Protein AF-0000000066670096 (afdb_homodimer)

Foldseek 3Di:
DDPDDDDDPDDVVCVVVVQVVLLVVVCVVVVHDSVPADPRNQQVVWDAFLLRDTFGPDFDCVLFDDFDDAACDPLRLLANDRPPDLLLQAAAEAEQFAADLQVLLVVVVVCVVVRHFEYEYEEDVRHYDLVSVCSNCPPPDQLRYEYEYDYAACLLSSVVSVVVVLVPDDDPQQQSRHYESAAEVLLCVLLVHHHHDLVVLLVVLVVCLPDSYQYASHELELLSLVLLQAGLLLSLLLSLLSLVVSQVSNVVPDPNLSSLSNYAYEDEFWLPLLLLLLSLSLSSSLQLVVCVVSPHNSSSNHAYEYEYHPQLQDQFPLVCLLVTQLSRLLSNSLSHHNYYFYQFSNNLFPACQQVDHPVVSSVSRSVSNVCVCPVVSSSNDRNPCGRPSSSVSSSVVSSVSSNVSNVVQVVCVTSVSCSVVCVSVVVSVVSLVVLQLCVLLVVDDSPCAQFPPDLVDDQTDPRSLDDDSGNHSRNLLVNLLNLQSVVCVVPVDGAEEEEAEEDDCVFFVVLVVVVCSLLSSRNYHYDYPDYDDLVCLLVSLLVRVHLHYEYTGHLVRCCPRQQSNLVSNVVSPRNFYEYAADQVSCVPPDPSRGGPYYNYRSPSSSVVSVVVSVVVPD/DDPDDDDDPDDVVCVVVVQVVLLVVVCVVVVHDSVPADPRNQQVVWDAFLLRDTFGPDFDCVLFDDFDDAACDPLRLLHNDRPPDLLLQAAAEAEQFAADLQVLLVVVVVCVVVRHFEYEYEEDVRHYDLVSVCSNCPPPDQLRYEYEYDYAACLLSSVVSVVVVLVPDDDPQQQSREYESAAEVLLCVLLVHHHHDLVVLLVVLVVCLPDSYQYASHELELLSLVLLQAGLLLSLLLSLLSLVVSQVSNVVPDPNLSSLSNYAYEDEFWLPLLLLLLSLSLSSSLQLVVCVVSPHNSSSNHAYEYEYHPQLQDQFPLVCLLVTQLSRLLSNSLSHHNYYFYQFSNNLFPACQQVDHPVVSSVSRSVSNVCVCPVVVSSNDRNPCGRPSSSVSSSVVSSVSSNVSNVVQVVCVTSVSCSVVCVSVVVSVVSLVVLQLCVLLVVDDSPCAQFPPDLVDDQTDPRSLDDDSGNHSRNLLVNLLNLQSVVCVVPVDGAEEEEAEEDDCVFFVVLVVVVCSLLSSRNYHYDYPDYDDLVCLLVSLLVRVHLHYEYTGHLVRCCPRQQSNLVSNVVSPRNFYEYAADQVSCVPPDPSRGGPYYNYRSPSSSVVSVVVSVVVPD

InterPro domains:
  IPR006099 Methylmalonyl-CoA mutase, alpha/beta chain, catalytic [PF01642] (49-119)
  IPR006099 Methylmalonyl-CoA mutase, alpha/beta chain, catalytic [PF01642] (123-467)
  IPR016176 Cobalamin (vitamin B12)-dependent enzyme, catalytic [SSF51703] (30-520)
  IPR036724 Cobalamin-binding domain superfamily [SSF52242] (467-617)

Secondary structure (DSSP, 8-state):
--S------SS-TTHHHHHHHHHHHHHHHHT--GGGS-SSGGGGG-EE-TTSPEEPSB--GGG--PPPPPTTSTT-TT-S-TT--TTT-SEEEEEE--S-HHHHHHHHHHHHHTT--EEEEEBGGGSB-GGGHHHHTTT--TTTS-EEEE-GGGHHHHHHHHHHHHHT---S-GGG-EEEEEE-HHHHHHTT-----HHHHHHHHHHHHTSSSEEEEEEEETHHHHHTT--HHHHHHHHHHHHHHHHHHHTTTS-HHHHHTTEEEEEEE-S-HHHHHHHHHHHHHHHHHHHHHTT-GGG----EEEEE-STT--SSSGGGHHHHHHHHHHHHHHTT-SEEEPPPTTTTS-TTTTS--HHHHHHHHHHHHHIIIIIS-TTSSBSTTTT-HHHHHHHHHHHHHHHHHHHHHHHTTSHHHHHHHTHHHHHHHHHHHHHHHHHHTTSS--BTTTBS--TTSPPPPTGGGS--SS--TTHHHHHHHHHHHHHHHHHSS--EEEEEE-S-HHHHHHHHHHHHHHHHHTT-EEE---S--GGGHHHHHHHH--SEEEEE--HHHHHHHHHHHHHHHHHTT-SEEEESS-GGGGTTS-GGGS-SEE--TT--HHHHHHHHHHHTT-/--SPPP---SS-TTHHHHHHHHHHHHHHHHT--GGGS-SSGGGGG-EE-TTSPEEPSB--GGG--PPPPPTTSTT-TT-S-TT--TTT-SEEEEEE--S-HHHHHHHHHHHHHTT--EEEEEBGGGSB-GGGHHHHTTT--TTTS-EEEE-GGGHHHHHHHHHHHHHT---S-GGG-EEEEEE-HHHHHHTT-----HHHHHHHHHHHHTSSSEEEEEEEETHHHHHTT--HHHHHHHHHHHHHHHHHHHTTTS-HHHHHTTEEEEEEE-S-HHHHHHHHHHHHHHHHHHHHHTT-GGG----EEEEE-STT--SSSGGGHHHHHHHHHHHHHHTT-SEEEPPPTTTTS-TTTTS--HHHHHHHHHHHHHIIIIIS-TTSSBSTTTT-HHHHHHHHHHHHHHHHHHHHHHHTTSHHHHHHHTHHHHHHHHHHHHHHHHHHTTSS--BTTTBS--TTSPPPPTGGGS--SS--TTHHHHHHHHHHHHHHHHHSS--EEEEEE-S-HHHHHHHHHHHHHHHHHTT-EEE---S--GGGHHHHHHHH--SEEEEE--HHHHHHHHHHHHHHHHHTT-SEEEESS-GGGGTTS-GGGS-SEE--TT--HHHHHHHHHHHTT-

pLDDT: mean 94.8, std 7.81, range [34.16, 98.94]

Sequence (1236 aa):
MPIASEPGTEPVPEYAAWRKGVAGVLAKIRRVEIADLPEEPEQLLDETTYDGLTIAPLYTRRNERPEQPLPGTYPFVRGGDATRDVHRGWHVSAYFGGSDATAVNREIMAGLESGISALWLGVGERGVAVADLPAALSGVLFDLAPLALDAGEVTAEAAAQVFAALDGYDATDRADIRVSLGAAPLTSRFAERGDLGLTETVTLAETAAGRTETVRAITVDGTAFHDAGASDAQELGAAVAAGLAYLRALTERLDIADALEQLAFRFAATDDQFATIVKFRAARQLWARVAHVCGAPDFGGAPQHAVTSAAMMTQRDPWVNLLRTTLAAFGAGVGGADSVTVLPFDSALPTGELGVSKSFADRMARNTQLLLLEESRLGFVQDPAAGSWYVEDYTSELAAKAWEFMQEIEAAGGYLAALDSGLLAERIAATKAARDADVAHRKTAVTGVNEFPNLAEQPLSEAARQPGRVARYGAAFEELRNRSDAYLAAHGARPKALLVPLGSVAEHNVRVTFIANLLASGGIESINPGPLAIDGIAAAATEAGAPIAVLCGADKRYGTEAGAAVEQLRAAGVETVLLAGAAKAVADLSDAQRPDGFLAAKIDAVAALSGLLEKVGAMPIASEPGTEPVPEYAAWRKGVAGVLAKIRRVEIADLPEEPEQLLDETTYDGLTIAPLYTRRNERPEQPLPGTYPFVRGGDATRDVHRGWHVSAYFGGSDATAVNREIMAGLESGISALWLGVGERGVAVADLPAALSGVLFDLAPLALDAGEVTAEAAAQVFAALDGYDATDRADIRVSLGAAPLTSRFAERGDLGLTETVTLAETAAGRTETVRAITVDGTAFHDAGASDAQELGAAVAAGLAYLRALTERLDIADALEQLAFRFAATDDQFATIVKFRAARQLWARVAHVCGAPDFGGAPQHAVTSAAMMTQRDPWVNLLRTTLAAFGAGVGGADSVTVLPFDSALPTGELGVSKSFADRMARNTQLLLLEESRLGFVQDPAAGSWYVEDYTSELAAKAWEFMQEIEAAGGYLAALDSGLLAERIAATKAARDADVAHRKTAVTGVNEFPNLAEQPLSEAARQPGRVARYGAAFEELRNRSDAYLAAHGARPKALLVPLGSVAEHNVRVTFIANLLASGGIESINPGPLAIDGIAAAATEAGAPIAVLCGADKRYGTEAGAAVEQLRAAGVETVLLAGAAKAVADLSDAQRPDGFLAAKIDAVAALSGLLEKVGA

Structure (mmCIF, N/CA/C/O backbone):
data_AF-0000000066670096-model_v1
#
loop_
_entity.id
_entity.type
_entity.pdbx_description
1 polymer 'methylmalonyl-CoA mutase'
#
loop_
_atom_site.group_PDB
_atom_site.id
_atom_site.type_symbol
_atom_site.label_atom_id
_atom_site.label_alt_id
_atom_site.label_comp_id
_atom_site.label_asym_id
_atom_site.label_entity_id
_atom_site.label_seq_id
_atom_site.pdbx_PDB_ins_code
_atom_site.Cartn_x
_atom_site.Cartn_y
_atom_site.Cartn_z
_atom_site.occupancy
_atom_site.B_iso_or_equiv
_atom_site.auth_seq_id
_atom_site.auth_comp_id
_atom_site.auth_asym_id
_atom_site.auth_atom_id
_atom_site.pdbx_PDB_model_num
ATOM 1 N N . MET A 1 1 ? -21.875 -24.078 18.75 1 43.94 1 MET A N 1
ATOM 2 C CA . MET A 1 1 ? -20.531 -24.578 19.031 1 43.94 1 MET A CA 1
ATOM 3 C C . MET A 1 1 ? -19.531 -23.438 19.078 1 43.94 1 MET A C 1
ATOM 5 O O . MET A 1 1 ? -19.484 -22.594 18.172 1 43.94 1 MET A O 1
ATOM 9 N N . PRO A 1 2 ? -18.781 -23.344 20.219 1 48.38 2 PRO A N 1
ATOM 10 C CA . PRO A 1 2 ? -17.828 -22.25 20.297 1 48.38 2 PRO A CA 1
ATOM 11 C C . PRO A 1 2 ? -16.625 -22.422 19.375 1 48.38 2 PRO A C 1
ATOM 13 O O . PRO A 1 2 ? -16.25 -23.562 19.062 1 48.38 2 PRO A O 1
ATOM 16 N N . ILE A 1 3 ? -16.172 -21.297 18.828 1 56.75 3 ILE A N 1
ATOM 17 C CA . ILE A 1 3 ? -15.039 -21.297 17.906 1 56.75 3 ILE A CA 1
ATOM 18 C C . ILE A 1 3 ? -13.75 -21.594 18.656 1 56.75 3 ILE A C 1
ATOM 20 O O . ILE A 1 3 ? -12.773 -22.078 18.078 1 56.75 3 ILE A O 1
ATOM 24 N N . ALA A 1 4 ? -13.68 -21.125 20 1 50 4 ALA A N 1
ATOM 25 C CA . ALA A 1 4 ? -12.406 -21.203 20.719 1 50 4 ALA A CA 1
ATOM 26 C C . ALA A 1 4 ? -12.016 -22.656 20.984 1 50 4 ALA A C 1
ATOM 28 O O . ALA A 1 4 ? -12.812 -23.422 21.531 1 50 4 ALA A O 1
ATOM 29 N N . SER A 1 5 ? -10.898 -23.141 20.406 1 44.91 5 SER A N 1
ATOM 30 C CA . SER A 1 5 ? -10.234 -24.344 20.875 1 44.91 5 SER A CA 1
ATOM 31 C C . SER A 1 5 ? -9.414 -24.062 22.141 1 44.91 5 SER A C 1
ATOM 33 O O . SER A 1 5 ? -8.977 -22.938 22.359 1 44.91 5 SER A O 1
ATOM 35 N N . GLU A 1 6 ? -9.398 -24.859 23.25 1 34.5 6 GLU A N 1
ATOM 36 C CA . GLU A 1 6 ? -8.672 -24.703 24.5 1 34.5 6 GLU A CA 1
ATOM 37 C C . GLU A 1 6 ? -7.172 -24.609 24.266 1 34.5 6 GLU A C 1
ATOM 39 O O . GLU A 1 6 ? -6.578 -25.484 23.641 1 34.5 6 GLU A O 1
ATOM 44 N N . PRO A 1 7 ? -6.535 -23.406 24.641 1 38.84 7 PRO A N 1
ATOM 45 C CA . PRO A 1 7 ? -5.098 -23.188 24.453 1 38.84 7 PRO A CA 1
ATOM 46 C C . PRO A 1 7 ? -4.25 -23.938 25.469 1 38.84 7 PRO A C 1
ATOM 48 O O . PRO A 1 7 ? -4.484 -23.828 26.672 1 38.84 7 PRO A O 1
ATOM 51 N N . GLY A 1 8 ? -3.779 -25.141 25.344 1 35.34 8 GLY A N 1
ATOM 52 C CA . GLY A 1 8 ? -2.842 -25.672 26.328 1 35.34 8 GLY A CA 1
ATOM 53 C C . GLY A 1 8 ? -1.542 -24.891 26.391 1 35.34 8 GLY A C 1
ATOM 54 O O . GLY A 1 8 ? -1.168 -24.219 25.422 1 35.34 8 GLY A O 1
ATOM 55 N N . THR A 1 9 ? -1.057 -24.266 27.438 1 40.09 9 THR A N 1
ATOM 56 C CA . THR A 1 9 ? 0.112 -23.516 27.875 1 40.09 9 THR A CA 1
ATOM 57 C C . THR A 1 9 ? 1.398 -24.203 27.438 1 40.09 9 THR A C 1
ATOM 59 O O . THR A 1 9 ? 2.482 -23.875 27.938 1 40.09 9 THR A O 1
ATOM 62 N N . GLU A 1 10 ? 1.553 -25.328 26.766 1 44.81 10 GLU A N 1
ATOM 63 C CA . GLU A 1 10 ? 2.797 -26.062 26.594 1 44.81 10 GLU A CA 1
ATOM 64 C C . GLU A 1 10 ? 3.74 -25.344 25.641 1 44.81 10 GLU A C 1
ATOM 66 O O . GLU A 1 10 ? 3.303 -24.531 24.812 1 44.81 10 GLU A O 1
ATOM 71 N N . PRO A 1 11 ? 5.109 -25.609 25.594 1 56.75 11 PRO A N 1
ATOM 72 C CA . PRO A 1 11 ? 6.074 -25.328 24.531 1 56.75 11 PRO A CA 1
ATOM 73 C C . PRO A 1 11 ? 5.445 -25.359 23.141 1 56.75 11 PRO A C 1
ATOM 75 O O . PRO A 1 11 ? 4.438 -26.031 22.922 1 56.75 11 PRO A O 1
ATOM 78 N N . VAL A 1 12 ? 5.934 -24.406 22.281 1 67.06 12 VAL A N 1
ATOM 79 C CA . VAL A 1 12 ? 5.238 -24.453 21 1 67.06 12 VAL A CA 1
ATOM 80 C C . VAL A 1 12 ? 5.277 -25.875 20.438 1 67.06 12 VAL A C 1
ATOM 82 O O . VAL A 1 12 ? 6.25 -26.266 19.797 1 67.06 12 VAL A O 1
ATOM 85 N N . PRO A 1 13 ? 4.645 -26.734 20.953 1 67.38 13 PRO A N 1
ATOM 86 C CA . PRO A 1 13 ? 4.715 -28.172 20.688 1 67.38 13 PRO A CA 1
ATOM 87 C C . PRO A 1 13 ? 4.84 -28.484 19.188 1 67.38 13 PRO A C 1
ATOM 89 O O . PRO A 1 13 ? 5.48 -29.469 18.812 1 67.38 13 PRO A O 1
ATOM 92 N N . GLU A 1 14 ? 4.504 -27.531 18.438 1 82.06 14 GLU A N 1
ATOM 93 C CA . GLU A 1 14 ? 4.414 -27.859 17.016 1 82.06 14 GLU A CA 1
ATOM 94 C C . GLU A 1 14 ? 5.684 -27.453 16.281 1 82.06 14 GLU A C 1
ATOM 96 O O . GLU A 1 14 ? 5.844 -27.766 15.094 1 82.06 14 GLU A O 1
ATOM 101 N N . TYR A 1 15 ? 6.656 -26.922 17 1 87.38 15 TYR A N 1
ATOM 102 C CA . TYR A 1 15 ? 7.797 -26.359 16.281 1 87.38 15 TYR A CA 1
ATOM 103 C C . TYR A 1 15 ? 8.672 -27.453 15.688 1 87.38 15 TYR A C 1
ATOM 105 O O . TYR A 1 15 ? 9.133 -27.344 14.547 1 87.38 15 TYR A O 1
ATOM 113 N N . ALA A 1 16 ? 8.867 -28.469 16.453 1 87.19 16 ALA A N 1
ATOM 114 C CA . ALA A 1 16 ? 9.68 -29.594 15.977 1 87.19 16 ALA A CA 1
ATOM 115 C C . ALA A 1 16 ? 9.062 -30.219 14.734 1 87.19 16 ALA A C 1
ATOM 117 O O . ALA A 1 16 ? 9.766 -30.594 13.789 1 87.19 16 ALA A O 1
ATOM 118 N N . ALA A 1 17 ? 7.82 -30.359 14.82 1 87.88 17 ALA A N 1
ATOM 119 C CA . ALA A 1 17 ? 7.109 -30.938 13.68 1 87.88 17 ALA A CA 1
ATOM 120 C C . ALA A 1 17 ? 7.203 -30.016 12.461 1 87.88 17 ALA A C 1
ATOM 122 O O . ALA A 1 17 ? 7.367 -30.484 11.336 1 87.88 17 ALA A O 1
ATOM 123 N N . TRP A 1 18 ? 7.051 -28.797 12.727 1 90.12 18 TRP A N 1
ATOM 124 C CA . TRP A 1 18 ? 7.18 -27.812 11.656 1 90.12 18 TRP A CA 1
ATOM 125 C C . TRP A 1 18 ? 8.578 -27.859 11.047 1 90.12 18 TRP A C 1
ATOM 127 O O . TRP A 1 18 ? 8.727 -27.891 9.82 1 90.12 18 TRP A O 1
ATOM 137 N N . ARG A 1 19 ? 9.57 -27.906 11.82 1 90.62 19 ARG A N 1
ATOM 138 C CA . ARG A 1 19 ? 10.961 -27.984 11.375 1 90.62 19 ARG A CA 1
ATOM 139 C C . ARG A 1 19 ? 11.188 -29.219 10.508 1 90.62 19 ARG A C 1
ATOM 141 O O . ARG A 1 19 ? 11.875 -29.156 9.492 1 90.62 19 ARG A O 1
ATOM 148 N N . LYS A 1 20 ? 10.664 -30.281 10.938 1 90.06 20 LYS A N 1
ATOM 149 C CA . LYS A 1 20 ? 10.773 -31.516 10.164 1 90.06 20 LYS A CA 1
ATOM 150 C C . LYS A 1 20 ? 10.141 -31.359 8.789 1 90.06 20 LYS A C 1
ATOM 152 O O . LYS A 1 20 ? 10.672 -31.859 7.797 1 90.06 20 LYS A O 1
ATOM 157 N N . GLY A 1 21 ? 9.023 -30.719 8.828 1 90.25 21 GLY A N 1
ATOM 158 C CA . GLY A 1 21 ? 8.383 -30.438 7.559 1 90.25 21 GLY A CA 1
ATOM 159 C C . GLY A 1 21 ? 9.242 -29.578 6.637 1 90.25 21 GLY A C 1
ATOM 160 O O . GLY A 1 21 ? 9.359 -29.875 5.445 1 90.25 21 GLY A O 1
ATOM 161 N N . VAL A 1 22 ? 9.82 -28.594 7.18 1 91.19 22 VAL A N 1
ATOM 162 C CA . VAL A 1 22 ? 10.695 -27.703 6.422 1 91.19 22 VAL A CA 1
ATOM 163 C C . VAL A 1 22 ? 11.875 -28.484 5.867 1 91.19 22 VAL A C 1
ATOM 165 O O . VAL A 1 22 ? 12.25 -28.312 4.703 1 91.19 22 VAL A O 1
ATOM 168 N N . ALA A 1 23 ? 12.445 -29.359 6.652 1 92.62 23 ALA A N 1
ATOM 169 C CA . ALA A 1 23 ? 13.555 -30.203 6.23 1 92.62 23 ALA A CA 1
ATOM 170 C C . ALA A 1 23 ? 13.164 -31.078 5.039 1 92.62 23 ALA A C 1
ATOM 172 O O . ALA A 1 23 ? 13.945 -31.234 4.094 1 92.62 23 ALA A O 1
ATOM 173 N N . GLY A 1 24 ? 12.039 -31.594 5.137 1 90.69 24 GLY A N 1
ATOM 174 C CA . GLY A 1 24 ? 11.539 -32.406 4.051 1 90.69 24 GLY A CA 1
ATOM 175 C C . GLY A 1 24 ? 11.414 -31.672 2.736 1 90.69 24 GLY A C 1
ATOM 176 O O . GLY A 1 24 ? 11.836 -32.156 1.69 1 90.69 24 GLY A O 1
ATOM 177 N N . VAL A 1 25 ? 10.875 -30.531 2.84 1 88.56 25 VAL A N 1
ATOM 178 C CA . VAL A 1 25 ? 10.656 -29.719 1.646 1 88.56 25 VAL A CA 1
ATOM 179 C C . VAL A 1 25 ? 12 -29.281 1.063 1 88.56 25 VAL A C 1
ATOM 181 O O . VAL A 1 25 ? 12.211 -29.359 -0.149 1 88.56 25 VAL A O 1
ATOM 184 N N . LEU A 1 26 ? 12.883 -28.812 1.919 1 91.31 26 LEU A N 1
ATOM 185 C CA . LEU A 1 26 ? 14.195 -28.359 1.476 1 91.31 26 LEU A CA 1
ATOM 186 C C . LEU A 1 26 ? 14.992 -29.5 0.854 1 91.31 26 LEU A C 1
ATOM 188 O O . LEU A 1 26 ? 15.695 -29.312 -0.136 1 91.31 26 LEU A O 1
ATOM 192 N N . ALA A 1 27 ? 14.906 -30.656 1.433 1 91.44 27 ALA A N 1
ATOM 193 C CA . ALA A 1 27 ? 15.586 -31.844 0.894 1 91.44 27 ALA A CA 1
ATOM 194 C C . ALA A 1 27 ? 15.086 -32.156 -0.512 1 91.44 27 ALA A C 1
ATOM 196 O O . ALA A 1 27 ? 15.883 -32.5 -1.396 1 91.44 27 ALA A O 1
ATOM 197 N N . LYS A 1 28 ? 13.852 -32.094 -0.652 1 85.19 28 LYS A N 1
ATOM 198 C CA . LYS A 1 28 ? 13.25 -32.344 -1.954 1 85.19 28 LYS A CA 1
ATOM 199 C C . LYS A 1 28 ? 13.695 -31.328 -2.99 1 85.19 28 LYS A C 1
ATOM 201 O O . LYS A 1 28 ? 14.086 -31.688 -4.102 1 85.19 28 LYS A O 1
ATOM 206 N N . ILE A 1 29 ? 13.664 -30.062 -2.611 1 83.12 29 ILE A N 1
ATOM 207 C CA . ILE A 1 29 ? 14.008 -28.984 -3.529 1 83.12 29 ILE A CA 1
ATOM 208 C C . ILE A 1 29 ? 15.484 -29.078 -3.904 1 83.12 29 ILE A C 1
ATOM 210 O O . ILE A 1 29 ? 15.852 -28.875 -5.062 1 83.12 29 ILE A O 1
ATOM 214 N N . ARG A 1 30 ? 16.25 -29.359 -2.939 1 86.25 30 ARG A N 1
ATOM 215 C CA . ARG A 1 30 ? 17.688 -29.375 -3.158 1 86.25 30 ARG A CA 1
ATOM 216 C C . ARG A 1 30 ? 18.141 -30.75 -3.646 1 86.25 30 ARG A C 1
ATOM 218 O O . ARG A 1 30 ? 19.328 -30.953 -3.963 1 86.25 30 ARG A O 1
ATOM 225 N N . ARG A 1 31 ? 17.344 -31.734 -3.643 1 86.81 31 ARG A N 1
ATOM 226 C CA . ARG A 1 31 ? 17.625 -33.094 -4.082 1 86.81 31 ARG A CA 1
ATOM 227 C C . ARG A 1 31 ? 18.766 -33.719 -3.27 1 86.81 31 ARG A C 1
ATOM 229 O O . ARG A 1 31 ? 19.719 -34.219 -3.836 1 86.81 31 ARG A O 1
ATOM 236 N N . VAL A 1 32 ? 18.547 -33.5 -1.922 1 92.56 32 VAL A N 1
ATOM 237 C CA . VAL A 1 32 ? 19.469 -34.094 -0.962 1 92.56 32 VAL A CA 1
ATOM 238 C C . VAL A 1 32 ? 18.688 -34.875 0.096 1 92.56 32 VAL A C 1
ATOM 240 O O . VAL A 1 32 ? 17.453 -34.875 0.096 1 92.56 32 VAL A O 1
ATOM 243 N N . GLU A 1 33 ? 19.453 -35.625 0.888 1 93 33 GLU A N 1
ATOM 244 C CA . GLU A 1 33 ? 18.812 -36.281 2.016 1 93 33 GLU A CA 1
ATOM 245 C C . GLU A 1 33 ? 18.656 -35.344 3.205 1 93 33 GLU A C 1
ATOM 247 O O . GLU A 1 33 ? 19.469 -34.438 3.398 1 93 33 GLU A O 1
ATOM 252 N N . ILE A 1 34 ? 17.703 -35.594 3.957 1 92.56 34 ILE A N 1
ATOM 253 C CA . ILE A 1 34 ? 17.422 -34.781 5.137 1 92.56 34 ILE A CA 1
ATOM 254 C C . ILE A 1 34 ? 18.656 -34.75 6.043 1 92.56 34 ILE A C 1
ATOM 256 O O . ILE A 1 34 ? 18.969 -33.719 6.645 1 92.56 34 ILE A O 1
ATOM 260 N N . ALA A 1 35 ? 19.359 -35.875 6.082 1 91.38 35 ALA A N 1
ATOM 261 C CA . ALA A 1 35 ? 20.531 -36.031 6.934 1 91.38 35 ALA A CA 1
ATOM 262 C C . ALA A 1 35 ? 21.656 -35.094 6.477 1 91.38 35 ALA A C 1
ATOM 264 O O . ALA A 1 35 ? 22.562 -34.781 7.254 1 91.38 35 ALA A O 1
ATOM 265 N N . ASP A 1 36 ? 21.516 -34.625 5.281 1 93.06 36 ASP A N 1
ATOM 266 C CA . ASP A 1 36 ? 22.547 -33.75 4.727 1 93.06 36 ASP A CA 1
ATOM 267 C C . ASP A 1 36 ? 22.281 -32.281 5.066 1 93.06 36 ASP A C 1
ATOM 269 O O . ASP A 1 36 ? 23.109 -31.406 4.828 1 93.06 36 ASP A O 1
ATOM 273 N N . LEU A 1 37 ? 21.125 -32.062 5.535 1 93.81 37 LEU A N 1
ATOM 274 C CA . LEU A 1 37 ? 20.766 -30.703 5.906 1 93.81 37 LEU A CA 1
ATOM 275 C C . LEU A 1 37 ? 21.312 -30.359 7.289 1 93.81 37 LEU A C 1
ATOM 277 O O . LEU A 1 37 ? 21.562 -31.25 8.102 1 93.81 37 LEU A O 1
ATOM 281 N N . PRO A 1 38 ? 21.516 -29.094 7.531 1 92.5 38 PRO A N 1
ATOM 282 C CA . PRO A 1 38 ? 21.938 -28.703 8.875 1 92.5 38 PRO A CA 1
ATOM 283 C C . PRO A 1 38 ? 20.906 -29.062 9.945 1 92.5 38 PRO A C 1
ATOM 285 O O . PRO A 1 38 ? 19.75 -29.359 9.617 1 92.5 38 PRO A O 1
ATOM 288 N N . GLU A 1 39 ? 21.312 -29 11.172 1 91.19 39 GLU A N 1
ATOM 289 C CA . GLU A 1 39 ? 20.453 -29.312 12.305 1 91.19 39 GLU A CA 1
ATOM 290 C C . GLU A 1 39 ? 19.219 -28.438 12.328 1 91.19 39 GLU A C 1
ATOM 292 O O . GLU A 1 39 ? 18.141 -28.875 12.719 1 91.19 39 GLU A O 1
ATOM 297 N N . GLU A 1 40 ? 19.438 -27.203 12.008 1 93.19 40 GLU A N 1
ATOM 298 C CA . GLU A 1 40 ? 18.344 -26.25 11.875 1 93.19 40 GLU A CA 1
ATOM 299 C C . GLU A 1 40 ? 18.141 -25.844 10.414 1 93.19 40 GLU A C 1
ATOM 301 O O . GLU A 1 40 ? 18.516 -24.75 10.008 1 93.19 40 GLU A O 1
ATOM 306 N N . PRO A 1 41 ? 17.406 -26.734 9.758 1 92.81 41 PRO A N 1
ATOM 307 C CA . PRO A 1 41 ? 17.297 -26.531 8.312 1 92.81 41 PRO A CA 1
ATOM 308 C C . PRO A 1 41 ? 16.562 -25.25 7.941 1 92.81 41 PRO A C 1
ATOM 310 O O . PRO A 1 41 ? 16.797 -24.688 6.863 1 92.81 41 PRO A O 1
ATOM 313 N N . GLU A 1 42 ? 15.633 -24.734 8.852 1 90.5 42 GLU A N 1
ATOM 314 C CA . GLU A 1 42 ? 14.875 -23.531 8.57 1 90.5 42 GLU A CA 1
ATOM 315 C C . GLU A 1 42 ? 15.797 -22.312 8.422 1 90.5 42 GLU A C 1
ATOM 317 O O . GLU A 1 42 ? 15.43 -21.328 7.793 1 90.5 42 GLU A O 1
ATOM 322 N N . GLN A 1 43 ? 16.984 -22.406 8.883 1 92.5 43 GLN A N 1
ATOM 323 C CA . GLN A 1 43 ? 17.938 -21.312 8.789 1 92.5 43 GLN A CA 1
ATOM 324 C C . GLN A 1 43 ? 18.359 -21.078 7.34 1 92.5 43 GLN A C 1
ATOM 326 O O . GLN A 1 43 ? 18.844 -19.984 6.996 1 92.5 43 GLN A O 1
ATOM 331 N N . LEU A 1 44 ? 18.188 -22.109 6.52 1 91.69 44 LEU A N 1
ATOM 332 C CA . LEU A 1 44 ? 18.484 -21.969 5.098 1 91.69 44 LEU A CA 1
ATOM 333 C C . LEU A 1 44 ? 17.5 -21.031 4.422 1 91.69 44 LEU A C 1
ATOM 335 O O . LEU A 1 44 ? 17.734 -20.562 3.309 1 91.69 44 LEU A O 1
ATOM 339 N N . LEU A 1 45 ? 16.391 -20.75 5.117 1 91.19 45 LEU A N 1
ATOM 340 C CA . LEU A 1 45 ? 15.367 -19.859 4.586 1 91.19 45 LEU A CA 1
ATOM 341 C C . LEU A 1 45 ? 15.539 -18.453 5.129 1 91.19 45 LEU A C 1
ATOM 343 O O . LEU A 1 45 ? 14.82 -17.531 4.727 1 91.19 45 LEU A O 1
ATOM 347 N N . ASP A 1 46 ? 16.531 -18.266 5.953 1 92.56 46 ASP A N 1
ATOM 348 C CA . ASP A 1 46 ? 16.781 -16.953 6.555 1 92.56 46 ASP A CA 1
ATOM 349 C C . ASP A 1 46 ? 17.141 -15.922 5.488 1 92.56 46 ASP A C 1
ATOM 351 O O . ASP A 1 46 ? 17.781 -16.25 4.492 1 92.56 46 ASP A O 1
ATOM 355 N N . GLU A 1 47 ? 16.688 -14.734 5.75 1 91.69 47 GLU A N 1
ATOM 356 C CA . GLU A 1 47 ? 17.141 -13.594 4.965 1 91.69 47 GLU A CA 1
ATOM 357 C C . GLU A 1 47 ? 18.062 -12.688 5.789 1 91.69 47 GLU A C 1
ATOM 359 O O . GLU A 1 47 ? 17.828 -12.5 6.984 1 91.69 47 GLU A O 1
ATOM 364 N N . THR A 1 48 ? 19.062 -12.211 5.133 1 94 48 THR A N 1
ATOM 365 C CA . THR A 1 48 ? 19.984 -11.305 5.801 1 94 48 THR A CA 1
ATOM 366 C C . THR A 1 48 ? 19.875 -9.891 5.23 1 94 48 THR A C 1
ATOM 368 O O . THR A 1 48 ? 19.875 -9.711 4.012 1 94 48 THR A O 1
ATOM 371 N N . THR A 1 49 ? 19.641 -8.914 6.09 1 95.12 49 THR A N 1
ATOM 372 C CA . THR A 1 49 ? 19.578 -7.523 5.652 1 95.12 49 THR A CA 1
ATOM 373 C C . THR A 1 49 ? 20.969 -6.969 5.379 1 95.12 49 THR A C 1
ATOM 375 O O . THR A 1 49 ? 21.969 -7.621 5.68 1 95.12 49 THR A O 1
ATOM 378 N N . TYR A 1 50 ? 21.062 -5.777 4.855 1 96.31 50 TYR A N 1
ATOM 379 C CA . TYR A 1 50 ? 22.344 -5.148 4.57 1 96.31 50 TYR A CA 1
ATOM 380 C C . TYR A 1 50 ? 23.031 -4.711 5.859 1 96.31 50 TYR A C 1
ATOM 382 O O . TYR A 1 50 ? 24.219 -4.359 5.848 1 96.31 50 TYR A O 1
ATOM 390 N N . ASP A 1 51 ? 22.359 -4.781 7 1 96.62 51 ASP A N 1
ATOM 391 C CA . ASP A 1 51 ? 22.938 -4.488 8.305 1 96.62 51 ASP A CA 1
ATOM 392 C C . ASP A 1 51 ? 23.469 -5.758 8.969 1 96.62 51 ASP A C 1
ATOM 394 O O . ASP A 1 51 ? 23.984 -5.715 10.094 1 96.62 51 ASP A O 1
ATOM 398 N N . GLY A 1 52 ? 23.266 -6.859 8.32 1 96 52 GLY A N 1
ATOM 399 C CA . GLY A 1 52 ? 23.719 -8.125 8.867 1 96 52 GLY A CA 1
ATOM 400 C C . GLY A 1 52 ? 22.703 -8.75 9.82 1 96 52 GLY A C 1
ATOM 401 O O . GLY A 1 52 ? 23.047 -9.656 10.586 1 96 52 GLY A O 1
ATOM 402 N N . LEU A 1 53 ? 21.531 -8.281 9.797 1 96.75 53 LEU A N 1
ATOM 403 C CA . LEU A 1 53 ? 20.484 -8.852 10.641 1 96.75 53 LEU A CA 1
ATOM 404 C C . LEU A 1 53 ? 19.844 -10.062 9.977 1 96.75 53 LEU A C 1
ATOM 406 O O . LEU A 1 53 ? 19.641 -10.07 8.758 1 96.75 53 LEU A O 1
ATOM 410 N N . THR A 1 54 ? 19.531 -11.016 10.734 1 95.31 54 THR A N 1
ATOM 411 C CA . THR A 1 54 ? 18.875 -12.227 10.242 1 95.31 54 THR A CA 1
ATOM 412 C C . THR A 1 54 ? 17.375 -12.148 10.461 1 95.31 54 THR A C 1
ATOM 414 O O . THR A 1 54 ? 16.906 -11.914 11.578 1 95.31 54 THR A O 1
ATOM 417 N N . ILE A 1 55 ? 16.609 -12.305 9.398 1 94.62 55 ILE A N 1
ATOM 418 C CA . ILE A 1 55 ? 15.148 -12.406 9.453 1 94.62 55 ILE A CA 1
ATOM 419 C C . ILE A 1 55 ? 14.727 -13.859 9.273 1 94.62 55 ILE A C 1
ATOM 421 O O . ILE A 1 55 ? 14.961 -14.453 8.219 1 94.62 55 ILE A O 1
ATOM 425 N N . ALA A 1 56 ? 14.117 -14.43 10.289 1 94.62 56 ALA A N 1
ATOM 426 C CA . ALA A 1 56 ? 13.664 -15.82 10.258 1 94.62 56 ALA A CA 1
ATOM 427 C C . ALA A 1 56 ? 12.359 -15.953 9.477 1 94.62 56 ALA A C 1
ATOM 429 O O . ALA A 1 56 ? 11.602 -14.992 9.359 1 94.62 56 ALA A O 1
ATOM 430 N N . PRO A 1 57 ? 12.117 -17.125 8.914 1 93.38 57 PRO A N 1
ATOM 431 C CA . PRO A 1 57 ? 10.883 -17.328 8.156 1 93.38 57 PRO A CA 1
ATOM 432 C C . PRO A 1 57 ? 9.648 -17.469 9.047 1 93.38 57 PRO A C 1
ATOM 434 O O . PRO A 1 57 ? 8.516 -17.375 8.57 1 93.38 57 PRO A O 1
ATOM 437 N N . LEU A 1 58 ? 9.875 -17.688 10.336 1 94.06 58 LEU A N 1
ATOM 438 C CA . LEU A 1 58 ? 8.781 -17.906 11.273 1 94.06 58 LEU A CA 1
ATOM 439 C C . LEU A 1 58 ? 9.148 -17.406 12.664 1 94.06 58 LEU A C 1
ATOM 441 O O . LEU A 1 58 ? 10.25 -17.672 13.156 1 94.06 58 LEU A O 1
ATOM 445 N N . TYR A 1 59 ? 8.234 -16.609 13.211 1 94.62 59 TYR A N 1
ATOM 446 C CA . TYR A 1 59 ? 8.383 -16.125 14.578 1 94.62 59 TYR A CA 1
ATOM 447 C C . TYR A 1 59 ? 7.285 -16.672 15.477 1 94.62 59 TYR A C 1
ATOM 449 O O . TYR A 1 59 ? 6.145 -16.844 15.039 1 94.62 59 TYR A O 1
ATOM 457 N N . THR A 1 60 ? 7.656 -17 16.734 1 94.5 60 THR A N 1
ATOM 458 C CA . THR A 1 60 ? 6.754 -17.562 17.734 1 94.5 60 THR A CA 1
ATOM 459 C C . THR A 1 60 ? 6.945 -16.859 19.078 1 94.5 60 THR A C 1
ATOM 461 O O . THR A 1 60 ? 7.715 -15.914 19.188 1 94.5 60 THR A O 1
ATOM 464 N N . ARG A 1 61 ? 6.258 -17.328 20.016 1 92.44 61 ARG A N 1
ATOM 465 C CA . ARG A 1 61 ? 6.367 -16.781 21.359 1 92.44 61 ARG A CA 1
ATOM 466 C C . ARG A 1 61 ? 7.793 -16.922 21.891 1 92.44 61 ARG A C 1
ATOM 468 O O . ARG A 1 61 ? 8.211 -16.156 22.766 1 92.44 61 ARG A O 1
ATOM 475 N N . ARG A 1 62 ? 8.539 -17.812 21.312 1 90.69 62 ARG A N 1
ATOM 476 C CA . ARG A 1 62 ? 9.938 -17.984 21.688 1 90.69 62 ARG A CA 1
ATOM 477 C C . ARG A 1 62 ? 10.734 -16.703 21.422 1 90.69 62 ARG A C 1
ATOM 479 O O . ARG A 1 62 ? 11.766 -16.469 22.062 1 90.69 62 ARG A O 1
ATOM 486 N N . ASN A 1 63 ? 10.195 -15.883 20.516 1 92.56 63 ASN A N 1
ATOM 487 C CA . ASN A 1 63 ? 10.867 -14.648 20.141 1 92.56 63 ASN A CA 1
ATOM 488 C C . ASN A 1 63 ? 10.289 -13.445 20.875 1 92.56 63 ASN A C 1
ATOM 490 O O . ASN A 1 63 ? 10.594 -12.297 20.547 1 92.56 63 ASN A O 1
ATOM 494 N N . GLU A 1 64 ? 9.492 -13.688 21.844 1 92.38 64 GLU A N 1
ATOM 495 C CA . GLU A 1 64 ? 8.773 -12.617 22.531 1 92.38 64 GLU A CA 1
ATOM 496 C C . GLU A 1 64 ? 9.742 -11.695 23.266 1 92.38 64 GLU A C 1
ATOM 498 O O . GLU A 1 64 ? 10.695 -12.156 23.891 1 92.38 64 GLU A O 1
ATOM 503 N N . ARG A 1 65 ? 9.516 -10.406 23.172 1 92.31 65 ARG A N 1
ATOM 504 C CA . ARG A 1 65 ? 10.234 -9.359 23.891 1 92.31 65 ARG A CA 1
ATOM 505 C C . ARG A 1 65 ? 9.359 -8.734 24.969 1 92.31 65 ARG A C 1
ATOM 507 O O . ARG A 1 65 ? 8.133 -8.844 24.922 1 92.31 65 ARG A O 1
ATOM 514 N N . PRO A 1 66 ? 10.008 -8.117 25.984 1 91.19 66 PRO A N 1
ATOM 515 C CA . PRO A 1 66 ? 9.211 -7.398 26.969 1 91.19 66 PRO A CA 1
ATOM 516 C C . PRO A 1 66 ? 8.375 -6.273 26.359 1 91.19 66 PRO A C 1
ATOM 518 O O . PRO A 1 66 ? 8.805 -5.645 25.391 1 91.19 66 PRO A O 1
ATOM 521 N N . GLU A 1 67 ? 7.219 -6.078 26.922 1 91.81 67 GLU A N 1
ATOM 522 C CA . GLU A 1 67 ? 6.395 -4.969 26.453 1 91.81 67 GLU A CA 1
ATOM 523 C C . GLU A 1 67 ? 7.117 -3.637 26.625 1 91.81 67 GLU A C 1
ATOM 525 O O . GLU A 1 67 ? 7.691 -3.367 27.672 1 91.81 67 GLU A O 1
ATOM 530 N N . GLN A 1 68 ? 7.082 -2.844 25.625 1 92.5 68 GLN A N 1
ATOM 531 C CA . GLN A 1 68 ? 7.645 -1.499 25.672 1 92.5 68 GLN A CA 1
ATOM 532 C C . GLN A 1 68 ? 6.715 -0.536 26.391 1 92.5 68 GLN A C 1
ATOM 534 O O . GLN A 1 68 ? 5.496 -0.735 26.406 1 92.5 68 GLN A O 1
ATOM 539 N N . PRO A 1 69 ? 7.281 0.511 27.062 1 92.69 69 PRO A N 1
ATOM 540 C CA . PRO A 1 69 ? 6.43 1.547 27.641 1 92.69 69 PRO A CA 1
ATOM 541 C C . PRO A 1 69 ? 5.465 2.166 26.641 1 92.69 69 PRO A C 1
ATOM 543 O O . PRO A 1 69 ? 5.719 2.117 25.438 1 92.69 69 PRO A O 1
ATOM 546 N N . LEU A 1 70 ? 4.355 2.75 27.172 1 94 70 LEU A N 1
ATOM 547 C CA . LEU A 1 70 ? 3.303 3.299 26.328 1 94 70 LEU A CA 1
ATOM 548 C C . LEU A 1 70 ? 3.797 4.531 25.578 1 94 70 LEU A C 1
ATOM 550 O O . LEU A 1 70 ? 4.832 5.102 25.922 1 94 70 LEU A O 1
ATOM 554 N N . PRO A 1 71 ? 3.104 4.918 24.5 1 92.5 71 PRO A N 1
ATOM 555 C CA . PRO A 1 71 ? 3.516 6.105 23.75 1 92.5 71 PRO A CA 1
ATOM 556 C C . PRO A 1 71 ? 3.678 7.34 24.625 1 92.5 71 PRO A C 1
ATOM 558 O O . PRO A 1 71 ? 2.867 7.566 25.531 1 92.5 71 PRO A O 1
ATOM 561 N N . GLY A 1 72 ? 4.734 8.102 24.375 1 93.38 72 GLY A N 1
ATOM 562 C CA . GLY A 1 72 ? 5.004 9.312 25.125 1 93.38 72 GLY A CA 1
ATOM 563 C C . GLY A 1 72 ? 5.883 9.086 26.328 1 93.38 72 GLY A C 1
ATOM 564 O O . GLY A 1 72 ? 6.238 10.031 27.047 1 93.38 72 GLY A O 1
ATOM 565 N N . THR A 1 73 ? 6.27 7.848 26.5 1 93.5 73 THR A N 1
ATOM 566 C CA . THR A 1 73 ? 7.098 7.492 27.656 1 93.5 73 THR A CA 1
ATOM 567 C C . THR A 1 73 ? 8.438 6.926 27.203 1 93.5 73 THR A C 1
ATOM 569 O O . THR A 1 73 ? 8.5 6.148 26.25 1 93.5 73 THR A O 1
ATOM 572 N N . TYR A 1 74 ? 9.508 7.375 27.844 1 94 74 TYR A N 1
ATOM 573 C CA . TYR A 1 74 ? 10.82 6.801 27.578 1 94 74 TYR A CA 1
ATOM 574 C C . TYR A 1 74 ? 10.75 5.277 27.531 1 94 74 TYR A C 1
ATOM 576 O O . TYR A 1 74 ? 10.133 4.648 28.391 1 94 74 TYR A O 1
ATOM 584 N N . PRO A 1 75 ? 11.281 4.582 26.469 1 96.25 75 PRO A N 1
ATOM 585 C CA . PRO A 1 75 ? 12.203 5.086 25.453 1 96.25 75 PRO A CA 1
ATOM 586 C C . PRO A 1 75 ? 11.5 5.418 24.141 1 96.25 75 PRO A C 1
ATOM 588 O O . PRO A 1 75 ? 12.133 5.395 23.078 1 96.25 75 PRO A O 1
ATOM 591 N N . PHE A 1 76 ? 10.219 5.621 24.141 1 96.75 76 PHE A N 1
ATOM 592 C CA . PHE A 1 76 ? 9.398 6.211 23.094 1 96.75 76 PHE A CA 1
ATOM 593 C C . PHE A 1 76 ? 9.297 5.281 21.891 1 96.75 76 PHE A C 1
ATOM 595 O O . PHE A 1 76 ? 9.016 5.723 20.781 1 96.75 76 PHE A O 1
ATOM 602 N N . VAL A 1 77 ? 9.562 3.975 22.141 1 96.94 77 VAL A N 1
ATOM 603 C CA . VAL A 1 77 ? 9.539 3.004 21.047 1 96.94 77 VAL A CA 1
ATOM 604 C C . VAL A 1 77 ? 8.172 3 20.375 1 96.94 77 VAL A C 1
ATOM 606 O O . VAL A 1 77 ? 8.062 2.93 19.156 1 96.94 77 VAL A O 1
ATOM 609 N N . ARG A 1 78 ? 7.125 3.154 21.172 1 95.69 78 ARG A N 1
ATOM 610 C CA . ARG A 1 78 ? 5.758 3.018 20.672 1 95.69 78 ARG A CA 1
ATOM 611 C C . ARG A 1 78 ? 5.207 4.359 20.203 1 95.69 78 ARG A C 1
ATOM 613 O O . ARG A 1 78 ? 4.051 4.453 19.781 1 95.69 78 ARG A O 1
ATOM 620 N N . GLY A 1 79 ? 5.996 5.438 20.328 1 94.88 79 GLY A N 1
ATOM 621 C CA . GLY A 1 79 ? 5.586 6.758 19.875 1 94.88 79 GLY A CA 1
ATOM 622 C C . GLY A 1 79 ? 6.051 7.871 20.797 1 94.88 79 GLY A C 1
ATOM 623 O O . GLY A 1 79 ? 6.113 7.695 22.016 1 94.88 79 GLY A O 1
ATOM 624 N N . GLY A 1 80 ? 6.262 9 20.25 1 93.31 80 GLY A N 1
ATOM 625 C CA . GLY A 1 80 ? 6.816 10.117 20.984 1 93.31 80 GLY A CA 1
ATOM 626 C C . GLY A 1 80 ? 5.766 10.922 21.734 1 93.31 80 GLY A C 1
ATOM 627 O O . GLY A 1 80 ? 6.09 11.688 22.641 1 93.31 80 GLY A O 1
ATOM 628 N N . ASP A 1 81 ? 4.508 10.734 21.375 1 91.12 81 ASP A N 1
ATOM 629 C CA . ASP A 1 81 ? 3.406 11.531 21.906 1 91.12 81 ASP A CA 1
ATOM 630 C C . ASP A 1 81 ? 2.338 10.633 22.531 1 91.12 81 ASP A C 1
ATOM 632 O O . ASP A 1 81 ? 1.752 9.789 21.844 1 91.12 81 ASP A O 1
ATOM 636 N N . ALA A 1 82 ? 2.066 10.852 23.797 1 87.12 82 ALA A N 1
ATOM 637 C CA . ALA A 1 82 ? 1.111 10.023 24.516 1 87.12 82 ALA A CA 1
ATOM 638 C C . ALA A 1 82 ? -0.313 10.266 24.031 1 87.12 82 ALA A C 1
ATOM 640 O O . ALA A 1 82 ? -1.156 9.367 24.078 1 87.12 82 ALA A O 1
ATOM 641 N N . THR A 1 83 ? -0.574 11.461 23.578 1 85.06 83 THR A N 1
ATOM 642 C CA . THR A 1 83 ? -1.961 11.828 23.297 1 85.06 83 THR A CA 1
ATOM 643 C C . THR A 1 83 ? -2.139 12.219 21.844 1 85.06 83 THR A C 1
ATOM 645 O O . THR A 1 83 ? -2.943 13.102 21.516 1 85.06 83 THR A O 1
ATOM 648 N N . ARG A 1 84 ? -1.319 11.664 21.047 1 85.56 84 ARG A N 1
ATOM 649 C CA . ARG A 1 84 ? -1.512 11.914 19.609 1 85.56 84 ARG A CA 1
ATOM 650 C C . ARG A 1 84 ? -2.963 11.68 19.203 1 85.56 84 ARG A C 1
ATOM 652 O O . ARG A 1 84 ? -3.578 10.695 19.625 1 85.56 84 ARG A O 1
ATOM 659 N N . ASP A 1 85 ? -3.529 12.672 18.5 1 80.38 85 ASP A N 1
ATOM 660 C CA . ASP A 1 85 ? -4.895 12.523 18 1 80.38 85 ASP A CA 1
ATOM 661 C C . ASP A 1 85 ? -4.996 11.352 17.031 1 80.38 85 ASP A C 1
ATOM 663 O O . ASP A 1 85 ? -4.562 11.445 15.883 1 80.38 85 ASP A O 1
ATOM 667 N N . VAL A 1 86 ? -5.668 10.336 17.438 1 78.12 86 VAL A N 1
ATOM 668 C CA . VAL A 1 86 ? -5.738 9.109 16.656 1 78.12 86 VAL A CA 1
ATOM 669 C C . VAL A 1 86 ? -6.664 9.305 15.461 1 78.12 86 VAL A C 1
ATOM 671 O O . VAL A 1 86 ? -6.621 8.531 14.5 1 78.12 86 VAL A O 1
ATOM 674 N N . HIS A 1 87 ? -7.445 10.328 15.43 1 78.38 87 HIS A N 1
ATOM 675 C CA . HIS A 1 87 ? -8.328 10.578 14.289 1 78.38 87 HIS A CA 1
ATOM 676 C C . HIS A 1 87 ? -7.609 11.375 13.203 1 78.38 87 HIS A C 1
ATOM 678 O O . HIS A 1 87 ? -8.031 11.367 12.047 1 78.38 87 HIS A O 1
ATOM 684 N N . ARG A 1 88 ? -6.527 11.945 13.625 1 83.94 88 ARG A N 1
ATOM 685 C CA . ARG A 1 88 ? -5.746 12.711 12.656 1 83.94 88 ARG A CA 1
ATOM 686 C C . ARG A 1 88 ? -4.605 11.867 12.086 1 83.94 88 ARG A C 1
ATOM 688 O O . ARG A 1 88 ? -4.305 11.945 10.898 1 83.94 88 ARG A O 1
ATOM 695 N N . GLY A 1 89 ? -3.965 11.125 12.969 1 92.19 89 GLY A N 1
ATOM 696 C CA . GLY A 1 89 ? -2.793 10.359 12.578 1 92.19 89 GLY A CA 1
ATOM 697 C C . GLY A 1 89 ? -1.533 11.203 12.492 1 92.19 89 GLY A C 1
ATOM 698 O O . GLY A 1 89 ? -1.087 11.758 13.5 1 92.19 89 GLY A O 1
ATOM 699 N N . TRP A 1 90 ? -0.907 11.305 11.289 1 96.44 90 TRP A N 1
ATOM 700 C CA . TRP A 1 90 ? 0.283 12.125 11.078 1 96.44 90 TRP A CA 1
ATOM 701 C C . TRP A 1 90 ? -0.054 13.391 10.289 1 96.44 90 TRP A C 1
ATOM 703 O O . TRP A 1 90 ? -1.172 13.539 9.789 1 96.44 90 TRP A O 1
ATOM 713 N N . HIS A 1 91 ? 0.851 14.352 10.336 1 97.19 91 HIS A N 1
ATOM 714 C CA . HIS A 1 91 ? 0.692 15.516 9.469 1 97.19 91 HIS A CA 1
ATOM 715 C C . HIS A 1 91 ? 0.992 15.172 8.016 1 97.19 91 HIS A C 1
ATOM 717 O O . HIS A 1 91 ? 2.074 14.672 7.703 1 97.19 91 HIS A O 1
ATOM 723 N N . VAL A 1 92 ? 0.014 15.406 7.164 1 98 92 VAL A N 1
ATOM 724 C CA . VAL A 1 92 ? 0.192 15.203 5.727 1 98 92 VAL A CA 1
ATOM 725 C C . VAL A 1 92 ? 1.049 16.328 5.148 1 98 92 VAL A C 1
ATOM 727 O O . VAL A 1 92 ? 0.553 17.422 4.898 1 98 92 VAL A O 1
ATOM 730 N N . SER A 1 93 ? 2.27 15.992 4.895 1 98.62 93 SER A N 1
ATOM 731 C CA . SER A 1 93 ? 3.23 17 4.445 1 98.62 93 SER A CA 1
ATOM 732 C C . SER A 1 93 ? 3.438 16.922 2.934 1 98.62 93 SER A C 1
ATOM 734 O O . SER A 1 93 ? 3.312 15.852 2.336 1 98.62 93 SER A O 1
ATOM 736 N N . ALA A 1 94 ? 3.711 18.062 2.322 1 98.5 94 ALA A N 1
ATOM 737 C CA . ALA A 1 94 ? 4.109 18.172 0.922 1 98.5 94 ALA A CA 1
ATOM 738 C C . ALA A 1 94 ? 5.254 19.156 0.752 1 98.5 94 ALA A C 1
ATOM 740 O O . ALA A 1 94 ? 5.359 20.141 1.505 1 98.5 94 ALA A O 1
ATOM 741 N N . TYR A 1 95 ? 6.051 18.875 -0.207 1 98.5 95 TYR A N 1
ATOM 742 C CA . TYR A 1 95 ? 7.172 19.766 -0.509 1 98.5 95 TYR A CA 1
ATOM 743 C C . TYR A 1 95 ? 6.785 20.781 -1.57 1 98.5 95 TYR A C 1
ATOM 745 O O . TYR A 1 95 ? 6.215 20.438 -2.604 1 98.5 95 TYR A O 1
ATOM 753 N N . PHE A 1 96 ? 7.105 22.062 -1.319 1 98.38 96 PHE A N 1
ATOM 754 C CA . PHE A 1 96 ? 6.879 23.172 -2.244 1 98.38 96 PHE A CA 1
ATOM 755 C C . PHE A 1 96 ? 8.195 23.828 -2.631 1 98.38 96 PHE A C 1
ATOM 757 O O . PHE A 1 96 ? 8.758 24.609 -1.855 1 98.38 96 PHE A O 1
ATOM 764 N N . GLY A 1 97 ? 8.695 23.562 -3.867 1 96.56 97 GLY A N 1
ATOM 765 C CA . GLY A 1 97 ? 10.031 24 -4.234 1 96.56 97 GLY A CA 1
ATOM 766 C C . GLY A 1 97 ? 10.039 24.953 -5.418 1 96.56 97 GLY A C 1
ATOM 767 O O . GLY A 1 97 ? 11.086 25.156 -6.043 1 96.56 97 GLY A O 1
ATOM 768 N N . GLY A 1 98 ? 8.977 25.562 -5.805 1 95.38 98 GLY A N 1
ATOM 769 C CA . GLY A 1 98 ? 8.945 26.516 -6.902 1 95.38 98 GLY A CA 1
ATOM 770 C C . GLY A 1 98 ? 9.586 27.844 -6.559 1 95.38 98 GLY A C 1
ATOM 771 O O . GLY A 1 98 ? 9.734 28.188 -5.383 1 95.38 98 GLY A O 1
ATOM 772 N N . SER A 1 99 ? 9.93 28.609 -7.59 1 96.75 99 SER A N 1
ATOM 773 C CA . SER A 1 99 ? 10.633 29.859 -7.359 1 96.75 99 SER A CA 1
ATOM 774 C C . SER A 1 99 ? 9.664 31.047 -7.41 1 96.75 99 SER A C 1
ATOM 776 O O . SER A 1 99 ? 9.969 32.125 -6.895 1 96.75 99 SER A O 1
ATOM 778 N N . ASP A 1 100 ? 8.555 30.875 -8.062 1 97.75 100 ASP A N 1
ATOM 779 C CA . ASP A 1 100 ? 7.555 31.938 -8.141 1 97.75 100 ASP A CA 1
ATOM 780 C C . ASP A 1 100 ? 6.668 31.953 -6.902 1 97.75 100 ASP A C 1
ATOM 782 O O . ASP A 1 100 ? 5.777 31.109 -6.754 1 97.75 100 ASP A O 1
ATOM 786 N N . ALA A 1 101 ? 6.879 32.969 -6.062 1 98.19 101 ALA A N 1
ATOM 787 C CA . ALA A 1 101 ? 6.234 33.031 -4.754 1 98.19 101 ALA A CA 1
ATOM 788 C C . ALA A 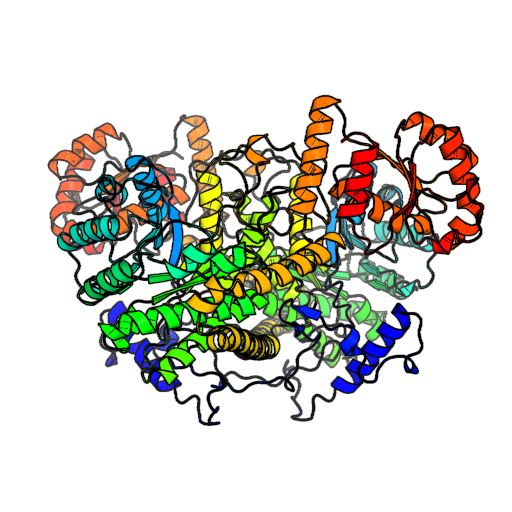1 101 ? 4.715 33.031 -4.891 1 98.19 101 ALA A C 1
ATOM 790 O O . ALA A 1 101 ? 4.02 32.406 -4.078 1 98.19 101 ALA A O 1
ATOM 791 N N . THR A 1 102 ? 4.191 33.688 -5.895 1 97.56 102 THR A N 1
ATOM 792 C CA . THR A 1 102 ? 2.748 33.75 -6.105 1 97.56 102 THR A CA 1
ATOM 793 C C . THR A 1 102 ? 2.211 32.375 -6.488 1 97.56 102 THR A C 1
ATOM 795 O O . THR A 1 102 ? 1.182 31.938 -5.969 1 97.56 102 THR A O 1
ATOM 798 N N . ALA A 1 103 ? 2.916 31.703 -7.387 1 97.19 103 ALA A N 1
ATOM 799 C CA . ALA A 1 103 ? 2.523 30.359 -7.801 1 97.19 103 ALA A CA 1
ATOM 800 C C . ALA A 1 103 ? 2.623 29.375 -6.637 1 97.19 103 ALA A C 1
ATOM 802 O O . ALA A 1 103 ? 1.74 28.531 -6.445 1 97.19 103 ALA A O 1
ATOM 803 N N . VAL A 1 104 ? 3.674 29.516 -5.871 1 98.19 104 VAL A N 1
ATOM 804 C CA . VAL A 1 104 ? 3.885 28.641 -4.723 1 98.19 104 VAL A CA 1
ATOM 805 C C . VAL A 1 104 ? 2.775 28.859 -3.695 1 98.19 104 VAL A C 1
ATOM 807 O O . VAL A 1 104 ? 2.264 27.906 -3.111 1 98.19 104 VAL A O 1
ATOM 810 N N . ASN A 1 105 ? 2.457 30.125 -3.475 1 98 105 ASN A N 1
ATOM 811 C CA . ASN A 1 105 ? 1.368 30.422 -2.549 1 98 105 ASN A CA 1
ATOM 812 C C . ASN A 1 105 ? 0.066 29.766 -2.988 1 98 105 ASN A C 1
ATOM 814 O O . ASN A 1 105 ? -0.651 29.188 -2.168 1 98 105 ASN A O 1
ATOM 818 N N . ARG A 1 106 ? -0.209 29.828 -4.285 1 95.56 106 ARG A N 1
ATOM 819 C CA . ARG A 1 106 ? -1.41 29.188 -4.809 1 95.56 106 ARG A CA 1
ATOM 820 C C . ARG A 1 106 ? -1.382 27.688 -4.562 1 95.56 106 ARG A C 1
ATOM 822 O O . ARG A 1 106 ? -2.398 27.094 -4.199 1 95.56 106 ARG A O 1
ATOM 829 N N . GLU A 1 107 ? -0.267 27.094 -4.738 1 96.75 107 GLU A N 1
ATOM 830 C CA . GLU A 1 107 ? -0.105 25.656 -4.504 1 96.75 107 GLU A CA 1
ATOM 831 C C . GLU A 1 107 ? -0.296 25.312 -3.031 1 96.75 107 GLU A C 1
ATOM 833 O O . GLU A 1 107 ? -0.95 24.328 -2.699 1 96.75 107 GLU A O 1
ATOM 838 N N . ILE A 1 108 ? 0.279 26.125 -2.18 1 97.75 108 ILE A N 1
ATOM 839 C CA . ILE A 1 108 ? 0.187 25.922 -0.74 1 97.75 108 ILE A CA 1
ATOM 840 C C . ILE A 1 108 ? -1.272 25.984 -0.299 1 97.75 108 ILE A C 1
ATOM 842 O O . ILE A 1 108 ? -1.773 25.078 0.372 1 97.75 108 ILE A O 1
ATOM 846 N N . MET A 1 109 ? -1.956 27.062 -0.737 1 93.12 109 MET A N 1
ATOM 847 C CA . MET A 1 109 ? -3.344 27.25 -0.324 1 93.12 109 MET A CA 1
ATOM 848 C C . MET A 1 109 ? -4.23 26.141 -0.852 1 93.12 109 MET A C 1
ATOM 850 O O . MET A 1 109 ? -5.07 25.609 -0.121 1 93.12 109 MET A O 1
ATOM 854 N N . ALA A 1 110 ? -3.982 25.734 -2.092 1 92.56 110 ALA A N 1
ATOM 855 C CA . ALA A 1 110 ? -4.746 24.641 -2.678 1 92.56 110 ALA A CA 1
ATOM 856 C C . ALA A 1 110 ? -4.504 23.344 -1.92 1 92.56 110 ALA A C 1
ATOM 858 O O . ALA A 1 110 ? -5.438 22.562 -1.692 1 92.56 110 ALA A O 1
ATOM 859 N N . GLY A 1 111 ? -3.234 23.125 -1.571 1 94.69 111 GLY A N 1
ATOM 860 C CA . GLY A 1 111 ? -2.891 21.938 -0.802 1 94.69 111 GLY A CA 1
ATOM 861 C C . GLY A 1 111 ? -3.555 21.906 0.561 1 94.69 111 GLY A C 1
ATOM 862 O O . GLY A 1 111 ? -4.102 20.875 0.96 1 94.69 111 GLY A O 1
ATOM 863 N N . LEU A 1 112 ? -3.529 23 1.236 1 94.38 112 LEU A N 1
ATOM 864 C CA . LEU A 1 112 ? -4.113 23.094 2.57 1 94.38 112 LEU A CA 1
ATOM 865 C C . LEU A 1 112 ? -5.621 22.891 2.52 1 94.38 112 LEU A C 1
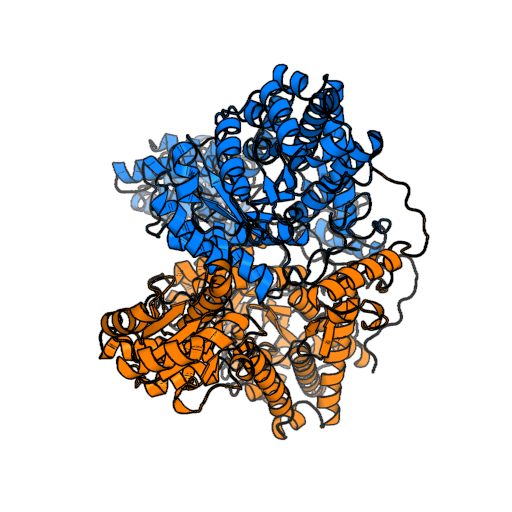ATOM 867 O O . LEU A 1 112 ? -6.211 22.344 3.451 1 94.38 112 LEU A O 1
ATOM 871 N N . GLU A 1 113 ? -6.211 23.25 1.414 1 90.75 113 GLU A N 1
ATOM 872 C CA . GLU A 1 113 ? -7.648 23.094 1.229 1 90.75 113 GLU A CA 1
ATOM 873 C C . GLU A 1 113 ? -7.996 21.656 0.806 1 90.75 113 GLU A C 1
ATOM 875 O O . GLU A 1 113 ? -9.156 21.266 0.855 1 90.75 113 GLU A O 1
ATOM 880 N N . SER A 1 114 ? -6.922 20.938 0.455 1 93.06 114 SER A N 1
ATOM 881 C CA . SER A 1 114 ? -7.164 19.609 -0.103 1 93.06 114 SER A CA 1
ATOM 882 C C . SER A 1 114 ? -6.527 18.531 0.759 1 93.06 114 SER A C 1
ATOM 884 O O . SER A 1 114 ? -6.219 17.438 0.269 1 93.06 114 SER A O 1
ATOM 886 N N . GLY A 1 115 ? -6.262 18.797 1.972 1 93.75 115 GLY A N 1
ATOM 887 C CA . GLY A 1 115 ? -5.914 17.719 2.889 1 93.75 115 GLY A CA 1
ATOM 888 C C . GLY A 1 115 ? -4.484 17.812 3.395 1 93.75 115 GLY A C 1
ATOM 889 O O . GLY A 1 115 ? -4.121 17.125 4.355 1 93.75 115 GLY A O 1
ATOM 890 N N . ILE A 1 116 ? -3.652 18.641 2.758 1 97.06 116 ILE A N 1
ATOM 891 C CA . ILE A 1 116 ? -2.322 18.891 3.307 1 97.06 116 ILE A CA 1
ATOM 892 C C . ILE A 1 116 ? -2.443 19.562 4.672 1 97.06 116 ILE A C 1
ATOM 894 O O . ILE A 1 116 ? -3.27 20.453 4.859 1 97.06 116 ILE A O 1
ATOM 898 N N . SER A 1 117 ? -1.596 19.062 5.641 1 96.75 117 SER A N 1
ATOM 899 C CA . SER A 1 117 ? -1.702 19.625 6.984 1 96.75 117 SER A CA 1
ATOM 900 C C . SER A 1 117 ? -0.335 20.031 7.523 1 96.75 117 SER A C 1
ATOM 902 O O . SER A 1 117 ? -0.198 20.344 8.711 1 96.75 117 SER A O 1
ATOM 904 N N . ALA A 1 118 ? 0.69 19.938 6.715 1 98.38 118 ALA A N 1
ATOM 905 C CA . ALA A 1 118 ? 2.025 20.438 7.02 1 98.38 118 ALA A CA 1
ATOM 906 C C . ALA A 1 118 ? 2.748 20.875 5.75 1 98.38 118 ALA A C 1
ATOM 908 O O . ALA A 1 118 ? 2.504 20.328 4.668 1 98.38 118 ALA A O 1
ATOM 909 N N . LEU A 1 119 ? 3.623 21.844 5.91 1 98.75 119 LEU A N 1
ATOM 910 C CA . LEU A 1 119 ? 4.297 22.438 4.762 1 98.75 119 LEU A CA 1
ATOM 911 C C . LEU A 1 119 ? 5.805 22.219 4.848 1 98.75 119 LEU A C 1
ATOM 913 O O . LEU A 1 119 ? 6.402 22.422 5.91 1 98.75 119 LEU A O 1
ATOM 917 N N . TRP A 1 120 ? 6.402 21.75 3.836 1 98.81 120 TRP A N 1
ATOM 918 C CA . TRP A 1 120 ? 7.844 21.734 3.627 1 98.81 120 TRP A CA 1
ATOM 919 C C . TRP A 1 120 ? 8.234 22.656 2.471 1 98.81 120 TRP A C 1
ATOM 921 O O . TRP A 1 120 ? 7.984 22.328 1.307 1 98.81 120 TRP A O 1
ATOM 931 N N . LEU A 1 121 ? 8.875 23.828 2.781 1 98.81 121 LEU A N 1
ATOM 932 C CA . LEU A 1 121 ? 8.992 24.906 1.816 1 98.81 121 LEU A CA 1
ATOM 933 C C . LEU A 1 121 ? 10.453 25.172 1.46 1 98.81 121 LEU A C 1
ATOM 935 O O . LEU A 1 121 ? 11.281 25.406 2.342 1 98.81 121 LEU A O 1
ATOM 939 N N . GLY A 1 122 ? 10.75 25.078 0.167 1 98.56 122 GLY A N 1
ATOM 940 C CA . GLY A 1 122 ? 12.062 25.453 -0.327 1 98.56 122 GLY A CA 1
ATOM 941 C C . GLY A 1 122 ? 12.266 26.953 -0.417 1 98.56 122 GLY A C 1
ATOM 942 O O . GLY A 1 122 ? 11.352 27.688 -0.797 1 98.56 122 GLY A O 1
ATOM 943 N N . VAL A 1 123 ? 13.438 27.422 -0.051 1 98.56 123 VAL A N 1
ATOM 944 C CA . VAL A 1 123 ? 13.758 28.844 -0.05 1 98.56 123 VAL A CA 1
ATOM 945 C C . VAL A 1 123 ? 15.125 29.062 -0.696 1 98.56 123 VAL A C 1
ATOM 947 O O . VAL A 1 123 ? 15.977 28.172 -0.682 1 98.56 123 VAL A O 1
ATOM 950 N N . GLY A 1 124 ? 15.336 30.266 -1.214 1 97.5 124 GLY A N 1
ATOM 951 C CA . GLY A 1 124 ? 16.594 30.562 -1.878 1 97.5 124 GLY A CA 1
ATOM 952 C C . GLY A 1 124 ? 16.828 29.703 -3.111 1 97.5 124 GLY A C 1
ATOM 953 O O . GLY A 1 124 ? 15.961 29.594 -3.975 1 97.5 124 GLY A O 1
ATOM 954 N N . GLU A 1 125 ? 17.984 29.031 -3.182 1 95.62 125 GLU A N 1
ATOM 955 C CA . GLU A 1 125 ? 18.312 28.188 -4.316 1 95.62 125 GLU A CA 1
ATOM 956 C C . GLU A 1 125 ? 17.391 26.969 -4.395 1 95.62 125 GLU A C 1
ATOM 958 O O . GLU A 1 125 ? 17.312 26.312 -5.434 1 95.62 125 GLU A O 1
ATOM 963 N N . ARG A 1 126 ? 16.641 26.781 -3.359 1 96.38 126 ARG A N 1
ATOM 964 C CA . ARG A 1 126 ? 15.805 25.578 -3.277 1 96.38 126 ARG A CA 1
ATOM 965 C C . ARG A 1 126 ? 14.328 25.922 -3.479 1 96.38 126 ARG A C 1
ATOM 967 O O . ARG A 1 126 ? 13.469 25.047 -3.393 1 96.38 126 ARG A O 1
ATOM 974 N N . GLY A 1 127 ? 14.055 27.219 -3.736 1 97.69 127 GLY A N 1
ATOM 975 C CA . GLY A 1 127 ? 12.656 27.594 -3.945 1 97.69 127 GLY A CA 1
ATOM 976 C C . GLY A 1 127 ? 12.445 29.094 -4.023 1 97.69 127 GLY A C 1
ATOM 977 O O . GLY A 1 127 ? 13.102 29.781 -4.812 1 97.69 127 GLY A O 1
ATOM 978 N N . VAL A 1 128 ? 11.594 29.625 -3.188 1 98.44 128 VAL A N 1
ATOM 979 C CA . VAL A 1 128 ? 11.219 31.031 -3.223 1 98.44 128 VAL A CA 1
ATOM 980 C C . VAL A 1 128 ? 12.336 31.891 -2.627 1 98.44 128 VAL A C 1
ATOM 982 O O . VAL A 1 128 ? 12.984 31.484 -1.655 1 98.44 128 VAL A O 1
ATOM 985 N N . ALA A 1 129 ? 12.516 33.062 -3.203 1 98.38 129 ALA A N 1
ATOM 986 C CA . ALA A 1 129 ? 13.5 33.969 -2.65 1 98.38 129 ALA A CA 1
ATOM 987 C C . ALA A 1 129 ? 13.141 34.375 -1.22 1 98.38 129 ALA A C 1
ATOM 989 O O . ALA A 1 129 ? 11.961 34.5 -0.884 1 98.38 129 ALA A O 1
ATOM 990 N N . VAL A 1 130 ? 14.203 34.594 -0.365 1 98.62 130 VAL A N 1
ATOM 991 C CA . VAL A 1 130 ? 14 34.969 1.035 1 98.62 130 VAL A CA 1
ATOM 992 C C . VAL A 1 130 ? 13.062 36.156 1.134 1 98.62 130 VAL A C 1
ATOM 994 O O . VAL A 1 130 ? 12.141 36.156 1.958 1 98.62 130 VAL A O 1
ATOM 997 N N . ALA A 1 131 ? 13.25 37.094 0.287 1 97.94 131 ALA A N 1
ATOM 998 C CA . ALA A 1 131 ? 12.477 38.344 0.306 1 97.94 131 ALA A CA 1
ATOM 999 C C . ALA A 1 131 ? 11.008 38.094 -0.026 1 97.94 131 ALA A C 1
ATOM 1001 O O . ALA A 1 131 ? 10.141 38.875 0.33 1 97.94 131 ALA A O 1
ATOM 1002 N N . ASP A 1 132 ? 10.75 36.969 -0.7 1 98.19 132 ASP A N 1
ATOM 1003 C CA . ASP A 1 132 ? 9.406 36.688 -1.185 1 98.19 132 ASP A CA 1
ATOM 1004 C C . ASP A 1 132 ? 8.688 35.719 -0.263 1 98.19 132 ASP A C 1
ATOM 1006 O O . ASP A 1 132 ? 7.555 35.312 -0.544 1 98.19 132 ASP A O 1
ATOM 1010 N N . LEU A 1 133 ? 9.266 35.344 0.837 1 98.19 133 LEU A N 1
ATOM 1011 C CA . LEU A 1 133 ? 8.695 34.375 1.772 1 98.19 133 LEU A CA 1
ATOM 1012 C C . LEU A 1 133 ? 7.344 34.875 2.291 1 98.19 133 LEU A C 1
ATOM 1014 O O . LEU A 1 133 ? 6.395 34.094 2.402 1 98.19 133 LEU A O 1
ATOM 1018 N N . PRO A 1 134 ? 7.223 36.188 2.645 1 97 134 PRO A N 1
ATOM 1019 C CA . PRO A 1 134 ? 5.914 36.656 3.105 1 97 134 PRO A CA 1
ATOM 1020 C C . PRO A 1 134 ? 4.812 36.438 2.072 1 97 134 PRO A C 1
ATOM 1022 O O . PRO A 1 134 ? 3.699 36.031 2.426 1 97 134 PRO A O 1
ATOM 1025 N N . ALA A 1 135 ? 5.168 36.625 0.802 1 97.31 135 ALA A N 1
ATOM 1026 C CA . ALA A 1 135 ? 4.195 36.406 -0.268 1 97.31 135 ALA A CA 1
ATOM 1027 C C . ALA A 1 135 ? 3.844 34.906 -0.398 1 97.31 135 ALA A C 1
ATOM 1029 O O . ALA A 1 135 ? 2.676 34.562 -0.584 1 97.31 135 ALA A O 1
ATOM 1030 N N . ALA A 1 136 ? 4.809 34.062 -0.294 1 98.31 136 ALA A N 1
ATOM 1031 C CA . ALA A 1 136 ? 4.609 32.594 -0.43 1 98.31 136 ALA A CA 1
ATOM 1032 C C . ALA A 1 136 ? 3.754 32.062 0.708 1 98.31 136 ALA A C 1
ATOM 1034 O O . ALA A 1 136 ? 3.02 31.078 0.528 1 98.31 136 ALA A O 1
ATOM 1035 N N . LEU A 1 137 ? 3.809 32.719 1.873 1 97.69 137 LEU A N 1
ATOM 1036 C CA . LEU A 1 137 ? 3.143 32.188 3.062 1 97.69 137 LEU A CA 1
ATOM 1037 C C . LEU A 1 137 ? 1.886 33 3.377 1 97.69 137 LEU A C 1
ATOM 1039 O O . LEU A 1 137 ? 1.283 32.844 4.441 1 97.69 137 LEU A O 1
ATOM 1043 N N . SER A 1 138 ? 1.554 33.906 2.422 1 94.69 138 SER A N 1
ATOM 1044 C CA . SER A 1 138 ? 0.366 34.75 2.635 1 94.69 138 SER A CA 1
ATOM 1045 C C . SER A 1 138 ? -0.873 33.875 2.846 1 94.69 138 SER A C 1
ATOM 1047 O O . SER A 1 138 ? -1.149 32.969 2.051 1 94.69 138 SER A O 1
ATOM 1049 N N . GLY A 1 139 ? -1.564 34.094 3.982 1 90.19 139 GLY A N 1
ATOM 1050 C CA . GLY A 1 139 ? -2.818 33.406 4.246 1 90.19 139 GLY A CA 1
ATOM 1051 C C . GLY A 1 139 ? -2.639 32.094 5.027 1 90.19 139 GLY A C 1
ATOM 1052 O O . GLY A 1 139 ? -3.617 31.484 5.453 1 90.19 139 GLY A O 1
ATOM 1053 N N . VAL A 1 140 ? -1.435 31.625 5.254 1 94.69 140 VAL A N 1
ATOM 1054 C CA . VAL A 1 140 ? -1.171 30.391 5.996 1 94.69 140 VAL A CA 1
ATOM 1055 C C . VAL A 1 140 ? -1.512 30.594 7.469 1 94.69 140 VAL A C 1
ATOM 1057 O O . VAL A 1 140 ? -1.108 31.594 8.078 1 94.69 140 VAL A O 1
ATOM 1060 N N . LEU A 1 141 ? -2.334 29.766 8.023 1 93 141 LEU A N 1
ATOM 1061 C CA . LEU A 1 141 ? -2.592 29.734 9.453 1 93 141 LEU A CA 1
ATOM 1062 C C . LEU A 1 141 ? -1.564 28.875 10.18 1 93 141 LEU A C 1
ATOM 1064 O O . LEU A 1 141 ? -1.692 27.656 10.219 1 93 141 LEU A O 1
ATOM 1068 N N . PHE A 1 142 ? -0.661 29.5 10.844 1 95.5 142 PHE A N 1
ATOM 1069 C CA . PHE A 1 142 ? 0.535 28.844 11.359 1 95.5 142 PHE A CA 1
ATOM 1070 C C . PHE A 1 142 ? 0.187 27.922 12.523 1 95.5 142 PHE A C 1
ATOM 1072 O O . PHE A 1 142 ? 0.937 26.984 12.836 1 95.5 142 PHE A O 1
ATOM 1079 N N . ASP A 1 143 ? -0.897 28.188 13.219 1 92.31 143 ASP A N 1
ATOM 1080 C CA . ASP A 1 143 ? -1.284 27.344 14.344 1 92.31 143 ASP A CA 1
ATOM 1081 C C . ASP A 1 143 ? -1.975 26.078 13.867 1 92.31 143 ASP A C 1
ATOM 1083 O O . ASP A 1 143 ? -2.146 25.125 14.641 1 92.31 143 ASP A O 1
ATOM 1087 N N . LEU A 1 144 ? -2.262 25.984 12.539 1 89.5 144 LEU A N 1
ATOM 1088 C CA . LEU A 1 144 ? -2.984 24.828 12.008 1 89.5 144 LEU A CA 1
ATOM 1089 C C . LEU A 1 144 ? -2.068 23.953 11.164 1 89.5 144 LEU A C 1
ATOM 1091 O O . LEU A 1 144 ? -2.324 22.766 10.992 1 89.5 144 LEU A O 1
ATOM 1095 N N . ALA A 1 145 ? -1.053 24.484 10.625 1 94.62 145 ALA A N 1
ATOM 1096 C CA . ALA A 1 145 ? -0.151 23.734 9.758 1 94.62 145 ALA A CA 1
ATOM 1097 C C . ALA A 1 145 ? 1.308 24.016 10.109 1 94.62 145 ALA A C 1
ATOM 1099 O O . ALA A 1 145 ? 1.825 25.094 9.844 1 94.62 145 ALA A O 1
ATOM 1100 N N . PRO A 1 146 ? 1.935 22.938 10.648 1 97.75 146 PRO A N 1
ATOM 1101 C CA . PRO A 1 146 ? 3.371 23.109 10.883 1 97.75 146 PRO A CA 1
ATOM 1102 C C . PRO A 1 146 ? 4.141 23.453 9.609 1 97.75 146 PRO A C 1
ATOM 1104 O O . PRO A 1 146 ? 3.787 22.984 8.523 1 97.75 146 PRO A O 1
ATOM 1107 N N . LEU A 1 147 ? 5.176 24.297 9.781 1 98.62 147 LEU A N 1
ATOM 1108 C CA . LEU A 1 147 ? 6.004 24.75 8.672 1 98.62 147 LEU A CA 1
ATOM 1109 C C . LEU A 1 147 ? 7.445 24.281 8.836 1 98.62 147 LEU A C 1
ATOM 1111 O O . LEU A 1 147 ? 8.055 24.484 9.891 1 98.62 147 LEU A O 1
ATOM 1115 N N . ALA A 1 148 ? 7.953 23.609 7.895 1 98.81 148 ALA A N 1
ATOM 1116 C CA . ALA A 1 148 ? 9.375 23.281 7.809 1 98.81 148 ALA A CA 1
ATOM 1117 C C . ALA A 1 148 ? 10.031 23.984 6.625 1 98.81 148 ALA A C 1
ATOM 1119 O O . ALA A 1 148 ? 9.445 24.062 5.543 1 98.81 148 ALA A O 1
ATOM 1120 N N . LEU A 1 149 ? 11.234 24.5 6.828 1 98.75 149 LEU A N 1
ATOM 1121 C CA . LEU A 1 149 ? 11.969 25.172 5.762 1 98.75 149 LEU A CA 1
ATOM 1122 C C . LEU A 1 149 ? 13.07 24.281 5.207 1 98.75 149 LEU A C 1
ATOM 1124 O O . LEU A 1 149 ? 13.617 23.438 5.93 1 98.75 149 LEU A O 1
ATOM 1128 N N . ASP A 1 150 ? 13.289 24.328 4 1 98.56 150 ASP A N 1
ATOM 1129 C CA . ASP A 1 150 ? 14.461 23.844 3.285 1 98.56 150 ASP A CA 1
ATOM 1130 C C . ASP A 1 150 ? 15.219 24.984 2.615 1 98.56 150 ASP A C 1
ATOM 1132 O O . ASP A 1 150 ? 15.031 25.25 1.424 1 98.56 150 ASP A O 1
ATOM 1136 N N . ALA A 1 151 ? 16.188 25.641 3.402 1 98.31 151 ALA A N 1
ATOM 1137 C CA . ALA A 1 151 ? 16.688 26.938 2.971 1 98.31 151 ALA A CA 1
ATOM 1138 C C . ALA A 1 151 ? 18.203 26.922 2.814 1 98.31 151 ALA A C 1
ATOM 1140 O O . ALA A 1 151 ? 18.797 27.859 2.279 1 98.31 151 ALA A O 1
ATOM 1141 N N . GLY A 1 152 ? 18.875 25.875 3.242 1 97.38 152 GLY A N 1
ATOM 1142 C CA . GLY A 1 152 ? 20.312 25.766 3.061 1 97.38 152 GLY A CA 1
ATOM 1143 C C . GLY A 1 152 ? 21.094 26.938 3.615 1 97.38 152 GLY A C 1
ATOM 1144 O O . GLY A 1 152 ? 20.906 27.312 4.777 1 97.38 152 GLY A O 1
ATOM 1145 N N . GLU A 1 153 ? 21.812 27.641 2.811 1 97.81 153 GLU A N 1
ATOM 1146 C CA . GLU A 1 153 ? 22.75 28.688 3.207 1 97.81 153 GLU A CA 1
ATOM 1147 C C . GLU A 1 153 ? 22 29.938 3.672 1 97.81 153 GLU A C 1
ATOM 1149 O O . GLU A 1 153 ? 22.562 30.781 4.387 1 97.81 153 GLU A O 1
ATOM 1154 N N . VAL A 1 154 ? 20.75 30.062 3.322 1 98.31 154 VAL A N 1
ATOM 1155 C CA . VAL A 1 154 ? 20.031 31.297 3.633 1 98.31 154 VAL A CA 1
ATOM 1156 C C . VAL A 1 154 ? 19.047 31.047 4.773 1 98.31 154 VAL A C 1
ATOM 1158 O O . VAL A 1 154 ? 18.094 31.797 4.957 1 98.31 154 VAL A O 1
ATOM 1161 N N . THR A 1 155 ? 19.25 30 5.559 1 98.62 155 THR A N 1
ATOM 1162 C CA . THR A 1 155 ? 18.328 29.562 6.598 1 98.62 155 THR A CA 1
ATOM 1163 C C . THR A 1 155 ? 18.125 30.672 7.637 1 98.62 155 THR A C 1
ATOM 1165 O O . THR A 1 155 ? 17 30.906 8.086 1 98.62 155 THR A O 1
ATOM 1168 N N . ALA A 1 156 ? 19.234 31.328 8.055 1 98.44 156 ALA A N 1
ATOM 1169 C CA . ALA A 1 156 ? 19.125 32.375 9.07 1 98.44 156 ALA A CA 1
ATOM 1170 C C . ALA A 1 156 ? 18.266 33.531 8.578 1 98.44 156 ALA A C 1
ATOM 1172 O O . ALA A 1 156 ? 17.422 34.062 9.32 1 98.44 156 ALA A O 1
ATOM 1173 N N . GLU A 1 157 ? 18.5 33.938 7.316 1 98.44 157 GLU A N 1
ATOM 1174 C CA . GLU A 1 157 ? 17.703 35.031 6.73 1 98.44 157 GLU A CA 1
ATOM 1175 C C . GLU A 1 157 ? 16.25 34.594 6.574 1 98.44 157 GLU A C 1
ATOM 1177 O O . GLU A 1 157 ? 15.336 35.406 6.824 1 98.44 157 GLU A O 1
ATOM 1182 N N . ALA A 1 158 ? 16.047 33.375 6.105 1 98.69 158 ALA A N 1
ATOM 1183 C CA . ALA A 1 158 ? 14.688 32.875 5.973 1 98.69 158 ALA A CA 1
ATOM 1184 C C . ALA A 1 158 ? 13.977 32.844 7.324 1 98.69 158 ALA A C 1
ATOM 1186 O O . ALA A 1 158 ? 12.797 33.188 7.418 1 98.69 158 ALA A O 1
ATOM 1187 N N . ALA A 1 159 ? 14.703 32.406 8.352 1 98.69 159 ALA A N 1
ATOM 1188 C CA . ALA A 1 159 ? 14.148 32.344 9.703 1 98.69 159 ALA A CA 1
ATOM 1189 C C . ALA A 1 159 ? 13.703 33.75 10.156 1 98.69 159 ALA A C 1
ATOM 1191 O O . ALA A 1 159 ? 12.641 33.906 10.758 1 98.69 159 ALA A O 1
ATOM 1192 N N . ALA A 1 160 ? 14.547 34.75 9.883 1 98.31 160 ALA A N 1
ATOM 1193 C CA . ALA A 1 160 ? 14.219 36.125 10.273 1 98.31 160 ALA A CA 1
ATOM 1194 C C . ALA A 1 160 ? 12.898 36.562 9.641 1 98.31 160 ALA A C 1
ATOM 1196 O O . ALA A 1 160 ? 12.094 37.219 10.289 1 98.31 160 ALA A O 1
ATOM 1197 N N . GLN A 1 161 ? 12.711 36.188 8.383 1 98.12 161 GLN A N 1
ATOM 1198 C CA . GLN A 1 161 ? 11.469 36.531 7.699 1 98.12 161 GLN A CA 1
ATOM 1199 C C . GLN A 1 161 ? 10.273 35.812 8.328 1 98.12 161 GLN A C 1
ATOM 1201 O O . GLN A 1 161 ? 9.211 36.406 8.492 1 98.12 161 GLN A O 1
ATOM 1206 N N . VAL A 1 162 ? 10.422 34.531 8.633 1 98.38 162 VAL A N 1
ATOM 1207 C CA . VAL A 1 162 ? 9.344 33.75 9.25 1 98.38 162 VAL A CA 1
ATOM 1208 C C . VAL A 1 162 ? 9.016 34.344 10.625 1 98.38 162 VAL A C 1
ATOM 1210 O O . VAL A 1 162 ? 7.84 34.469 10.977 1 98.38 162 VAL A O 1
ATOM 1213 N N . PHE A 1 163 ? 10.062 34.719 11.43 1 98.12 163 PHE A N 1
ATOM 1214 C CA . PHE A 1 163 ? 9.852 35.312 12.75 1 98.12 163 PHE A CA 1
ATOM 1215 C C . PHE A 1 163 ? 9.109 36.625 12.648 1 98.12 163 PHE A C 1
ATOM 1217 O O . PHE A 1 163 ? 8.211 36.906 13.445 1 98.12 163 PHE A O 1
ATOM 1224 N N . ALA A 1 164 ? 9.516 37.406 11.656 1 97.38 164 ALA A N 1
ATOM 1225 C CA . ALA A 1 164 ? 8.805 38.656 11.445 1 97.38 164 ALA A CA 1
ATOM 1226 C C . ALA A 1 164 ? 7.332 38.438 11.148 1 97.38 164 ALA A C 1
ATOM 1228 O O . ALA A 1 164 ? 6.465 39.156 11.656 1 97.38 164 ALA A O 1
ATOM 1229 N N . ALA A 1 165 ? 7.07 37.469 10.297 1 96.19 165 ALA A N 1
ATOM 1230 C CA . ALA A 1 165 ? 5.688 37.094 9.992 1 96.19 165 ALA A CA 1
ATOM 1231 C C . ALA A 1 165 ? 4.945 36.656 11.242 1 96.19 165 ALA A C 1
ATOM 1233 O O . ALA A 1 165 ? 3.789 37 11.453 1 96.19 165 ALA A O 1
ATOM 1234 N N . LEU A 1 166 ? 5.594 35.875 12.102 1 96.56 166 LEU A N 1
ATOM 1235 C CA . LEU A 1 166 ? 4.988 35.344 13.312 1 96.56 166 LEU A CA 1
ATOM 1236 C C . LEU A 1 166 ? 4.746 36.438 14.336 1 96.56 166 LEU A C 1
ATOM 1238 O O . LEU A 1 166 ? 3.766 36.375 15.086 1 96.56 166 LEU A O 1
ATOM 1242 N N . ASP A 1 167 ? 5.695 37.375 14.375 1 95.88 167 ASP A N 1
ATOM 1243 C CA . ASP A 1 167 ? 5.543 38.5 15.32 1 95.88 167 ASP A CA 1
ATOM 1244 C C . ASP A 1 167 ? 4.262 39.281 15.047 1 95.88 167 ASP A C 1
ATOM 1246 O O . ASP A 1 167 ? 3.66 39.812 15.969 1 95.88 167 ASP A O 1
ATOM 1250 N N . GLY A 1 168 ? 3.857 39.281 13.812 1 92.88 168 GLY A N 1
ATOM 1251 C CA . GLY A 1 168 ? 2.641 40 13.445 1 92.88 168 GLY A CA 1
ATOM 1252 C C . GLY A 1 168 ? 1.424 39.094 13.383 1 92.88 168 GLY A C 1
ATOM 1253 O O . GLY A 1 168 ? 0.333 39.531 13.016 1 92.88 168 GLY A O 1
ATOM 1254 N N . TYR A 1 169 ? 1.625 37.844 13.742 1 92.44 169 TYR A N 1
ATOM 1255 C CA . TYR A 1 169 ? 0.577 36.844 13.633 1 92.44 169 TYR A CA 1
ATOM 1256 C C . TYR A 1 169 ? -0.167 36.688 14.953 1 92.44 169 TYR A C 1
ATOM 1258 O O . TYR A 1 169 ? 0.453 36.562 16.016 1 92.44 169 TYR A O 1
ATOM 1266 N N . ASP A 1 170 ? -1.496 36.781 15 1 87.81 170 ASP A N 1
ATOM 1267 C CA . ASP A 1 170 ? -2.312 36.625 16.203 1 87.81 170 ASP A CA 1
ATOM 1268 C C . ASP A 1 170 ? -2.75 35.188 16.391 1 87.81 170 ASP A C 1
ATOM 1270 O O . ASP A 1 170 ? -3.357 34.594 15.492 1 87.81 170 ASP A O 1
ATOM 1274 N N . ALA A 1 171 ? -2.367 34.562 17.469 1 87.44 171 ALA A N 1
ATOM 1275 C CA . ALA A 1 171 ? -2.771 33.219 17.828 1 87.44 171 ALA A CA 1
ATOM 1276 C C . ALA A 1 171 ? -3.104 33.125 19.312 1 87.44 171 ALA A C 1
ATOM 1278 O O . ALA A 1 171 ? -2.475 33.781 20.141 1 87.44 171 ALA A O 1
ATOM 1279 N N . THR A 1 172 ? -4.176 32.375 19.656 1 83.19 172 THR A N 1
ATOM 1280 C CA . THR A 1 172 ? -4.594 32.188 21.031 1 83.19 172 THR A CA 1
ATOM 1281 C C . THR A 1 172 ? -3.492 31.5 21.844 1 83.19 172 THR A C 1
ATOM 1283 O O . THR A 1 172 ? -3.127 31.969 22.922 1 83.19 172 THR A O 1
ATOM 1286 N N . ASP A 1 173 ? -3.014 30.422 21.391 1 89.06 173 ASP A N 1
ATOM 1287 C CA . ASP A 1 173 ? -1.905 29.703 22 1 89.06 173 ASP A CA 1
ATOM 1288 C C . ASP A 1 173 ? -0.722 29.594 21.047 1 89.06 173 ASP A C 1
ATOM 1290 O O . ASP A 1 173 ? -0.704 28.719 20.172 1 89.06 173 ASP A O 1
ATOM 1294 N N . ARG A 1 174 ? 0.282 30.344 21.266 1 94 174 ARG A N 1
ATOM 1295 C CA . ARG A 1 174 ? 1.421 30.453 20.359 1 94 174 ARG A CA 1
ATOM 1296 C C . ARG A 1 174 ? 2.242 29.172 20.359 1 94 174 ARG A C 1
ATOM 1298 O O . ARG A 1 174 ? 2.969 28.906 19.391 1 94 174 ARG A O 1
ATOM 1305 N N . ALA A 1 175 ? 2.1 28.359 21.422 1 91.56 175 ALA A N 1
ATOM 1306 C CA . ALA A 1 175 ? 2.85 27.109 21.5 1 91.56 175 ALA A CA 1
ATOM 1307 C C . ALA A 1 175 ? 2.361 26.125 20.453 1 91.56 175 ALA A C 1
ATOM 1309 O O . ALA A 1 175 ? 3.072 25.172 20.109 1 91.56 175 ALA A O 1
ATOM 1310 N N . ASP A 1 176 ? 1.182 26.359 19.906 1 91.31 176 ASP A N 1
ATOM 1311 C CA . ASP A 1 176 ? 0.606 25.484 18.891 1 91.31 176 ASP A CA 1
ATOM 1312 C C . ASP A 1 176 ? 1.266 25.719 17.531 1 91.31 176 ASP A C 1
ATOM 1314 O O . ASP A 1 176 ? 1.126 24.891 16.625 1 91.31 176 ASP A O 1
ATOM 1318 N N . ILE A 1 177 ? 1.907 26.844 17.438 1 97.12 177 ILE A N 1
ATOM 1319 C CA . ILE A 1 177 ? 2.646 27.125 16.219 1 97.12 177 ILE A CA 1
ATOM 1320 C C . ILE A 1 177 ? 3.957 26.344 16.203 1 97.12 177 ILE A C 1
ATOM 1322 O O . ILE A 1 177 ? 4.777 26.484 17.109 1 97.12 177 ILE A O 1
ATOM 1326 N N . ARG A 1 178 ? 4.098 25.469 15.242 1 97.88 178 ARG A N 1
ATOM 1327 C CA . ARG A 1 178 ? 5.289 24.641 15.125 1 97.88 178 ARG A CA 1
ATOM 1328 C C . ARG A 1 178 ? 6.074 24.984 13.867 1 97.88 178 ARG A C 1
ATOM 1330 O O . ARG A 1 178 ? 5.539 24.922 12.758 1 97.88 178 ARG A O 1
ATOM 1337 N N . VAL A 1 179 ? 7.328 25.312 14.039 1 98.62 179 VAL A N 1
ATOM 1338 C CA . VAL A 1 179 ? 8.18 25.688 12.914 1 98.62 179 VAL A CA 1
ATOM 1339 C C . VAL A 1 179 ? 9.516 24.969 13.016 1 98.62 179 VAL A C 1
ATOM 1341 O O . VAL A 1 179 ? 10.156 24.953 14.07 1 98.62 179 VAL A O 1
ATOM 1344 N N . SER A 1 180 ? 9.906 24.266 11.992 1 98.75 180 SER A N 1
ATOM 1345 C CA . SER A 1 180 ? 11.25 23.719 11.828 1 98.75 180 SER A CA 1
ATOM 1346 C C . SER A 1 180 ? 12.062 24.531 10.836 1 98.75 180 SER A C 1
ATOM 1348 O O . SER A 1 180 ? 11.703 24.641 9.656 1 98.75 180 SER A O 1
ATOM 1350 N N . LEU A 1 181 ? 13.18 25.078 11.266 1 98.81 181 LEU A N 1
ATOM 1351 C CA . LEU A 1 181 ? 13.938 26 10.422 1 98.81 181 LEU A CA 1
ATOM 1352 C C . LEU A 1 181 ? 14.828 25.234 9.453 1 98.81 181 LEU A C 1
ATOM 1354 O O . LEU A 1 181 ? 15.312 25.797 8.469 1 98.81 181 LEU A O 1
ATOM 1358 N N . GLY A 1 182 ? 15.125 23.969 9.727 1 98.56 182 GLY A N 1
ATOM 1359 C CA . GLY A 1 182 ? 15.672 23.047 8.742 1 98.56 182 GLY A CA 1
ATOM 1360 C C . GLY A 1 182 ? 17.188 23.141 8.617 1 98.56 182 GLY A C 1
ATOM 1361 O O . GLY A 1 182 ? 17.766 22.547 7.707 1 98.56 182 GLY A O 1
ATOM 1362 N N . ALA A 1 183 ? 17.875 23.953 9.531 1 98.75 183 ALA A N 1
ATOM 1363 C CA . ALA A 1 183 ? 19.344 23.953 9.484 1 98.75 183 ALA A CA 1
ATOM 1364 C C . ALA A 1 183 ? 19.906 22.547 9.664 1 98.75 183 ALA A C 1
ATOM 1366 O O . ALA A 1 183 ? 19.453 21.797 10.531 1 98.75 183 ALA A O 1
ATOM 1367 N N . ALA A 1 184 ? 20.828 22.172 8.82 1 98.56 184 ALA A N 1
ATOM 1368 C CA . ALA A 1 184 ? 21.391 20.828 8.867 1 98.56 184 ALA A CA 1
ATOM 1369 C C . ALA A 1 184 ? 22.844 20.812 8.422 1 98.56 184 ALA A C 1
ATOM 1371 O O . ALA A 1 184 ? 23.234 20 7.586 1 98.56 184 ALA A O 1
ATOM 1372 N N . PRO A 1 185 ? 23.625 21.672 8.984 1 98.25 185 PRO A N 1
ATOM 1373 C CA . PRO A 1 185 ? 24.984 21.844 8.445 1 98.25 185 PRO A CA 1
ATOM 1374 C C . PRO A 1 185 ? 25.781 20.531 8.43 1 98.25 185 PRO A C 1
ATOM 1376 O O . PRO A 1 185 ? 26.5 20.266 7.469 1 98.25 185 PRO A O 1
ATOM 1379 N N . LEU A 1 186 ? 25.656 19.688 9.406 1 98.44 186 LEU A N 1
ATOM 1380 C CA . LEU A 1 186 ? 26.5 18.5 9.508 1 98.44 186 LEU A CA 1
ATOM 1381 C C . LEU A 1 186 ? 26.078 17.453 8.484 1 98.44 186 LEU A C 1
ATOM 1383 O O . LEU A 1 186 ? 26.922 16.859 7.812 1 98.44 186 LEU A O 1
ATOM 1387 N N . THR A 1 187 ? 24.797 17.172 8.328 1 98.5 187 THR A N 1
ATOM 1388 C CA . THR A 1 187 ? 24.344 16.188 7.359 1 98.5 187 THR A CA 1
ATOM 1389 C C . THR A 1 187 ? 24.453 16.734 5.938 1 98.5 187 THR A C 1
ATOM 1391 O O . THR A 1 187 ? 24.719 15.977 5 1 98.5 187 THR A O 1
ATOM 1394 N N . SER A 1 188 ? 24.312 18.062 5.812 1 98.12 188 SER A N 1
ATOM 1395 C CA . SER A 1 188 ? 24.5 18.703 4.508 1 98.12 188 SER A CA 1
ATOM 1396 C C . SER A 1 188 ? 25.938 18.594 4.043 1 98.12 188 SER A C 1
ATOM 1398 O O . SER A 1 188 ? 26.203 18.422 2.85 1 98.12 188 SER A O 1
ATOM 1400 N N . ARG A 1 189 ? 26.828 18.703 4.961 1 97.69 189 ARG A N 1
ATOM 1401 C CA . ARG A 1 189 ? 28.25 18.562 4.613 1 97.69 189 ARG A CA 1
ATOM 1402 C C . ARG A 1 189 ? 28.531 17.188 4.035 1 97.69 189 ARG A C 1
ATOM 1404 O O . ARG A 1 189 ? 29.25 17.047 3.041 1 97.69 189 ARG A O 1
ATOM 1411 N N . PHE A 1 190 ? 28.016 16.172 4.625 1 97.81 190 PHE A N 1
ATOM 1412 C CA . PHE A 1 190 ? 28.172 14.836 4.086 1 97.81 190 PHE A CA 1
ATOM 1413 C C . PHE A 1 190 ? 27.609 14.75 2.67 1 97.81 190 PHE A C 1
ATOM 1415 O O . PHE A 1 190 ? 28.219 14.141 1.79 1 97.81 190 PHE A O 1
ATOM 1422 N N . ALA A 1 191 ? 26.438 15.359 2.461 1 97.19 191 ALA A N 1
ATOM 1423 C CA . ALA A 1 191 ? 25.75 15.289 1.176 1 97.19 191 ALA A CA 1
ATOM 1424 C C . ALA A 1 191 ? 26.344 16.297 0.185 1 97.19 191 ALA A C 1
ATOM 1426 O O . ALA A 1 191 ? 25.859 16.406 -0.947 1 97.19 191 ALA A O 1
ATOM 1427 N N . GLU A 1 192 ? 27.312 17.078 0.611 1 95.25 192 GLU A N 1
ATOM 1428 C CA . GLU A 1 192 ? 27.938 18.109 -0.205 1 95.25 192 GLU A CA 1
ATOM 1429 C C . GLU A 1 192 ? 26.922 19.125 -0.694 1 95.25 192 GLU A C 1
ATOM 1431 O O . GLU A 1 192 ? 26.891 19.469 -1.879 1 95.25 192 GLU A O 1
ATOM 1436 N N . ARG A 1 193 ? 26.062 19.484 0.18 1 95.44 193 ARG A N 1
ATOM 1437 C CA . ARG A 1 193 ? 25.078 20.531 -0.089 1 95.44 193 ARG A CA 1
ATOM 1438 C C . ARG A 1 193 ? 25.344 21.766 0.761 1 95.44 193 ARG A C 1
ATOM 1440 O O . ARG A 1 193 ? 25.828 21.656 1.89 1 95.44 193 ARG A O 1
ATOM 1447 N N . GLY A 1 194 ? 24.984 22.891 0.234 1 96.25 194 GLY A N 1
ATOM 1448 C CA . GLY A 1 194 ? 25.141 24.125 0.974 1 96.25 194 GLY A CA 1
ATOM 1449 C C . GLY A 1 194 ? 24.188 24.234 2.156 1 96.25 194 GLY A C 1
ATOM 1450 O O . GLY A 1 194 ? 23.031 23.828 2.074 1 96.25 194 GLY A O 1
ATOM 1451 N N . ASP A 1 195 ? 24.75 24.797 3.318 1 97.94 195 ASP A N 1
ATOM 1452 C CA . ASP A 1 195 ? 23.953 25.031 4.523 1 97.94 195 ASP A CA 1
ATOM 1453 C C . ASP A 1 195 ? 24.594 26.094 5.406 1 97.94 195 ASP A C 1
ATOM 1455 O O . ASP A 1 195 ? 25.656 26.625 5.078 1 97.94 195 ASP A O 1
ATOM 1459 N N . LEU A 1 196 ? 23.969 26.359 6.508 1 96.81 196 LEU A N 1
ATOM 1460 C CA . LEU A 1 196 ? 24.547 27.25 7.512 1 96.81 196 LEU A CA 1
ATOM 1461 C C . LEU A 1 196 ? 25.797 26.609 8.117 1 96.81 196 LEU A C 1
ATOM 1463 O O . LEU A 1 196 ? 25.969 25.391 8.078 1 96.81 196 LEU A O 1
ATOM 1467 N N . GLY A 1 197 ? 26.656 27.578 8.656 1 96.5 197 GLY A N 1
ATOM 1468 C CA . GLY A 1 197 ? 27.719 27.062 9.5 1 96.5 197 GLY A CA 1
ATOM 1469 C C . GLY A 1 197 ? 27.234 26.609 10.867 1 96.5 197 GLY A C 1
ATOM 1470 O O . GLY A 1 197 ? 26.125 26.953 11.281 1 96.5 197 GLY A O 1
ATOM 1471 N N . LEU A 1 198 ? 28.031 25.828 11.547 1 97.31 198 LEU A N 1
ATOM 1472 C CA . LEU A 1 198 ? 27.641 25.281 12.844 1 97.31 198 LEU A CA 1
ATOM 1473 C C . LEU A 1 198 ? 27.453 26.406 13.867 1 97.31 198 LEU A C 1
ATOM 1475 O O . LEU A 1 198 ? 26.531 26.359 14.672 1 97.31 198 LEU A O 1
ATOM 1479 N N . THR A 1 199 ? 28.359 27.391 13.836 1 97 199 THR A N 1
ATOM 1480 C CA . THR A 1 199 ? 28.281 28.5 14.773 1 97 199 THR A CA 1
ATOM 1481 C C . THR A 1 199 ? 26.984 29.297 14.57 1 97 199 THR A C 1
ATOM 1483 O O . THR A 1 199 ? 26.297 29.641 15.531 1 97 199 THR A O 1
ATOM 1486 N N . GLU A 1 200 ? 26.703 29.562 13.312 1 97.69 200 GLU A N 1
ATOM 1487 C CA . GLU A 1 200 ? 25.469 30.266 12.984 1 97.69 200 GLU A CA 1
ATOM 1488 C C . GLU A 1 200 ? 24.234 29.438 13.383 1 97.69 200 GLU A C 1
ATOM 1490 O O . GLU A 1 200 ? 23.219 30 13.805 1 97.69 200 GLU A O 1
ATOM 1495 N N . THR A 1 201 ? 24.359 28.156 13.227 1 98.44 201 THR A N 1
ATOM 1496 C CA . THR A 1 201 ? 23.281 27.266 13.586 1 98.44 201 THR A CA 1
ATOM 1497 C C . THR A 1 201 ? 23 27.312 15.086 1 98.44 201 THR A C 1
ATOM 1499 O O . THR A 1 201 ? 21.859 27.328 15.516 1 98.44 201 THR A O 1
ATOM 1502 N N . VAL A 1 202 ? 24.047 27.328 15.891 1 98.25 202 VAL A N 1
ATOM 1503 C CA . VAL A 1 202 ? 23.906 27.406 17.344 1 98.25 202 VAL A CA 1
ATOM 1504 C C . VAL A 1 202 ? 23.234 28.719 17.719 1 98.25 202 VAL A C 1
ATOM 1506 O O . VAL A 1 202 ? 22.359 28.75 18.594 1 98.25 202 VAL A O 1
ATOM 1509 N N . THR A 1 203 ? 23.672 29.828 17.047 1 98.25 203 THR A N 1
ATOM 1510 C CA . THR A 1 203 ? 23.047 31.125 17.281 1 98.25 203 THR A CA 1
ATOM 1511 C C . THR A 1 203 ? 21.562 31.094 16.938 1 98.25 203 THR A C 1
ATOM 1513 O O . THR A 1 203 ? 20.734 31.625 17.672 1 98.25 203 THR A O 1
ATOM 1516 N N . LEU A 1 204 ? 21.266 30.484 15.82 1 98.56 204 LEU A N 1
ATOM 1517 C CA . LEU A 1 204 ? 19.891 30.344 15.383 1 98.56 204 LEU A CA 1
ATOM 1518 C C . LEU A 1 204 ? 19.078 29.547 16.406 1 98.56 204 LEU A C 1
ATOM 1520 O O . LEU A 1 204 ? 17.922 29.891 16.688 1 98.56 204 LEU A O 1
ATOM 1524 N N . ALA A 1 205 ? 19.641 28.484 16.953 1 98.75 205 ALA A N 1
ATOM 1525 C CA . ALA A 1 205 ? 18.984 27.641 17.953 1 98.75 205 ALA A CA 1
ATOM 1526 C C . ALA A 1 205 ? 18.688 28.438 19.219 1 98.75 205 ALA A C 1
ATOM 1528 O O . ALA A 1 205 ? 17.641 28.25 19.844 1 98.75 205 ALA A O 1
ATOM 1529 N N . GLU A 1 206 ? 19.656 29.266 19.594 1 98.25 206 GLU A N 1
ATOM 1530 C CA . GLU A 1 206 ? 19.453 30.109 20.766 1 98.25 206 GLU A CA 1
ATOM 1531 C C . GLU A 1 206 ? 18.281 31.062 20.562 1 98.25 206 GLU A C 1
ATOM 1533 O O . GLU A 1 206 ? 17.438 31.219 21.453 1 98.25 206 GLU A O 1
ATOM 1538 N N . THR A 1 207 ? 18.266 31.641 19.375 1 98.12 207 THR A N 1
ATOM 1539 C CA . THR A 1 207 ? 17.156 32.531 19.047 1 98.12 207 THR A CA 1
ATOM 1540 C C . THR A 1 207 ? 15.836 31.781 19.047 1 98.12 207 THR A C 1
ATOM 1542 O O . THR A 1 207 ? 14.836 32.281 19.578 1 98.12 207 THR A O 1
ATOM 1545 N N . ALA A 1 208 ? 15.836 30.609 18.469 1 98.38 208 ALA A N 1
ATOM 1546 C CA . ALA A 1 208 ? 14.641 29.781 18.391 1 98.38 208 ALA A CA 1
ATOM 1547 C C . ALA A 1 208 ? 14.148 29.391 19.781 1 98.38 208 ALA A C 1
ATOM 1549 O O . ALA A 1 208 ? 12.938 29.391 20.047 1 98.38 208 ALA A O 1
ATOM 1550 N N . ALA A 1 209 ? 15.062 29.047 20.672 1 97.62 209 ALA A N 1
ATOM 1551 C CA . ALA A 1 209 ? 14.727 28.625 22.031 1 97.62 209 ALA A CA 1
ATOM 1552 C C . ALA A 1 209 ? 14.039 29.75 22.797 1 97.62 209 ALA A C 1
ATOM 1554 O O . ALA A 1 209 ? 13.305 29.484 23.75 1 97.62 209 ALA A O 1
ATOM 1555 N N . GLY A 1 210 ? 14.273 30.969 22.406 1 96.94 210 GLY A N 1
ATOM 1556 C CA . GLY A 1 210 ? 13.703 32.125 23.078 1 96.94 210 GLY A CA 1
ATOM 1557 C C . GLY A 1 210 ? 12.305 32.469 22.609 1 96.94 210 GLY A C 1
ATOM 1558 O O . GLY A 1 210 ? 11.625 33.312 23.203 1 96.94 210 GLY A O 1
ATOM 1559 N N . ARG A 1 211 ? 11.812 31.781 21.594 1 97.19 211 ARG A N 1
ATOM 1560 C CA . ARG A 1 211 ? 10.5 32.062 21.031 1 97.19 211 ARG A CA 1
ATOM 1561 C C . ARG A 1 211 ? 9.398 31.438 21.875 1 97.19 211 ARG A C 1
ATOM 1563 O O . ARG A 1 211 ? 9.617 30.422 22.547 1 97.19 211 ARG A O 1
ATOM 1570 N N . THR A 1 212 ? 8.242 32.031 21.828 1 96.06 212 THR A N 1
ATOM 1571 C CA . THR A 1 212 ? 7.082 31.469 22.516 1 96.06 212 THR A CA 1
ATOM 1572 C C . THR A 1 212 ? 6.477 30.328 21.703 1 96.06 212 THR A C 1
ATOM 1574 O O . THR A 1 212 ? 5.785 29.469 22.266 1 96.06 212 THR A O 1
ATOM 1577 N N . GLU A 1 213 ? 6.641 30.391 20.344 1 97.5 213 GLU A N 1
ATOM 1578 C CA . GLU A 1 213 ? 6.23 29.281 19.484 1 97.5 213 GLU A CA 1
ATOM 1579 C C . GLU A 1 213 ? 7.141 28.062 19.672 1 97.5 213 GLU A C 1
ATOM 1581 O O . GLU A 1 213 ? 8.211 28.172 20.266 1 97.5 213 GLU A O 1
ATOM 1586 N N . THR A 1 214 ? 6.727 26.906 19.266 1 97.31 214 THR A N 1
ATOM 1587 C CA . THR A 1 214 ? 7.582 25.734 19.203 1 97.31 214 THR A CA 1
ATOM 1588 C C . THR A 1 214 ? 8.453 25.75 17.953 1 97.31 214 THR A C 1
ATOM 1590 O O . THR A 1 214 ? 8.031 25.297 16.891 1 97.31 214 THR A O 1
ATOM 1593 N N . VAL A 1 215 ? 9.648 26.266 18.125 1 98.5 215 VAL A N 1
ATOM 1594 C CA . VAL A 1 215 ? 10.555 26.406 16.984 1 98.5 215 VAL A CA 1
ATOM 1595 C C . VAL A 1 215 ? 11.773 25.516 17.172 1 98.5 215 VAL A C 1
ATOM 1597 O O . VAL A 1 215 ? 12.406 25.531 18.234 1 98.5 215 VAL A O 1
ATOM 1600 N N . ARG A 1 216 ? 12.023 24.703 16.234 1 98.69 216 ARG A N 1
ATOM 1601 C CA . ARG A 1 216 ? 13.234 23.891 16.203 1 98.69 216 ARG A CA 1
ATOM 1602 C C . ARG A 1 216 ? 14.188 24.344 15.109 1 98.69 216 ARG A C 1
ATOM 1604 O O . ARG A 1 216 ? 13.797 24.453 13.945 1 98.69 216 ARG A O 1
ATOM 1611 N N . ALA A 1 217 ? 15.406 24.531 15.398 1 98.81 217 ALA A N 1
ATOM 1612 C CA . ALA A 1 217 ? 16.359 25.125 14.461 1 98.81 217 ALA A CA 1
ATOM 1613 C C . ALA A 1 217 ? 16.953 24.047 13.547 1 98.81 217 ALA A C 1
ATOM 1615 O O . ALA A 1 217 ? 17.281 24.328 12.391 1 98.81 217 ALA A O 1
ATOM 1616 N N . ILE A 1 218 ? 17.047 22.844 14.062 1 98.88 218 ILE A N 1
ATOM 1617 C CA . ILE A 1 218 ? 17.922 21.875 13.398 1 98.88 218 ILE A CA 1
ATOM 1618 C C . ILE A 1 218 ? 17.109 20.656 12.961 1 98.88 218 ILE A C 1
ATOM 1620 O O . ILE A 1 218 ? 16.312 20.141 13.734 1 98.88 218 ILE A O 1
ATOM 1624 N N . THR A 1 219 ? 17.266 20.266 11.75 1 98.75 219 THR A N 1
ATOM 1625 C CA . THR A 1 219 ? 16.812 18.969 11.25 1 98.75 219 THR A CA 1
ATOM 1626 C C . THR A 1 219 ? 17.984 18.016 11.031 1 98.75 219 THR A C 1
ATOM 1628 O O . THR A 1 219 ? 18.844 18.281 10.18 1 98.75 219 THR A O 1
ATOM 1631 N N . VAL A 1 220 ? 18.109 16.984 11.82 1 98.88 220 VAL A N 1
ATOM 1632 C CA . VAL A 1 220 ? 19.078 15.922 11.547 1 98.88 220 VAL A CA 1
ATOM 1633 C C . VAL A 1 220 ? 18.578 15.07 10.383 1 98.88 220 VAL A C 1
ATOM 1635 O O . VAL A 1 220 ? 17.766 14.164 10.57 1 98.88 220 VAL A O 1
ATOM 1638 N N . ASP A 1 221 ? 19.125 15.305 9.227 1 98.69 221 ASP A N 1
ATOM 1639 C CA . ASP A 1 221 ? 18.547 14.758 8 1 98.69 221 ASP A CA 1
ATOM 1640 C C . ASP A 1 221 ? 19.203 13.422 7.645 1 98.69 221 ASP A C 1
ATOM 1642 O O . ASP A 1 221 ? 20.172 13.383 6.887 1 98.69 221 ASP A O 1
ATOM 1646 N N . GLY A 1 222 ? 18.578 12.352 8.07 1 98.81 222 GLY A N 1
ATOM 1647 C CA . GLY A 1 222 ? 19.078 11.016 7.789 1 98.81 222 GLY A CA 1
ATOM 1648 C C . GLY A 1 222 ? 18.969 10.633 6.324 1 98.81 222 GLY A C 1
ATOM 1649 O O . GLY A 1 222 ? 19.609 9.695 5.871 1 98.81 222 GLY A O 1
ATOM 1650 N N . THR A 1 223 ? 18.094 11.352 5.512 1 98.62 223 THR A N 1
ATOM 1651 C CA . THR A 1 223 ? 17.922 11.016 4.102 1 98.62 223 THR A CA 1
ATOM 1652 C C . THR A 1 223 ? 19.219 11.258 3.33 1 98.62 223 THR A C 1
ATOM 1654 O O . THR A 1 223 ? 19.453 10.648 2.285 1 98.62 223 THR A O 1
ATOM 1657 N N . ALA A 1 224 ? 20.094 12.172 3.844 1 98.44 224 ALA A N 1
ATOM 1658 C CA . ALA A 1 224 ? 21.391 12.414 3.209 1 98.44 224 ALA A CA 1
ATOM 1659 C C . ALA A 1 224 ? 22.203 11.117 3.113 1 98.44 224 ALA A C 1
ATOM 1661 O O . ALA A 1 224 ? 22.797 10.828 2.072 1 98.44 224 ALA A O 1
ATOM 1662 N N . PHE A 1 225 ? 22.203 10.359 4.184 1 98.88 225 PHE A N 1
ATOM 1663 C CA . PHE A 1 225 ? 22.938 9.094 4.223 1 98.88 225 PHE A CA 1
ATOM 1664 C C . PHE A 1 225 ? 22.234 8.031 3.387 1 98.88 225 PHE A C 1
ATOM 1666 O O . PHE A 1 225 ? 22.875 7.301 2.635 1 98.88 225 PHE A O 1
ATOM 1673 N N . HIS A 1 226 ? 20.922 7.973 3.525 1 98.81 226 HIS A N 1
ATOM 1674 C CA . HIS A 1 226 ? 20.109 7.027 2.762 1 98.81 226 HIS A CA 1
ATOM 1675 C C . HIS A 1 226 ? 20.328 7.207 1.263 1 98.81 226 HIS A C 1
ATOM 1677 O O . HIS A 1 226 ? 20.516 6.23 0.535 1 98.81 226 HIS A O 1
ATOM 1683 N N . ASP A 1 227 ? 20.297 8.43 0.815 1 98.5 227 ASP A N 1
ATOM 1684 C CA . ASP A 1 227 ? 20.406 8.758 -0.603 1 98.5 227 ASP A CA 1
ATOM 1685 C C . ASP A 1 227 ? 21.781 8.383 -1.14 1 98.5 227 ASP A C 1
ATOM 1687 O O . ASP A 1 227 ? 21.969 8.242 -2.35 1 98.5 227 ASP A O 1
ATOM 1691 N N . ALA A 1 228 ? 22.734 8.289 -0.2 1 98.5 228 ALA A N 1
ATOM 1692 C CA . ALA A 1 228 ? 24.078 7.914 -0.589 1 98.5 228 ALA A CA 1
ATOM 1693 C C . ALA A 1 228 ? 24.25 6.395 -0.606 1 98.5 228 ALA A C 1
ATOM 1695 O O . ALA A 1 228 ? 25.281 5.883 -1.031 1 98.5 228 ALA A O 1
ATOM 1696 N N . GLY A 1 229 ? 23.281 5.645 -0.126 1 98.5 229 GLY A N 1
ATOM 1697 C CA . GLY A 1 229 ? 23.312 4.191 -0.205 1 98.5 229 GLY A CA 1
ATOM 1698 C C . GLY A 1 229 ? 23.391 3.521 1.154 1 98.5 229 GLY A C 1
ATOM 1699 O O . GLY A 1 229 ? 23.594 2.312 1.245 1 98.5 229 GLY A O 1
ATOM 1700 N N . ALA A 1 230 ? 23.125 4.207 2.203 1 98.81 230 ALA A N 1
ATOM 1701 C CA . ALA A 1 230 ? 23.25 3.676 3.557 1 98.81 230 ALA A CA 1
ATOM 1702 C C . ALA A 1 230 ? 22.188 2.615 3.826 1 98.81 230 ALA A C 1
ATOM 1704 O O . ALA A 1 230 ? 21.078 2.682 3.277 1 98.81 230 ALA A O 1
ATOM 1705 N N . SER A 1 231 ? 22.531 1.591 4.645 1 98.56 231 SER A N 1
ATOM 1706 C CA . SER A 1 231 ? 21.531 0.697 5.227 1 98.56 231 SER A CA 1
ATOM 1707 C C . SER A 1 231 ? 20.719 1.406 6.301 1 98.56 231 SER A C 1
ATOM 1709 O O . SER A 1 231 ? 20.984 2.562 6.637 1 98.56 231 SER A O 1
ATOM 1711 N N . ASP A 1 232 ? 19.719 0.754 6.84 1 98.69 232 ASP A N 1
ATOM 1712 C CA . ASP A 1 232 ? 18.875 1.356 7.863 1 98.69 232 ASP A CA 1
ATOM 1713 C C . ASP A 1 232 ? 19.672 1.646 9.133 1 98.69 232 ASP A C 1
ATOM 1715 O O . ASP A 1 232 ? 19.547 2.727 9.719 1 98.69 232 ASP A O 1
ATOM 1719 N N . ALA A 1 233 ? 20.5 0.703 9.539 1 98.81 233 ALA A N 1
ATOM 1720 C CA . ALA A 1 233 ? 21.297 0.901 10.742 1 98.81 233 ALA A CA 1
ATOM 1721 C C . ALA A 1 233 ? 22.297 2.041 10.547 1 98.81 233 ALA A C 1
ATOM 1723 O O . ALA A 1 233 ? 22.547 2.816 11.477 1 98.81 233 ALA A O 1
ATOM 1724 N N . GLN A 1 234 ? 22.859 2.127 9.367 1 98.88 234 GLN A N 1
ATOM 1725 C CA . GLN A 1 234 ? 23.812 3.191 9.078 1 98.88 234 GLN A CA 1
ATOM 1726 C C . GLN A 1 234 ? 23.125 4.555 9.055 1 98.88 234 GLN A C 1
ATOM 1728 O O . GLN A 1 234 ? 23.656 5.535 9.578 1 98.88 234 GLN A O 1
ATOM 1733 N N . GLU A 1 235 ? 21.938 4.633 8.406 1 98.94 235 GLU A N 1
ATOM 1734 C CA . GLU A 1 235 ? 21.172 5.875 8.398 1 98.94 235 GLU A CA 1
ATOM 1735 C C . GLU A 1 235 ? 20.891 6.348 9.82 1 98.94 235 GLU A C 1
ATOM 1737 O O . GLU A 1 235 ? 21.125 7.508 10.156 1 98.94 235 GLU A O 1
ATOM 1742 N N . LEU A 1 236 ? 20.406 5.434 10.656 1 98.88 236 LEU A N 1
ATOM 1743 C CA . LEU A 1 236 ? 20.031 5.766 12.023 1 98.88 236 LEU A CA 1
ATOM 1744 C C . LEU A 1 236 ? 21.266 6.121 12.852 1 98.88 236 LEU A C 1
ATOM 1746 O O . LEU A 1 236 ? 21.281 7.141 13.547 1 98.88 236 LEU A O 1
ATOM 1750 N N . GLY A 1 237 ? 22.281 5.281 12.773 1 98.88 237 GLY A N 1
ATOM 1751 C CA . GLY A 1 237 ? 23.484 5.512 13.562 1 98.88 237 GLY A CA 1
ATOM 1752 C C . GLY A 1 237 ? 24.172 6.82 13.227 1 98.88 237 GLY A C 1
ATOM 1753 O O . GLY A 1 237 ? 24.594 7.559 14.117 1 98.88 237 GLY A O 1
ATOM 1754 N N . ALA A 1 238 ? 24.25 7.078 11.914 1 98.94 238 ALA A N 1
ATOM 1755 C CA . ALA A 1 238 ? 24.875 8.32 11.469 1 98.94 238 ALA A CA 1
ATOM 1756 C C . ALA A 1 238 ? 24.047 9.531 11.891 1 98.94 238 ALA A C 1
ATOM 1758 O O . ALA A 1 238 ? 24.609 10.562 12.281 1 98.94 238 ALA A O 1
ATOM 1759 N N . ALA A 1 239 ? 22.766 9.438 11.789 1 98.94 239 ALA A N 1
ATOM 1760 C CA . ALA A 1 239 ? 21.891 10.531 12.195 1 98.94 239 ALA A CA 1
ATOM 1761 C C . ALA A 1 239 ? 22.016 10.812 13.688 1 98.94 239 ALA A C 1
ATOM 1763 O O . ALA A 1 239 ? 22.109 11.977 14.102 1 98.94 239 ALA A O 1
ATOM 1764 N N . VAL A 1 240 ? 22.062 9.758 14.477 1 98.81 240 VAL A N 1
ATOM 1765 C CA . VAL A 1 240 ? 22.188 9.922 15.922 1 98.81 240 VAL A CA 1
ATOM 1766 C C . VAL A 1 240 ? 23.547 10.547 16.25 1 98.81 240 VAL A C 1
ATOM 1768 O O . VAL A 1 240 ? 23.641 11.422 17.109 1 98.81 240 VAL A O 1
ATOM 1771 N N . ALA A 1 241 ? 24.562 10.133 15.562 1 98.81 241 ALA A N 1
ATOM 1772 C CA . ALA A 1 241 ? 25.891 10.711 15.773 1 98.81 241 ALA A CA 1
ATOM 1773 C C . ALA A 1 241 ? 25.906 12.195 15.43 1 98.81 241 ALA A C 1
ATOM 1775 O O . ALA A 1 241 ? 26.5 13 16.141 1 98.81 241 ALA A O 1
ATOM 1776 N N . ALA A 1 242 ? 25.297 12.547 14.305 1 98.88 242 ALA A N 1
ATOM 1777 C CA . ALA A 1 242 ? 25.172 13.953 13.945 1 98.88 242 ALA A CA 1
ATOM 1778 C C . ALA A 1 242 ? 24.391 14.727 14.992 1 98.88 242 ALA A C 1
ATOM 1780 O O . ALA A 1 242 ? 24.766 15.844 15.367 1 98.88 242 ALA A O 1
ATOM 1781 N N . GLY A 1 243 ? 23.297 14.156 15.438 1 98.75 243 GLY A N 1
ATOM 1782 C CA . GLY A 1 243 ? 22.516 14.758 16.516 1 98.75 243 GLY A CA 1
ATOM 1783 C C . GLY A 1 243 ? 23.328 15.023 17.766 1 98.75 243 GLY A C 1
ATOM 1784 O O . GLY A 1 243 ? 23.219 16.094 18.375 1 98.75 243 GLY A O 1
ATOM 1785 N N . LEU A 1 244 ? 24.109 14.047 18.141 1 98.12 244 LEU A N 1
ATOM 1786 C CA . LEU A 1 244 ? 24.969 14.18 19.312 1 98.12 244 LEU A CA 1
ATOM 1787 C C . LEU A 1 244 ? 25.969 15.312 19.109 1 98.12 244 LEU A C 1
ATOM 1789 O O . LEU A 1 244 ? 26.25 16.062 20.047 1 98.12 244 LEU A O 1
ATOM 1793 N N . ALA A 1 245 ? 26.516 15.398 17.938 1 98.44 245 ALA A N 1
ATOM 1794 C CA . ALA A 1 245 ? 27.453 16.484 17.641 1 98.44 245 ALA A CA 1
ATOM 1795 C C . ALA A 1 245 ? 26.766 17.844 17.766 1 98.44 245 ALA A C 1
ATOM 1797 O O . ALA A 1 245 ? 27.344 18.797 18.281 1 98.44 245 ALA A O 1
ATOM 1798 N N . TYR A 1 246 ? 25.531 17.953 17.281 1 98.69 246 TYR A N 1
ATOM 1799 C CA . TYR A 1 246 ? 24.766 19.188 17.453 1 98.69 246 TYR A CA 1
ATOM 1800 C C . TYR A 1 246 ? 24.547 19.5 18.922 1 98.69 246 TYR A C 1
ATOM 1802 O O . TYR A 1 246 ? 24.688 20.641 19.359 1 98.69 246 TYR A O 1
ATOM 1810 N N . LEU A 1 247 ? 24.219 18.438 19.734 1 98.19 247 LEU A N 1
ATOM 1811 C CA . LEU A 1 247 ? 23.969 18.625 21.156 1 98.19 247 LEU A CA 1
ATOM 1812 C C . LEU A 1 247 ? 25.203 19.172 21.859 1 98.19 247 LEU A C 1
ATOM 1814 O O . LEU A 1 247 ? 25.078 20.047 22.719 1 98.19 247 LEU A O 1
ATOM 1818 N N . ARG A 1 248 ? 26.344 18.656 21.516 1 97.69 248 ARG A N 1
ATOM 1819 C CA . ARG A 1 248 ? 27.578 19.125 22.109 1 97.69 248 ARG A CA 1
ATOM 1820 C C . ARG A 1 248 ? 27.797 20.609 21.812 1 97.69 248 ARG A C 1
ATOM 1822 O O . ARG A 1 248 ? 28.203 21.375 22.688 1 97.69 248 ARG A O 1
ATOM 1829 N N . ALA A 1 249 ? 27.516 20.984 20.625 1 98.06 249 ALA A N 1
ATOM 1830 C CA . ALA A 1 249 ? 27.672 22.375 20.25 1 98.06 249 ALA A CA 1
ATOM 1831 C C . ALA A 1 249 ? 26.625 23.25 20.938 1 98.06 249 ALA A C 1
ATOM 1833 O O . ALA A 1 249 ? 26.938 24.359 21.391 1 98.06 249 ALA A O 1
ATOM 1834 N N . LEU A 1 250 ? 25.453 22.797 21.016 1 98.56 250 LEU A N 1
ATOM 1835 C CA . LEU A 1 250 ? 24.328 23.562 21.562 1 98.56 250 LEU A CA 1
ATOM 1836 C C . LEU A 1 250 ? 24.484 23.766 23.062 1 98.56 250 LEU A C 1
ATOM 1838 O O . LEU A 1 250 ? 24.109 24.812 23.594 1 98.56 250 LEU A O 1
ATOM 1842 N N . THR A 1 251 ? 25.031 22.781 23.75 1 97.75 251 THR A N 1
ATOM 1843 C CA . THR A 1 251 ? 25.062 22.797 25.203 1 97.75 251 THR A CA 1
ATOM 1844 C C . THR A 1 251 ? 26.141 23.75 25.719 1 97.75 251 THR A C 1
ATOM 1846 O O . THR A 1 251 ? 26.25 23.984 26.922 1 97.75 251 THR A O 1
ATOM 1849 N N . GLU A 1 252 ? 26.828 24.266 24.828 1 95.62 252 GLU A N 1
ATOM 1850 C CA . GLU A 1 252 ? 27.734 25.359 25.203 1 95.62 252 GLU A CA 1
ATOM 1851 C C . GLU A 1 252 ? 26.953 26.625 25.531 1 95.62 252 GLU A C 1
ATOM 1853 O O . GLU A 1 252 ? 27.453 27.5 26.234 1 95.62 252 GLU A O 1
ATOM 1858 N N . ARG A 1 253 ? 25.781 26.656 25.031 1 95.88 253 ARG A N 1
ATOM 1859 C CA . ARG A 1 253 ? 25.031 27.906 25.156 1 95.88 253 ARG A CA 1
ATOM 1860 C C . ARG A 1 253 ? 23.641 27.641 25.734 1 95.88 253 ARG A C 1
ATOM 1862 O O . ARG A 1 253 ? 23.016 28.562 26.266 1 95.88 253 ARG A O 1
ATOM 1869 N N . LEU A 1 254 ? 23.125 26.5 25.578 1 97.88 254 LEU A N 1
ATOM 1870 C CA . LEU A 1 254 ? 21.781 26.125 26.016 1 97.88 254 LEU A CA 1
ATOM 1871 C C . LEU A 1 254 ? 21.844 25.016 27.062 1 97.88 254 LEU A C 1
ATOM 1873 O O . LEU A 1 254 ? 22.766 24.203 27.047 1 97.88 254 LEU A O 1
ATOM 1877 N N . ASP A 1 255 ? 20.891 25.047 27.969 1 97.31 255 ASP A N 1
ATOM 1878 C CA . ASP A 1 255 ? 20.781 23.859 28.828 1 97.31 255 ASP A CA 1
ATOM 1879 C C . ASP A 1 255 ? 20.344 22.641 28.016 1 97.31 255 ASP A C 1
ATOM 1881 O O . ASP A 1 255 ? 19.844 22.781 26.891 1 97.31 255 ASP A O 1
ATOM 1885 N N . ILE A 1 256 ? 20.531 21.516 28.578 1 97.81 256 ILE A N 1
ATOM 1886 C CA . ILE A 1 256 ? 20.391 20.25 27.859 1 97.81 256 ILE A CA 1
ATOM 1887 C C . ILE A 1 256 ? 18.953 20.078 27.375 1 97.81 256 ILE A C 1
ATOM 1889 O O . ILE A 1 256 ? 18.703 19.594 26.266 1 97.81 256 ILE A O 1
ATOM 1893 N N . ALA A 1 257 ? 17.953 20.453 28.156 1 97.38 257 ALA A N 1
ATOM 1894 C CA . ALA A 1 257 ? 16.547 20.312 27.781 1 97.38 257 ALA A CA 1
ATOM 1895 C C . ALA A 1 257 ? 16.219 21.172 26.562 1 97.38 257 ALA A C 1
ATOM 1897 O O . ALA A 1 257 ? 15.625 20.688 25.594 1 97.38 257 ALA A O 1
ATOM 1898 N N . ASP A 1 258 ? 16.672 22.422 26.641 1 97.81 258 ASP A N 1
ATOM 1899 C CA . ASP A 1 258 ? 16.438 23.344 25.516 1 97.81 258 ASP A CA 1
ATOM 1900 C C . ASP A 1 258 ? 17.188 22.875 24.266 1 97.81 258 ASP A C 1
ATOM 1902 O O . ASP A 1 258 ? 16.672 23 23.156 1 97.81 258 ASP A O 1
ATOM 1906 N N . ALA A 1 259 ? 18.391 22.391 24.484 1 98.62 259 ALA A N 1
ATOM 1907 C CA . ALA A 1 259 ? 19.172 21.891 23.359 1 98.62 259 ALA A CA 1
ATOM 1908 C C . ALA A 1 259 ? 18.469 20.734 22.656 1 98.62 259 ALA A C 1
ATOM 1910 O O . ALA A 1 259 ? 18.375 20.719 21.422 1 98.62 259 ALA A O 1
ATOM 1911 N N . LEU A 1 260 ? 17.938 19.828 23.422 1 98.56 260 LEU A N 1
ATOM 1912 C CA . LEU A 1 260 ? 17.234 18.672 22.875 1 98.56 260 LEU A CA 1
ATOM 1913 C C . LEU A 1 260 ? 15.992 19.109 22.125 1 98.56 260 LEU A C 1
ATOM 1915 O O . LEU A 1 260 ? 15.648 18.516 21.094 1 98.56 260 LEU A O 1
ATOM 1919 N N . GLU A 1 261 ? 15.352 20.156 22.516 1 98.06 261 GLU A N 1
ATOM 1920 C CA . GLU A 1 261 ? 14.109 20.641 21.922 1 98.06 261 GLU A CA 1
ATOM 1921 C C . GLU A 1 261 ? 14.383 21.375 20.609 1 98.06 261 GLU A C 1
ATOM 1923 O O . GLU A 1 261 ? 13.453 21.75 19.891 1 98.06 261 GLU A O 1
ATOM 1928 N N . GLN A 1 262 ? 15.641 21.5 20.25 1 98.69 262 GLN A N 1
ATOM 1929 C CA . GLN A 1 262 ? 15.984 22.188 19.016 1 98.69 262 GLN A CA 1
ATOM 1930 C C . GLN A 1 262 ? 16.203 21.203 17.859 1 98.69 262 GLN A C 1
ATOM 1932 O O . GLN A 1 262 ? 16.391 21.609 16.719 1 98.69 262 GLN A O 1
ATOM 1937 N N . LEU A 1 263 ? 16.078 19.906 18.125 1 98.75 263 LEU A N 1
ATOM 1938 C CA . LEU A 1 263 ? 16.406 18.906 17.109 1 98.75 263 LEU A CA 1
ATOM 1939 C C . LEU A 1 263 ? 15.172 18.141 16.656 1 98.75 263 LEU A C 1
ATOM 1941 O O . LEU A 1 263 ? 14.344 17.75 17.484 1 98.75 263 LEU A O 1
ATOM 1945 N N . ALA A 1 264 ? 14.969 18.031 15.398 1 98.56 264 ALA A N 1
ATOM 1946 C CA . ALA A 1 264 ? 14.047 17.094 14.742 1 98.56 264 ALA A CA 1
ATOM 1947 C C . ALA A 1 264 ? 14.789 16.172 13.781 1 98.56 264 ALA A C 1
ATOM 1949 O O . ALA A 1 264 ? 15.914 16.484 13.367 1 98.56 264 ALA A O 1
ATOM 1950 N N . PHE A 1 265 ? 14.227 15.039 13.508 1 98.88 265 PHE A N 1
ATOM 1951 C CA . PHE A 1 265 ? 14.891 14.07 12.641 1 98.88 265 PHE A CA 1
ATOM 1952 C C . PHE A 1 265 ? 14.078 13.844 11.367 1 98.88 265 PHE A C 1
ATOM 1954 O O . PHE A 1 265 ? 12.852 13.945 11.383 1 98.88 265 PHE A O 1
ATOM 1961 N N . ARG A 1 266 ? 14.711 13.617 10.32 1 98.88 266 ARG A N 1
ATOM 1962 C CA . ARG A 1 266 ? 14.117 13.211 9.047 1 98.88 266 ARG A CA 1
ATOM 1963 C C . ARG A 1 266 ? 14.727 11.898 8.555 1 98.88 266 ARG A C 1
ATOM 1965 O O . ARG A 1 266 ? 15.945 11.734 8.562 1 98.88 266 ARG A O 1
ATOM 1972 N N . PHE A 1 267 ? 13.906 10.922 8.227 1 98.88 267 PHE A N 1
ATOM 1973 C CA . PHE A 1 267 ? 14.375 9.625 7.758 1 98.88 267 PHE A CA 1
ATOM 1974 C C . PHE A 1 267 ? 13.641 9.203 6.492 1 98.88 267 PHE A C 1
ATOM 1976 O O . PHE A 1 267 ? 12.539 9.68 6.223 1 98.88 267 PHE A O 1
ATOM 1983 N N . ALA A 1 268 ? 14.281 8.352 5.738 1 98.88 268 ALA A N 1
ATOM 1984 C CA . ALA A 1 268 ? 13.688 7.824 4.512 1 98.88 268 ALA A CA 1
ATOM 1985 C C . ALA A 1 268 ? 12.773 6.641 4.812 1 98.88 268 ALA A C 1
ATOM 1987 O O . ALA A 1 268 ? 13.078 5.812 5.676 1 98.88 268 ALA A O 1
ATOM 1988 N N . ALA A 1 269 ? 11.648 6.594 4.148 1 98.81 269 ALA A N 1
ATOM 1989 C CA . ALA A 1 269 ? 10.734 5.453 4.203 1 98.81 269 ALA A CA 1
ATOM 1990 C C . ALA A 1 269 ? 10.75 4.672 2.893 1 98.81 269 ALA A C 1
ATOM 1992 O O . ALA A 1 269 ? 10.562 5.246 1.818 1 98.81 269 ALA A O 1
ATOM 1993 N N . THR A 1 270 ? 10.969 3.373 2.928 1 98.25 270 THR A N 1
ATOM 1994 C CA . THR A 1 270 ? 11.062 2.549 1.729 1 98.25 270 THR A CA 1
ATOM 1995 C C . THR A 1 270 ? 9.836 1.642 1.6 1 98.25 270 THR A C 1
ATOM 1997 O O . THR A 1 270 ? 8.992 1.604 2.492 1 98.25 270 THR A O 1
ATOM 2000 N N . ASP A 1 271 ? 9.766 0.876 0.5 1 97 271 ASP A N 1
ATOM 2001 C CA . ASP A 1 271 ? 8.641 -0.017 0.232 1 97 271 ASP A CA 1
ATOM 2002 C C . ASP A 1 271 ? 8.789 -1.328 1.002 1 97 271 ASP A C 1
ATOM 2004 O O . ASP A 1 271 ? 7.91 -2.189 0.943 1 97 271 ASP A O 1
ATOM 2008 N N . ASP A 1 272 ? 9.945 -1.509 1.674 1 95.94 272 ASP A N 1
ATOM 2009 C CA . ASP A 1 272 ? 9.992 -2.547 2.699 1 95.94 272 ASP A CA 1
ATOM 2010 C C . ASP A 1 272 ? 9.25 -2.111 3.959 1 95.94 272 ASP A C 1
ATOM 2012 O O . ASP A 1 272 ? 9.852 -1.572 4.887 1 95.94 272 ASP A O 1
ATOM 2016 N N . GLN A 1 273 ? 8.023 -2.391 4.031 1 93.38 273 GLN A N 1
ATOM 2017 C CA . GLN A 1 273 ? 7.105 -1.828 5.016 1 93.38 273 GLN A CA 1
ATOM 2018 C C . GLN A 1 273 ? 7.52 -2.203 6.434 1 93.38 273 GLN A C 1
ATOM 2020 O O . GLN A 1 273 ? 7.469 -1.371 7.344 1 93.38 273 GLN A O 1
ATOM 2025 N N . PHE A 1 274 ? 7.91 -3.461 6.668 1 95.75 274 PHE A N 1
ATOM 2026 C CA . PHE A 1 274 ? 8.25 -3.881 8.023 1 95.75 274 PHE A CA 1
ATOM 2027 C C . PHE A 1 274 ? 9.57 -3.264 8.469 1 95.75 274 PHE A C 1
ATOM 2029 O O . PHE A 1 274 ? 9.695 -2.816 9.609 1 95.75 274 PHE A O 1
ATOM 2036 N N . ALA A 1 275 ? 10.531 -3.238 7.5 1 97 275 ALA A N 1
ATOM 2037 C CA . ALA A 1 275 ? 11.781 -2.566 7.82 1 97 275 ALA A CA 1
ATOM 2038 C C . ALA A 1 275 ? 11.555 -1.092 8.133 1 97 275 ALA A C 1
ATOM 2040 O O . ALA A 1 275 ? 12.203 -0.526 9.016 1 97 275 ALA A O 1
ATOM 2041 N N . THR A 1 276 ? 10.641 -0.466 7.418 1 98.19 276 THR A N 1
ATOM 2042 C CA . THR A 1 276 ? 10.336 0.945 7.629 1 98.19 276 THR A CA 1
ATOM 2043 C C . THR A 1 276 ? 9.656 1.154 8.977 1 98.19 276 THR A C 1
ATOM 2045 O O . THR A 1 276 ? 10 2.08 9.719 1 98.19 276 THR A O 1
ATOM 2048 N N . ILE A 1 277 ? 8.672 0.302 9.344 1 97.62 277 ILE A N 1
ATOM 2049 C CA . ILE A 1 277 ? 8.023 0.363 10.648 1 97.62 277 ILE A CA 1
ATOM 2050 C C . ILE A 1 277 ? 9.07 0.284 11.75 1 97.62 277 ILE A C 1
ATOM 2052 O O . ILE A 1 277 ? 9.102 1.132 12.648 1 97.62 277 ILE A O 1
ATOM 2056 N N . VAL A 1 278 ? 9.977 -0.664 11.609 1 97.94 278 VAL A N 1
ATOM 2057 C CA . VAL A 1 278 ? 11.008 -0.969 12.602 1 97.94 278 VAL A CA 1
ATOM 2058 C C . VAL A 1 278 ? 11.992 0.193 12.695 1 97.94 278 VAL A C 1
ATOM 2060 O O . VAL A 1 278 ? 12.43 0.561 13.789 1 97.94 278 VAL A O 1
ATOM 2063 N N . LYS A 1 279 ? 12.312 0.721 11.609 1 98.56 279 LYS A N 1
ATOM 2064 C CA . LYS A 1 279 ? 13.289 1.803 11.539 1 98.56 279 LYS A CA 1
ATOM 2065 C C . LYS A 1 279 ? 12.836 3.006 12.359 1 98.56 279 LYS A C 1
ATOM 2067 O O . LYS A 1 279 ? 13.609 3.564 13.141 1 98.56 279 LYS A O 1
ATOM 2072 N N . PHE A 1 280 ? 11.617 3.447 12.242 1 98.75 280 PHE A N 1
ATOM 2073 C CA . PHE A 1 280 ? 11.109 4.625 12.938 1 98.75 280 PHE A CA 1
ATOM 2074 C C . PHE A 1 280 ? 10.977 4.359 14.43 1 98.75 280 PHE A C 1
ATOM 2076 O O . PHE A 1 280 ? 11.227 5.246 15.25 1 98.75 280 PHE A O 1
ATOM 2083 N N . ARG A 1 281 ? 10.648 3.121 14.805 1 98.38 281 ARG A N 1
ATOM 2084 C CA . ARG A 1 281 ? 10.617 2.705 16.203 1 98.38 281 ARG A CA 1
ATOM 2085 C C . ARG A 1 281 ? 12.016 2.734 16.812 1 98.38 281 ARG A C 1
ATOM 2087 O O . ARG A 1 281 ? 12.219 3.32 17.875 1 98.38 281 ARG A O 1
ATOM 2094 N N . ALA A 1 282 ? 12.938 2.166 16.078 1 98.69 282 ALA A N 1
ATOM 2095 C CA . ALA A 1 282 ? 14.32 2.086 16.547 1 98.69 282 ALA A CA 1
ATOM 2096 C C . ALA A 1 282 ? 14.945 3.475 16.656 1 98.69 282 ALA A C 1
ATOM 2098 O O . ALA A 1 282 ? 15.695 3.75 17.594 1 98.69 282 ALA A O 1
ATOM 2099 N N . ALA A 1 283 ? 14.617 4.316 15.711 1 98.81 283 ALA A N 1
ATOM 2100 C CA . ALA A 1 283 ? 15.156 5.672 15.711 1 98.81 283 ALA A CA 1
ATOM 2101 C C . ALA A 1 283 ? 14.789 6.406 17 1 98.81 283 ALA A C 1
ATOM 2103 O O . ALA A 1 283 ? 15.633 7.082 17.594 1 98.81 283 ALA A O 1
ATOM 2104 N N . ARG A 1 284 ? 13.555 6.312 17.438 1 98.5 284 ARG A N 1
ATOM 2105 C CA . ARG A 1 284 ? 13.125 6.957 18.672 1 98.5 284 ARG A CA 1
ATOM 2106 C C . ARG A 1 284 ? 13.867 6.387 19.875 1 98.5 284 ARG A C 1
ATOM 2108 O O . ARG A 1 284 ? 14.305 7.129 20.766 1 98.5 284 ARG A O 1
ATOM 2115 N N . GLN A 1 285 ? 14.047 5.09 19.859 1 98.19 285 GLN A N 1
ATOM 2116 C CA . GLN A 1 285 ? 14.734 4.43 20.969 1 98.19 285 GLN A CA 1
ATOM 2117 C C . GLN A 1 285 ? 16.172 4.93 21.094 1 98.19 285 GLN A C 1
ATOM 2119 O O . GLN A 1 285 ? 16.656 5.184 22.188 1 98.19 285 GLN A O 1
ATOM 2124 N N . LEU A 1 286 ? 16.828 5.039 19.953 1 98.62 286 LEU A N 1
ATOM 2125 C CA . LEU A 1 286 ? 18.219 5.461 19.938 1 98.62 286 LEU A CA 1
ATOM 2126 C C . LEU A 1 286 ? 18.359 6.879 20.484 1 98.62 286 LEU A C 1
ATOM 2128 O O . LEU A 1 286 ? 19.203 7.137 21.359 1 98.62 286 LEU A O 1
ATOM 2132 N N . TRP A 1 287 ? 17.562 7.773 19.969 1 98.69 287 TRP A N 1
ATOM 2133 C CA . TRP A 1 287 ? 17.688 9.164 20.391 1 98.69 287 TRP A CA 1
ATOM 2134 C C . TRP A 1 287 ? 17.281 9.328 21.844 1 98.69 287 TRP A C 1
ATOM 2136 O O . TRP A 1 287 ? 17.859 10.133 22.578 1 98.69 287 TRP A O 1
ATOM 2146 N N . ALA A 1 288 ? 16.25 8.578 22.266 1 98.19 288 ALA A N 1
ATOM 2147 C CA . ALA A 1 288 ? 15.844 8.57 23.672 1 98.19 288 ALA A CA 1
ATOM 2148 C C . ALA A 1 288 ? 17.016 8.188 24.578 1 98.19 288 ALA A C 1
ATOM 2150 O O . ALA A 1 288 ? 17.172 8.758 25.672 1 98.19 288 ALA A O 1
ATOM 2151 N N . ARG A 1 289 ? 17.75 7.262 24.172 1 97.88 289 ARG A N 1
ATOM 2152 C CA . ARG A 1 289 ? 18.891 6.824 24.953 1 97.88 289 ARG A CA 1
ATOM 2153 C C . ARG A 1 289 ? 19.922 7.941 25.094 1 97.88 289 ARG A C 1
ATOM 2155 O O . ARG A 1 289 ? 20.516 8.125 26.172 1 97.88 289 ARG A O 1
ATOM 2162 N N . VAL A 1 290 ? 20.156 8.641 24.031 1 98.06 290 VAL A N 1
ATOM 2163 C CA . VAL A 1 290 ? 21.062 9.781 24.078 1 98.06 290 VAL A CA 1
ATOM 2164 C C . VAL A 1 290 ? 20.578 10.789 25.109 1 98.06 290 VAL A C 1
ATOM 2166 O O . VAL A 1 290 ? 21.344 11.227 25.969 1 98.06 290 VAL A O 1
ATOM 2169 N N . ALA A 1 291 ? 19.328 11.133 25.047 1 98 291 ALA A N 1
ATOM 2170 C CA . ALA A 1 291 ? 18.75 12.086 26 1 98 291 ALA A CA 1
ATOM 2171 C C . ALA A 1 291 ? 18.906 11.578 27.422 1 98 291 ALA A C 1
ATOM 2173 O O . ALA A 1 291 ? 19.203 12.359 28.344 1 98 291 ALA A O 1
ATOM 2174 N N . HIS A 1 292 ? 18.688 10.281 27.578 1 96.94 292 HIS A N 1
ATOM 2175 C CA . HIS A 1 292 ? 18.812 9.664 28.891 1 96.94 292 HIS A CA 1
ATOM 2176 C C . HIS A 1 292 ? 20.219 9.805 29.453 1 96.94 292 HIS A C 1
ATOM 2178 O O . HIS A 1 292 ? 20.391 10.18 30.609 1 96.94 292 HIS A O 1
ATOM 2184 N N . VAL A 1 293 ? 21.172 9.523 28.672 1 95.81 293 VAL A N 1
ATOM 2185 C CA . VAL A 1 293 ? 22.578 9.594 29.078 1 95.81 293 VAL A CA 1
ATOM 2186 C C . VAL A 1 293 ? 22.938 11.047 29.391 1 95.81 293 VAL A C 1
ATOM 2188 O O . VAL A 1 293 ? 23.75 11.305 30.281 1 95.81 293 VAL A O 1
ATOM 2191 N N . CYS A 1 294 ? 22.297 11.922 28.75 1 95.88 294 CYS A N 1
ATOM 2192 C CA . CYS A 1 294 ? 22.547 13.344 28.953 1 95.88 294 CYS A CA 1
ATOM 2193 C C . CYS A 1 294 ? 21.797 13.859 30.172 1 95.88 294 CYS A C 1
ATOM 2195 O O . CYS A 1 294 ? 21.938 15.023 30.562 1 95.88 294 CYS A O 1
ATOM 2197 N N . GLY A 1 295 ? 20.969 13.023 30.766 1 95.31 295 GLY A N 1
ATOM 2198 C CA . GLY A 1 295 ? 20.297 13.359 32.031 1 95.31 295 GLY A CA 1
ATOM 2199 C C . GLY A 1 295 ? 18.922 13.953 31.812 1 95.31 295 GLY A C 1
ATOM 2200 O O . GLY A 1 295 ? 18.359 14.57 32.719 1 95.31 295 GLY A O 1
ATOM 2201 N N . ALA A 1 296 ? 18.359 13.852 30.625 1 97.25 296 ALA A N 1
ATOM 2202 C CA . ALA A 1 296 ? 17.062 14.438 30.312 1 97.25 296 ALA A CA 1
ATOM 2203 C C . ALA A 1 296 ? 16.188 13.453 29.531 1 97.25 296 ALA A C 1
ATOM 2205 O O . ALA A 1 296 ? 15.734 13.758 28.438 1 97.25 296 ALA A O 1
ATOM 2206 N N . PRO A 1 297 ? 15.852 12.32 30.062 1 95.88 297 PRO A N 1
ATOM 2207 C CA . PRO A 1 297 ? 15.156 11.258 29.344 1 95.88 297 PRO A CA 1
ATOM 2208 C C . PRO A 1 297 ? 13.805 11.703 28.797 1 95.88 297 PRO A C 1
ATOM 2210 O O . PRO A 1 297 ? 13.375 11.242 27.734 1 95.88 297 PRO A O 1
ATOM 2213 N N . ASP A 1 298 ? 13.133 12.625 29.484 1 94.5 298 ASP A N 1
ATOM 2214 C CA . ASP A 1 298 ? 11.789 13.039 29.109 1 94.5 298 ASP A CA 1
ATOM 2215 C C . ASP A 1 298 ? 11.805 13.867 27.828 1 94.5 298 ASP A C 1
ATOM 2217 O O . ASP A 1 298 ? 10.773 14.07 27.188 1 94.5 298 ASP A O 1
ATOM 2221 N N . PHE A 1 299 ? 13 14.305 27.391 1 96.12 299 PHE A N 1
ATOM 2222 C CA . PHE A 1 299 ? 13.125 15.18 26.234 1 96.12 299 PHE A CA 1
ATOM 2223 C C . PHE A 1 299 ? 13.664 14.422 25.031 1 96.12 299 PHE A C 1
ATOM 2225 O O . PHE A 1 299 ? 14.094 15.023 24.047 1 96.12 299 PHE A O 1
ATOM 2232 N N . GLY A 1 300 ? 13.633 13.023 25.094 1 96.19 300 GLY A N 1
ATOM 2233 C CA . GLY A 1 300 ? 14.234 12.211 24.047 1 96.19 300 GLY A CA 1
ATOM 2234 C C . GLY A 1 300 ? 13.258 11.836 22.953 1 96.19 300 GLY A C 1
ATOM 2235 O O . GLY A 1 300 ? 13.578 11.023 22.078 1 96.19 300 GLY A O 1
ATOM 2236 N N . GLY A 1 301 ? 12 12.391 22.938 1 96 301 GLY A N 1
ATOM 2237 C CA . GLY A 1 301 ? 10.977 12.039 21.969 1 96 301 GLY A CA 1
ATOM 2238 C C . GLY A 1 301 ? 10.969 12.945 20.75 1 96 301 GLY A C 1
ATOM 2239 O O . GLY A 1 301 ? 9.898 13.328 20.266 1 96 301 GLY A O 1
ATOM 2240 N N . ALA A 1 302 ? 12.117 13.32 20.172 1 96.5 302 ALA A N 1
ATOM 2241 C CA . ALA A 1 302 ? 12.242 14.25 19.047 1 96.5 302 ALA A CA 1
ATOM 2242 C C . ALA A 1 302 ? 11.297 13.867 17.906 1 96.5 302 ALA A C 1
ATOM 2244 O O . ALA A 1 302 ? 11.133 12.68 17.609 1 96.5 302 ALA A O 1
ATOM 2245 N N . PRO A 1 303 ? 10.633 14.867 17.281 1 97.81 303 PRO A N 1
ATOM 2246 C CA . PRO A 1 303 ? 9.742 14.594 16.141 1 97.81 303 PRO A CA 1
ATOM 2247 C C . PRO A 1 303 ? 10.469 13.969 14.953 1 97.81 303 PRO A C 1
ATOM 2249 O O . PRO A 1 303 ? 11.641 14.273 14.719 1 97.81 303 PRO A O 1
ATOM 2252 N N . GLN A 1 304 ? 9.758 13.086 14.242 1 98.5 304 GLN A N 1
ATOM 2253 C CA . GLN A 1 304 ? 10.289 12.422 13.055 1 98.5 304 GLN A CA 1
ATOM 2254 C C . GLN A 1 304 ? 9.484 12.789 11.812 1 98.5 304 GLN A C 1
ATOM 2256 O O . GLN A 1 304 ? 8.258 12.648 11.789 1 98.5 304 GLN A O 1
ATOM 2261 N N . HIS A 1 305 ? 10.148 13.32 10.828 1 98.81 305 HIS A N 1
ATOM 2262 C CA . HIS A 1 305 ? 9.609 13.57 9.5 1 98.81 305 HIS A CA 1
ATOM 2263 C C . HIS A 1 305 ? 10.023 12.469 8.523 1 98.81 305 HIS A C 1
ATOM 2265 O O . HIS A 1 305 ? 11.211 12.305 8.242 1 98.81 305 HIS A O 1
ATOM 2271 N N . ALA A 1 306 ? 9.039 11.695 8.062 1 98.88 306 ALA A N 1
ATOM 2272 C CA . ALA A 1 306 ? 9.32 10.648 7.082 1 98.88 306 ALA A CA 1
ATOM 2273 C C . ALA A 1 306 ? 9.195 11.188 5.656 1 98.88 306 ALA A C 1
ATOM 2275 O O . ALA A 1 306 ? 8.234 11.891 5.332 1 98.88 306 ALA A O 1
ATOM 2276 N N . VAL A 1 307 ? 10.156 10.914 4.832 1 98.88 307 VAL A N 1
ATOM 2277 C CA . VAL A 1 307 ? 10.094 11.188 3.4 1 98.88 307 VAL A CA 1
ATOM 2278 C C . VAL A 1 307 ? 10.266 9.883 2.621 1 98.88 307 VAL A C 1
ATOM 2280 O O . VAL A 1 307 ? 11.195 9.117 2.881 1 98.88 307 VAL A O 1
ATOM 2283 N N . THR A 1 308 ? 9.336 9.609 1.7 1 98.88 308 THR A N 1
ATOM 2284 C CA . THR A 1 308 ? 9.516 8.391 0.912 1 98.88 308 THR A CA 1
ATOM 2285 C C . THR A 1 308 ? 10.852 8.422 0.173 1 98.88 308 THR A C 1
ATOM 2287 O O . THR A 1 308 ? 11.289 9.477 -0.289 1 98.88 308 THR A O 1
ATOM 2290 N N . SER A 1 309 ? 11.484 7.316 0.059 1 98.69 309 SER A N 1
ATOM 2291 C CA . SER A 1 309 ? 12.867 7.16 -0.396 1 98.69 309 SER A CA 1
ATOM 2292 C C . SER A 1 309 ? 13.031 7.641 -1.834 1 98.69 309 SER A C 1
ATOM 2294 O O . SER A 1 309 ? 12.32 7.18 -2.734 1 98.69 309 SER A O 1
ATOM 2296 N N . ALA A 1 310 ? 13.922 8.523 -2.02 1 98.44 310 ALA A N 1
ATOM 2297 C CA . ALA A 1 310 ? 14.305 8.906 -3.379 1 98.44 310 ALA A CA 1
ATOM 2298 C C . ALA A 1 310 ? 15.086 7.789 -4.062 1 98.44 310 ALA A C 1
ATOM 2300 O O . ALA A 1 310 ? 15 7.621 -5.281 1 98.44 310 ALA A O 1
ATOM 2301 N N . ALA A 1 311 ? 15.797 7 -3.285 1 98.31 311 ALA A N 1
ATOM 2302 C CA . ALA A 1 311 ? 16.656 5.941 -3.811 1 98.31 311 ALA A CA 1
ATOM 2303 C C . ALA A 1 311 ? 15.82 4.82 -4.43 1 98.31 311 ALA A C 1
ATOM 2305 O O . ALA A 1 311 ? 16.234 4.191 -5.402 1 98.31 311 ALA A O 1
ATOM 2306 N N . MET A 1 312 ? 14.641 4.59 -3.965 1 97.81 312 MET A N 1
ATOM 2307 C CA . MET A 1 312 ? 13.836 3.471 -4.449 1 97.81 312 MET A CA 1
ATOM 2308 C C . MET A 1 312 ? 13.07 3.854 -5.707 1 97.81 312 MET A C 1
ATOM 2310 O O . MET A 1 312 ? 12.508 2.99 -6.387 1 97.81 312 MET A O 1
ATOM 2314 N N . MET A 1 313 ? 13 5.176 -6.004 1 97.88 313 MET A N 1
ATOM 2315 C CA . MET A 1 313 ? 12.25 5.656 -7.156 1 97.88 313 MET A CA 1
ATOM 2316 C C . MET A 1 313 ? 12.945 5.277 -8.461 1 97.88 313 MET A C 1
ATOM 2318 O O . MET A 1 313 ? 14.164 5.41 -8.578 1 97.88 313 MET A O 1
ATOM 2322 N N . THR A 1 314 ? 12.219 4.816 -9.43 1 97.69 314 THR A N 1
ATOM 2323 C CA . THR A 1 314 ? 12.797 4.398 -10.703 1 97.69 314 THR A CA 1
ATOM 2324 C C . THR A 1 314 ? 12.422 5.383 -11.805 1 97.69 314 THR A C 1
ATOM 2326 O O . THR A 1 314 ? 11.344 5.98 -11.781 1 97.69 314 THR A O 1
ATOM 2329 N N . GLN A 1 315 ? 13.289 5.496 -12.719 1 97.25 315 GLN A N 1
ATOM 2330 C CA . GLN A 1 315 ? 13.023 6.309 -13.906 1 97.25 315 GLN A CA 1
ATOM 2331 C C . GLN A 1 315 ? 12.281 5.5 -14.969 1 97.25 315 GLN A C 1
ATOM 2333 O O . GLN A 1 315 ? 11.562 6.062 -15.789 1 97.25 315 GLN A O 1
ATOM 2338 N N . ARG A 1 316 ? 12.555 4.137 -14.914 1 97.06 316 ARG A N 1
ATOM 2339 C CA . ARG A 1 316 ? 11.852 3.221 -15.805 1 97.06 316 ARG A CA 1
ATOM 2340 C C . ARG A 1 316 ? 10.602 2.654 -15.141 1 97.06 316 ARG A C 1
ATOM 2342 O O . ARG A 1 316 ? 10.625 2.332 -13.945 1 97.06 316 ARG A O 1
ATOM 2349 N N . ASP A 1 317 ? 9.516 2.574 -15.938 1 96.31 317 ASP A N 1
ATOM 2350 C CA . ASP A 1 317 ? 8.227 2.141 -15.406 1 96.31 317 ASP A CA 1
ATOM 2351 C C . ASP A 1 317 ? 7.855 2.934 -14.156 1 96.31 317 ASP A C 1
ATOM 2353 O O . ASP A 1 317 ? 7.551 2.35 -13.117 1 96.31 317 ASP A O 1
ATOM 2357 N N . PRO A 1 318 ? 7.906 4.281 -14.25 1 97.12 318 PRO A N 1
ATOM 2358 C CA . PRO A 1 318 ? 7.789 5.117 -13.055 1 97.12 318 PRO A CA 1
ATOM 2359 C C . PRO A 1 318 ? 6.41 5.027 -12.406 1 97.12 318 PRO A C 1
ATOM 2361 O O . PRO A 1 318 ? 6.238 5.418 -11.25 1 97.12 318 PRO A O 1
ATOM 2364 N N . TRP A 1 319 ? 5.379 4.527 -13.102 1 96.5 319 TRP A N 1
ATOM 2365 C CA . TRP A 1 319 ? 4.047 4.344 -12.539 1 96.5 319 TRP A CA 1
ATOM 2366 C C . TRP A 1 319 ? 4.082 3.371 -11.359 1 96.5 319 TRP A C 1
ATOM 2368 O O . TRP A 1 319 ? 3.279 3.48 -10.43 1 96.5 319 TRP A O 1
ATOM 2378 N N . VAL A 1 320 ? 5.035 2.49 -11.359 1 97.5 320 VAL A N 1
ATOM 2379 C CA . VAL A 1 320 ? 5.191 1.504 -10.297 1 97.5 320 VAL A CA 1
ATOM 2380 C C . VAL A 1 320 ? 5.594 2.203 -9 1 97.5 320 VAL A C 1
ATOM 2382 O O . VAL A 1 320 ? 5.328 1.697 -7.906 1 97.5 320 VAL A O 1
ATOM 2385 N N . ASN A 1 321 ? 6.145 3.428 -9.125 1 98.5 321 ASN A N 1
ATOM 2386 C CA . ASN A 1 321 ? 6.531 4.191 -7.945 1 98.5 321 ASN A CA 1
ATOM 2387 C C . ASN A 1 321 ? 5.32 4.555 -7.09 1 98.5 321 ASN A C 1
ATOM 2389 O O . ASN A 1 321 ? 5.453 4.793 -5.887 1 98.5 321 ASN A O 1
ATOM 2393 N N . LEU A 1 322 ? 4.086 4.594 -7.719 1 98.5 322 LEU A N 1
ATOM 2394 C CA . LEU A 1 322 ? 2.875 4.828 -6.945 1 98.5 322 LEU A CA 1
ATOM 2395 C C . LEU A 1 322 ? 2.67 3.727 -5.91 1 98.5 322 LEU A C 1
ATOM 2397 O O . LEU A 1 322 ? 2.264 4 -4.777 1 98.5 322 LEU A O 1
ATOM 2401 N N . LEU A 1 323 ? 2.973 2.549 -6.301 1 98.19 323 LEU A N 1
ATOM 2402 C CA . LEU A 1 323 ? 2.834 1.406 -5.406 1 98.19 323 LEU A CA 1
ATOM 2403 C C . LEU A 1 323 ? 3.898 1.438 -4.316 1 98.19 323 LEU A C 1
ATOM 2405 O O . LEU A 1 323 ? 3.594 1.219 -3.141 1 98.19 323 LEU A O 1
ATOM 2409 N N . ARG A 1 324 ? 5.152 1.819 -4.695 1 98.5 324 ARG A N 1
ATOM 2410 C CA . ARG A 1 324 ? 6.262 1.904 -3.748 1 98.5 324 ARG A CA 1
ATOM 2411 C C . ARG A 1 324 ? 5.969 2.926 -2.654 1 98.5 324 ARG A C 1
ATOM 2413 O O . ARG A 1 324 ? 6.129 2.635 -1.468 1 98.5 324 ARG A O 1
ATOM 2420 N N . THR A 1 325 ? 5.535 4.062 -3.102 1 98.69 325 THR A N 1
ATOM 2421 C CA . THR A 1 325 ? 5.344 5.145 -2.139 1 98.69 325 THR A CA 1
ATOM 2422 C C . THR A 1 325 ? 4.137 4.863 -1.247 1 98.69 325 THR A C 1
ATOM 2424 O O . THR A 1 325 ? 4.109 5.273 -0.085 1 98.69 325 THR A O 1
ATOM 2427 N N . THR A 1 326 ? 3.137 4.109 -1.758 1 98.56 326 THR A N 1
ATOM 2428 C CA . THR A 1 326 ? 2.014 3.697 -0.921 1 98.56 326 THR A CA 1
ATOM 2429 C C . THR A 1 326 ? 2.492 2.836 0.243 1 98.56 326 THR A C 1
ATOM 2431 O O . THR A 1 326 ? 2.143 3.094 1.397 1 98.56 326 THR A O 1
ATOM 2434 N N . LEU A 1 327 ? 3.357 1.906 -0.058 1 98.12 327 LEU A N 1
ATOM 2435 C CA . LEU A 1 327 ? 3.887 1.019 0.972 1 98.12 327 LEU A CA 1
ATOM 2436 C C . LEU A 1 327 ? 4.793 1.781 1.933 1 98.12 327 LEU A C 1
ATOM 2438 O O . LEU A 1 327 ? 4.754 1.549 3.143 1 98.12 327 LEU A O 1
ATOM 2442 N N . ALA A 1 328 ? 5.602 2.676 1.358 1 98.69 328 ALA A N 1
ATOM 2443 C CA . ALA A 1 328 ? 6.52 3.475 2.168 1 98.69 328 ALA A CA 1
ATOM 2444 C C . ALA A 1 328 ? 5.754 4.348 3.162 1 98.69 328 ALA A C 1
ATOM 2446 O O . ALA A 1 328 ? 6.09 4.391 4.348 1 98.69 328 ALA A O 1
ATOM 2447 N N . ALA A 1 329 ? 4.703 5.039 2.637 1 98.56 329 ALA A N 1
ATOM 2448 C CA . ALA A 1 329 ? 3.889 5.895 3.494 1 98.56 329 ALA A CA 1
ATOM 2449 C C . ALA A 1 329 ? 3.17 5.074 4.562 1 98.56 329 ALA A C 1
ATOM 2451 O O . ALA A 1 329 ? 3.064 5.5 5.715 1 98.56 329 ALA A O 1
ATOM 2452 N N . PHE A 1 330 ? 2.738 3.906 4.176 1 97.75 330 PHE A N 1
ATOM 2453 C CA . PHE A 1 330 ? 2.113 2.99 5.125 1 97.75 330 PHE A CA 1
ATOM 2454 C C . PHE A 1 330 ? 3.076 2.645 6.258 1 97.75 330 PHE A C 1
ATOM 2456 O O . PHE A 1 330 ? 2.729 2.768 7.434 1 97.75 330 PHE A O 1
ATOM 2463 N N . GLY A 1 331 ? 4.297 2.207 5.922 1 97.56 331 GLY A N 1
ATOM 2464 C CA . GLY A 1 331 ? 5.285 1.83 6.918 1 97.56 331 GLY A CA 1
ATOM 2465 C C . GLY A 1 331 ? 5.66 2.971 7.844 1 97.56 331 GLY A C 1
ATOM 2466 O O . GLY A 1 331 ? 5.766 2.779 9.062 1 97.56 331 GLY A O 1
ATOM 2467 N N . ALA A 1 332 ? 5.824 4.176 7.277 1 98.25 332 ALA A N 1
ATOM 2468 C CA . ALA A 1 332 ? 6.172 5.355 8.07 1 98.25 332 ALA A CA 1
ATOM 2469 C C . ALA A 1 332 ? 5.066 5.691 9.062 1 98.25 332 ALA A C 1
ATOM 2471 O O . ALA A 1 332 ? 5.344 5.969 10.234 1 98.25 332 ALA A O 1
ATOM 2472 N N . GLY A 1 333 ? 3.83 5.641 8.594 1 96.62 333 GLY A N 1
ATOM 2473 C CA . GLY A 1 333 ? 2.689 5.93 9.445 1 96.62 333 GLY A CA 1
ATOM 2474 C C . GLY A 1 333 ? 2.553 4.957 10.602 1 96.62 333 GLY A C 1
ATOM 2475 O O . GLY A 1 333 ? 2.453 5.367 11.766 1 96.62 333 GLY A O 1
ATOM 2476 N N . VAL A 1 334 ? 2.625 3.666 10.273 1 96.06 334 VAL A N 1
ATOM 2477 C CA . VAL A 1 334 ? 2.5 2.623 11.289 1 96.06 334 VAL A CA 1
ATOM 2478 C C . VAL A 1 334 ? 3.693 2.68 12.234 1 96.06 334 VAL A C 1
ATOM 2480 O O . VAL A 1 334 ? 3.555 2.406 13.43 1 96.06 334 VAL A O 1
ATOM 2483 N N . GLY A 1 335 ? 4.84 3.143 11.719 1 97.06 335 GLY A N 1
ATOM 2484 C CA . GLY A 1 335 ? 6.035 3.283 12.539 1 97.06 335 GLY A CA 1
ATOM 2485 C C . GLY A 1 335 ? 5.98 4.48 13.469 1 97.06 335 GLY A C 1
ATOM 2486 O O . GLY A 1 335 ? 6.859 4.652 14.32 1 97.06 335 GLY A O 1
ATOM 2487 N N . GLY A 1 336 ? 5.02 5.391 13.289 1 96.56 336 GLY A N 1
ATOM 2488 C CA . GLY A 1 336 ? 4.785 6.465 14.234 1 96.56 336 GLY A CA 1
ATOM 2489 C C . GLY A 1 336 ? 5.395 7.785 13.805 1 96.56 336 GLY A C 1
ATOM 2490 O O . GLY A 1 336 ? 5.648 8.656 14.641 1 96.56 336 GLY A O 1
ATOM 2491 N N . ALA A 1 337 ? 5.676 7.969 12.547 1 97.81 337 ALA A N 1
ATOM 2492 C CA . ALA A 1 337 ? 6.188 9.25 12.07 1 97.81 337 ALA A CA 1
ATOM 2493 C C . ALA A 1 337 ? 5.223 10.383 12.406 1 97.81 337 ALA A C 1
ATOM 2495 O O . ALA A 1 337 ? 4.004 10.188 12.406 1 97.81 337 ALA A O 1
ATOM 2496 N N . ASP A 1 338 ? 5.738 11.57 12.695 1 97.31 338 ASP A N 1
ATOM 2497 C CA . ASP A 1 338 ? 4.914 12.727 13.031 1 97.31 338 ASP A CA 1
ATOM 2498 C C . ASP A 1 338 ? 4.395 13.414 11.773 1 97.31 338 ASP A C 1
ATOM 2500 O O . ASP A 1 338 ? 3.301 13.977 11.773 1 97.31 338 ASP A O 1
ATOM 2504 N N . SER A 1 339 ? 5.168 13.461 10.797 1 98.25 339 SER A N 1
ATOM 2505 C CA . SER A 1 339 ? 4.809 13.953 9.477 1 98.25 339 SER A CA 1
ATOM 2506 C C . SER A 1 339 ? 5.352 13.047 8.375 1 98.25 339 SER A C 1
ATOM 2508 O O . SER A 1 339 ? 6.367 12.375 8.562 1 98.25 339 SER A O 1
ATOM 2510 N N . VAL A 1 340 ? 4.617 12.953 7.301 1 98.69 340 VAL A N 1
ATOM 2511 C CA . VAL A 1 340 ? 5.016 12.125 6.168 1 98.69 340 VAL A CA 1
ATOM 2512 C C . VAL A 1 340 ? 4.938 12.945 4.879 1 98.69 340 VAL A C 1
ATOM 2514 O O . VAL A 1 340 ? 3.957 13.648 4.637 1 98.69 340 VAL A O 1
ATOM 2517 N N . THR A 1 341 ? 5.996 12.93 4.137 1 98.88 341 THR A N 1
ATOM 2518 C CA . THR A 1 341 ? 5.992 13.461 2.775 1 98.88 341 THR A CA 1
ATOM 2519 C C . THR A 1 341 ? 6.137 12.328 1.758 1 98.88 341 THR A C 1
ATOM 2521 O O . THR A 1 341 ? 7.125 11.594 1.779 1 98.88 341 THR A O 1
ATOM 2524 N N . VAL A 1 342 ? 5.141 12.211 0.941 1 98.88 342 VAL A N 1
ATOM 2525 C CA . VAL A 1 342 ? 5.215 11.289 -0.186 1 98.88 342 VAL A CA 1
ATOM 2526 C C . VAL A 1 342 ? 5.734 12.016 -1.421 1 98.88 342 VAL A C 1
ATOM 2528 O O . VAL A 1 342 ? 5.133 13 -1.869 1 98.88 342 VAL A O 1
ATOM 2531 N N . LEU A 1 343 ? 6.855 11.516 -1.92 1 98.62 343 LEU A N 1
ATOM 2532 C CA . LEU A 1 343 ? 7.367 12.086 -3.162 1 98.62 343 LEU A CA 1
ATOM 2533 C C . LEU A 1 343 ? 6.465 11.727 -4.336 1 98.62 343 LEU A C 1
ATOM 2535 O O . LEU A 1 343 ? 5.965 10.602 -4.422 1 98.62 343 LEU A O 1
ATOM 2539 N N . PRO A 1 344 ? 6.262 12.742 -5.215 1 98.25 344 PRO A N 1
ATOM 2540 C CA . PRO A 1 344 ? 5.516 12.383 -6.422 1 98.25 344 PRO A CA 1
ATOM 2541 C C . PRO A 1 344 ? 6.145 11.219 -7.18 1 98.25 344 PRO A C 1
ATOM 2543 O O . PRO A 1 344 ? 7.371 11.086 -7.215 1 98.25 344 PRO A O 1
ATOM 2546 N N . PHE A 1 345 ? 5.301 10.375 -7.852 1 97.94 345 PHE A N 1
ATOM 2547 C CA . PHE A 1 345 ? 5.758 9.117 -8.445 1 97.94 345 PHE A CA 1
ATOM 2548 C C . PHE A 1 345 ? 6.777 9.383 -9.547 1 97.94 345 PHE A C 1
ATOM 2550 O O . PHE A 1 345 ? 7.559 8.5 -9.898 1 97.94 345 PHE A O 1
ATOM 2557 N N . ASP A 1 346 ? 6.797 10.594 -10.102 1 97.44 346 ASP A N 1
ATOM 2558 C CA . ASP A 1 346 ? 7.711 10.93 -11.195 1 97.44 346 ASP A CA 1
ATOM 2559 C C . ASP A 1 346 ? 8.852 11.812 -10.695 1 97.44 346 ASP A C 1
ATOM 2561 O O . ASP A 1 346 ? 9.484 12.516 -11.484 1 97.44 346 ASP A O 1
ATOM 2565 N N . SER A 1 347 ? 9.109 11.766 -9.391 1 96.75 347 SER A N 1
ATOM 2566 C CA . SER A 1 347 ? 10.086 12.656 -8.773 1 96.75 347 SER A CA 1
ATOM 2567 C C . SER A 1 347 ? 11.5 12.375 -9.281 1 96.75 347 SER A C 1
ATOM 2569 O O . SER A 1 347 ? 12.383 13.219 -9.164 1 96.75 347 SER A O 1
ATOM 2571 N N . ALA A 1 348 ? 11.766 11.188 -9.828 1 96.94 348 ALA A N 1
ATOM 2572 C CA . ALA A 1 348 ? 13.086 10.836 -10.344 1 96.94 348 ALA A CA 1
ATOM 2573 C C . ALA A 1 348 ? 13.281 11.352 -11.766 1 96.94 348 ALA A C 1
ATOM 2575 O O . ALA A 1 348 ? 14.328 11.133 -12.375 1 96.94 348 ALA A O 1
ATOM 2576 N N . LEU A 1 349 ? 12.281 11.984 -12.328 1 97.06 349 LEU A N 1
ATOM 2577 C CA . LEU A 1 349 ? 12.289 12.516 -13.695 1 97.06 349 LEU A CA 1
ATOM 2578 C C . LEU A 1 349 ? 12 14.008 -13.695 1 97.06 349 LEU A C 1
ATOM 2580 O O . LEU A 1 349 ? 11.445 14.539 -12.734 1 97.06 349 LEU A O 1
ATOM 2584 N N . PRO A 1 350 ? 12.391 14.68 -14.781 1 94.69 350 PRO A N 1
ATOM 2585 C CA . PRO A 1 350 ? 11.977 16.078 -14.898 1 94.69 350 PRO A CA 1
ATOM 2586 C C . PRO A 1 350 ? 10.461 16.25 -14.93 1 94.69 350 PRO A C 1
ATOM 2588 O O . PRO A 1 350 ? 9.75 15.383 -15.445 1 94.69 350 PRO A O 1
ATOM 2591 N N . THR A 1 351 ? 10.062 17.359 -14.375 1 90.75 351 THR A N 1
ATOM 2592 C CA . THR A 1 351 ? 8.633 17.656 -14.359 1 90.75 351 THR A CA 1
ATOM 2593 C C . THR A 1 351 ? 8.047 17.594 -15.766 1 90.75 351 THR A C 1
ATOM 2595 O O . THR A 1 351 ? 8.609 18.156 -16.703 1 90.75 351 THR A O 1
ATOM 2598 N N . GLY A 1 352 ? 6.988 16.844 -15.953 1 91 352 GLY A N 1
ATOM 2599 C CA . GLY A 1 352 ? 6.289 16.797 -17.234 1 91 352 GLY A CA 1
ATOM 2600 C C . GLY A 1 352 ? 6.797 15.688 -18.141 1 91 352 GLY A C 1
ATOM 2601 O O . GLY A 1 352 ? 6.215 15.43 -19.188 1 91 352 GLY A O 1
ATOM 2602 N N . GLU A 1 353 ? 7.84 14.945 -17.75 1 94.12 353 GLU A N 1
ATOM 2603 C CA . GLU A 1 353 ? 8.484 13.93 -18.578 1 94.12 353 GLU A CA 1
ATOM 2604 C C . GLU A 1 353 ? 7.488 12.883 -19.062 1 94.12 353 GLU A C 1
ATOM 2606 O O . GLU A 1 353 ? 7.582 12.391 -20.188 1 94.12 353 GLU A O 1
ATOM 2611 N N . LEU A 1 354 ? 6.496 12.555 -18.266 1 94 354 LEU A N 1
ATOM 2612 C CA . LEU A 1 354 ? 5.574 11.461 -18.547 1 94 354 LEU A CA 1
ATOM 2613 C C . LEU A 1 354 ? 4.281 11.992 -19.172 1 94 354 LEU A C 1
ATOM 2615 O O . LEU A 1 354 ? 3.32 11.234 -19.344 1 94 354 LEU A O 1
ATOM 2619 N N . GLY A 1 355 ? 4.238 13.289 -19.484 1 92.19 355 GLY A N 1
ATOM 2620 C CA . GLY A 1 355 ? 3.055 13.891 -20.078 1 92.19 355 GLY A CA 1
ATOM 2621 C C . GLY A 1 355 ? 1.933 14.109 -19.078 1 92.19 355 GLY A C 1
ATOM 2622 O O . GLY A 1 355 ? 0.773 14.266 -19.469 1 92.19 355 GLY A O 1
ATOM 2623 N N . VAL A 1 356 ? 2.203 14.008 -17.812 1 92.75 356 VAL A N 1
ATOM 2624 C CA . VAL A 1 356 ? 1.217 14.305 -16.781 1 92.75 356 VAL A CA 1
ATOM 2625 C C . VAL A 1 356 ? 1.542 15.641 -16.125 1 92.75 356 VAL A C 1
ATOM 2627 O O . VAL A 1 356 ? 2.689 16.094 -16.156 1 92.75 356 VAL A O 1
ATOM 2630 N N . SER A 1 357 ? 0.522 16.266 -15.602 1 93.75 357 SER A N 1
ATOM 2631 C CA . SER A 1 357 ? 0.718 17.562 -14.969 1 93.75 357 SER A CA 1
ATOM 2632 C C . SER A 1 357 ? 1.348 17.422 -13.586 1 93.75 357 SER A C 1
ATOM 2634 O O . SER A 1 357 ? 1.203 16.391 -12.938 1 93.75 357 SER A O 1
ATOM 2636 N N . LYS A 1 358 ? 2.029 18.453 -13.164 1 94.56 358 LYS A N 1
ATOM 2637 C CA . LYS A 1 358 ? 2.551 18.516 -11.797 1 94.56 358 LYS A CA 1
ATOM 2638 C C . LYS A 1 358 ? 1.428 18.375 -10.773 1 94.56 358 LYS A C 1
ATOM 2640 O O . LYS A 1 358 ? 1.597 17.719 -9.742 1 94.56 358 LYS A O 1
ATOM 2645 N N . SER A 1 359 ? 0.337 19.016 -11.07 1 93.94 359 SER A N 1
ATOM 2646 C CA . SER A 1 359 ? -0.81 18.984 -10.172 1 93.94 359 SER A CA 1
ATOM 2647 C C . SER A 1 359 ? -1.309 17.547 -9.969 1 93.94 359 SER A C 1
ATOM 2649 O O . SER A 1 359 ? -1.695 17.172 -8.859 1 93.94 359 SER A O 1
ATOM 2651 N N . PHE A 1 360 ? -1.282 16.781 -11.047 1 94.81 360 PHE A N 1
ATOM 2652 C CA . PHE A 1 360 ? -1.704 15.383 -10.945 1 94.81 360 PHE A CA 1
ATOM 2653 C C . PHE A 1 360 ? -0.756 14.594 -10.055 1 94.81 360 PHE A C 1
ATOM 2655 O O . PHE A 1 360 ? -1.198 13.859 -9.164 1 94.81 360 PHE A O 1
ATOM 2662 N N . ALA A 1 361 ? 0.519 14.734 -10.344 1 96.94 361 ALA A N 1
ATOM 2663 C CA . ALA A 1 361 ? 1.521 14 -9.578 1 96.94 361 ALA A CA 1
ATOM 2664 C C . ALA A 1 361 ? 1.449 14.359 -8.094 1 96.94 361 ALA A C 1
ATOM 2666 O O . ALA A 1 361 ? 1.492 13.477 -7.234 1 96.94 361 ALA A O 1
ATOM 2667 N N . ASP A 1 362 ? 1.274 15.633 -7.793 1 96.88 362 ASP A N 1
ATOM 2668 C CA . ASP A 1 362 ? 1.173 16.109 -6.414 1 96.88 362 ASP A CA 1
ATOM 2669 C C . ASP A 1 362 ? -0.095 15.578 -5.746 1 96.88 362 ASP A C 1
ATOM 2671 O O . ASP A 1 362 ? -0.079 15.219 -4.566 1 96.88 362 ASP A O 1
ATOM 2675 N N . ARG A 1 363 ? -1.132 15.578 -6.457 1 95.94 363 ARG A N 1
ATOM 2676 C CA . ARG A 1 363 ? -2.4 15.078 -5.934 1 95.94 363 ARG A CA 1
ATOM 2677 C C . ARG A 1 363 ? -2.297 13.602 -5.562 1 95.94 363 ARG A C 1
ATOM 2679 O O . ARG A 1 363 ? -2.779 13.188 -4.504 1 95.94 363 ARG A O 1
ATOM 2686 N N . MET A 1 364 ? -1.659 12.812 -6.438 1 97.38 364 MET A N 1
ATOM 2687 C CA . MET A 1 364 ? -1.508 11.391 -6.145 1 97.38 364 MET A CA 1
ATOM 2688 C C . MET A 1 364 ? -0.686 11.18 -4.879 1 97.38 364 MET A C 1
ATOM 2690 O O . MET A 1 364 ? -0.992 10.297 -4.074 1 97.38 364 MET A O 1
ATOM 2694 N N . ALA A 1 365 ? 0.321 11.984 -4.738 1 98.5 365 ALA A N 1
ATOM 2695 C CA . ALA A 1 365 ? 1.14 11.906 -3.531 1 98.5 365 ALA A CA 1
ATOM 2696 C C . ALA A 1 365 ? 0.318 12.234 -2.289 1 98.5 365 ALA A C 1
ATOM 2698 O O . ALA A 1 365 ? 0.364 11.508 -1.294 1 98.5 365 ALA A O 1
ATOM 2699 N N . ARG A 1 366 ? -0.435 13.258 -2.338 1 97.94 366 ARG A N 1
ATOM 2700 C CA . ARG A 1 366 ? -1.286 13.688 -1.23 1 97.94 366 ARG A CA 1
ATOM 2701 C C . ARG A 1 366 ? -2.369 12.648 -0.944 1 97.94 366 ARG A C 1
ATOM 2703 O O . ARG A 1 366 ? -2.594 12.281 0.21 1 97.94 366 ARG A O 1
ATOM 2710 N N . ASN A 1 367 ? -3.002 12.117 -1.978 1 97.5 367 ASN A N 1
ATOM 2711 C CA . ASN A 1 367 ? -4.102 11.172 -1.82 1 97.5 367 ASN A CA 1
ATOM 2712 C C . ASN A 1 367 ? -3.621 9.852 -1.223 1 97.5 367 ASN A C 1
ATOM 2714 O O . ASN A 1 367 ? -4.379 9.164 -0.535 1 97.5 367 ASN A O 1
ATOM 2718 N N . THR A 1 368 ? -2.367 9.531 -1.52 1 98.25 368 THR A N 1
ATOM 2719 C CA . THR A 1 368 ? -1.804 8.344 -0.881 1 98.25 368 THR A CA 1
ATOM 2720 C C . THR A 1 368 ? -1.894 8.453 0.639 1 98.25 368 THR A C 1
ATOM 2722 O O . THR A 1 368 ? -2.336 7.52 1.309 1 98.25 368 THR A O 1
ATOM 2725 N N . GLN A 1 369 ? -1.57 9.586 1.132 1 97.94 369 GLN A N 1
ATOM 2726 C CA . GLN A 1 369 ? -1.61 9.805 2.572 1 97.94 369 GLN A CA 1
ATOM 2727 C C . GLN A 1 369 ? -3.049 9.875 3.08 1 97.94 369 GLN A C 1
ATOM 2729 O O . GLN A 1 369 ? -3.385 9.266 4.094 1 97.94 369 GLN A O 1
ATOM 2734 N N . LEU A 1 370 ? -3.893 10.57 2.361 1 97.06 370 LEU A N 1
ATOM 2735 C CA . LEU A 1 370 ? -5.273 10.766 2.787 1 97.06 370 LEU A CA 1
ATOM 2736 C C . LEU A 1 370 ? -6.035 9.445 2.775 1 97.06 370 LEU A C 1
ATOM 2738 O O . LEU A 1 370 ? -6.852 9.188 3.662 1 97.06 370 LEU A O 1
ATOM 2742 N N . LEU A 1 371 ? -5.746 8.656 1.771 1 97.38 371 LEU A N 1
ATOM 2743 C CA . LEU A 1 371 ? -6.355 7.328 1.716 1 97.38 371 LEU A CA 1
ATOM 2744 C C . LEU A 1 371 ? -5.973 6.504 2.941 1 97.38 371 LEU A C 1
ATOM 2746 O O . LEU A 1 371 ? -6.836 5.879 3.566 1 97.38 371 LEU A O 1
ATOM 2750 N N . LEU A 1 372 ? -4.727 6.496 3.299 1 97.19 372 LEU A N 1
ATOM 2751 C CA . LEU A 1 372 ? -4.219 5.734 4.438 1 97.19 372 LEU A CA 1
ATOM 2752 C C . LEU A 1 372 ? -4.863 6.207 5.738 1 97.19 372 LEU A C 1
ATOM 2754 O O . LEU A 1 372 ? -5.184 5.395 6.609 1 97.19 372 LEU A O 1
ATOM 2758 N N . LEU A 1 373 ? -5.125 7.52 5.848 1 95.81 373 LEU A N 1
ATOM 2759 C CA . LEU A 1 373 ? -5.602 8.102 7.098 1 95.81 373 LEU A CA 1
ATOM 2760 C C . LEU A 1 373 ? -7.121 8.047 7.18 1 95.81 373 LEU A C 1
ATOM 2762 O O . LEU A 1 373 ? -7.676 7.66 8.211 1 95.81 373 LEU A O 1
ATOM 2766 N N . GLU A 1 374 ? -7.801 8.336 6.059 1 92.88 374 GLU A N 1
ATOM 2767 C CA . GLU A 1 374 ? -9.234 8.594 6.113 1 92.88 374 GLU A CA 1
ATOM 2768 C C . GLU A 1 374 ? -10.031 7.363 5.684 1 92.88 374 GLU A C 1
ATOM 2770 O O . GLU A 1 374 ? -11.141 7.133 6.168 1 92.88 374 GLU A O 1
ATOM 2775 N N . GLU A 1 375 ? -9.477 6.648 4.832 1 92.31 375 GLU A N 1
ATOM 2776 C CA . GLU A 1 375 ? -10.195 5.492 4.297 1 92.31 375 GLU A CA 1
ATOM 2777 C C . GLU A 1 375 ? -9.742 4.203 4.977 1 92.31 375 GLU A C 1
ATOM 2779 O O . GLU A 1 375 ? -10.57 3.422 5.449 1 92.31 375 GLU A O 1
ATOM 2784 N N . SER A 1 376 ? -8.422 4.039 5.059 1 90.12 376 SER A N 1
ATOM 2785 C CA . SER A 1 376 ? -7.863 2.844 5.684 1 90.12 376 SER A CA 1
ATOM 2786 C C . SER A 1 376 ? -7.785 2.998 7.199 1 90.12 376 SER A C 1
ATOM 2788 O O . SER A 1 376 ? -7.613 2.016 7.922 1 90.12 376 SER A O 1
ATOM 2790 N N . ARG A 1 377 ? -7.879 4.18 7.742 1 84.69 377 ARG A N 1
ATOM 2791 C CA . ARG A 1 377 ? -7.922 4.559 9.148 1 84.69 377 ARG A CA 1
ATOM 2792 C C . ARG A 1 377 ? -6.703 4.027 9.898 1 84.69 377 ARG A C 1
ATOM 2794 O O . ARG A 1 377 ? -6.832 3.463 10.984 1 84.69 377 ARG A O 1
ATOM 2801 N N . LEU A 1 378 ? -5.523 4.152 9.336 1 88 378 LEU A N 1
ATOM 2802 C CA . LEU A 1 378 ? -4.277 3.656 9.898 1 88 378 LEU A CA 1
ATOM 2803 C C . LEU A 1 378 ? -3.908 4.43 11.164 1 88 378 LEU A C 1
ATOM 2805 O O . LEU A 1 378 ? -3.201 3.912 12.031 1 88 378 LEU A O 1
ATOM 2809 N N . GLY A 1 379 ? -4.398 5.613 11.367 1 82.56 379 GLY A N 1
ATOM 2810 C CA . GLY A 1 379 ? -4.031 6.426 12.516 1 82.56 379 GLY A CA 1
ATOM 2811 C C . GLY A 1 379 ? -4.848 6.109 13.758 1 82.56 379 GLY A C 1
ATOM 2812 O O . GLY A 1 379 ? -4.492 6.523 14.859 1 82.56 379 GLY A O 1
ATOM 2813 N N . PHE A 1 380 ? -5.805 5.23 13.633 1 86.94 380 PHE A N 1
ATOM 2814 C CA . PHE A 1 380 ? -6.781 5.047 14.703 1 86.94 380 PHE A CA 1
ATOM 2815 C C . PHE A 1 380 ? -6.184 4.23 15.844 1 86.94 380 PHE A C 1
ATOM 2817 O O . PHE A 1 380 ? -6.496 4.465 17.016 1 86.94 380 PHE A O 1
ATOM 2824 N N . VAL A 1 381 ? -5.406 3.27 15.508 1 92.19 381 VAL A N 1
ATOM 2825 C CA . VAL A 1 381 ? -4.742 2.471 16.531 1 92.19 381 VAL A CA 1
ATOM 2826 C C . VAL A 1 381 ? -3.287 2.912 16.672 1 92.19 381 VAL A C 1
ATOM 2828 O O . VAL A 1 381 ? -2.529 2.885 15.703 1 92.19 381 VAL A O 1
ATOM 2831 N N . GLN A 1 382 ? -2.99 3.303 17.875 1 93.62 382 GLN A N 1
ATOM 2832 C CA . GLN A 1 382 ? -1.6 3.676 18.109 1 93.62 382 GLN A CA 1
ATOM 2833 C C . GLN A 1 382 ? -0.699 2.445 18.156 1 93.62 382 GLN A C 1
ATOM 2835 O O . GLN A 1 382 ? -0.952 1.51 18.922 1 93.62 382 GLN A O 1
ATOM 2840 N N . ASP A 1 383 ? 0.31 2.438 17.266 1 93.88 383 ASP A N 1
ATOM 2841 C CA . ASP A 1 383 ? 1.298 1.365 17.203 1 93.88 383 ASP A CA 1
ATOM 2842 C C . ASP A 1 383 ? 0.624 0.005 17.047 1 93.88 383 ASP A C 1
ATOM 2844 O O . ASP A 1 383 ? 0.822 -0.892 17.859 1 93.88 383 ASP A O 1
ATOM 2848 N N . PRO A 1 384 ? -0.005 -0.188 15.938 1 93.88 384 PRO A N 1
ATOM 2849 C CA . PRO A 1 384 ? -0.767 -1.424 15.742 1 93.88 384 PRO A CA 1
ATOM 2850 C C . PRO A 1 384 ? 0.125 -2.662 15.664 1 93.88 384 PRO A C 1
ATOM 2852 O O . PRO A 1 384 ? -0.365 -3.787 15.781 1 93.88 384 PRO A O 1
ATOM 2855 N N . ALA A 1 385 ? 1.421 -2.477 15.516 1 93.56 385 ALA A N 1
ATOM 2856 C CA . ALA A 1 385 ? 2.346 -3.6 15.391 1 93.56 385 ALA A CA 1
ATOM 2857 C C . ALA A 1 385 ? 2.822 -4.07 16.766 1 93.56 385 ALA A C 1
ATOM 2859 O O . ALA A 1 385 ? 3.527 -5.078 16.875 1 93.56 385 ALA A O 1
ATOM 2860 N N . ALA A 1 386 ? 2.408 -3.371 17.859 1 95.31 386 ALA A N 1
ATOM 2861 C CA . ALA A 1 386 ? 2.873 -3.713 19.203 1 95.31 386 ALA A CA 1
ATOM 2862 C C . ALA A 1 386 ? 2.502 -5.148 19.562 1 95.31 386 ALA A C 1
ATOM 2864 O O . ALA A 1 386 ? 1.396 -5.605 19.266 1 95.31 386 ALA A O 1
ATOM 2865 N N . GLY A 1 387 ? 3.465 -5.848 20.078 1 95.31 387 GLY A N 1
ATOM 2866 C CA . GLY A 1 387 ? 3.268 -7.223 20.5 1 95.31 387 GLY A CA 1
ATOM 2867 C C . GLY A 1 387 ? 3.672 -8.242 19.453 1 95.31 387 GLY A C 1
ATOM 2868 O O . GLY A 1 387 ? 3.861 -9.422 19.766 1 95.31 387 GLY A O 1
ATOM 2869 N N . SER A 1 388 ? 3.75 -7.844 18.156 1 96.81 388 SER A N 1
ATOM 2870 C CA . SER A 1 388 ? 4.203 -8.75 17.109 1 96.81 388 SER A CA 1
ATOM 2871 C C . SER A 1 388 ? 5.617 -9.25 17.375 1 96.81 388 SER A C 1
ATOM 2873 O O . SER A 1 388 ? 6.539 -8.461 17.562 1 96.81 388 SER A O 1
ATOM 2875 N N . TRP A 1 389 ? 5.793 -10.539 17.359 1 97.06 389 TRP A N 1
ATOM 2876 C CA . TRP A 1 389 ? 7.09 -11.125 17.688 1 97.06 389 TRP A CA 1
ATOM 2877 C C . TRP A 1 389 ? 8.148 -10.719 16.656 1 97.06 389 TRP A C 1
ATOM 2879 O O . TRP A 1 389 ? 9.281 -10.398 17.016 1 97.06 389 TRP A O 1
ATOM 2889 N N . TYR A 1 390 ? 7.75 -10.695 15.43 1 96.62 390 TYR A N 1
ATOM 2890 C CA . TYR A 1 390 ? 8.625 -10.297 14.336 1 96.62 390 TYR A CA 1
ATOM 2891 C C . TYR A 1 390 ? 9.055 -8.844 14.477 1 96.62 390 TYR A C 1
ATOM 2893 O O . TYR A 1 390 ? 10.25 -8.547 14.508 1 96.62 390 TYR A O 1
ATOM 2901 N N . VAL A 1 391 ? 8.148 -7.902 14.68 1 97.44 391 VAL A N 1
ATOM 2902 C CA . VAL A 1 391 ? 8.406 -6.465 14.688 1 97.44 391 VAL A CA 1
ATOM 2903 C C . VAL A 1 391 ? 9.211 -6.094 15.93 1 97.44 391 VAL A C 1
ATOM 2905 O O . VAL A 1 391 ? 10.156 -5.309 15.852 1 97.44 391 VAL A O 1
ATOM 2908 N N . GLU A 1 392 ? 8.836 -6.703 17.047 1 97.62 392 GLU A N 1
ATOM 2909 C CA . GLU A 1 392 ? 9.539 -6.398 18.297 1 97.62 392 GLU A CA 1
ATOM 2910 C C . GLU A 1 392 ? 10.992 -6.863 18.234 1 97.62 392 GLU A C 1
ATOM 2912 O O . GLU A 1 392 ? 11.906 -6.129 18.625 1 97.62 392 GLU A O 1
ATOM 2917 N N . ASP A 1 393 ? 11.148 -8.055 17.719 1 97 393 ASP A N 1
ATOM 2918 C CA . ASP A 1 393 ? 12.5 -8.609 17.609 1 97 393 ASP A CA 1
ATOM 2919 C C . ASP A 1 393 ? 13.344 -7.789 16.625 1 97 393 ASP A C 1
ATOM 2921 O O . ASP A 1 393 ? 14.469 -7.414 16.938 1 97 393 ASP A O 1
ATOM 2925 N N . TYR A 1 394 ? 12.805 -7.559 15.477 1 97.44 394 TYR A N 1
ATOM 2926 C CA . TYR A 1 394 ? 13.492 -6.793 14.438 1 97.44 394 TYR A CA 1
ATOM 2927 C C . TYR A 1 394 ? 13.82 -5.387 14.922 1 97.44 394 TYR A C 1
ATOM 2929 O O . TYR A 1 394 ? 14.898 -4.867 14.648 1 97.44 394 TYR A O 1
ATOM 2937 N N . THR A 1 395 ? 12.922 -4.707 15.688 1 98.12 395 THR A N 1
ATOM 2938 C CA . THR A 1 395 ? 13.156 -3.379 16.25 1 98.12 395 THR A CA 1
ATOM 2939 C C . THR A 1 395 ? 14.367 -3.395 17.188 1 98.12 395 THR A C 1
ATOM 2941 O O . THR A 1 395 ? 15.242 -2.539 17.078 1 98.12 395 THR A O 1
ATOM 2944 N N . SER A 1 396 ? 14.391 -4.379 18.031 1 97.31 396 SER A N 1
ATOM 2945 C CA . SER A 1 396 ? 15.484 -4.504 19 1 97.31 396 SER A CA 1
ATOM 2946 C C . SER A 1 396 ? 16.812 -4.711 18.297 1 97.31 396 SER A C 1
ATOM 2948 O O . SER A 1 396 ? 17.812 -4.07 18.625 1 97.31 396 SER A O 1
ATOM 2950 N N . GLU A 1 397 ? 16.828 -5.59 17.312 1 97.62 397 GLU A N 1
ATOM 2951 C CA . GLU A 1 397 ? 18.062 -5.918 16.594 1 97.62 397 GLU A CA 1
ATOM 2952 C C . GLU A 1 397 ? 18.562 -4.727 15.789 1 97.62 397 GLU A C 1
ATOM 2954 O O . GLU A 1 397 ? 19.766 -4.445 15.773 1 97.62 397 GLU A O 1
ATOM 2959 N N . LEU A 1 398 ? 17.656 -4.039 15.117 1 98.56 398 LEU A N 1
ATOM 2960 C CA . LEU A 1 398 ? 18.062 -2.879 14.328 1 98.56 398 LEU A CA 1
ATOM 2961 C C . LEU A 1 398 ? 18.609 -1.778 15.227 1 98.56 398 LEU A C 1
ATOM 2963 O O . LEU A 1 398 ? 19.609 -1.134 14.883 1 98.56 398 LEU A O 1
ATOM 2967 N N . ALA A 1 399 ? 17.938 -1.521 16.375 1 98.5 399 ALA A N 1
ATOM 2968 C CA . ALA A 1 399 ? 18.422 -0.511 17.312 1 98.5 399 ALA A CA 1
ATOM 2969 C C . ALA A 1 399 ? 19.828 -0.821 17.781 1 98.5 399 ALA A C 1
ATOM 2971 O O . ALA A 1 399 ? 20.688 0.071 17.844 1 98.5 399 ALA A O 1
ATOM 2972 N N . ALA A 1 400 ? 20.062 -2.088 18.062 1 98.25 400 ALA A N 1
ATOM 2973 C CA . ALA A 1 400 ? 21.375 -2.504 18.531 1 98.25 400 ALA A CA 1
ATOM 2974 C C . ALA A 1 400 ? 22.438 -2.27 17.469 1 98.25 400 ALA A C 1
ATOM 2976 O O . ALA A 1 400 ? 23.531 -1.76 17.766 1 98.25 400 ALA A O 1
ATOM 2977 N N . LYS A 1 401 ? 22.141 -2.646 16.266 1 98.38 401 LYS A N 1
ATOM 2978 C CA . LYS A 1 401 ? 23.094 -2.508 15.18 1 98.38 401 LYS A CA 1
ATOM 2979 C C . LYS A 1 401 ? 23.359 -1.039 14.859 1 98.38 401 LYS A C 1
ATOM 2981 O O . LYS A 1 401 ? 24.5 -0.657 14.562 1 98.38 401 LYS A O 1
ATOM 2986 N N . ALA A 1 402 ? 22.344 -0.244 14.859 1 98.75 402 ALA A N 1
ATOM 2987 C CA . ALA A 1 402 ? 22.5 1.19 14.625 1 98.75 402 ALA A CA 1
ATOM 2988 C C . ALA A 1 402 ? 23.344 1.836 15.727 1 98.75 402 ALA A C 1
ATOM 2990 O O . ALA A 1 402 ? 24.156 2.713 15.453 1 98.75 402 ALA A O 1
ATOM 2991 N N . TRP A 1 403 ? 23.078 1.423 16.953 1 98.5 403 TRP A N 1
ATOM 2992 C CA . TRP A 1 403 ? 23.859 1.931 18.078 1 98.5 403 TRP A CA 1
ATOM 2993 C C . TRP A 1 403 ? 25.328 1.577 17.922 1 98.5 403 TRP A C 1
ATOM 2995 O O . TRP A 1 403 ? 26.203 2.398 18.203 1 98.5 403 TRP A O 1
ATOM 3005 N N . GLU A 1 404 ? 25.578 0.367 17.484 1 98.38 404 GLU A N 1
ATOM 3006 C CA . GLU A 1 404 ? 26.953 -0.061 17.219 1 98.38 404 GLU A CA 1
ATOM 3007 C C . GLU A 1 404 ? 27.625 0.852 16.203 1 98.38 404 GLU A C 1
ATOM 3009 O O . GLU A 1 404 ? 28.797 1.215 16.375 1 98.38 404 GLU A O 1
ATOM 3014 N N . PHE A 1 405 ? 26.938 1.187 15.195 1 98.62 405 PHE A N 1
ATOM 3015 C CA . PHE A 1 405 ? 27.516 2.064 14.18 1 98.62 405 PHE A CA 1
ATOM 3016 C C . PHE A 1 405 ? 27.75 3.461 14.75 1 98.62 405 PHE A C 1
ATOM 3018 O O . PHE A 1 405 ? 28.766 4.086 14.469 1 98.62 405 PHE A O 1
ATOM 3025 N N . MET A 1 406 ? 26.797 3.957 15.492 1 98.62 406 MET A N 1
ATOM 3026 C CA . MET A 1 406 ? 26.984 5.238 16.172 1 98.62 406 MET A CA 1
ATOM 3027 C C . MET A 1 406 ? 28.219 5.207 17.062 1 98.62 406 MET A C 1
ATOM 3029 O O . MET A 1 406 ? 29.016 6.16 17.062 1 98.62 406 MET A O 1
ATOM 3033 N N . GLN A 1 407 ? 28.422 4.121 17.734 1 98.25 407 GLN A N 1
ATOM 3034 C CA . GLN A 1 407 ? 29.594 3.979 18.609 1 98.25 407 GLN A CA 1
ATOM 3035 C C . GLN A 1 407 ? 30.891 3.945 17.797 1 98.25 407 GLN A C 1
ATOM 3037 O O . GLN A 1 407 ? 31.922 4.457 18.234 1 98.25 407 GLN A O 1
ATOM 3042 N N . GLU A 1 408 ? 30.797 3.312 16.656 1 98.38 408 GLU A N 1
ATOM 3043 C CA . GLU A 1 408 ? 31.953 3.33 15.766 1 98.38 408 GLU A CA 1
ATOM 3044 C C . GLU A 1 408 ? 32.312 4.758 15.375 1 98.38 408 GLU A C 1
ATOM 3046 O O . GLU A 1 408 ? 33.5 5.117 15.367 1 98.38 408 GLU A O 1
ATOM 3051 N N . ILE A 1 409 ? 31.359 5.523 15.078 1 98.56 409 ILE A N 1
ATOM 3052 C CA . ILE A 1 409 ? 31.562 6.918 14.711 1 98.56 409 ILE A CA 1
ATOM 3053 C C . ILE A 1 409 ? 32.156 7.684 15.891 1 98.56 409 ILE A C 1
ATOM 3055 O O . ILE A 1 409 ? 33.125 8.438 15.734 1 98.56 409 ILE A O 1
ATOM 3059 N N . GLU A 1 410 ? 31.656 7.488 17.094 1 97.75 410 GLU A N 1
ATOM 3060 C CA . GLU A 1 410 ? 32.156 8.141 18.297 1 97.75 410 GLU A CA 1
ATOM 3061 C C . GLU A 1 410 ? 33.594 7.715 18.594 1 97.75 410 GLU A C 1
ATOM 3063 O O . GLU A 1 410 ? 34.406 8.531 19.016 1 97.75 410 GLU A O 1
ATOM 3068 N N . ALA A 1 411 ? 33.812 6.461 18.406 1 98.06 411 ALA A N 1
ATOM 3069 C CA . ALA A 1 411 ? 35.156 5.93 18.656 1 98.06 411 ALA A CA 1
ATOM 3070 C C . ALA A 1 411 ? 36.188 6.543 17.688 1 98.06 411 ALA A C 1
ATOM 3072 O O . ALA A 1 411 ? 37.344 6.676 18.031 1 98.06 411 ALA A O 1
ATOM 3073 N N . ALA A 1 412 ? 35.719 6.965 16.578 1 98.12 412 ALA A N 1
ATOM 3074 C CA . ALA A 1 412 ? 36.562 7.594 15.594 1 98.12 412 ALA A CA 1
ATOM 3075 C C . ALA A 1 412 ? 36.781 9.07 15.914 1 98.12 412 ALA A C 1
ATOM 3077 O O . ALA A 1 412 ? 37.469 9.781 15.18 1 98.12 412 ALA A O 1
ATOM 3078 N N . GLY A 1 413 ? 36.25 9.539 16.984 1 97.81 413 GLY A N 1
ATOM 3079 C CA . GLY A 1 413 ? 36.438 10.914 17.406 1 97.81 413 GLY A CA 1
ATOM 3080 C C . GLY A 1 413 ? 35.188 11.758 17.266 1 97.81 413 GLY A C 1
ATOM 3081 O O . GLY A 1 413 ? 35.219 12.977 17.438 1 97.81 413 GLY A O 1
ATOM 3082 N N . GLY A 1 414 ? 34.156 11.125 16.922 1 98.06 414 GLY A N 1
ATOM 3083 C CA . GLY A 1 414 ? 32.906 11.836 16.766 1 98.06 414 GLY A CA 1
ATOM 3084 C C . GLY A 1 414 ? 32.5 12.031 15.305 1 98.06 414 GLY A C 1
ATOM 3085 O O . GLY A 1 414 ? 33.25 11.664 14.398 1 98.06 414 GLY A O 1
ATOM 3086 N N . TYR A 1 415 ? 31.359 12.586 15.094 1 98.5 415 TYR A N 1
ATOM 3087 C CA . TYR A 1 415 ? 30.766 12.695 13.766 1 98.5 415 TYR A CA 1
ATOM 3088 C C . TYR A 1 415 ? 31.688 13.484 12.828 1 98.5 415 TYR A C 1
ATOM 3090 O O . TYR A 1 415 ? 31.953 13.055 11.703 1 98.5 415 TYR A O 1
ATOM 3098 N N . LEU A 1 416 ? 32.125 14.641 13.289 1 97.75 416 LEU A N 1
ATOM 3099 C CA . LEU A 1 416 ? 32.938 15.5 12.438 1 97.75 416 LEU A CA 1
ATOM 3100 C C . LEU A 1 416 ? 34.25 14.82 12.07 1 97.75 416 LEU A C 1
ATOM 3102 O O . LEU A 1 416 ? 34.688 14.891 10.914 1 97.75 416 LEU A O 1
ATOM 3106 N N . ALA A 1 417 ? 34.844 14.18 13 1 98.06 417 ALA A N 1
ATOM 3107 C CA . ALA A 1 417 ? 36.094 13.453 12.734 1 98.06 417 ALA A CA 1
ATOM 3108 C C . ALA A 1 417 ? 35.844 12.32 11.742 1 98.06 417 ALA A C 1
ATOM 3110 O O . ALA A 1 417 ? 36.688 12.078 10.859 1 98.06 417 ALA A O 1
ATOM 3111 N N . ALA A 1 418 ? 34.75 11.586 11.953 1 98.19 418 ALA A N 1
ATOM 3112 C CA . ALA A 1 418 ? 34.406 10.492 11.047 1 98.19 418 ALA A CA 1
ATOM 3113 C C . ALA A 1 418 ? 34.125 11.008 9.633 1 98.19 418 ALA A C 1
ATOM 3115 O O . ALA A 1 418 ? 34.469 10.336 8.656 1 98.19 418 ALA A O 1
ATOM 3116 N N . LEU A 1 419 ? 33.531 12.195 9.531 1 97.62 419 LEU A N 1
ATOM 3117 C CA . LEU A 1 419 ? 33.281 12.828 8.242 1 97.62 419 LEU A CA 1
ATOM 3118 C C . LEU A 1 419 ? 34.594 13.188 7.559 1 97.62 419 LEU A C 1
ATOM 3120 O O . LEU A 1 419 ? 34.812 12.875 6.387 1 97.62 419 LEU A O 1
ATOM 3124 N N . ASP A 1 420 ? 35.5 13.781 8.32 1 97.38 420 ASP A N 1
ATOM 3125 C CA . ASP A 1 420 ? 36.781 14.297 7.785 1 97.38 420 ASP A CA 1
ATOM 3126 C C . ASP A 1 420 ? 37.688 13.164 7.379 1 97.38 420 ASP A C 1
ATOM 3128 O O . ASP A 1 420 ? 38.438 13.266 6.391 1 97.38 420 ASP A O 1
ATOM 3132 N N . SER A 1 421 ? 37.656 12.117 8.117 1 97.94 421 SER A N 1
ATOM 3133 C CA . SER A 1 421 ? 38.531 10.984 7.832 1 97.94 421 SER A CA 1
ATOM 3134 C C . SER A 1 421 ? 38 10.164 6.652 1 97.94 421 SER A C 1
ATOM 3136 O O . SER A 1 421 ? 38.75 9.352 6.09 1 97.94 421 SER A O 1
ATOM 3138 N N . GLY A 1 422 ? 36.688 10.328 6.363 1 97.38 422 GLY A N 1
ATOM 3139 C CA . GLY A 1 422 ? 36.094 9.562 5.281 1 97.38 422 GLY A CA 1
ATOM 3140 C C . GLY A 1 422 ? 35.5 8.25 5.738 1 97.38 422 GLY A C 1
ATOM 3141 O O . GLY A 1 422 ? 34.969 7.492 4.93 1 97.38 422 GLY A O 1
ATOM 3142 N N . LEU A 1 423 ? 35.5 8.031 6.992 1 98 423 LEU A N 1
ATOM 3143 C CA . LEU A 1 423 ? 35 6.785 7.551 1 98 423 LEU A CA 1
ATOM 3144 C C . LEU A 1 423 ? 33.531 6.582 7.168 1 98 423 LEU A C 1
ATOM 3146 O O . LEU A 1 423 ? 33.156 5.496 6.715 1 98 423 LEU A O 1
ATOM 3150 N N . LEU A 1 424 ? 32.75 7.602 7.355 1 97.81 424 LEU A N 1
ATOM 3151 C CA . LEU A 1 424 ? 31.312 7.523 7.066 1 97.81 424 LEU A CA 1
ATOM 3152 C C . LEU A 1 424 ? 31.062 7.191 5.598 1 97.81 424 LEU A C 1
ATOM 3154 O O . LEU A 1 424 ? 30.297 6.285 5.281 1 97.81 424 LEU A O 1
ATOM 3158 N N . ALA A 1 425 ? 31.688 7.922 4.754 1 98 425 ALA A N 1
ATOM 3159 C CA . ALA A 1 425 ? 31.562 7.715 3.314 1 98 425 ALA A CA 1
ATOM 3160 C C . ALA A 1 425 ? 32 6.312 2.918 1 98 425 ALA A C 1
ATOM 3162 O O . ALA A 1 425 ? 31.375 5.668 2.074 1 98 425 ALA A O 1
ATOM 3163 N N . GLU A 1 426 ? 33.094 5.867 3.537 1 98.5 426 GLU A N 1
ATOM 3164 C CA . GLU A 1 426 ? 33.625 4.555 3.225 1 98.5 426 GLU A CA 1
ATOM 3165 C C . GLU A 1 426 ? 32.656 3.439 3.604 1 98.5 426 GLU A C 1
ATOM 3167 O O . GLU A 1 426 ? 32.406 2.531 2.809 1 98.5 426 GLU A O 1
ATOM 3172 N N . ARG A 1 427 ? 32.156 3.521 4.812 1 98.56 427 ARG A N 1
ATOM 3173 C CA . ARG A 1 427 ? 31.234 2.494 5.281 1 98.56 427 ARG A CA 1
ATOM 3174 C C . ARG A 1 427 ? 29.969 2.457 4.426 1 98.56 427 ARG A C 1
ATOM 3176 O O . ARG A 1 427 ? 29.516 1.381 4.043 1 98.56 427 ARG A O 1
ATOM 3183 N N . ILE A 1 428 ? 29.422 3.584 4.082 1 98.62 428 ILE A N 1
ATOM 3184 C CA . ILE A 1 428 ? 28.188 3.674 3.311 1 98.62 428 ILE A CA 1
ATOM 3185 C C . ILE A 1 428 ? 28.438 3.223 1.875 1 98.62 428 ILE A C 1
ATOM 3187 O O . ILE A 1 428 ? 27.625 2.512 1.286 1 98.62 428 ILE A O 1
ATOM 3191 N N . ALA A 1 429 ? 29.594 3.592 1.326 1 98.38 429 ALA A N 1
ATOM 3192 C CA . ALA A 1 429 ? 29.953 3.176 -0.026 1 98.38 429 ALA A CA 1
ATOM 3193 C C . ALA A 1 429 ? 30.047 1.656 -0.128 1 98.38 429 ALA A C 1
ATOM 3195 O O . ALA A 1 429 ? 29.703 1.076 -1.161 1 98.38 429 ALA A O 1
ATOM 3196 N N . ALA A 1 430 ? 30.562 1.037 0.914 1 98.56 430 ALA A N 1
ATOM 3197 C CA . ALA A 1 430 ? 30.641 -0.42 0.931 1 98.56 430 ALA A CA 1
ATOM 3198 C C . ALA A 1 430 ? 29.266 -1.056 0.872 1 98.56 430 ALA A C 1
ATOM 3200 O O . ALA A 1 430 ? 29.062 -2.055 0.177 1 98.56 430 ALA A O 1
ATOM 3201 N N . THR A 1 431 ? 28.375 -0.517 1.622 1 98.56 431 THR A N 1
ATOM 3202 C CA . THR A 1 431 ? 26.984 -0.994 1.604 1 98.56 431 THR A CA 1
ATOM 3203 C C . THR A 1 431 ? 26.359 -0.766 0.236 1 98.56 431 THR A C 1
ATOM 3205 O O . THR A 1 431 ? 25.688 -1.649 -0.296 1 98.56 431 THR A O 1
ATOM 3208 N N . LYS A 1 432 ? 26.547 0.381 -0.306 1 98.44 432 LYS A N 1
ATOM 3209 C CA . LYS A 1 432 ? 26.047 0.675 -1.646 1 98.44 432 LYS A CA 1
ATOM 3210 C C . LYS A 1 432 ? 26.562 -0.331 -2.664 1 98.44 432 LYS A C 1
ATOM 3212 O O . LYS A 1 432 ? 25.812 -0.811 -3.518 1 98.44 432 LYS A O 1
ATOM 3217 N N . ALA A 1 433 ? 27.828 -0.6 -2.604 1 98.31 433 ALA A N 1
ATOM 3218 C CA . ALA A 1 433 ? 28.469 -1.537 -3.531 1 98.31 433 ALA A CA 1
ATOM 3219 C C . ALA A 1 433 ? 27.844 -2.928 -3.404 1 98.31 433 ALA A C 1
ATOM 3221 O O . ALA A 1 433 ? 27.625 -3.607 -4.41 1 98.31 433 ALA A O 1
ATOM 3222 N N . ALA A 1 434 ? 27.625 -3.324 -2.164 1 98.31 434 ALA A N 1
ATOM 3223 C CA . ALA A 1 434 ? 27 -4.621 -1.932 1 98.31 434 ALA A CA 1
ATOM 3224 C C . ALA A 1 434 ? 25.594 -4.664 -2.523 1 98.31 434 ALA A C 1
ATOM 3226 O O . ALA A 1 434 ? 25.203 -5.656 -3.143 1 98.31 434 ALA A O 1
ATOM 3227 N N . ARG A 1 435 ? 24.828 -3.627 -2.33 1 98.06 435 ARG A N 1
ATOM 3228 C CA . ARG A 1 435 ? 23.484 -3.551 -2.875 1 98.06 435 ARG A CA 1
ATOM 3229 C C . ARG A 1 435 ? 23.5 -3.531 -4.402 1 98.06 435 ARG A C 1
ATOM 3231 O O . ARG A 1 435 ? 22.703 -4.215 -5.047 1 98.06 435 ARG A O 1
ATOM 3238 N N . ASP A 1 436 ? 24.422 -2.729 -4.93 1 98.06 436 ASP A N 1
ATOM 3239 C CA . ASP A 1 436 ? 24.562 -2.688 -6.379 1 98.06 436 ASP A CA 1
ATOM 3240 C C . ASP A 1 436 ? 24.859 -4.074 -6.941 1 98.06 436 ASP A C 1
ATOM 3242 O O . ASP A 1 436 ? 24.312 -4.457 -7.98 1 98.06 436 ASP A O 1
ATOM 3246 N N . ALA A 1 437 ? 25.703 -4.754 -6.27 1 98.19 437 ALA A N 1
ATOM 3247 C CA . ALA A 1 437 ? 26.047 -6.105 -6.691 1 98.19 437 ALA A CA 1
ATOM 3248 C C . ALA A 1 437 ? 24.828 -7.027 -6.625 1 98.19 437 ALA A C 1
ATOM 3250 O O . ALA A 1 437 ? 24.594 -7.828 -7.535 1 98.19 437 ALA A O 1
ATOM 3251 N N . ASP A 1 438 ? 24.109 -6.93 -5.574 1 97.5 438 ASP A N 1
ATOM 3252 C CA . ASP A 1 438 ? 22.922 -7.758 -5.426 1 97.5 438 ASP A CA 1
ATOM 3253 C C . ASP A 1 438 ? 21.891 -7.441 -6.516 1 97.5 438 ASP A C 1
ATOM 3255 O O . ASP A 1 438 ? 21.234 -8.344 -7.035 1 97.5 438 ASP A O 1
ATOM 3259 N N . VAL A 1 439 ? 21.688 -6.164 -6.801 1 97.81 439 VAL A N 1
ATOM 3260 C CA . VAL A 1 439 ? 20.766 -5.762 -7.867 1 97.81 439 VAL A CA 1
ATOM 3261 C C . VAL A 1 439 ? 21.281 -6.289 -9.211 1 97.81 439 VAL A C 1
ATOM 3263 O O . VAL A 1 439 ? 20.5 -6.824 -10 1 97.81 439 VAL A O 1
ATOM 3266 N N . ALA A 1 440 ? 22.562 -6.195 -9.398 1 98.19 440 ALA A N 1
ATOM 3267 C CA . ALA A 1 440 ? 23.172 -6.656 -10.648 1 98.19 440 ALA A CA 1
ATOM 3268 C C . ALA A 1 440 ? 23 -8.164 -10.82 1 98.19 440 ALA A C 1
ATOM 3270 O O . ALA A 1 440 ? 22.828 -8.648 -11.938 1 98.19 440 ALA A O 1
ATOM 3271 N N . HIS A 1 441 ? 23.047 -8.875 -9.758 1 97.25 441 HIS A N 1
ATOM 3272 C CA . HIS A 1 441 ? 22.922 -10.328 -9.797 1 97.25 441 HIS A CA 1
ATOM 3273 C C . HIS A 1 441 ? 21.469 -10.766 -9.633 1 97.25 441 HIS A C 1
ATOM 3275 O O . HIS A 1 441 ? 21.188 -11.961 -9.484 1 97.25 441 HIS A O 1
ATOM 3281 N N . ARG A 1 442 ? 20.547 -9.766 -9.5 1 94.19 442 ARG A N 1
ATOM 3282 C CA . ARG A 1 442 ? 19.109 -9.961 -9.398 1 94.19 442 ARG A CA 1
ATOM 3283 C C . ARG A 1 442 ? 18.75 -10.766 -8.156 1 94.19 442 ARG A C 1
ATOM 3285 O O . ARG A 1 442 ? 17.781 -11.539 -8.164 1 94.19 442 ARG A O 1
ATOM 3292 N N . LYS A 1 443 ? 19.719 -10.672 -7.242 1 94.19 443 LYS A N 1
ATOM 3293 C CA . LYS A 1 443 ? 19.375 -11.117 -5.895 1 94.19 443 LYS A CA 1
ATOM 3294 C C . LYS A 1 443 ? 18.375 -10.164 -5.234 1 94.19 443 LYS A C 1
ATOM 3296 O O . LYS A 1 443 ? 17.547 -10.586 -4.438 1 94.19 443 LYS A O 1
ATOM 3301 N N . THR A 1 444 ? 18.531 -8.898 -5.539 1 94.75 444 THR A N 1
ATOM 3302 C CA . THR A 1 444 ? 17.562 -7.859 -5.184 1 94.75 444 THR A CA 1
ATOM 3303 C C . THR A 1 444 ? 16.797 -7.383 -6.414 1 94.75 444 THR A C 1
ATOM 3305 O O . THR A 1 444 ? 17.406 -6.957 -7.398 1 94.75 444 THR A O 1
ATOM 3308 N N . ALA A 1 445 ? 15.508 -7.523 -6.289 1 95.06 445 ALA A N 1
ATOM 3309 C CA . ALA A 1 445 ? 14.664 -7.16 -7.426 1 95.06 445 ALA A CA 1
ATOM 3310 C C . ALA A 1 445 ? 14.234 -5.699 -7.344 1 95.06 445 ALA A C 1
ATOM 3312 O O . ALA A 1 445 ? 13.922 -5.195 -6.258 1 95.06 445 ALA A O 1
ATOM 3313 N N . VAL A 1 446 ? 14.289 -5.016 -8.406 1 97.75 446 VAL A N 1
ATOM 3314 C CA . VAL A 1 446 ? 13.625 -3.734 -8.641 1 97.75 446 VAL A CA 1
ATOM 3315 C C . VAL A 1 446 ? 12.57 -3.891 -9.734 1 97.75 446 VAL A C 1
ATOM 3317 O O . VAL A 1 446 ? 12.898 -3.885 -10.922 1 97.75 446 VAL A O 1
ATOM 3320 N N . THR A 1 447 ? 11.336 -3.973 -9.305 1 97.06 447 THR A N 1
ATOM 3321 C CA . THR A 1 447 ? 10.234 -4.34 -10.195 1 97.06 447 THR A CA 1
ATOM 3322 C C . THR A 1 447 ? 10.086 -3.324 -11.32 1 97.06 447 THR A C 1
ATOM 3324 O O . THR A 1 447 ? 10.047 -2.117 -11.078 1 97.06 447 THR A O 1
ATOM 3327 N N . GLY A 1 448 ? 9.977 -3.809 -12.516 1 96.31 448 GLY A N 1
ATOM 3328 C CA . GLY A 1 448 ? 9.828 -2.975 -13.695 1 96.31 448 GLY A CA 1
ATOM 3329 C C . GLY A 1 448 ? 11.156 -2.531 -14.281 1 96.31 448 GLY A C 1
ATOM 3330 O O . GLY A 1 448 ? 11.195 -1.905 -15.344 1 96.31 448 GLY A O 1
ATOM 3331 N N . VAL A 1 449 ? 12.281 -2.883 -13.516 1 97.44 449 VAL A N 1
ATOM 3332 C CA . VAL A 1 449 ? 13.594 -2.426 -13.953 1 97.44 449 VAL A CA 1
ATOM 3333 C C . VAL A 1 449 ? 14.492 -3.629 -14.242 1 97.44 449 VAL A C 1
ATOM 3335 O O . VAL A 1 449 ? 14.516 -4.137 -15.367 1 97.44 449 VAL A O 1
ATOM 3338 N N . ASN A 1 450 ? 14.992 -4.289 -13.188 1 97.19 450 ASN A N 1
ATOM 3339 C CA . ASN A 1 450 ? 15.812 -5.469 -13.453 1 97.19 450 ASN A CA 1
ATOM 3340 C C . ASN A 1 450 ? 14.969 -6.738 -13.5 1 97.19 450 ASN A C 1
ATOM 3342 O O . ASN A 1 450 ? 15.406 -7.758 -14.039 1 97.19 450 ASN A O 1
ATOM 3346 N N . GLU A 1 451 ? 13.742 -6.629 -12.945 1 95.06 451 GLU A N 1
ATOM 3347 C CA . GLU A 1 451 ? 12.773 -7.711 -13.039 1 95.06 451 GLU A CA 1
ATOM 3348 C C . GLU A 1 451 ? 11.477 -7.23 -13.695 1 95.06 451 GLU A C 1
ATOM 3350 O O . GLU A 1 451 ? 10.945 -6.184 -13.32 1 95.06 451 GLU A O 1
ATOM 3355 N N . PHE A 1 452 ? 11.008 -7.918 -14.688 1 94.12 452 PHE A N 1
ATOM 3356 C CA . PHE A 1 452 ? 9.766 -7.684 -15.414 1 94.12 452 PHE A CA 1
ATOM 3357 C C . PHE A 1 452 ? 9.766 -6.301 -16.062 1 94.12 452 PHE A C 1
ATOM 3359 O O . PHE A 1 452 ? 8.82 -5.531 -15.875 1 94.12 452 PHE A O 1
ATOM 3366 N N . PRO A 1 453 ? 10.742 -6.062 -16.812 1 95.88 453 PRO A N 1
ATOM 3367 C CA . PRO A 1 453 ? 10.875 -4.762 -17.484 1 95.88 453 PRO A CA 1
ATOM 3368 C C . PRO A 1 453 ? 9.828 -4.551 -18.578 1 95.88 453 PRO A C 1
ATOM 3370 O O . PRO A 1 453 ? 9.305 -5.523 -19.141 1 95.88 453 PRO A O 1
ATOM 3373 N N . ASN A 1 454 ? 9.492 -3.312 -18.875 1 94.38 454 ASN A N 1
ATOM 3374 C CA . ASN A 1 454 ? 8.641 -2.93 -20 1 94.38 454 ASN A CA 1
ATOM 3375 C C . ASN A 1 454 ? 9.453 -2.266 -21.109 1 94.38 454 ASN A C 1
ATOM 3377 O O . ASN A 1 454 ? 9.547 -1.038 -21.156 1 94.38 454 ASN A O 1
ATOM 3381 N N . LEU A 1 455 ? 9.875 -3.084 -22.047 1 94.44 455 LEU A N 1
ATOM 3382 C CA . LEU A 1 455 ? 10.75 -2.574 -23.094 1 94.44 455 LEU A CA 1
ATOM 3383 C C . LEU A 1 455 ? 9.977 -1.662 -24.047 1 94.44 455 LEU A C 1
ATOM 3385 O O . LEU A 1 455 ? 10.578 -0.835 -24.734 1 94.44 455 LEU A O 1
ATOM 3389 N N . ALA A 1 456 ? 8.648 -1.814 -24.078 1 91.38 456 ALA A N 1
ATOM 3390 C CA . ALA A 1 456 ? 7.82 -1.072 -25.016 1 91.38 456 ALA A CA 1
ATOM 3391 C C . ALA A 1 456 ? 7.531 0.336 -24.5 1 91.38 456 ALA A C 1
ATOM 3393 O O . ALA A 1 456 ? 6.934 1.151 -25.219 1 91.38 456 ALA A O 1
ATOM 3394 N N . GLU A 1 457 ? 7.988 0.676 -23.312 1 94 457 GLU A N 1
ATOM 3395 C CA . GLU A 1 457 ? 7.719 2.006 -22.766 1 94 457 GLU A CA 1
ATOM 3396 C C . GLU A 1 457 ? 8.414 3.086 -23.594 1 94 457 GLU A C 1
ATOM 3398 O O . GLU A 1 457 ? 9.43 2.82 -24.25 1 94 457 GLU A O 1
ATOM 3403 N N . GLN A 1 458 ? 7.902 4.297 -23.547 1 93.69 458 GLN A N 1
ATOM 3404 C CA . GLN A 1 458 ? 8.469 5.406 -24.312 1 93.69 458 GLN A CA 1
ATOM 3405 C C . GLN A 1 458 ? 9.883 5.738 -23.828 1 93.69 458 GLN A C 1
ATOM 3407 O O . GLN A 1 458 ? 10.133 5.785 -22.625 1 93.69 458 GLN A O 1
ATOM 3412 N N . PRO A 1 459 ? 10.836 5.934 -24.766 1 95.94 459 PRO A N 1
ATOM 3413 C CA . PRO A 1 459 ? 12.18 6.352 -24.359 1 95.94 459 PRO A CA 1
ATOM 3414 C C . PRO A 1 459 ? 12.18 7.656 -23.578 1 95.94 459 PRO A C 1
ATOM 3416 O O . PRO A 1 459 ? 11.312 8.508 -23.781 1 95.94 459 PRO A O 1
ATOM 3419 N N . LEU A 1 460 ? 13.148 7.828 -22.734 1 95.12 460 LEU A N 1
ATOM 3420 C CA . LEU A 1 460 ? 13.289 9.039 -21.938 1 95.12 460 LEU A CA 1
ATOM 3421 C C . LEU A 1 460 ? 13.969 10.148 -22.734 1 95.12 460 LEU A C 1
ATOM 3423 O O . LEU A 1 460 ? 14.758 9.867 -23.641 1 95.12 460 LEU A O 1
ATOM 3427 N N . SER A 1 461 ? 13.656 11.375 -22.391 1 94.31 461 SER A N 1
ATOM 3428 C CA . SER A 1 461 ? 14.328 12.523 -23 1 94.31 461 SER A CA 1
ATOM 3429 C C . SER A 1 461 ? 15.789 12.594 -22.578 1 94.31 461 SER A C 1
ATOM 3431 O O . SER A 1 461 ? 16.203 11.914 -21.641 1 94.31 461 SER A O 1
ATOM 3433 N N . GLU A 1 462 ? 16.578 13.391 -23.219 1 91.75 462 GLU A N 1
ATOM 3434 C CA . GLU A 1 462 ? 17.969 13.602 -22.859 1 91.75 462 GLU A CA 1
ATOM 3435 C C . GLU A 1 462 ? 18.094 14.188 -21.453 1 91.75 462 GLU A C 1
ATOM 3437 O O . GLU A 1 462 ? 18.984 13.812 -20.703 1 91.75 462 GLU A O 1
ATOM 3442 N N . ALA A 1 463 ? 17.203 15.047 -21.109 1 91.12 463 ALA A N 1
ATOM 3443 C CA . ALA A 1 463 ? 17.203 15.672 -19.797 1 91.12 463 ALA A CA 1
ATOM 3444 C C . ALA A 1 463 ? 16.953 14.633 -18.703 1 91.12 463 ALA A C 1
ATOM 3446 O O . ALA A 1 463 ? 17.547 14.703 -17.625 1 91.12 463 ALA A O 1
ATOM 3447 N N . ALA A 1 464 ? 16.109 13.719 -18.984 1 93 464 ALA A N 1
ATOM 3448 C CA . ALA A 1 464 ? 15.727 12.688 -18.016 1 93 464 ALA A CA 1
ATOM 3449 C C . ALA A 1 464 ? 16.875 11.695 -17.797 1 93 464 ALA A C 1
ATOM 3451 O O . ALA A 1 464 ? 16.922 11.016 -16.781 1 93 464 ALA A O 1
ATOM 3452 N N . ARG A 1 465 ? 17.844 11.656 -18.688 1 90.38 465 ARG A N 1
ATOM 3453 C CA . ARG A 1 465 ? 18.922 10.664 -18.641 1 90.38 465 ARG A CA 1
ATOM 3454 C C . ARG A 1 465 ? 20.125 11.188 -17.875 1 90.38 465 ARG A C 1
ATOM 3456 O O . ARG A 1 465 ? 21.062 10.445 -17.594 1 90.38 465 ARG A O 1
ATOM 3463 N N . GLN A 1 466 ? 20.016 12.367 -17.406 1 87.5 466 GLN A N 1
ATOM 3464 C CA . GLN A 1 466 ? 21.141 12.938 -16.656 1 87.5 466 GLN A CA 1
ATOM 3465 C C . GLN A 1 466 ? 21.25 12.32 -15.273 1 87.5 466 GLN A C 1
ATOM 3467 O O . GLN A 1 466 ? 20.234 12.078 -14.609 1 87.5 466 GLN A O 1
ATOM 3472 N N . PRO A 1 467 ? 22.484 12 -14.922 1 84.62 467 PRO A N 1
ATOM 3473 C CA . PRO A 1 467 ? 22.672 11.398 -13.602 1 84.62 467 PRO A CA 1
ATOM 3474 C C . PRO A 1 467 ? 22.328 12.359 -12.461 1 84.62 467 PRO A C 1
ATOM 3476 O O . PRO A 1 467 ? 22.484 13.578 -12.602 1 84.62 467 PRO A O 1
ATOM 3479 N N . GLY A 1 468 ? 21.844 11.797 -11.414 1 85.94 468 GLY A N 1
ATOM 3480 C CA . GLY A 1 468 ? 21.531 12.57 -10.227 1 85.94 468 GLY A CA 1
ATOM 3481 C C . GLY A 1 468 ? 22.438 12.234 -9.047 1 85.94 468 GLY A C 1
ATOM 3482 O O . GLY A 1 468 ? 23.375 11.445 -9.188 1 85.94 468 GLY A O 1
ATOM 3483 N N . ARG A 1 469 ? 22.219 12.859 -7.918 1 89.12 469 ARG A N 1
ATOM 3484 C CA . ARG A 1 469 ? 23.047 12.711 -6.727 1 89.12 469 ARG A CA 1
ATOM 3485 C C . ARG A 1 469 ? 22.625 11.484 -5.914 1 89.12 469 ARG A C 1
ATOM 3487 O O . ARG A 1 469 ? 23.406 10.945 -5.141 1 89.12 469 ARG A O 1
ATOM 3494 N N . VAL A 1 470 ? 21.391 11.047 -6.109 1 96.38 470 VAL A N 1
ATOM 3495 C CA . VAL A 1 470 ? 20.812 9.977 -5.301 1 96.38 470 VAL A CA 1
ATOM 3496 C C . VAL A 1 470 ? 21.281 8.625 -5.828 1 96.38 470 VAL A C 1
ATOM 3498 O O . VAL A 1 470 ? 21.312 8.398 -7.039 1 96.38 470 VAL A O 1
ATOM 3501 N N . ALA A 1 471 ? 21.75 7.742 -4.961 1 97.25 471 ALA A N 1
ATOM 3502 C CA . ALA A 1 471 ? 22.078 6.367 -5.316 1 97.25 471 ALA A CA 1
ATOM 3503 C C . ALA A 1 471 ? 20.828 5.523 -5.508 1 97.25 471 ALA A C 1
ATOM 3505 O O . ALA A 1 471 ? 20.484 4.707 -4.652 1 97.25 471 ALA A O 1
ATOM 3506 N N . ARG A 1 472 ? 20.25 5.684 -6.676 1 97.75 472 ARG A N 1
ATOM 3507 C CA . ARG A 1 472 ? 19.016 4.953 -6.938 1 97.75 472 ARG A CA 1
ATOM 3508 C C . ARG A 1 472 ? 19.281 3.467 -7.129 1 97.75 472 ARG A C 1
ATOM 3510 O O . ARG A 1 472 ? 20.266 3.088 -7.77 1 97.75 472 ARG A O 1
ATOM 3517 N N . TYR A 1 473 ? 18.391 2.609 -6.699 1 97.62 473 TYR A N 1
ATOM 3518 C CA . TYR A 1 473 ? 18.578 1.165 -6.711 1 97.62 473 TYR A CA 1
ATOM 3519 C C . TYR A 1 473 ? 18.672 0.637 -8.141 1 97.62 473 TYR A C 1
ATOM 3521 O O . TYR A 1 473 ? 19.453 -0.271 -8.422 1 97.62 473 TYR A O 1
ATOM 3529 N N . GLY A 1 474 ? 17.859 1.205 -9.016 1 97 474 GLY A N 1
ATOM 3530 C CA . GLY A 1 474 ? 17.75 0.668 -10.359 1 97 474 GLY A CA 1
ATOM 3531 C C . GLY A 1 474 ? 18.688 1.353 -11.352 1 97 474 GLY A C 1
ATOM 3532 O O . GLY A 1 474 ? 18.625 1.086 -12.547 1 97 474 GLY A O 1
ATOM 3533 N N . ALA A 1 475 ? 19.625 2.213 -10.898 1 97.12 475 ALA A N 1
ATOM 3534 C CA . ALA A 1 475 ? 20.359 3.15 -11.742 1 97.12 475 ALA A CA 1
ATOM 3535 C C . ALA A 1 475 ? 21.172 2.41 -12.797 1 97.12 475 ALA A C 1
ATOM 3537 O O . ALA A 1 475 ? 21.234 2.84 -13.953 1 97.12 475 ALA A O 1
ATOM 3538 N N . ALA A 1 476 ? 21.797 1.289 -12.438 1 97.56 476 ALA A N 1
ATOM 3539 C CA . ALA A 1 476 ? 22.672 0.58 -13.367 1 97.56 476 ALA A CA 1
ATOM 3540 C C . ALA A 1 476 ? 21.875 0.052 -14.562 1 97.56 476 ALA A C 1
ATOM 3542 O O . ALA A 1 476 ? 22.328 0.157 -15.711 1 97.56 476 ALA A O 1
ATOM 3543 N N . PHE A 1 477 ? 20.75 -0.512 -14.359 1 98.25 477 PHE A N 1
ATOM 3544 C CA . PHE A 1 477 ? 19.922 -1.033 -15.438 1 98.25 477 PHE A CA 1
ATOM 3545 C C . PHE A 1 477 ? 19.297 0.104 -16.234 1 98.25 477 PHE A C 1
ATOM 3547 O O . PHE A 1 477 ? 19.109 -0.009 -17.453 1 98.25 477 PHE A O 1
ATOM 3554 N N . GLU A 1 478 ? 18.922 1.188 -15.531 1 97.75 478 GLU A N 1
ATOM 3555 C CA . GLU A 1 478 ? 18.375 2.352 -16.219 1 97.75 478 GLU A CA 1
ATOM 3556 C C . GLU A 1 478 ? 19.391 2.932 -17.203 1 97.75 478 GLU A C 1
ATOM 3558 O O . GLU A 1 478 ? 19.016 3.373 -18.297 1 97.75 478 GLU A O 1
ATOM 3563 N N . GLU A 1 479 ? 20.625 2.896 -16.797 1 97.25 479 GLU A N 1
ATOM 3564 C CA . GLU A 1 479 ? 21.688 3.355 -17.703 1 97.25 479 GLU A CA 1
ATOM 3565 C C . GLU A 1 479 ? 21.766 2.475 -18.953 1 97.25 479 GLU A C 1
ATOM 3567 O O . GLU A 1 479 ? 21.984 2.975 -20.047 1 97.25 479 GLU A O 1
ATOM 3572 N N . LEU A 1 480 ? 21.641 1.168 -18.781 1 98.19 480 LEU A N 1
ATOM 3573 C CA . LEU A 1 480 ? 21.625 0.256 -19.922 1 98.19 480 LEU A CA 1
ATOM 3574 C C . LEU A 1 480 ? 20.453 0.568 -20.859 1 98.19 480 LEU A C 1
ATOM 3576 O O . LEU A 1 480 ? 20.625 0.616 -22.078 1 98.19 480 LEU A O 1
ATOM 3580 N N . ARG A 1 481 ? 19.312 0.767 -20.297 1 97.81 481 ARG A N 1
ATOM 3581 C CA . ARG A 1 481 ? 18.125 1.106 -21.078 1 97.81 481 ARG A CA 1
ATOM 3582 C C . ARG A 1 481 ? 18.312 2.438 -21.797 1 97.81 481 ARG A C 1
ATOM 3584 O O . ARG A 1 481 ? 17.766 2.643 -22.875 1 97.81 481 ARG A O 1
ATOM 3591 N N . ASN A 1 482 ? 19 3.42 -21.156 1 97.06 482 ASN A N 1
ATOM 3592 C CA . ASN A 1 482 ? 19.328 4.684 -21.797 1 97.06 482 ASN A CA 1
ATOM 3593 C C . ASN A 1 482 ? 20.188 4.473 -23.047 1 97.06 482 ASN A C 1
ATOM 3595 O O . ASN A 1 482 ? 19.969 5.113 -24.062 1 97.06 482 ASN A O 1
ATOM 3599 N N . ARG A 1 483 ? 21.156 3.594 -22.953 1 96.88 483 ARG A N 1
ATOM 3600 C CA . ARG A 1 483 ? 21.984 3.252 -24.109 1 96.88 483 ARG A CA 1
ATOM 3601 C C . ARG A 1 483 ? 21.156 2.678 -25.234 1 96.88 483 ARG A C 1
ATOM 3603 O O . ARG A 1 483 ? 21.359 3.02 -26.406 1 96.88 483 ARG A O 1
ATOM 3610 N N . SER A 1 484 ? 20.266 1.806 -24.906 1 97.31 484 SER A N 1
ATOM 3611 C CA . SER A 1 484 ? 19.359 1.218 -25.891 1 97.31 484 SER A CA 1
ATOM 3612 C C . SER A 1 484 ? 18.484 2.283 -26.531 1 97.31 484 SER A C 1
ATOM 3614 O O . SER A 1 484 ? 18.219 2.234 -27.734 1 97.31 484 SER A O 1
ATOM 3616 N N . ASP A 1 485 ? 17.984 3.211 -25.734 1 95.75 485 ASP A N 1
ATOM 3617 C CA . ASP A 1 485 ? 17.188 4.316 -26.25 1 95.75 485 ASP A CA 1
ATOM 3618 C C . ASP A 1 485 ? 17.969 5.133 -27.266 1 95.75 485 ASP A C 1
ATOM 3620 O O . ASP A 1 485 ? 17.438 5.523 -28.312 1 95.75 485 ASP A O 1
ATOM 3624 N N . ALA A 1 486 ? 19.188 5.406 -26.906 1 94.75 486 ALA A N 1
ATOM 3625 C CA . ALA A 1 486 ? 20.047 6.137 -27.828 1 94.75 486 ALA A CA 1
ATOM 3626 C C . ALA A 1 486 ? 20.25 5.363 -29.125 1 94.75 486 ALA A C 1
ATOM 3628 O O . ALA A 1 486 ? 20.219 5.941 -30.219 1 94.75 486 ALA A O 1
ATOM 3629 N N . TYR A 1 487 ? 20.469 4.09 -29.047 1 96.88 487 TYR A N 1
ATOM 3630 C CA . TYR A 1 487 ? 20.609 3.219 -30.203 1 96.88 487 TYR A CA 1
ATOM 3631 C C . TYR A 1 487 ? 19.359 3.242 -31.078 1 96.88 487 TYR A C 1
ATOM 3633 O O . TYR A 1 487 ? 19.438 3.348 -32.312 1 96.88 487 TYR A O 1
ATOM 3641 N N . LEU A 1 488 ? 18.25 3.109 -30.406 1 96.69 488 LEU A N 1
ATOM 3642 C CA . LEU A 1 488 ? 16.969 3.16 -31.109 1 96.69 488 LEU A CA 1
ATOM 3643 C C . LEU A 1 488 ? 16.812 4.461 -31.875 1 96.69 488 LEU A C 1
ATOM 3645 O O . LEU A 1 488 ? 16.375 4.457 -33.031 1 96.69 488 LEU A O 1
ATOM 3649 N N . ALA A 1 489 ? 17.172 5.547 -31.266 1 94.75 489 ALA A N 1
ATOM 3650 C CA . ALA A 1 489 ? 17.078 6.855 -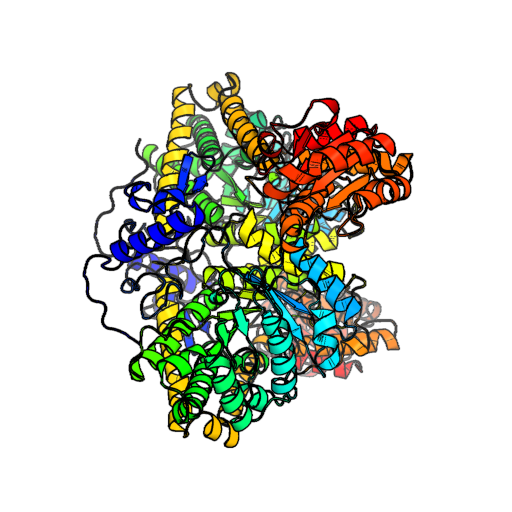31.906 1 94.75 489 ALA A CA 1
ATOM 3651 C C . ALA A 1 489 ? 17.969 6.93 -33.125 1 94.75 489 ALA A C 1
ATOM 3653 O O . ALA A 1 489 ? 17.609 7.523 -34.156 1 94.75 489 ALA A O 1
ATOM 3654 N N . ALA A 1 490 ? 19.078 6.301 -33.094 1 95.94 490 ALA A N 1
ATOM 3655 C CA . ALA A 1 490 ? 20.078 6.387 -34.156 1 95.94 490 ALA A CA 1
ATOM 3656 C C . ALA A 1 490 ? 19.781 5.391 -35.281 1 95.94 490 ALA A C 1
ATOM 3658 O O . ALA A 1 490 ? 20.047 5.656 -36.438 1 95.94 490 ALA A O 1
ATOM 3659 N N . HIS A 1 491 ? 19.156 4.234 -34.969 1 96.44 491 HIS A N 1
ATOM 3660 C CA . HIS A 1 491 ? 19.109 3.141 -35.938 1 96.44 491 HIS A CA 1
ATOM 3661 C C . HIS A 1 491 ? 17.656 2.799 -36.281 1 96.44 491 HIS A C 1
ATOM 3663 O O . HIS A 1 491 ? 17.422 2.031 -37.219 1 96.44 491 HIS A O 1
ATOM 3669 N N . GLY A 1 492 ? 16.719 3.312 -35.5 1 95.94 492 GLY A N 1
ATOM 3670 C CA . GLY A 1 492 ? 15.305 3.066 -35.781 1 95.94 492 GLY A CA 1
ATOM 3671 C C . GLY A 1 492 ? 14.797 1.764 -35.188 1 95.94 492 GLY A C 1
ATOM 3672 O O . GLY A 1 492 ? 13.609 1.45 -35.281 1 95.94 492 GLY A O 1
ATOM 3673 N N . ALA A 1 493 ? 15.727 1.008 -34.594 1 96.12 493 ALA A N 1
ATOM 3674 C CA . ALA A 1 493 ? 15.367 -0.239 -33.906 1 96.12 493 ALA A CA 1
ATOM 3675 C C . ALA A 1 493 ? 16.266 -0.494 -32.719 1 96.12 493 ALA A C 1
ATOM 3677 O O . ALA A 1 493 ? 17.406 -0.019 -32.688 1 96.12 493 ALA A O 1
ATOM 3678 N N . ARG A 1 494 ? 15.711 -1.256 -31.75 1 97.19 494 ARG A N 1
ATOM 3679 C CA . ARG A 1 494 ? 16.516 -1.648 -30.594 1 97.19 494 ARG A CA 1
ATOM 3680 C C . ARG A 1 494 ? 17.453 -2.795 -30.953 1 97.19 494 ARG A C 1
ATOM 3682 O O . ARG A 1 494 ? 17.234 -3.504 -31.938 1 97.19 494 ARG A O 1
ATOM 3689 N N . PRO A 1 495 ? 18.516 -2.914 -30.094 1 97.56 495 PRO A N 1
ATOM 3690 C CA . PRO A 1 495 ? 19.281 -4.152 -30.266 1 97.56 495 PRO A CA 1
ATOM 3691 C C . PRO A 1 495 ? 18.422 -5.402 -30.109 1 97.56 495 PRO A C 1
ATOM 3693 O O . PRO A 1 495 ? 17.531 -5.438 -29.25 1 97.56 495 PRO A O 1
ATOM 3696 N N . LYS A 1 496 ? 18.703 -6.379 -30.953 1 97.94 496 LYS A N 1
ATOM 3697 C CA . LYS A 1 496 ? 17.891 -7.586 -30.953 1 97.94 496 LYS A CA 1
ATOM 3698 C C . LYS A 1 496 ? 18.734 -8.828 -30.688 1 97.94 496 LYS A C 1
ATOM 3700 O O . LYS A 1 496 ? 19.938 -8.844 -30.969 1 97.94 496 LYS A O 1
ATOM 3705 N N . ALA A 1 497 ? 18.125 -9.766 -30.094 1 98.44 497 ALA A N 1
ATOM 3706 C CA . ALA A 1 497 ? 18.703 -11.086 -29.875 1 98.44 497 ALA A CA 1
ATOM 3707 C C . ALA A 1 497 ? 17.703 -12.188 -30.219 1 98.44 497 ALA A C 1
ATOM 3709 O O . ALA A 1 497 ? 16.516 -12.086 -29.891 1 98.44 497 ALA A O 1
ATOM 3710 N N . LEU A 1 498 ? 18.188 -13.156 -30.938 1 98.44 498 LEU A N 1
ATOM 3711 C CA . LEU A 1 498 ? 17.359 -14.312 -31.281 1 98.44 498 LEU A CA 1
ATOM 3712 C C . LEU A 1 498 ? 17.406 -15.359 -30.188 1 98.44 498 LEU A C 1
ATOM 3714 O O . LEU A 1 498 ? 18.484 -15.781 -29.75 1 98.44 498 LEU A O 1
ATOM 3718 N N . LEU A 1 499 ? 16.25 -15.727 -29.672 1 98.31 499 LEU A N 1
ATOM 3719 C CA . LEU A 1 499 ? 16.156 -16.891 -28.797 1 98.31 499 LEU A CA 1
ATOM 3720 C C . LEU A 1 499 ? 16.031 -18.172 -29.609 1 98.31 499 LEU A C 1
ATOM 3722 O O . LEU A 1 499 ? 15.312 -18.203 -30.625 1 98.31 499 LEU A O 1
ATOM 3726 N N . VAL A 1 500 ? 16.781 -19.156 -29.219 1 98.19 500 VAL A N 1
ATOM 3727 C CA . VAL A 1 500 ? 16.766 -20.438 -29.906 1 98.19 500 VAL A CA 1
ATOM 3728 C C . VAL A 1 500 ? 16.328 -21.531 -28.922 1 98.19 500 VAL A C 1
ATOM 3730 O O . VAL A 1 500 ? 17.156 -22.234 -28.359 1 98.19 500 VAL A O 1
ATOM 3733 N N . PRO A 1 501 ? 15.023 -21.688 -28.812 1 96.81 501 PRO A N 1
ATOM 3734 C CA . PRO A 1 501 ? 14.523 -22.75 -27.922 1 96.81 501 PRO A CA 1
ATOM 3735 C C . PRO A 1 501 ? 14.82 -24.141 -28.438 1 96.81 501 PRO A C 1
ATOM 3737 O O . PRO A 1 501 ? 14.5 -24.469 -29.594 1 96.81 501 PRO A O 1
ATOM 3740 N N . LEU A 1 502 ? 15.484 -24.938 -27.641 1 96 502 LEU A N 1
ATOM 3741 C CA . LEU A 1 502 ? 15.797 -26.328 -27.953 1 96 502 LEU A CA 1
ATOM 3742 C C . LEU A 1 502 ? 14.938 -27.281 -27.141 1 96 502 LEU A C 1
ATOM 3744 O O . LEU A 1 502 ? 14.805 -27.109 -25.922 1 96 502 LEU A O 1
ATOM 3748 N N . GLY A 1 503 ? 14.375 -28.219 -27.812 1 91.69 503 GLY A N 1
ATOM 3749 C CA . GLY A 1 503 ? 13.555 -29.203 -27.125 1 91.69 503 GLY A CA 1
ATOM 3750 C C . GLY A 1 503 ? 12.117 -28.766 -26.953 1 91.69 503 GLY A C 1
ATOM 3751 O O . GLY A 1 503 ? 11.633 -27.891 -27.672 1 91.69 503 GLY A O 1
ATOM 3752 N N . SER A 1 504 ? 11.414 -29.453 -26.078 1 88.31 504 SER A N 1
ATOM 3753 C CA . SER A 1 504 ? 10 -29.188 -25.828 1 88.31 504 SER A CA 1
ATOM 3754 C C . SER A 1 504 ? 9.805 -27.891 -25.062 1 88.31 504 SER A C 1
ATOM 3756 O O . SER A 1 504 ? 10.758 -27.344 -24.516 1 88.31 504 SER A O 1
ATOM 3758 N N . VAL A 1 505 ? 8.555 -27.406 -25.031 1 85 505 VAL A N 1
ATOM 3759 C CA . VAL A 1 505 ? 8.211 -26.203 -24.281 1 85 505 VAL A CA 1
ATOM 3760 C C . VAL A 1 505 ? 8.555 -26.391 -22.812 1 85 505 VAL A C 1
ATOM 3762 O O . VAL A 1 505 ? 9.078 -25.484 -22.172 1 85 505 VAL A O 1
ATOM 3765 N N . ALA A 1 506 ? 8.375 -27.547 -22.266 1 81.81 506 ALA A N 1
ATOM 3766 C CA . ALA A 1 506 ? 8.68 -27.859 -20.859 1 81.81 506 ALA A CA 1
ATOM 3767 C C . ALA A 1 506 ? 10.18 -27.75 -20.594 1 81.81 506 ALA A C 1
ATOM 3769 O O . ALA A 1 506 ? 10.594 -27.359 -19.5 1 81.81 506 ALA A O 1
ATOM 3770 N N . GLU A 1 507 ? 10.938 -28.047 -21.641 1 88.44 507 GLU A N 1
ATOM 3771 C CA . GLU A 1 507 ? 12.391 -28.062 -21.484 1 88.44 507 GLU A CA 1
ATOM 3772 C C . GLU A 1 507 ? 12.969 -26.656 -21.547 1 88.44 507 GLU A C 1
ATOM 3774 O O . GLU A 1 507 ? 13.906 -26.328 -20.812 1 88.44 507 GLU A O 1
ATOM 3779 N N . HIS A 1 508 ? 12.328 -25.844 -22.453 1 92.5 508 HIS A N 1
ATOM 3780 C CA . HIS A 1 508 ? 13.047 -24.609 -22.719 1 92.5 508 HIS A CA 1
ATOM 3781 C C . HIS A 1 508 ? 12.32 -23.406 -22.125 1 92.5 508 HIS A C 1
ATOM 3783 O O . HIS A 1 508 ? 12.875 -22.312 -22.062 1 92.5 508 HIS A O 1
ATOM 3789 N N . ASN A 1 509 ? 11.078 -23.5 -21.703 1 88.69 509 ASN A N 1
ATOM 3790 C CA . ASN A 1 509 ? 10.242 -22.344 -21.375 1 88.69 509 ASN A CA 1
ATOM 3791 C C . ASN A 1 509 ? 10.844 -21.516 -20.25 1 88.69 509 ASN A C 1
ATOM 3793 O O . ASN A 1 509 ? 10.852 -20.281 -20.312 1 88.69 509 ASN A O 1
ATOM 3797 N N . VAL A 1 510 ? 11.305 -22.172 -19.219 1 89.75 510 VAL A N 1
ATOM 3798 C CA . VAL A 1 510 ? 11.867 -21.484 -18.078 1 89.75 510 VAL A CA 1
ATOM 3799 C C . VAL A 1 510 ? 13.047 -20.609 -18.516 1 89.75 510 VAL A C 1
ATOM 3801 O O . VAL A 1 510 ? 13.164 -19.453 -18.109 1 89.75 510 VAL A O 1
ATOM 3804 N N . ARG A 1 511 ? 13.859 -21.172 -19.375 1 94.56 511 ARG A N 1
ATOM 3805 C CA . ARG A 1 511 ? 15.055 -20.453 -19.812 1 94.56 511 ARG A CA 1
ATOM 3806 C C . ARG A 1 511 ? 14.695 -19.375 -20.828 1 94.56 511 ARG A C 1
ATOM 3808 O O . ARG A 1 511 ? 15.305 -18.297 -20.859 1 94.56 511 ARG A O 1
ATOM 3815 N N . VAL A 1 512 ? 13.727 -19.656 -21.703 1 94.38 512 VAL A N 1
ATOM 3816 C CA . VAL A 1 512 ? 13.273 -18.656 -22.672 1 94.38 512 VAL A CA 1
ATOM 3817 C C . VAL A 1 512 ? 12.727 -17.438 -21.922 1 94.38 512 VAL A C 1
ATOM 3819 O O . VAL A 1 512 ? 13.07 -16.297 -22.25 1 94.38 512 VAL A O 1
ATOM 3822 N N . THR A 1 513 ? 11.938 -17.688 -20.875 1 92 513 THR A N 1
ATOM 3823 C CA . THR A 1 513 ? 11.336 -16.609 -20.078 1 92 513 THR A CA 1
ATOM 3824 C C . THR A 1 513 ? 12.414 -15.836 -19.328 1 92 513 THR A C 1
ATOM 3826 O O . THR A 1 513 ? 12.383 -14.602 -19.312 1 92 513 THR A O 1
ATOM 3829 N N . PHE A 1 514 ? 13.32 -16.547 -18.75 1 94.81 514 PHE A N 1
ATOM 3830 C CA . PHE A 1 514 ? 14.414 -15.938 -18.016 1 94.81 514 PHE A CA 1
ATOM 3831 C C . PHE A 1 514 ? 15.234 -15.031 -18.922 1 94.81 514 PHE A C 1
ATOM 3833 O O . PHE A 1 514 ? 15.508 -13.883 -18.562 1 94.81 514 PHE A O 1
ATOM 3840 N N . ILE A 1 515 ? 15.602 -15.516 -20.094 1 97 515 ILE A N 1
ATOM 3841 C CA . ILE A 1 515 ? 16.484 -14.789 -21 1 97 515 ILE A CA 1
ATOM 3842 C C . ILE A 1 515 ? 15.766 -13.578 -21.578 1 97 515 ILE A C 1
ATOM 3844 O O . ILE A 1 515 ? 16.344 -12.5 -21.719 1 97 515 ILE A O 1
ATOM 3848 N N . ALA A 1 516 ? 14.5 -13.773 -21.969 1 95.88 516 ALA A N 1
ATOM 3849 C CA . ALA A 1 516 ? 13.727 -12.648 -22.5 1 95.88 516 ALA A CA 1
ATOM 3850 C C . ALA A 1 516 ? 13.68 -11.5 -21.484 1 95.88 516 ALA A C 1
ATOM 3852 O O . ALA A 1 516 ? 13.852 -10.336 -21.859 1 95.88 516 ALA A O 1
ATOM 3853 N N . ASN A 1 517 ? 13.461 -11.82 -20.25 1 95.75 517 ASN A N 1
ATOM 3854 C CA . ASN A 1 517 ? 13.422 -10.82 -19.188 1 95.75 517 ASN A CA 1
ATOM 3855 C C . ASN A 1 517 ? 14.789 -10.172 -18.969 1 95.75 517 ASN A C 1
ATOM 3857 O O . ASN A 1 517 ? 14.883 -8.953 -18.812 1 95.75 517 ASN A O 1
ATOM 3861 N N . LEU A 1 518 ? 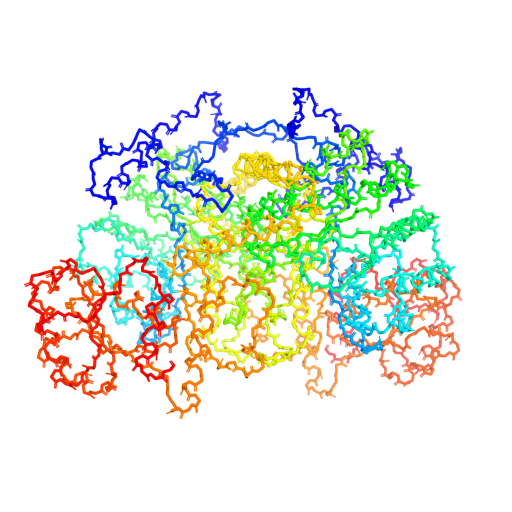15.758 -11.031 -18.953 1 97.62 518 LEU A N 1
ATOM 3862 C CA . LEU A 1 518 ? 17.109 -10.531 -18.75 1 97.62 518 LEU A CA 1
ATOM 3863 C C . LEU A 1 518 ? 17.5 -9.547 -19.844 1 97.62 518 LEU A C 1
ATOM 3865 O O . LEU A 1 518 ? 17.969 -8.445 -19.562 1 97.62 518 LEU A O 1
ATOM 3869 N N . LEU A 1 519 ? 17.297 -9.93 -21.094 1 98.12 519 LEU A N 1
ATOM 3870 C CA . LEU A 1 519 ? 17.656 -9.086 -22.234 1 98.12 519 LEU A CA 1
ATOM 3871 C C . LEU A 1 519 ? 16.875 -7.781 -22.219 1 98.12 519 LEU A C 1
ATOM 3873 O O . LEU A 1 519 ? 17.438 -6.707 -22.406 1 98.12 519 LEU A O 1
ATOM 3877 N N . ALA A 1 520 ? 15.609 -7.93 -21.922 1 97.69 520 ALA A N 1
ATOM 3878 C CA . ALA A 1 520 ? 14.75 -6.75 -21.891 1 97.69 520 ALA A CA 1
ATOM 3879 C C . ALA A 1 520 ? 15.203 -5.77 -20.812 1 97.69 520 ALA A C 1
ATOM 3881 O O . ALA A 1 520 ? 15.094 -4.555 -20.984 1 97.69 520 ALA A O 1
ATOM 3882 N N . SER A 1 521 ? 15.719 -6.211 -19.719 1 97.88 521 SER A N 1
ATOM 3883 C CA . SER A 1 521 ? 16.172 -5.355 -18.625 1 97.88 521 SER A CA 1
ATOM 3884 C C . SER A 1 521 ? 17.359 -4.504 -19.062 1 97.88 521 SER A C 1
ATOM 3886 O O . SER A 1 521 ? 17.641 -3.471 -18.453 1 97.88 521 SER A O 1
ATOM 3888 N N . GLY A 1 522 ? 18.031 -4.949 -20.109 1 98.19 522 GLY A N 1
ATOM 3889 C CA . GLY A 1 522 ? 19.141 -4.184 -20.656 1 98.19 522 GLY A CA 1
ATOM 3890 C C . GLY A 1 522 ? 18.797 -3.457 -21.938 1 98.19 522 GLY A C 1
ATOM 3891 O O . GLY A 1 522 ? 19.656 -2.869 -22.594 1 98.19 522 GLY A O 1
ATOM 3892 N N . GLY A 1 523 ? 17.578 -3.592 -22.375 1 98.19 523 GLY A N 1
ATOM 3893 C CA . GLY A 1 523 ? 17.125 -2.869 -23.547 1 98.19 523 GLY A CA 1
ATOM 3894 C C . GLY A 1 523 ? 17.328 -3.648 -24.844 1 98.19 523 GLY A C 1
ATOM 3895 O O . GLY A 1 523 ? 17.406 -3.061 -25.922 1 98.19 523 GLY A O 1
ATOM 3896 N N . ILE A 1 524 ? 17.469 -4.926 -24.719 1 98.44 524 ILE A N 1
ATOM 3897 C CA . ILE A 1 524 ? 17.641 -5.773 -25.891 1 98.44 524 ILE A CA 1
ATOM 3898 C C . ILE A 1 524 ? 16.344 -6.52 -26.188 1 98.44 524 ILE A C 1
ATOM 3900 O O . ILE A 1 524 ? 15.797 -7.203 -25.312 1 98.44 524 ILE A O 1
ATOM 3904 N N . GLU A 1 525 ? 15.836 -6.383 -27.312 1 97.69 525 GLU A N 1
ATOM 3905 C CA . GLU A 1 525 ? 14.578 -7.012 -27.719 1 97.69 525 GLU A CA 1
ATOM 3906 C C . GLU A 1 525 ? 14.805 -8.469 -28.141 1 97.69 525 GLU A C 1
ATOM 3908 O O . GLU A 1 525 ? 15.742 -8.773 -28.859 1 97.69 525 GLU A O 1
ATOM 3913 N N . SER A 1 526 ? 13.977 -9.352 -27.688 1 97.19 526 SER A N 1
ATOM 3914 C CA . SER A 1 526 ? 14.086 -10.773 -28.016 1 97.19 526 SER A CA 1
ATOM 3915 C C . SER A 1 526 ? 13.188 -11.141 -29.188 1 97.19 526 SER A C 1
ATOM 3917 O O . SER A 1 526 ? 12.055 -10.656 -29.281 1 97.19 526 SER A O 1
ATOM 3919 N N . ILE A 1 527 ? 13.711 -11.883 -3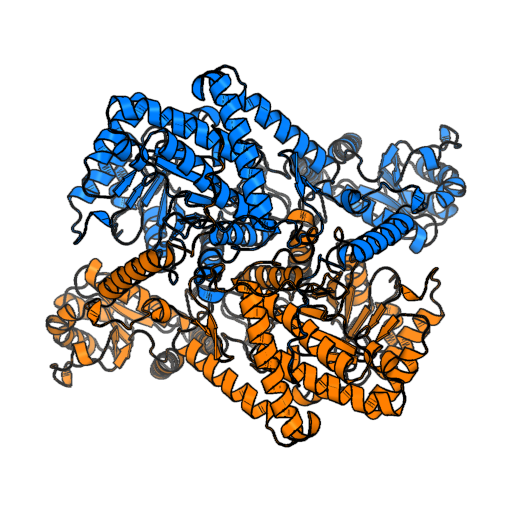0.047 1 97.12 527 ILE A N 1
ATOM 3920 C CA . ILE A 1 527 ? 12.961 -12.539 -31.109 1 97.12 527 ILE A CA 1
ATOM 3921 C C . ILE A 1 527 ? 12.805 -14.023 -30.781 1 97.12 527 ILE A C 1
ATOM 3923 O O . ILE A 1 527 ? 13.797 -14.75 -30.672 1 97.12 527 ILE A O 1
ATOM 3927 N N . ASN A 1 528 ? 11.625 -14.469 -30.531 1 94.88 528 ASN A N 1
ATOM 3928 C CA . ASN A 1 528 ? 11.375 -15.867 -30.188 1 94.88 528 ASN A CA 1
ATOM 3929 C C . ASN A 1 528 ? 10.547 -16.562 -31.266 1 94.88 528 ASN A C 1
ATOM 3931 O O . ASN A 1 528 ? 9.32 -16.438 -31.297 1 94.88 528 ASN A O 1
ATOM 3935 N N . PRO A 1 529 ? 11.102 -17.359 -32.094 1 92.56 529 PRO A N 1
ATOM 3936 C CA . PRO A 1 529 ? 10.367 -18.047 -33.156 1 92.56 529 PRO A CA 1
ATOM 3937 C C . PRO A 1 529 ? 9.617 -19.281 -32.656 1 92.56 529 PRO A C 1
ATOM 3939 O O . PRO A 1 529 ? 8.883 -19.906 -33.438 1 92.56 529 PRO A O 1
ATOM 3942 N N . GLY A 1 530 ? 9.789 -19.641 -31.375 1 88.88 530 GLY A N 1
ATOM 3943 C CA . GLY A 1 530 ? 9.273 -20.891 -30.859 1 88.88 530 GLY A CA 1
ATOM 3944 C C . GLY A 1 530 ? 10.25 -22.047 -31.016 1 88.88 530 GLY A C 1
ATOM 3945 O O . GLY A 1 530 ? 11.398 -21.844 -31.406 1 88.88 530 GLY A O 1
ATOM 3946 N N . PRO A 1 531 ? 9.781 -23.219 -30.688 1 89.44 531 PRO A N 1
ATOM 3947 C CA . PRO A 1 531 ? 10.68 -24.375 -30.734 1 89.44 531 PRO A CA 1
ATOM 3948 C C . PRO A 1 531 ? 11.281 -24.594 -32.125 1 89.44 531 PRO A C 1
ATOM 3950 O O . PRO A 1 531 ? 10.57 -24.484 -33.125 1 89.44 531 PRO A O 1
ATOM 3953 N N . LEU A 1 532 ? 12.562 -24.859 -32.156 1 92 532 LEU A N 1
ATOM 3954 C CA . LEU A 1 532 ? 13.273 -25.016 -33.406 1 92 532 LEU A CA 1
ATOM 3955 C C . LEU A 1 532 ? 13.984 -26.359 -33.469 1 92 532 LEU A C 1
ATOM 3957 O O . LEU A 1 532 ? 14.625 -26.781 -32.5 1 92 532 LEU A O 1
ATOM 3961 N N . ALA A 1 533 ? 13.859 -27.016 -34.625 1 93.06 533 ALA A N 1
ATOM 3962 C CA . ALA A 1 533 ? 14.742 -28.125 -34.938 1 93.06 533 ALA A CA 1
ATOM 3963 C C . ALA A 1 533 ? 16.109 -27.641 -35.406 1 93.06 533 ALA A C 1
ATOM 3965 O O . ALA A 1 533 ? 16.219 -26.5 -35.906 1 93.06 533 ALA A O 1
ATOM 3966 N N . ILE A 1 534 ? 17.078 -28.516 -35.281 1 95.12 534 ILE A N 1
ATOM 3967 C CA . ILE A 1 534 ? 18.453 -28.125 -35.594 1 95.12 534 ILE A CA 1
ATOM 3968 C C . ILE A 1 534 ? 18.531 -27.641 -37.031 1 95.12 534 ILE A C 1
ATOM 3970 O O . ILE A 1 534 ? 19.203 -26.641 -37.312 1 95.12 534 ILE A O 1
ATOM 3974 N N . ASP A 1 535 ? 17.891 -28.25 -37.938 1 94.12 535 ASP A N 1
ATOM 3975 C CA . ASP A 1 535 ? 17.984 -27.922 -39.375 1 94.12 535 ASP A CA 1
ATOM 3976 C C . ASP A 1 535 ? 17.219 -26.625 -39.688 1 94.12 535 ASP A C 1
ATOM 3978 O O . ASP A 1 535 ? 17.391 -26.047 -40.75 1 94.12 535 ASP A O 1
ATOM 3982 N N . GLY A 1 536 ? 16.406 -26.109 -38.75 1 95.81 536 GLY A N 1
ATOM 3983 C CA . GLY A 1 536 ? 15.656 -24.875 -38.938 1 95.81 536 GLY A CA 1
ATOM 3984 C C . GLY A 1 536 ? 16.328 -23.656 -38.344 1 95.81 536 GLY A C 1
ATOM 3985 O O . GLY A 1 536 ? 15.906 -22.531 -38.594 1 95.81 536 GLY A O 1
ATOM 3986 N N . ILE A 1 537 ? 17.375 -23.844 -37.625 1 97.5 537 ILE A N 1
ATOM 3987 C CA . ILE A 1 537 ? 18.016 -22.781 -36.875 1 97.5 537 ILE A CA 1
ATOM 3988 C C . ILE A 1 537 ? 18.641 -21.766 -37.812 1 97.5 537 ILE A C 1
ATOM 3990 O O . ILE A 1 537 ? 18.5 -20.547 -37.594 1 97.5 537 ILE A O 1
ATOM 3994 N N . ALA A 1 538 ? 19.266 -22.203 -38.844 1 96.38 538 ALA A N 1
ATOM 3995 C CA . ALA A 1 538 ? 19.906 -21.297 -39.781 1 96.38 538 ALA A CA 1
ATOM 3996 C C . ALA A 1 538 ? 18.891 -20.375 -40.469 1 96.38 538 ALA A C 1
ATOM 3998 O O . ALA A 1 538 ? 19.141 -19.172 -40.625 1 96.38 538 ALA A O 1
ATOM 3999 N N . ALA A 1 539 ? 17.781 -20.891 -40.844 1 96.81 539 ALA A N 1
ATOM 4000 C CA . ALA A 1 539 ? 16.719 -20.109 -41.469 1 96.81 539 ALA A CA 1
ATOM 4001 C C . ALA A 1 539 ? 16.172 -19.062 -40.5 1 96.81 539 ALA A C 1
ATOM 4003 O O . ALA A 1 539 ? 15.938 -17.922 -40.875 1 96.81 539 ALA A O 1
ATOM 4004 N N . ALA A 1 540 ? 15.922 -19.516 -39.25 1 97.25 540 ALA A N 1
ATOM 4005 C CA . ALA A 1 540 ? 15.422 -18.594 -38.25 1 97.25 540 ALA A CA 1
ATOM 4006 C C . ALA A 1 540 ? 16.422 -17.469 -37.969 1 97.25 540 ALA A C 1
ATOM 4008 O O . ALA A 1 540 ? 16.016 -16.312 -37.781 1 97.25 540 ALA A O 1
ATOM 4009 N N . ALA A 1 541 ? 17.656 -17.797 -37.906 1 98 541 ALA A N 1
ATOM 4010 C CA . ALA A 1 541 ? 18.719 -16.797 -37.688 1 98 541 ALA A CA 1
ATOM 4011 C C . ALA A 1 541 ? 18.766 -15.781 -38.812 1 98 541 ALA A C 1
ATOM 4013 O O . ALA A 1 541 ? 18.906 -14.578 -38.562 1 98 541 ALA A O 1
ATOM 4014 N N . THR A 1 542 ? 18.688 -16.25 -40.062 1 96.88 542 THR A N 1
ATOM 4015 C CA . THR A 1 542 ? 18.703 -15.375 -41.219 1 96.88 542 THR A CA 1
ATOM 4016 C C . THR A 1 542 ? 17.5 -14.438 -41.219 1 96.88 542 THR A C 1
ATOM 4018 O O . THR A 1 542 ? 17.641 -13.242 -41.469 1 96.88 542 THR A O 1
ATOM 4021 N N . GLU A 1 543 ? 16.406 -14.977 -40.875 1 96.56 543 GLU A N 1
ATOM 4022 C CA . GLU A 1 543 ? 15.188 -14.188 -40.844 1 96.56 543 GLU A CA 1
ATOM 4023 C C . GLU A 1 543 ? 15.266 -13.125 -39.75 1 96.56 543 GLU A C 1
ATOM 4025 O O . GLU A 1 543 ? 14.844 -11.984 -39.938 1 96.56 543 GLU A O 1
ATOM 4030 N N . ALA A 1 544 ? 15.75 -13.5 -38.594 1 96.38 544 ALA A N 1
ATOM 4031 C CA . ALA A 1 544 ? 15.844 -12.586 -37.438 1 96.38 544 ALA A CA 1
ATOM 4032 C C . ALA A 1 544 ? 16.844 -11.469 -37.719 1 96.38 544 ALA A C 1
ATOM 4034 O O . ALA A 1 544 ? 16.641 -10.32 -37.344 1 96.38 544 ALA A O 1
ATOM 4035 N N . GLY A 1 545 ? 17.969 -11.82 -38.344 1 95.44 545 GLY A N 1
ATOM 4036 C CA . GLY A 1 545 ? 19 -10.859 -38.688 1 95.44 545 GLY A CA 1
ATOM 4037 C C . GLY A 1 545 ? 19.672 -10.266 -37.469 1 95.44 545 GLY A C 1
ATOM 4038 O O . GLY A 1 545 ? 20.203 -9.156 -37.5 1 95.44 545 GLY A O 1
ATOM 4039 N N . ALA A 1 546 ? 19.547 -10.914 -36.312 1 96.69 546 ALA A N 1
ATOM 4040 C CA . ALA A 1 546 ? 20.125 -10.422 -35.062 1 96.69 546 ALA A CA 1
ATOM 4041 C C . ALA A 1 546 ? 21.578 -10.867 -34.906 1 96.69 546 ALA A C 1
ATOM 4043 O O . ALA A 1 546 ? 21.922 -12 -35.281 1 96.69 546 ALA A O 1
ATOM 4044 N N . PRO A 1 547 ? 22.406 -10.016 -34.469 1 97.25 547 PRO A N 1
ATOM 4045 C CA . PRO A 1 547 ? 23.812 -10.367 -34.281 1 97.25 547 PRO A CA 1
ATOM 4046 C C . PRO A 1 547 ? 24.047 -11.25 -33.062 1 97.25 547 PRO A C 1
ATOM 4048 O O . PRO A 1 547 ? 25.141 -11.805 -32.906 1 97.25 547 PRO A O 1
ATOM 4051 N N . ILE A 1 548 ? 23.047 -11.352 -32.188 1 98.31 548 ILE A N 1
ATOM 4052 C CA . ILE A 1 548 ? 23.141 -12.141 -30.953 1 98.31 548 ILE A CA 1
ATOM 4053 C C . ILE A 1 548 ? 22.094 -13.242 -30.969 1 98.31 548 ILE A C 1
ATOM 4055 O O . ILE A 1 548 ? 20.953 -13.016 -31.375 1 98.31 548 ILE A O 1
ATOM 4059 N N . ALA A 1 549 ? 22.484 -14.414 -30.609 1 98.69 549 ALA A N 1
ATOM 4060 C CA . ALA A 1 549 ? 21.547 -15.516 -30.406 1 98.69 549 ALA A CA 1
ATOM 4061 C C . ALA A 1 549 ? 21.797 -16.203 -29.062 1 98.69 549 ALA A C 1
ATOM 4063 O O . ALA A 1 549 ? 22.938 -16.312 -28.625 1 98.69 549 ALA A O 1
ATOM 4064 N N . VAL A 1 550 ? 20.766 -16.625 -28.438 1 98.69 550 VAL A N 1
ATOM 4065 C CA . VAL A 1 550 ? 20.891 -17.297 -27.156 1 98.69 550 VAL A CA 1
ATOM 4066 C C . VAL A 1 550 ? 20.203 -18.656 -27.219 1 98.69 550 VAL A C 1
ATOM 4068 O O . VAL A 1 550 ? 18.984 -18.734 -27.453 1 98.69 550 VAL A O 1
ATOM 4071 N N . LEU A 1 551 ? 21 -19.75 -27.016 1 98.31 551 LEU A N 1
ATOM 4072 C CA . LEU A 1 551 ? 20.422 -21.078 -26.922 1 98.31 551 LEU A CA 1
ATOM 4073 C C . LEU A 1 551 ? 19.656 -21.266 -25.625 1 98.31 551 LEU A C 1
ATOM 4075 O O . LEU A 1 551 ? 20.188 -20.969 -24.547 1 98.31 551 LEU A O 1
ATOM 4079 N N . CYS A 1 552 ? 18.406 -21.688 -25.688 1 97.81 552 CYS A N 1
ATOM 4080 C CA . CYS A 1 552 ? 17.562 -21.922 -24.516 1 97.81 552 CYS A CA 1
ATOM 4081 C C . CYS A 1 552 ? 17.078 -23.375 -24.484 1 97.81 552 CYS A C 1
ATOM 4083 O O . CYS A 1 552 ? 16.25 -23.781 -25.312 1 97.81 552 CYS A O 1
ATOM 4085 N N . GLY A 1 553 ? 17.531 -24.172 -23.625 1 95.5 553 GLY A N 1
ATOM 4086 C CA . GLY A 1 553 ? 17.141 -25.562 -23.469 1 95.5 553 GLY A CA 1
ATOM 4087 C C . GLY A 1 553 ? 17.578 -26.156 -22.141 1 95.5 553 GLY A C 1
ATOM 4088 O O . GLY A 1 553 ? 18.188 -25.469 -21.328 1 95.5 553 GLY A O 1
ATOM 4089 N N . ALA A 1 554 ? 17.203 -27.375 -21.906 1 94.12 554 ALA A N 1
ATOM 4090 C CA . ALA A 1 554 ? 17.641 -28.094 -20.703 1 94.12 554 ALA A CA 1
ATOM 4091 C C . ALA A 1 554 ? 19.078 -28.562 -20.828 1 94.12 554 ALA A C 1
ATOM 4093 O O . ALA A 1 554 ? 19.594 -28.719 -21.938 1 94.12 554 ALA A O 1
ATOM 4094 N N . ASP A 1 555 ? 19.734 -28.797 -19.75 1 93.44 555 ASP A N 1
ATOM 4095 C CA . ASP A 1 555 ? 21.141 -29.203 -19.75 1 93.44 555 ASP A CA 1
ATOM 4096 C C . ASP A 1 555 ? 21.359 -30.469 -20.562 1 93.44 555 ASP A C 1
ATOM 4098 O O . ASP A 1 555 ? 22.328 -30.562 -21.328 1 93.44 555 ASP A O 1
ATOM 4102 N N . LYS A 1 556 ? 20.453 -31.406 -20.391 1 91.94 556 LYS A N 1
ATOM 4103 C CA . LYS A 1 556 ? 20.578 -32.656 -21.125 1 91.94 556 LYS A CA 1
ATOM 4104 C C . LYS A 1 556 ? 20.5 -32.406 -22.625 1 91.94 556 LYS A C 1
ATOM 4106 O O . LYS A 1 556 ? 21.203 -33.062 -23.406 1 91.94 556 LYS A O 1
ATOM 4111 N N . ARG A 1 557 ? 19.609 -31.5 -22.984 1 93.5 557 ARG A N 1
ATOM 4112 C CA . ARG A 1 557 ? 19.438 -31.156 -24.391 1 93.5 557 ARG A CA 1
ATOM 4113 C C . ARG A 1 557 ? 20.703 -30.484 -24.953 1 93.5 557 ARG A C 1
ATOM 4115 O O . ARG A 1 557 ? 21.047 -30.688 -26.109 1 93.5 557 ARG A O 1
ATOM 4122 N N . TYR A 1 558 ? 21.391 -29.703 -24.219 1 95.25 558 TYR A N 1
ATOM 4123 C CA . TYR A 1 558 ? 22.625 -29.031 -24.641 1 95.25 558 TYR A CA 1
ATOM 4124 C C . TYR A 1 558 ? 23.688 -30.047 -25.016 1 95.25 558 TYR A C 1
ATOM 4126 O O . TYR A 1 558 ? 24.422 -29.859 -25.984 1 95.25 558 TYR A O 1
ATOM 4134 N N . GLY A 1 559 ? 23.75 -31.141 -24.188 1 91.81 559 GLY A N 1
ATOM 4135 C CA . GLY A 1 559 ? 24.719 -32.188 -24.469 1 91.81 559 GLY A CA 1
ATOM 4136 C C . GLY A 1 559 ? 24.578 -32.781 -25.859 1 91.81 559 GLY A C 1
ATOM 4137 O O . GLY A 1 559 ? 25.578 -33.094 -26.5 1 91.81 559 GLY A O 1
ATOM 4138 N N . THR A 1 560 ? 23.359 -32.781 -26.344 1 92.5 560 THR A N 1
ATOM 4139 C CA . THR A 1 560 ? 23.109 -33.469 -27.594 1 92.5 560 THR A CA 1
ATOM 4140 C C . THR A 1 560 ? 22.984 -32.469 -28.75 1 92.5 560 THR A C 1
ATOM 4142 O O . THR A 1 560 ? 23.297 -32.812 -29.906 1 92.5 560 THR A O 1
ATOM 4145 N N . GLU A 1 561 ? 22.562 -31.25 -28.438 1 95.81 561 GLU A N 1
ATOM 4146 C CA . GLU A 1 561 ? 22.125 -30.438 -29.562 1 95.81 561 GLU A CA 1
ATOM 4147 C C . GLU A 1 561 ? 22.875 -29.109 -29.594 1 95.81 561 GLU A C 1
ATOM 4149 O O . GLU A 1 561 ? 22.875 -28.406 -30.609 1 95.81 561 GLU A O 1
ATOM 4154 N N . ALA A 1 562 ? 23.516 -28.672 -28.578 1 96.94 562 ALA A N 1
ATOM 4155 C CA . ALA A 1 562 ? 24.094 -27.344 -28.484 1 96.94 562 ALA A CA 1
ATOM 4156 C C . ALA A 1 562 ? 25.172 -27.125 -29.547 1 96.94 562 ALA A C 1
ATOM 4158 O O . ALA A 1 562 ? 25.219 -26.078 -30.188 1 96.94 562 ALA A O 1
ATOM 4159 N N . GLY A 1 563 ? 26 -28.125 -29.688 1 97 563 GLY A N 1
ATOM 4160 C CA . GLY A 1 563 ? 27.062 -28 -30.656 1 97 563 GLY A CA 1
ATOM 4161 C C . GLY A 1 563 ? 26.578 -27.766 -32.062 1 97 563 GLY A C 1
ATOM 4162 O O . GLY A 1 563 ? 27.016 -26.844 -32.75 1 97 563 GLY A O 1
ATOM 4163 N N . ALA A 1 564 ? 25.688 -28.609 -32.531 1 96.56 564 ALA A N 1
ATOM 4164 C CA . ALA A 1 564 ? 25.109 -28.484 -33.844 1 96.56 564 ALA A CA 1
ATOM 4165 C C . ALA A 1 564 ? 24.375 -27.156 -34 1 96.56 564 ALA A C 1
ATOM 4167 O O . ALA A 1 564 ? 24.422 -26.547 -35.094 1 96.56 564 ALA A O 1
ATOM 4168 N N . ALA A 1 565 ? 23.703 -26.719 -32.938 1 97.94 565 ALA A N 1
ATOM 4169 C CA . ALA A 1 565 ? 22.984 -25.438 -32.969 1 97.94 565 ALA A CA 1
ATOM 4170 C C . ALA A 1 565 ? 23.953 -24.281 -33.188 1 97.94 565 ALA A C 1
ATOM 4172 O O . ALA A 1 565 ? 23.688 -23.359 -33.969 1 97.94 565 ALA A O 1
ATOM 4173 N N . VAL A 1 566 ? 25.047 -24.266 -32.438 1 97.75 566 VAL A N 1
ATOM 4174 C CA . VAL A 1 566 ? 26.062 -23.219 -32.562 1 97.75 566 VAL A CA 1
ATOM 4175 C C . VAL A 1 566 ? 26.609 -23.156 -33.969 1 97.75 566 VAL A C 1
ATOM 4177 O O . VAL A 1 566 ? 26.766 -22.062 -34.531 1 97.75 566 VAL A O 1
ATOM 4180 N N . GLU A 1 567 ? 26.844 -24.281 -34.531 1 96.56 567 GLU A N 1
ATOM 4181 C CA . GLU A 1 567 ? 27.375 -24.359 -35.906 1 96.56 567 GLU A CA 1
ATOM 4182 C C . GLU A 1 567 ? 26.406 -23.734 -36.906 1 96.56 567 GLU A C 1
ATOM 4184 O O . GLU A 1 567 ? 26.812 -22.984 -37.781 1 96.56 567 GLU A O 1
ATOM 4189 N N . GLN A 1 568 ? 25.188 -24.094 -36.75 1 97.19 568 GLN A N 1
ATOM 4190 C CA . GLN A 1 568 ? 24.156 -23.562 -37.625 1 97.19 568 GLN A CA 1
ATOM 4191 C C . GLN A 1 568 ? 24.078 -22.031 -37.5 1 97.19 568 GLN A C 1
ATOM 4193 O O . GLN A 1 568 ? 23.922 -21.344 -38.5 1 97.19 568 GLN A O 1
ATOM 4198 N N . LEU A 1 569 ? 24.141 -21.516 -36.312 1 98.12 569 LEU A N 1
ATOM 4199 C CA . LEU A 1 569 ? 24.031 -20.078 -36.031 1 98.12 569 LEU A CA 1
ATOM 4200 C C . LEU A 1 569 ? 25.234 -19.328 -36.625 1 98.12 569 LEU A C 1
ATOM 4202 O O . LEU A 1 569 ? 25.062 -18.297 -37.281 1 98.12 569 LEU A O 1
ATOM 4206 N N . ARG A 1 570 ? 26.359 -19.859 -36.406 1 96.69 570 ARG A N 1
ATOM 4207 C CA . ARG A 1 570 ? 27.562 -19.219 -36.938 1 96.69 570 ARG A CA 1
ATOM 4208 C C . ARG A 1 570 ? 27.562 -19.25 -38.469 1 96.69 570 ARG A C 1
ATOM 4210 O O . ARG A 1 570 ? 27.953 -18.266 -39.094 1 96.69 570 ARG A O 1
ATOM 4217 N N . ALA A 1 571 ? 27.141 -20.312 -39 1 95.44 571 ALA A N 1
ATOM 4218 C CA . ALA A 1 571 ? 27.062 -20.438 -40.438 1 95.44 571 ALA A CA 1
ATOM 4219 C C . ALA A 1 571 ? 26.078 -19.422 -41.031 1 95.44 571 ALA A C 1
ATOM 4221 O O . ALA A 1 571 ? 26.266 -18.953 -42.156 1 95.44 571 ALA A O 1
ATOM 4222 N N . ALA A 1 572 ? 25.078 -19.094 -40.281 1 97.12 572 ALA A N 1
ATOM 4223 C CA . ALA A 1 572 ? 24.062 -18.141 -40.688 1 97.12 572 ALA A CA 1
ATOM 4224 C C . ALA A 1 572 ? 24.531 -16.703 -40.469 1 97.12 572 ALA A C 1
ATOM 4226 O O . ALA A 1 572 ? 23.812 -15.758 -40.812 1 97.12 572 ALA A O 1
ATOM 4227 N N . GLY A 1 573 ? 25.719 -16.531 -39.844 1 96 573 GLY A N 1
ATOM 4228 C CA . GLY A 1 573 ? 26.312 -15.203 -39.719 1 96 573 GLY A CA 1
ATOM 4229 C C . GLY A 1 573 ? 26.094 -14.578 -38.344 1 96 573 GLY A C 1
ATOM 4230 O O . GLY A 1 573 ? 26.359 -13.391 -38.156 1 96 573 GLY A O 1
ATOM 4231 N N . VAL A 1 574 ? 25.562 -15.297 -37.375 1 97.56 574 VAL A N 1
ATOM 4232 C CA . VAL A 1 574 ? 25.375 -14.773 -36.031 1 97.56 574 VAL A CA 1
ATOM 4233 C C . VAL A 1 574 ? 26.75 -14.523 -35.406 1 97.56 574 VAL A C 1
ATOM 4235 O O . VAL A 1 574 ? 27.594 -15.422 -35.344 1 97.56 574 VAL A O 1
ATOM 4238 N N . GLU A 1 575 ? 26.953 -13.359 -34.875 1 96.75 575 GLU A N 1
ATOM 4239 C CA . GLU A 1 575 ? 28.266 -12.93 -34.406 1 96.75 575 GLU A CA 1
ATOM 4240 C C . GLU A 1 575 ? 28.531 -13.438 -33 1 96.75 575 GLU A C 1
ATOM 4242 O O . GLU A 1 575 ? 29.656 -13.773 -32.656 1 96.75 575 GLU A O 1
ATOM 4247 N N . THR A 1 576 ? 27.516 -13.391 -32.156 1 97.88 576 THR A N 1
ATOM 4248 C CA . THR A 1 576 ? 27.641 -13.805 -30.75 1 97.88 576 THR A CA 1
ATOM 4249 C C . THR A 1 576 ? 26.609 -14.859 -30.406 1 97.88 576 THR A C 1
ATOM 4251 O O . THR A 1 576 ? 25.406 -14.586 -30.422 1 97.88 576 THR A O 1
ATOM 4254 N N . VAL A 1 577 ? 27.062 -16.031 -30.109 1 98.38 577 VAL A N 1
ATOM 4255 C CA . VAL A 1 577 ? 26.188 -17.125 -29.703 1 98.38 577 VAL A CA 1
ATOM 4256 C C . VAL A 1 577 ? 26.328 -17.391 -28.219 1 98.38 577 VAL A C 1
ATOM 4258 O O . VAL A 1 577 ? 27.438 -17.719 -27.75 1 98.38 577 VAL A O 1
ATOM 4261 N N . LEU A 1 578 ? 25.219 -17.234 -27.469 1 98.5 578 LEU A N 1
ATOM 4262 C CA . LEU A 1 578 ? 25.219 -17.438 -26.031 1 98.5 578 LEU A CA 1
ATOM 4263 C C . LEU A 1 578 ? 24.359 -18.641 -25.641 1 98.5 578 LEU A C 1
ATOM 4265 O O . LEU A 1 578 ? 23.609 -19.156 -26.469 1 98.5 578 LEU A O 1
ATOM 4269 N N . LEU A 1 579 ? 24.609 -19.125 -24.484 1 98.12 579 LEU A N 1
ATOM 4270 C CA . LEU A 1 579 ? 23.844 -20.234 -23.938 1 98.12 579 LEU A CA 1
ATOM 4271 C C . LEU A 1 579 ? 23.219 -19.859 -22.594 1 98.12 579 LEU A C 1
ATOM 4273 O O . LEU A 1 579 ? 23.891 -19.344 -21.719 1 98.12 579 LEU A O 1
ATOM 4277 N N . ALA A 1 580 ? 21.859 -20.047 -22.5 1 97.94 580 ALA A N 1
ATOM 4278 C CA . ALA A 1 580 ? 21.172 -19.859 -21.219 1 97.94 580 ALA A CA 1
ATOM 4279 C C . ALA A 1 580 ? 21.484 -20.984 -20.25 1 97.94 580 ALA A C 1
ATOM 4281 O O . ALA A 1 580 ? 20.859 -22.047 -20.297 1 97.94 580 ALA A O 1
ATOM 4282 N N . GLY A 1 581 ? 22.391 -20.781 -19.375 1 95.88 581 GLY A N 1
ATOM 4283 C CA . GLY A 1 581 ? 22.812 -21.812 -18.438 1 95.88 581 GLY A CA 1
ATOM 4284 C C . GLY A 1 581 ? 24.312 -21.766 -18.156 1 95.88 581 GLY A C 1
ATOM 4285 O O . GLY A 1 581 ? 24.984 -20.781 -18.5 1 95.88 581 GLY A O 1
ATOM 4286 N N . ALA A 1 582 ? 24.797 -22.797 -17.547 1 94.12 582 ALA A N 1
ATOM 4287 C CA . ALA A 1 582 ? 26.188 -22.844 -17.078 1 94.12 582 ALA A CA 1
ATOM 4288 C C . ALA A 1 582 ? 27.094 -23.453 -18.141 1 94.12 582 ALA A C 1
ATOM 4290 O O . ALA A 1 582 ? 26.656 -24.297 -18.938 1 94.12 582 ALA A O 1
ATOM 4291 N N . ALA A 1 583 ? 28.312 -23.094 -18.031 1 92.88 583 ALA A N 1
ATOM 4292 C CA . ALA A 1 583 ? 29.328 -23.578 -18.969 1 92.88 583 ALA A CA 1
ATOM 4293 C C . ALA A 1 583 ? 29.484 -25.094 -18.875 1 92.88 583 ALA A C 1
ATOM 4295 O O . ALA A 1 583 ? 29.797 -25.75 -19.859 1 92.88 583 ALA A O 1
ATOM 4296 N N . LYS A 1 584 ? 29.203 -25.609 -17.719 1 92.94 584 LYS A N 1
ATOM 4297 C CA . LYS A 1 584 ? 29.422 -27.031 -17.469 1 92.94 584 LYS A CA 1
ATOM 4298 C C . LYS A 1 584 ? 28.5 -27.875 -18.344 1 92.94 584 LYS A C 1
ATOM 4300 O O . LYS A 1 584 ? 28.828 -29.031 -18.656 1 92.94 584 LYS A O 1
ATOM 4305 N N . ALA A 1 585 ? 27.422 -27.312 -18.812 1 93.25 585 ALA A N 1
ATOM 4306 C CA . ALA A 1 585 ? 26.453 -28.047 -19.594 1 93.25 585 ALA A CA 1
ATOM 4307 C C . ALA A 1 585 ? 27.016 -28.406 -20.969 1 93.25 585 ALA A C 1
ATOM 4309 O O . ALA A 1 585 ? 26.516 -29.312 -21.641 1 93.25 585 ALA A O 1
ATOM 4310 N N . VAL A 1 586 ? 28.125 -27.688 -21.375 1 94.25 586 VAL A N 1
ATOM 4311 C CA . VAL A 1 586 ? 28.703 -27.922 -22.688 1 94.25 586 VAL A CA 1
ATOM 4312 C C . VAL A 1 586 ? 30.203 -28.109 -22.562 1 94.25 586 VAL A C 1
ATOM 4314 O O . VAL A 1 586 ? 30.969 -27.719 -23.469 1 94.25 586 VAL A O 1
ATOM 4317 N N . ALA A 1 587 ? 30.641 -28.562 -21.5 1 91.5 587 ALA A N 1
ATOM 4318 C CA . ALA A 1 587 ? 32.062 -28.703 -21.203 1 91.5 587 ALA A CA 1
ATOM 4319 C C . ALA A 1 587 ? 32.75 -29.641 -22.203 1 91.5 587 ALA A C 1
ATOM 4321 O O . ALA A 1 587 ? 33.938 -29.5 -22.484 1 91.5 587 ALA A O 1
ATOM 4322 N N . ASP A 1 588 ? 32.031 -30.516 -22.828 1 91.62 588 ASP A N 1
ATOM 4323 C CA . ASP A 1 588 ? 32.594 -31.562 -23.688 1 91.62 588 ASP A CA 1
ATOM 4324 C C . ASP A 1 588 ? 32.656 -31.094 -25.141 1 91.62 588 ASP A C 1
ATOM 4326 O O . ASP A 1 588 ? 33.188 -31.797 -26 1 91.62 588 ASP A O 1
ATOM 4330 N N . LEU A 1 589 ? 32.062 -30 -25.375 1 92.5 589 LEU A N 1
ATOM 4331 C CA . LEU A 1 589 ? 32.031 -29.516 -26.75 1 92.5 589 LEU A CA 1
ATOM 4332 C C . LEU A 1 589 ? 33.375 -28.938 -27.172 1 92.5 589 LEU A C 1
ATOM 4334 O O . LEU A 1 589 ? 34.094 -28.375 -26.344 1 92.5 589 LEU A O 1
ATOM 4338 N N . SER A 1 590 ? 33.688 -29.078 -28.453 1 90.94 590 SER A N 1
ATOM 4339 C CA . SER A 1 590 ? 34.906 -28.469 -29 1 90.94 590 SER A CA 1
ATOM 4340 C C . SER A 1 590 ? 34.781 -26.953 -29.062 1 90.94 590 SER A C 1
ATOM 4342 O O . SER A 1 590 ? 33.688 -26.406 -28.984 1 90.94 590 SER A O 1
ATOM 4344 N N . ASP A 1 591 ? 35.875 -26.312 -29.125 1 88 591 ASP A N 1
ATOM 4345 C CA . ASP A 1 591 ? 35.906 -24.844 -29.125 1 88 591 ASP A CA 1
ATOM 4346 C C . ASP A 1 591 ? 35.062 -24.281 -30.25 1 88 591 ASP A C 1
ATOM 4348 O O . ASP A 1 591 ? 34.375 -23.281 -30.062 1 88 591 ASP A O 1
ATOM 4352 N N . ALA A 1 592 ? 35.062 -24.969 -31.391 1 88.69 592 ALA A N 1
ATOM 4353 C CA . ALA A 1 592 ? 34.312 -24.5 -32.562 1 88.69 592 ALA A CA 1
ATOM 4354 C C . ALA A 1 592 ? 32.781 -24.609 -32.312 1 88.69 592 ALA A C 1
ATOM 4356 O O . ALA A 1 592 ? 32 -23.844 -32.844 1 88.69 592 ALA A O 1
ATOM 4357 N N . GLN A 1 593 ? 32.438 -25.484 -31.406 1 93.81 593 GLN A N 1
ATOM 4358 C CA . GLN A 1 593 ? 31.031 -25.75 -31.156 1 93.81 593 GLN A CA 1
ATOM 4359 C C . GLN A 1 593 ? 30.578 -25.109 -29.844 1 93.81 593 GLN A C 1
ATOM 4361 O O . GLN A 1 593 ? 29.406 -25.172 -29.484 1 93.81 593 GLN A O 1
ATOM 4366 N N . ARG A 1 594 ? 31.422 -24.5 -29.188 1 95.06 594 ARG A N 1
ATOM 4367 C CA . ARG A 1 594 ? 31.109 -23.938 -27.875 1 95.06 594 ARG A CA 1
ATOM 4368 C C . ARG A 1 594 ? 30.5 -22.547 -28.016 1 95.06 594 ARG A C 1
ATOM 4370 O O . ARG A 1 594 ? 30.953 -21.75 -28.828 1 95.06 594 ARG A O 1
ATOM 4377 N N . PRO A 1 595 ? 29.469 -22.234 -27.281 1 97.56 595 PRO A N 1
ATOM 4378 C CA . PRO A 1 595 ? 28.938 -20.859 -27.234 1 97.56 595 PRO A CA 1
ATOM 4379 C C . PRO A 1 595 ? 30 -19.844 -26.812 1 97.56 595 PRO A C 1
ATOM 4381 O O . PRO A 1 595 ? 30.969 -20.203 -26.156 1 97.56 595 PRO A O 1
ATOM 4384 N N . ASP A 1 596 ? 29.766 -18.594 -27.156 1 96.62 596 ASP A N 1
ATOM 4385 C CA . ASP A 1 596 ? 30.719 -17.531 -26.875 1 96.62 596 ASP A CA 1
ATOM 4386 C C . ASP A 1 596 ? 30.594 -17.062 -25.422 1 96.62 596 ASP A C 1
ATOM 4388 O O . ASP A 1 596 ? 31.484 -16.391 -24.891 1 96.62 596 ASP A O 1
ATOM 4392 N N . GLY A 1 597 ? 29.5 -17.312 -24.766 1 96.06 597 GLY A N 1
ATOM 4393 C CA . GLY A 1 597 ? 29.25 -16.922 -23.391 1 96.06 597 GLY A CA 1
ATOM 4394 C C . GLY A 1 597 ? 28.062 -17.625 -22.766 1 96.06 597 GLY A C 1
ATOM 4395 O O . GLY A 1 597 ? 27.391 -18.438 -23.438 1 96.06 597 GLY A O 1
ATOM 4396 N N . PHE A 1 598 ? 27.828 -17.375 -21.516 1 97.38 598 PHE A N 1
ATOM 4397 C CA . PHE A 1 598 ? 26.828 -18.094 -20.75 1 97.38 598 PHE A CA 1
ATOM 4398 C C . PHE A 1 598 ? 26 -17.125 -19.906 1 97.38 598 PHE A C 1
ATOM 4400 O O . PHE A 1 598 ? 26.562 -16.25 -19.234 1 97.38 598 PHE A O 1
ATOM 4407 N N . LEU A 1 599 ? 24.688 -17.188 -20.031 1 97.44 599 LEU A N 1
ATOM 4408 C CA . LEU A 1 599 ? 23.75 -16.391 -19.234 1 97.44 599 LEU A CA 1
ATOM 4409 C C . LEU A 1 599 ? 23.031 -17.266 -18.219 1 97.44 599 LEU A C 1
ATOM 4411 O O . LEU A 1 599 ? 21.922 -17.766 -18.5 1 97.44 599 LEU A O 1
ATOM 4415 N N . ALA A 1 600 ? 23.625 -17.453 -17.094 1 94.06 600 ALA A N 1
ATOM 4416 C CA . ALA A 1 600 ? 23.078 -18.281 -16.031 1 94.06 600 ALA A CA 1
ATOM 4417 C C . ALA A 1 600 ? 22.359 -17.422 -14.992 1 94.06 600 ALA A C 1
ATOM 4419 O O . ALA A 1 600 ? 22.469 -16.188 -15.008 1 94.06 600 ALA A O 1
ATOM 4420 N N . ALA A 1 601 ? 21.656 -18.203 -14.125 1 89 601 ALA A N 1
ATOM 4421 C CA . ALA A 1 601 ? 21.031 -17.531 -12.984 1 89 601 ALA A CA 1
ATOM 4422 C C . ALA A 1 601 ? 22.094 -16.891 -12.094 1 89 601 ALA A C 1
ATOM 4424 O O . ALA A 1 601 ? 23.172 -17.438 -11.898 1 89 601 ALA A O 1
ATOM 4425 N N . LYS A 1 602 ? 22 -15.711 -11.625 1 88.25 602 LYS A N 1
ATOM 4426 C CA . LYS A 1 602 ? 22.781 -15.008 -10.609 1 88.25 602 LYS A CA 1
ATOM 4427 C C . LYS A 1 602 ? 24.031 -14.375 -11.219 1 88.25 602 LYS A C 1
ATOM 4429 O O . LYS A 1 602 ? 24.906 -13.914 -10.492 1 88.25 602 LYS A O 1
ATOM 4434 N N . ILE A 1 603 ? 24.109 -14.445 -12.562 1 94.81 603 ILE A N 1
ATOM 4435 C CA . ILE A 1 603 ? 25.219 -13.758 -13.195 1 94.81 603 ILE A CA 1
ATOM 4436 C C . ILE A 1 603 ? 25.188 -12.273 -12.828 1 94.81 603 ILE A C 1
ATOM 4438 O O . ILE A 1 603 ? 24.188 -11.781 -12.312 1 94.81 603 ILE A O 1
ATOM 4442 N N . ASP A 1 604 ? 26.328 -11.672 -13.047 1 97.81 604 ASP A N 1
ATOM 4443 C CA . ASP A 1 604 ? 26.312 -10.211 -13.07 1 97.81 604 ASP A CA 1
ATOM 4444 C C . ASP A 1 604 ? 25.625 -9.688 -14.328 1 97.81 604 ASP A C 1
ATOM 4446 O O . ASP A 1 604 ? 26.281 -9.445 -15.344 1 97.81 604 ASP A O 1
ATOM 4450 N N . ALA A 1 605 ? 24.359 -9.484 -14.227 1 98.25 605 ALA A N 1
ATOM 4451 C CA . ALA A 1 605 ? 23.531 -9.117 -15.367 1 98.25 605 ALA A CA 1
ATOM 4452 C C . ALA A 1 605 ? 23.969 -7.777 -15.953 1 98.25 605 ALA A C 1
ATOM 4454 O O . ALA A 1 605 ? 23.922 -7.578 -17.172 1 98.25 605 ALA A O 1
ATOM 4455 N N . VAL A 1 606 ? 24.359 -6.797 -15.117 1 98.5 606 VAL A N 1
ATOM 4456 C CA . VAL A 1 606 ? 24.781 -5.48 -15.594 1 98.5 606 VAL A CA 1
ATOM 4457 C C . VAL A 1 606 ? 26.016 -5.613 -16.484 1 98.5 606 VAL A C 1
ATOM 4459 O O . VAL A 1 606 ? 26.062 -5.039 -17.578 1 98.5 606 VAL A O 1
ATOM 4462 N N . ALA A 1 607 ? 26.953 -6.375 -16.016 1 98.12 607 ALA A N 1
ATOM 4463 C CA . ALA A 1 607 ? 28.188 -6.578 -16.781 1 98.12 607 ALA A CA 1
ATOM 4464 C C . ALA A 1 607 ? 27.891 -7.309 -18.094 1 98.12 607 ALA A C 1
ATOM 4466 O O . ALA A 1 607 ? 28.406 -6.93 -19.156 1 98.12 607 ALA A O 1
ATOM 4467 N N . ALA A 1 608 ? 27.125 -8.398 -18.016 1 98 608 ALA A N 1
ATOM 4468 C CA . ALA A 1 608 ? 26.797 -9.203 -19.188 1 98 608 ALA A CA 1
ATOM 4469 C C . ALA A 1 608 ? 26.062 -8.367 -20.234 1 98 608 ALA A C 1
ATOM 4471 O O . ALA A 1 608 ? 26.422 -8.398 -21.422 1 98 608 ALA A O 1
ATOM 4472 N N . LEU A 1 609 ? 25.078 -7.668 -19.828 1 98.5 609 LEU A N 1
ATOM 4473 C CA . LEU A 1 609 ? 24.25 -6.875 -20.734 1 98.5 609 LEU A CA 1
ATOM 4474 C C . LEU A 1 609 ? 25.047 -5.703 -21.312 1 98.5 609 LEU A C 1
ATOM 4476 O O . LEU A 1 609 ? 24.875 -5.34 -22.469 1 98.5 609 LEU A O 1
ATOM 4480 N N . SER A 1 610 ? 25.859 -5.047 -20.438 1 98.44 610 SER A N 1
ATOM 4481 C CA . SER A 1 610 ? 26.734 -3.982 -20.922 1 98.44 610 SER A CA 1
ATOM 4482 C C . SER A 1 610 ? 27.625 -4.477 -22.047 1 98.44 610 SER A C 1
ATOM 4484 O O . SER A 1 610 ? 27.812 -3.793 -23.047 1 98.44 610 SER A O 1
ATOM 4486 N N . GLY A 1 611 ? 28.188 -5.668 -21.859 1 97.94 611 GLY A N 1
ATOM 4487 C CA . GLY A 1 611 ? 29.031 -6.273 -22.891 1 97.94 611 GLY A CA 1
ATOM 4488 C C . GLY A 1 611 ? 28.281 -6.551 -24.172 1 97.94 611 GLY A C 1
ATOM 4489 O O . GLY A 1 611 ? 28.812 -6.324 -25.266 1 97.94 611 GLY A O 1
ATOM 4490 N N . LEU A 1 612 ? 27.109 -7.047 -24.078 1 98.19 612 LEU A N 1
ATOM 4491 C CA . LEU A 1 612 ? 26.297 -7.328 -25.266 1 98.19 612 LEU A CA 1
ATOM 4492 C C . LEU A 1 612 ? 25.953 -6.043 -26.016 1 98.19 612 LEU A C 1
ATOM 4494 O O . LEU A 1 612 ? 25.984 -6.012 -27.234 1 98.19 612 LEU A O 1
ATOM 4498 N N . LEU A 1 613 ? 25.578 -4.984 -25.266 1 98.19 613 LEU A N 1
ATOM 4499 C CA . LEU A 1 613 ? 25.266 -3.697 -25.875 1 98.19 613 LEU A CA 1
ATOM 4500 C C . LEU A 1 613 ? 26.484 -3.135 -26.594 1 98.19 613 LEU A C 1
ATOM 4502 O O . LEU A 1 613 ? 26.359 -2.576 -27.688 1 98.19 613 LEU A O 1
ATOM 4506 N N . GLU A 1 614 ? 27.641 -3.309 -26 1 97.5 614 GLU A N 1
ATOM 4507 C CA . GLU A 1 614 ? 28.875 -2.861 -26.625 1 97.5 614 GLU A CA 1
ATOM 4508 C C . GLU A 1 614 ? 29.125 -3.596 -27.953 1 97.5 614 GLU A C 1
ATOM 4510 O O . GLU A 1 614 ? 29.547 -2.99 -28.938 1 97.5 614 GLU A O 1
ATOM 4515 N N . LYS A 1 615 ? 28.859 -4.828 -27.969 1 96.19 615 LYS A N 1
ATOM 4516 C CA . LYS A 1 615 ? 29.094 -5.66 -29.141 1 96.19 615 LYS A CA 1
ATOM 4517 C C . LYS A 1 615 ? 28.219 -5.207 -30.312 1 96.19 615 LYS A C 1
ATOM 4519 O O . LYS A 1 615 ? 28.609 -5.352 -31.469 1 96.19 615 LYS A O 1
ATOM 4524 N N . VAL A 1 616 ? 27.109 -4.695 -30.016 1 95.62 616 VAL A N 1
ATOM 4525 C CA . VAL A 1 616 ? 26.219 -4.297 -31.109 1 95.62 616 VAL A CA 1
ATOM 4526 C C . VAL A 1 616 ? 26.391 -2.807 -31.391 1 95.62 616 VAL A C 1
ATOM 4528 O O . VAL A 1 616 ? 25.656 -2.234 -32.188 1 95.62 616 VAL A O 1
ATOM 4531 N N . GLY A 1 617 ? 27.234 -2.119 -30.672 1 94.56 617 GLY A N 1
ATOM 4532 C CA . GLY A 1 617 ? 27.562 -0.729 -30.922 1 94.56 617 GLY A CA 1
ATOM 4533 C C . GLY A 1 617 ? 26.734 0.249 -30.125 1 94.56 617 GLY A C 1
ATOM 4534 O O . GLY A 1 617 ? 26.578 1.407 -30.516 1 94.56 617 GLY A O 1
ATOM 4535 N N . ALA A 1 618 ? 26.172 -0.257 -29.156 1 93.31 618 ALA A N 1
ATOM 4536 C CA . ALA A 1 618 ? 25.391 0.614 -28.281 1 93.31 618 ALA A CA 1
ATOM 4537 C C . ALA A 1 618 ? 26.219 1.047 -27.078 1 93.31 618 ALA A C 1
ATOM 4539 O O . ALA A 1 618 ? 27.047 0.283 -26.578 1 93.31 618 ALA A O 1
ATOM 4540 N N . MET B 1 1 ? 27.438 2.457 25.781 1 43.88 1 MET B N 1
ATOM 4541 C CA . MET B 1 1 ? 26.219 2.428 26.578 1 43.88 1 MET B CA 1
ATOM 4542 C C . MET B 1 1 ? 25.156 1.55 25.938 1 43.88 1 MET B C 1
ATOM 4544 O O . MET B 1 1 ? 24.891 1.686 24.734 1 43.88 1 MET B O 1
ATOM 4548 N N . PRO B 1 2 ? 24.672 0.576 26.719 1 47.75 2 PRO B N 1
ATOM 4549 C CA . PRO B 1 2 ? 23.672 -0.301 26.109 1 47.75 2 PRO B CA 1
ATOM 4550 C C . PRO B 1 2 ? 22.328 0.397 25.891 1 47.75 2 PRO B C 1
ATOM 4552 O O . PRO B 1 2 ? 21.984 1.327 26.625 1 47.75 2 PRO B O 1
ATOM 4555 N N . ILE B 1 3 ? 21.656 0.035 24.766 1 56.31 3 ILE B N 1
ATOM 4556 C CA . ILE B 1 3 ? 20.375 0.622 24.391 1 56.31 3 ILE B CA 1
ATOM 4557 C C . ILE B 1 3 ? 19.281 0.116 25.328 1 56.31 3 ILE B C 1
ATOM 4559 O O . ILE B 1 3 ? 18.234 0.759 25.469 1 56.31 3 ILE B O 1
ATOM 4563 N N . ALA B 1 4 ? 19.422 -1.235 25.812 1 49.16 4 ALA B N 1
ATOM 4564 C CA . ALA B 1 4 ? 18.297 -1.843 26.531 1 49.16 4 ALA B CA 1
ATOM 4565 C C . ALA B 1 4 ? 18.078 -1.161 27.875 1 49.16 4 ALA B C 1
ATOM 4567 O O . ALA B 1 4 ? 19.016 -0.998 28.656 1 49.16 4 ALA B O 1
ATOM 4568 N N . SER B 1 5 ? 16.906 -0.535 28.047 1 44.38 5 SER B N 1
ATOM 4569 C CA . SER B 1 5 ? 16.422 -0.213 29.391 1 44.38 5 SER B CA 1
ATOM 4570 C C . SER B 1 5 ? 15.859 -1.448 30.094 1 44.38 5 SER B C 1
ATOM 4572 O O . SER B 1 5 ? 15.406 -2.385 29.438 1 44.38 5 SER B O 1
ATOM 4574 N N . GLU B 1 6 ? 16.141 -1.787 31.391 1 34.16 6 GLU B N 1
ATOM 4575 C CA . GLU B 1 6 ? 15.672 -2.941 32.156 1 34.16 6 GLU B CA 1
ATOM 4576 C C . GLU B 1 6 ? 14.148 -2.988 32.219 1 34.16 6 GLU B C 1
ATOM 4578 O O . GLU B 1 6 ? 13.508 -2.014 32.625 1 34.16 6 GLU B O 1
ATOM 4583 N N . PRO B 1 7 ? 13.492 -4.098 31.641 1 38.56 7 PRO B N 1
ATOM 4584 C CA . PRO B 1 7 ? 12.039 -4.25 31.609 1 38.56 7 PRO B CA 1
ATOM 4585 C C . PRO B 1 7 ? 11.453 -4.637 32.969 1 38.56 7 PRO B C 1
ATOM 4587 O O . PRO B 1 7 ? 11.914 -5.605 33.594 1 38.56 7 PRO B O 1
ATOM 4590 N N . GLY B 1 8 ? 11.07 -3.818 33.906 1 34.97 8 GLY B N 1
ATOM 4591 C CA . GLY B 1 8 ? 10.375 -4.309 35.094 1 34.97 8 GLY B CA 1
ATOM 4592 C C . GLY B 1 8 ? 9.031 -4.934 34.781 1 34.97 8 GLY B C 1
ATOM 4593 O O . GLY B 1 8 ? 8.438 -4.641 33.719 1 34.97 8 GLY B O 1
ATOM 4594 N N . THR B 1 9 ? 8.672 -6.188 35 1 40.09 9 THR B N 1
ATOM 4595 C CA . THR B 1 9 ? 7.516 -7.074 34.906 1 40.09 9 THR B CA 1
ATOM 4596 C C . THR B 1 9 ? 6.262 -6.395 35.438 1 40.09 9 THR B C 1
ATOM 4598 O O . THR B 1 9 ? 5.246 -7.055 35.688 1 40.09 9 THR B O 1
ATOM 4601 N N . GLU B 1 10 ? 6.098 -5.18 35.906 1 44.25 10 GLU B N 1
ATOM 4602 C CA . GLU B 1 10 ? 4.922 -4.672 36.625 1 44.25 10 GLU B CA 1
ATOM 4603 C C . GLU B 1 10 ? 3.754 -4.473 35.656 1 44.25 10 GLU B C 1
ATOM 4605 O O . GLU B 1 10 ? 3.955 -4.312 34.438 1 44.25 10 GLU B O 1
ATOM 4610 N N . PRO B 1 11 ? 2.412 -4.387 36.094 1 56.34 11 PRO B N 1
ATOM 4611 C CA . PRO B 1 11 ? 1.252 -3.814 35.406 1 56.34 11 PRO B CA 1
ATOM 4612 C C . PRO B 1 11 ? 1.627 -2.66 34.5 1 56.34 11 PRO B C 1
ATOM 4614 O O . PRO B 1 11 ? 2.637 -1.987 34.719 1 56.34 11 PRO B O 1
ATOM 4617 N N . VAL B 1 12 ? 0.921 -2.625 33.312 1 67.19 12 VAL B N 1
ATOM 4618 C CA . VAL B 1 12 ? 1.379 -1.535 32.438 1 67.19 12 VAL B CA 1
ATOM 4619 C C . VAL B 1 12 ? 1.353 -0.222 33.219 1 67.19 12 VAL B C 1
ATOM 4621 O O . VAL B 1 12 ? 0.306 0.422 33.344 1 67.19 12 VAL B O 1
ATOM 4624 N N . PRO B 1 13 ? 2.131 -0.022 34.094 1 67.38 13 PRO B N 1
ATOM 4625 C CA . PRO B 1 13 ? 2.129 1.087 35.062 1 67.38 13 PRO B CA 1
ATOM 4626 C C . PRO B 1 13 ? 1.76 2.422 34.406 1 67.38 13 PRO B C 1
ATOM 4628 O O . PRO B 1 13 ? 1.146 3.275 35.062 1 67.38 13 PRO B O 1
ATOM 4631 N N . GLU B 1 14 ? 1.855 2.42 33.125 1 82.62 14 GLU B N 1
ATOM 4632 C CA . GLU B 1 14 ? 1.714 3.727 32.5 1 82.62 14 GLU B CA 1
ATOM 4633 C C . GLU B 1 14 ? 0.299 3.934 31.969 1 82.62 14 GLU B C 1
ATOM 4635 O O . GLU B 1 14 ? -0.049 5.027 31.516 1 82.62 14 GLU B O 1
ATOM 4640 N N . TYR B 1 15 ? -0.571 2.957 32.188 1 87.62 15 TYR B N 1
ATOM 4641 C CA . TYR B 1 15 ? -1.869 3.051 31.531 1 87.62 15 TYR B CA 1
ATOM 4642 C C . TYR B 1 15 ? -2.736 4.121 32.188 1 87.62 15 TYR B C 1
ATOM 4644 O O . TYR B 1 15 ? -3.414 4.887 31.484 1 87.62 15 TYR B O 1
ATOM 4652 N N . ALA B 1 16 ? -2.701 4.148 33.469 1 87.38 16 ALA B N 1
ATOM 4653 C CA . ALA B 1 16 ? -3.484 5.148 34.188 1 87.38 16 ALA B CA 1
ATOM 4654 C C . ALA B 1 16 ? -3.051 6.562 33.812 1 87.38 16 ALA B C 1
ATOM 4656 O O . ALA B 1 16 ? -3.889 7.453 33.656 1 87.38 16 ALA B O 1
ATOM 4657 N N . ALA B 1 17 ? -1.807 6.691 33.75 1 88.38 17 ALA B N 1
ATOM 4658 C CA . ALA B 1 17 ? -1.276 7.996 33.344 1 88.38 17 ALA B CA 1
ATOM 4659 C C . ALA B 1 17 ? -1.675 8.352 31.922 1 88.38 17 ALA B C 1
ATOM 4661 O O . ALA B 1 17 ? -2.004 9.5 31.625 1 88.38 17 ALA B O 1
ATOM 4662 N N . TRP B 1 18 ? -1.586 7.402 31.125 1 90.44 18 TRP B N 1
ATOM 4663 C CA . TRP B 1 18 ? -2.002 7.602 29.734 1 90.44 18 TRP B CA 1
ATOM 4664 C C . TRP B 1 18 ? -3.477 7.977 29.656 1 90.44 18 TRP B C 1
ATOM 4666 O O . TRP B 1 18 ? -3.848 8.93 28.969 1 90.44 18 TRP B O 1
ATOM 4676 N N . ARG B 1 19 ? -4.305 7.312 30.359 1 90.81 19 ARG B N 1
ATOM 4677 C CA . ARG B 1 19 ? -5.738 7.582 30.406 1 90.81 19 ARG B CA 1
ATOM 4678 C C . ARG B 1 19 ? -6.016 9 30.875 1 90.81 19 ARG B C 1
ATOM 4680 O O . ARG B 1 19 ? -6.883 9.688 30.328 1 90.81 19 ARG B O 1
ATOM 4687 N N . LYS B 1 20 ? -5.328 9.391 31.859 1 90.44 20 LYS B N 1
ATOM 4688 C CA . LYS B 1 20 ? -5.465 10.75 32.375 1 90.44 20 LYS B CA 1
ATOM 4689 C C . LYS B 1 20 ? -5.117 11.773 31.297 1 90.44 20 LYS B C 1
ATOM 4691 O O . LYS B 1 20 ? -5.773 12.812 31.172 1 90.44 20 LYS B O 1
ATOM 4696 N N . GLY B 1 21 ? -4.07 11.445 30.594 1 90.56 21 GLY B N 1
ATOM 4697 C CA . GLY B 1 21 ? -3.707 12.305 29.484 1 90.56 21 GLY B CA 1
ATOM 4698 C C . GLY B 1 21 ? -4.793 12.406 28.438 1 90.56 21 GLY B C 1
ATOM 4699 O O . GLY B 1 21 ? -5.105 13.5 27.953 1 90.56 21 GLY B O 1
ATOM 4700 N N . VAL B 1 22 ? -5.355 11.312 28.109 1 91.69 22 VAL B N 1
ATOM 4701 C CA . VAL B 1 22 ? -6.434 11.258 27.125 1 91.69 22 VAL B CA 1
ATOM 4702 C C . VAL B 1 22 ? -7.625 12.078 27.625 1 91.69 22 VAL B C 1
ATOM 4704 O O . VAL B 1 22 ? -8.219 12.844 26.859 1 91.69 22 VAL B O 1
ATOM 4707 N N . ALA B 1 23 ? -7.949 11.961 28.875 1 93 23 ALA B N 1
ATOM 4708 C CA . ALA B 1 23 ? -9.039 12.727 29.484 1 93 23 ALA B CA 1
ATOM 4709 C C . ALA B 1 23 ? -8.797 14.227 29.359 1 93 23 ALA B C 1
ATOM 4711 O O . ALA B 1 23 ? -9.719 14.984 29.062 1 93 23 ALA B O 1
ATOM 4712 N N . GLY B 1 24 ? -7.645 14.578 29.594 1 91.12 24 GLY B N 1
ATOM 4713 C CA . GLY B 1 24 ? -7.281 15.984 29.484 1 91.12 24 GLY B CA 1
ATOM 4714 C C . GLY B 1 24 ? -7.465 16.531 28.094 1 91.12 24 GLY B C 1
ATOM 4715 O O . GLY B 1 24 ? -8.031 17.625 27.922 1 91.12 24 GLY B O 1
ATOM 4716 N N . VAL B 1 25 ? -7.016 15.781 27.172 1 89.06 25 VAL B N 1
ATOM 4717 C CA . VAL B 1 25 ? -7.098 16.219 25.781 1 89.06 25 VAL B CA 1
ATOM 4718 C C . VAL B 1 25 ? -8.555 16.281 25.344 1 89.06 25 VAL B C 1
ATOM 4720 O O . VAL B 1 25 ? -8.984 17.234 24.703 1 89.06 25 VAL B O 1
ATOM 4723 N N . LEU B 1 26 ? -9.297 15.242 25.672 1 91.69 26 LEU B N 1
ATOM 4724 C CA . LEU B 1 26 ? -10.703 15.18 25.297 1 91.69 26 LEU B CA 1
ATOM 4725 C C . LEU B 1 26 ? -11.492 16.312 25.938 1 91.69 26 LEU B C 1
ATOM 4727 O O . LEU B 1 26 ? -12.391 16.891 25.328 1 91.69 26 LEU B O 1
ATOM 4731 N N . ALA B 1 27 ? -11.211 16.594 27.172 1 91.81 27 ALA B N 1
ATOM 4732 C CA . ALA B 1 27 ? -11.867 17.688 27.891 1 91.81 27 ALA B CA 1
ATOM 4733 C C . ALA B 1 27 ? -11.609 19.016 27.188 1 91.81 27 ALA B C 1
ATOM 4735 O O . ALA B 1 27 ? -12.523 19.844 27.062 1 91.81 27 ALA B O 1
ATOM 4736 N N . LYS B 1 28 ? -10.43 19.203 26.812 1 85.69 28 LYS B N 1
ATOM 4737 C CA . LYS B 1 28 ? -10.055 20.422 26.125 1 85.69 28 LYS B CA 1
ATOM 4738 C C . LYS B 1 28 ? -10.781 20.547 24.781 1 85.69 28 LYS B C 1
ATOM 4740 O O . LYS B 1 28 ? -11.336 21.594 24.469 1 85.69 28 LYS B O 1
ATOM 4745 N N . ILE B 1 29 ? -10.797 19.469 24.047 1 83.56 29 ILE B N 1
ATOM 4746 C CA . ILE B 1 29 ? -11.398 19.469 22.703 1 83.56 29 ILE B CA 1
ATOM 4747 C C . ILE B 1 29 ? -12.906 19.672 22.828 1 83.56 29 ILE B C 1
ATOM 4749 O O . ILE B 1 29 ? -13.5 20.422 22.031 1 83.56 29 ILE B O 1
ATOM 4753 N N . ARG B 1 30 ? -13.445 19.047 23.781 1 86.81 30 ARG B N 1
ATOM 4754 C CA . ARG B 1 30 ? -14.898 19.109 23.938 1 86.81 30 ARG B CA 1
ATOM 4755 C C . ARG B 1 30 ? -15.312 20.297 24.781 1 86.81 30 ARG B C 1
ATOM 4757 O O . ARG B 1 30 ? -16.5 20.562 24.953 1 86.81 30 ARG B O 1
ATOM 4764 N N . ARG B 1 31 ? -14.438 20.969 25.391 1 87.69 31 ARG B N 1
ATOM 4765 C CA . ARG B 1 31 ? -14.672 22.141 26.234 1 87.69 31 ARG B CA 1
ATOM 4766 C C . ARG B 1 31 ? -15.578 21.781 27.422 1 87.69 31 ARG B C 1
ATOM 4768 O O . ARG B 1 31 ? -16.578 22.453 27.672 1 87.69 31 ARG B O 1
ATOM 4775 N N . VAL B 1 32 ? -15.133 20.641 28.016 1 92.81 32 VAL B N 1
ATOM 4776 C CA . VAL B 1 32 ? -15.797 20.188 29.234 1 92.81 32 VAL B CA 1
ATOM 4777 C C . VAL B 1 32 ? -14.766 19.922 30.328 1 92.81 32 VAL B C 1
ATOM 4779 O O . VAL B 1 32 ? -13.562 20.031 30.094 1 92.81 32 VAL B O 1
ATOM 4782 N N . GLU B 1 33 ? -15.297 19.703 31.531 1 93.19 33 GLU B N 1
ATOM 4783 C CA . GLU B 1 33 ? -14.406 19.312 32.625 1 93.19 33 GLU B CA 1
ATOM 4784 C C . GLU B 1 33 ? -14.117 17.828 32.594 1 93.19 33 GLU B C 1
ATOM 4786 O O . GLU B 1 33 ? -14.961 17.031 32.156 1 93.19 33 GLU B O 1
ATOM 4791 N N . ILE B 1 34 ? -13.016 17.469 33.031 1 92.75 34 ILE B N 1
ATOM 4792 C CA . ILE B 1 34 ? -12.602 16.062 33.062 1 92.75 34 ILE B CA 1
ATOM 4793 C C . ILE B 1 34 ? -13.633 15.234 33.844 1 92.75 34 ILE B C 1
ATOM 4795 O O . ILE B 1 34 ? -13.922 14.102 33.469 1 92.75 34 ILE B O 1
ATOM 4799 N N . ALA B 1 35 ? -14.227 15.852 34.875 1 91.44 35 ALA B N 1
ATOM 4800 C CA . ALA B 1 35 ? -15.203 15.18 35.719 1 91.44 35 ALA B CA 1
ATOM 4801 C C . ALA B 1 35 ? -16.469 14.852 34.938 1 91.44 35 ALA B C 1
ATOM 4803 O O . ALA B 1 35 ? -17.234 13.961 35.344 1 91.44 35 ALA B O 1
ATOM 4804 N N . ASP B 1 36 ? -16.594 15.484 33.812 1 93.25 36 ASP B N 1
ATOM 4805 C CA . ASP B 1 36 ? -17.781 15.281 33 1 93.25 36 ASP B CA 1
ATOM 4806 C C . ASP B 1 36 ? -17.594 14.125 32 1 93.25 36 ASP B C 1
ATOM 4808 O O . ASP B 1 36 ? -18.531 13.68 31.359 1 93.25 36 ASP B O 1
ATOM 4812 N N . LEU B 1 37 ? -16.391 13.734 31.906 1 94.06 37 LEU B N 1
ATOM 4813 C CA . LEU B 1 37 ? -16.094 12.617 31.016 1 94.06 37 LEU B CA 1
ATOM 4814 C C . LEU B 1 37 ? -16.406 11.289 31.688 1 94.06 37 LEU B C 1
ATOM 4816 O O . LEU B 1 37 ? -16.422 11.195 32.906 1 94.06 37 LEU B O 1
ATOM 4820 N N . PRO B 1 38 ? -16.672 10.297 30.906 1 92.56 38 PRO B N 1
ATOM 4821 C CA . PRO B 1 38 ? -16.859 8.969 31.484 1 92.56 38 PRO B CA 1
ATOM 4822 C C . PRO B 1 38 ? -15.625 8.461 32.219 1 92.56 38 PRO B C 1
ATOM 4824 O O . PRO B 1 38 ? -14.531 9.008 32.031 1 92.56 38 PRO B O 1
ATOM 4827 N N . GLU B 1 39 ? -15.805 7.434 33 1 91.31 39 GLU B N 1
ATOM 4828 C CA . GLU B 1 39 ? -14.719 6.832 33.781 1 91.31 39 GLU B CA 1
ATOM 4829 C C . GLU B 1 39 ? -13.578 6.375 32.875 1 91.31 39 GLU B C 1
ATOM 4831 O O . GLU B 1 39 ? -12.414 6.438 33.25 1 91.31 39 GLU B O 1
ATOM 4836 N N . GLU B 1 40 ? -13.977 5.836 31.766 1 93.38 40 GLU B N 1
ATOM 4837 C CA . GLU B 1 40 ? -13.023 5.434 30.734 1 93.38 40 GLU B CA 1
ATOM 4838 C C . GLU B 1 40 ? -13.125 6.328 29.5 1 93.38 40 GLU B C 1
ATOM 4840 O O . GLU B 1 40 ? -13.672 5.922 28.469 1 93.38 40 GLU B O 1
ATOM 4845 N N . PRO B 1 41 ? -12.445 7.465 29.641 1 93.12 41 PRO B N 1
ATOM 4846 C CA . PRO B 1 41 ? -12.625 8.477 28.594 1 93.12 41 PRO B CA 1
ATOM 4847 C C . PRO B 1 41 ? -12.102 8.016 27.234 1 93.12 41 PRO B C 1
ATOM 4849 O O . PRO B 1 41 ? -12.57 8.477 26.203 1 93.12 41 PRO B O 1
ATOM 4852 N N . GLU B 1 42 ? -11.047 7.074 27.219 1 90.69 42 GLU B N 1
ATOM 4853 C CA . GLU B 1 42 ? -10.477 6.598 25.969 1 90.69 42 GLU B CA 1
ATOM 4854 C C . GLU B 1 42 ? -11.516 5.875 25.109 1 90.69 42 GLU B C 1
ATOM 4856 O O . GLU B 1 42 ? -11.375 5.773 23.891 1 90.69 42 GLU B O 1
ATOM 4861 N N . GLN B 1 43 ? -12.594 5.469 25.688 1 92.81 43 GLN B N 1
ATOM 4862 C CA . GLN B 1 43 ? -13.641 4.766 24.953 1 92.81 43 GLN B CA 1
ATOM 4863 C C . GLN B 1 43 ? -14.352 5.699 23.984 1 92.81 43 GLN B C 1
ATOM 4865 O O . GLN B 1 43 ? -14.984 5.242 23.031 1 92.81 43 GLN B O 1
ATOM 4870 N N . LEU B 1 44 ? -14.25 7 24.266 1 92.06 44 LEU B N 1
ATOM 4871 C CA . LEU B 1 44 ? -14.82 7.988 23.359 1 92.06 44 LEU B CA 1
ATOM 4872 C C . LEU B 1 44 ? -14.062 8.016 22.031 1 92.06 44 LEU B C 1
ATOM 4874 O O . LEU B 1 44 ? -14.555 8.562 21.047 1 92.06 44 LEU B O 1
ATOM 4878 N N . LEU B 1 45 ? -12.891 7.414 22.031 1 91.56 45 LEU B N 1
ATOM 4879 C CA . LEU B 1 45 ? -12.07 7.371 20.828 1 91.56 45 LEU B CA 1
ATOM 4880 C C . LEU B 1 45 ? -12.266 6.055 20.078 1 91.56 45 LEU B C 1
ATOM 4882 O O . LEU B 1 45 ? -11.742 5.871 18.984 1 91.56 45 LEU B O 1
ATOM 4886 N N . ASP B 1 46 ? -13.086 5.195 20.625 1 93.12 46 ASP B N 1
ATOM 4887 C CA . ASP B 1 46 ? -13.32 3.889 20.016 1 93.12 46 ASP B CA 1
ATOM 4888 C C . ASP B 1 46 ? -13.969 4.031 18.641 1 93.12 46 ASP B C 1
ATOM 4890 O O . ASP B 1 46 ? -14.758 4.953 18.422 1 93.12 46 ASP B O 1
ATOM 4894 N N . GLU B 1 47 ? -13.578 3.123 17.781 1 92 47 GLU B N 1
ATOM 4895 C CA . GLU B 1 47 ? -14.281 2.971 16.516 1 92 47 GLU B CA 1
ATOM 4896 C C . GLU B 1 47 ? -15.094 1.68 16.484 1 92 47 GLU B C 1
ATOM 4898 O O . GLU B 1 47 ? -14.672 0.66 17.047 1 92 47 GLU B O 1
ATOM 4903 N N . THR B 1 48 ? -16.234 1.789 15.906 1 94.31 48 THR B N 1
ATOM 4904 C CA . THR B 1 48 ? -17.094 0.617 15.781 1 94.31 48 THR B CA 1
ATOM 4905 C C . THR B 1 48 ? -17.219 0.187 14.32 1 94.31 48 THR B C 1
ATOM 4907 O O . THR B 1 48 ? -17.484 1.012 13.445 1 94.31 48 THR B O 1
ATOM 4910 N N . THR B 1 49 ? -16.891 -1.073 14.039 1 95.31 49 THR B N 1
ATOM 4911 C CA . THR B 1 49 ? -17.031 -1.597 12.688 1 95.31 49 THR B CA 1
ATOM 4912 C C . THR B 1 49 ? -18.484 -1.859 12.344 1 95.31 49 THR B C 1
ATOM 4914 O O . THR B 1 49 ? -19.359 -1.775 13.211 1 95.31 49 THR B O 1
ATOM 4917 N N . TYR B 1 50 ? -18.766 -2.203 11.117 1 96.38 50 TYR B N 1
ATOM 4918 C CA . TYR B 1 50 ? -20.141 -2.496 10.688 1 96.38 50 TYR B CA 1
ATOM 4919 C C . TYR B 1 50 ? -20.609 -3.83 11.25 1 96.38 50 TYR B C 1
ATOM 4921 O O . TYR B 1 50 ? -21.797 -4.152 11.188 1 96.38 50 TYR B O 1
ATOM 4929 N N . ASP B 1 51 ? -19.734 -4.609 11.883 1 96.69 51 ASP B N 1
ATOM 4930 C CA . ASP B 1 51 ? -20.094 -5.855 12.555 1 96.69 51 ASP B CA 1
ATOM 4931 C C . ASP B 1 51 ? -20.375 -5.625 14.031 1 96.69 51 ASP B C 1
ATOM 4933 O O . ASP B 1 51 ? -20.672 -6.566 14.773 1 96.69 51 ASP B O 1
ATOM 4937 N N . GLY B 1 52 ? -20.188 -4.41 14.453 1 96.12 52 GLY B N 1
ATOM 4938 C CA . GLY B 1 52 ? -20.422 -4.082 15.852 1 96.12 52 GLY B CA 1
ATOM 4939 C C . GLY B 1 52 ? -19.203 -4.336 16.734 1 96.12 52 GLY B C 1
ATOM 4940 O O . GLY B 1 52 ? -19.312 -4.398 17.953 1 96.12 52 GLY B O 1
ATOM 4941 N N . LEU B 1 53 ? -18.094 -4.508 16.141 1 96.88 53 LEU B N 1
ATOM 4942 C CA . LEU B 1 53 ? -16.859 -4.711 16.891 1 96.88 53 LEU B CA 1
ATOM 4943 C C . LEU B 1 53 ? -16.25 -3.375 17.312 1 96.88 53 LEU B C 1
ATOM 4945 O O . LEU B 1 53 ? -16.281 -2.412 16.547 1 96.88 53 LEU B O 1
ATOM 4949 N N . THR B 1 54 ? -15.734 -3.34 18.453 1 95.5 54 THR B N 1
ATOM 4950 C CA . THR B 1 54 ? -15.078 -2.143 18.969 1 95.5 54 THR B CA 1
ATOM 4951 C C . THR B 1 54 ? -13.57 -2.215 18.75 1 95.5 54 THR B C 1
ATOM 4953 O O . THR B 1 54 ? -12.93 -3.188 19.156 1 95.5 54 THR B O 1
ATOM 4956 N N . ILE B 1 55 ? -13.008 -1.226 18.094 1 94.94 55 ILE B N 1
ATOM 4957 C CA . ILE B 1 55 ? -11.562 -1.075 17.938 1 94.94 55 ILE B CA 1
ATOM 4958 C C . ILE B 1 55 ? -11.055 0.021 18.875 1 94.94 55 ILE B C 1
ATOM 4960 O O . ILE B 1 55 ? -11.445 1.186 18.75 1 94.94 55 ILE B O 1
ATOM 4964 N N . ALA B 1 56 ? -10.211 -0.347 19.797 1 94.81 56 ALA B N 1
ATOM 4965 C CA . ALA B 1 56 ? -9.648 0.597 20.766 1 94.81 56 ALA B CA 1
ATOM 4966 C C . ALA B 1 56 ? -8.5 1.391 20.156 1 94.81 56 ALA B C 1
ATOM 4968 O O . ALA B 1 56 ? -7.855 0.931 19.203 1 94.81 56 ALA B O 1
ATOM 4969 N N . PRO B 1 57 ? -8.25 2.572 20.672 1 93.56 57 PRO B N 1
ATOM 4970 C CA . PRO B 1 57 ? -7.156 3.395 20.141 1 93.56 57 PRO B CA 1
ATOM 4971 C C . PRO B 1 57 ? -5.781 2.895 20.562 1 93.56 57 PRO B C 1
ATOM 4973 O O . PRO B 1 57 ? -4.766 3.309 20 1 93.56 57 PRO B O 1
ATOM 4976 N N . LEU B 1 58 ? -5.746 2.033 21.578 1 94.31 58 LEU B N 1
ATOM 4977 C CA . LEU B 1 58 ? -4.488 1.538 22.109 1 94.31 58 LEU B CA 1
ATOM 4978 C C . LEU B 1 58 ? -4.645 0.114 22.641 1 94.31 58 LEU B C 1
ATOM 4980 O O . LEU B 1 58 ? -5.609 -0.19 23.344 1 94.31 58 LEU B O 1
ATOM 4984 N N . TYR B 1 59 ? -3.717 -0.73 22.188 1 94.81 59 TYR B N 1
ATOM 4985 C CA . TYR B 1 59 ? -3.656 -2.104 22.672 1 94.81 59 TYR B CA 1
ATOM 4986 C C . TYR B 1 59 ? -2.371 -2.352 23.453 1 94.81 59 TYR B C 1
ATOM 4988 O O . TYR B 1 59 ? -1.318 -1.804 23.125 1 94.81 59 TYR B O 1
ATOM 4996 N N . THR B 1 60 ? -2.484 -3.156 24.547 1 94.56 60 THR B N 1
ATOM 4997 C CA . THR B 1 60 ? -1.369 -3.504 25.422 1 94.56 60 THR B CA 1
ATOM 4998 C C . THR B 1 60 ? -1.372 -4.996 25.734 1 94.56 60 THR B C 1
ATOM 5000 O O . THR B 1 60 ? -2.193 -5.746 25.203 1 94.56 60 THR B O 1
ATOM 5003 N N . ARG B 1 61 ? -0.49 -5.371 26.516 1 92.5 61 ARG B N 1
ATOM 5004 C CA . ARG B 1 61 ? -0.401 -6.766 26.938 1 92.5 61 ARG B CA 1
ATOM 5005 C C . ARG B 1 61 ? -1.69 -7.219 27.625 1 92.5 61 ARG B C 1
ATOM 5007 O O . ARG B 1 61 ? -2.002 -8.406 27.641 1 92.5 61 ARG B O 1
ATOM 5014 N N . ARG B 1 62 ? -2.439 -6.27 28.109 1 90.81 62 ARG B N 1
ATOM 5015 C CA . ARG B 1 62 ? -3.725 -6.586 28.719 1 90.81 62 ARG B CA 1
ATOM 5016 C C . ARG B 1 62 ? -4.664 -7.246 27.719 1 90.81 62 ARG B C 1
ATOM 5018 O O . ARG B 1 62 ? -5.59 -7.961 28.109 1 90.81 62 ARG B O 1
ATOM 5025 N N . ASN B 1 63 ? -4.383 -7.008 26.438 1 92.62 63 ASN B N 1
ATOM 5026 C CA . ASN B 1 63 ? -5.223 -7.551 25.375 1 92.62 63 ASN B CA 1
ATOM 5027 C C . ASN B 1 63 ? -4.629 -8.828 24.781 1 92.62 63 ASN B C 1
ATOM 5029 O O . ASN B 1 63 ? -5.086 -9.312 23.75 1 92.62 63 ASN B O 1
ATOM 5033 N N . GLU B 1 64 ? -3.65 -9.359 25.422 1 92.44 64 GLU B N 1
ATOM 5034 C CA . GLU B 1 64 ? -2.922 -10.492 24.875 1 92.44 64 GLU B CA 1
ATOM 5035 C C . GLU B 1 64 ? -3.812 -11.734 24.781 1 92.44 64 GLU B C 1
ATOM 5037 O O . GLU B 1 64 ? -4.594 -12.008 25.688 1 92.44 64 GLU B O 1
ATOM 5042 N N . ARG B 1 65 ? -3.721 -12.445 23.688 1 92.44 65 ARG B N 1
ATOM 5043 C CA . ARG B 1 65 ? -4.395 -13.719 23.438 1 92.44 65 ARG B CA 1
ATOM 5044 C C . ARG B 1 65 ? -3.398 -14.875 23.453 1 92.44 65 ARG B C 1
ATOM 5046 O O . ARG B 1 65 ? -2.193 -14.664 23.297 1 92.44 65 ARG B O 1
ATOM 5053 N N . PRO B 1 66 ? -3.914 -16.094 23.703 1 91.12 66 PRO B N 1
ATOM 5054 C CA . PRO B 1 66 ? -3.018 -17.25 23.609 1 91.12 66 PRO B CA 1
ATOM 5055 C C . PRO B 1 66 ? -2.408 -17.406 22.219 1 91.12 66 PRO B C 1
ATOM 5057 O O . PRO B 1 66 ? -3.055 -17.078 21.219 1 91.12 66 PRO B O 1
ATOM 5060 N N . GLU B 1 67 ? -1.187 -17.859 22.203 1 91.75 67 GLU B N 1
ATOM 5061 C CA . GLU B 1 67 ? -0.553 -18.125 20.922 1 91.75 67 GLU B CA 1
ATOM 5062 C C . GLU B 1 67 ? -1.341 -19.156 20.109 1 91.75 67 GLU B C 1
ATOM 5064 O O . GLU B 1 67 ? -1.746 -20.188 20.641 1 91.75 67 GLU B O 1
ATOM 5069 N N . GLN B 1 68 ? -1.543 -18.875 18.891 1 92.44 68 GLN B N 1
ATOM 5070 C CA . GLN B 1 68 ? -2.195 -19.797 17.969 1 92.44 68 GLN B CA 1
ATOM 5071 C C . GLN B 1 68 ? -1.232 -20.891 17.516 1 92.44 68 GLN B C 1
ATOM 5073 O O . GLN B 1 68 ? -0.019 -20.672 17.469 1 92.44 68 GLN B O 1
ATOM 5078 N N . PRO B 1 69 ? -1.759 -22.109 17.203 1 92.62 69 PRO B N 1
ATOM 5079 C CA . PRO B 1 69 ? -0.907 -23.141 16.609 1 92.62 69 PRO B CA 1
ATOM 5080 C C . PRO B 1 69 ? -0.201 -22.656 15.344 1 92.62 69 PRO B C 1
ATOM 5082 O O . PRO B 1 69 ? -0.658 -21.719 14.695 1 92.62 69 PRO B O 1
ATOM 5085 N N . LEU B 1 70 ? 0.931 -23.359 15.016 1 93.94 70 LEU B N 1
ATOM 5086 C CA . LEU B 1 70 ? 1.763 -22.953 13.891 1 93.94 70 LEU B CA 1
ATOM 5087 C C . LEU B 1 70 ? 1.037 -23.188 12.57 1 93.94 70 LEU B C 1
ATOM 5089 O O . LEU B 1 70 ? 0.033 -23.906 12.523 1 93.94 70 LEU B O 1
ATOM 5093 N N . PRO B 1 71 ? 1.491 -22.547 11.484 1 92.38 71 PRO B N 1
ATOM 5094 C CA . PRO B 1 71 ? 0.849 -22.734 10.188 1 92.38 71 PRO B CA 1
ATOM 5095 C C . PRO B 1 71 ? 0.739 -24.203 9.797 1 92.38 71 PRO B C 1
ATOM 5097 O O . PRO B 1 71 ? 1.673 -24.984 10.023 1 92.38 71 PRO B O 1
ATOM 5100 N N . GLY B 1 72 ? -0.411 -24.578 9.242 1 93.19 72 GLY B N 1
ATOM 5101 C CA . GLY B 1 72 ? -0.646 -25.938 8.805 1 93.19 72 GLY B CA 1
ATOM 5102 C C . GLY B 1 72 ? -1.27 -26.812 9.883 1 93.19 72 GLY B C 1
ATOM 5103 O O . GLY B 1 72 ? -1.577 -27.984 9.641 1 93.19 72 GLY B O 1
ATOM 5104 N N . THR B 1 73 ? -1.504 -26.203 11.016 1 93.38 73 THR B N 1
ATOM 5105 C CA . THR B 1 73 ? -2.072 -26.938 12.141 1 93.38 73 THR B CA 1
ATOM 5106 C C . THR B 1 73 ? -3.422 -26.359 12.547 1 93.38 73 THR B C 1
ATOM 5108 O O . THR B 1 73 ? -3.59 -25.141 12.57 1 93.38 73 THR B O 1
ATOM 5111 N N . TYR B 1 74 ? -4.395 -27.234 12.781 1 93.88 74 TYR B N 1
ATOM 5112 C CA . TYR B 1 74 ? -5.68 -26.781 13.305 1 93.88 74 TYR B CA 1
ATOM 5113 C C . TYR B 1 74 ? -5.492 -25.781 14.43 1 93.88 74 TYR B C 1
ATOM 5115 O O . TYR B 1 74 ? -4.676 -26 15.336 1 93.88 74 TYR B O 1
ATOM 5123 N N . PRO B 1 75 ? -6.148 -24.562 14.43 1 96.19 75 PRO B N 1
ATOM 5124 C CA . PRO B 1 75 ? -7.281 -24.188 13.586 1 96.19 75 PRO B CA 1
ATOM 5125 C C . PRO B 1 75 ? -6.863 -23.312 12.398 1 96.19 75 PRO B C 1
ATOM 5127 O O . PRO B 1 75 ? -7.672 -22.531 11.891 1 96.19 75 PRO B O 1
ATOM 5130 N N . PHE B 1 76 ? -5.621 -23.328 12.016 1 96.69 76 PHE B N 1
ATOM 5131 C CA . PHE B 1 76 ? -5.055 -22.812 10.773 1 96.69 76 PHE B CA 1
ATOM 5132 C C . PHE B 1 76 ? -5.094 -21.281 10.742 1 96.69 76 PHE B C 1
ATOM 5134 O O . PHE B 1 76 ? -5.059 -20.672 9.672 1 96.69 76 PHE B O 1
ATOM 5141 N N . VAL B 1 77 ? -5.195 -20.672 11.945 1 96.94 77 VAL B N 1
ATOM 5142 C CA . VAL B 1 77 ? -5.289 -19.219 12.031 1 96.94 77 VAL B CA 1
ATOM 5143 C C . VAL B 1 77 ? -4.066 -18.594 11.383 1 96.94 77 VAL B C 1
ATOM 5145 O O . VAL B 1 77 ? -4.184 -17.578 10.672 1 96.94 77 VAL B O 1
ATOM 5148 N N . ARG B 1 78 ? -2.906 -19.203 11.547 1 95.62 78 ARG B N 1
ATOM 5149 C CA . ARG B 1 78 ? -1.646 -18.609 11.102 1 95.62 78 ARG B CA 1
ATOM 5150 C C . ARG B 1 78 ? -1.311 -19.047 9.68 1 95.62 78 ARG B C 1
ATOM 5152 O O . ARG B 1 78 ? -0.26 -18.688 9.141 1 95.62 78 ARG B O 1
ATOM 5159 N N . GLY B 1 79 ? -2.158 -19.891 9.062 1 94.88 79 GLY B N 1
ATOM 5160 C CA . GLY B 1 79 ? -1.955 -20.344 7.695 1 94.88 79 GLY B CA 1
ATOM 5161 C C . GLY B 1 79 ? -2.344 -21.781 7.48 1 94.88 79 GLY B C 1
ATOM 5162 O O . GLY B 1 79 ? -2.162 -22.625 8.367 1 94.88 79 GLY B O 1
ATOM 5163 N N . GLY B 1 80 ? -2.752 -22.078 6.316 1 93.25 80 GLY B N 1
ATOM 5164 C CA . GLY B 1 80 ? -3.252 -23.422 6.008 1 93.25 80 GLY B CA 1
ATOM 5165 C C . GLY B 1 80 ? -2.154 -24.391 5.645 1 93.25 80 GLY B C 1
ATOM 5166 O O . GLY B 1 80 ? -2.367 -25.609 5.676 1 93.25 80 GLY B O 1
ATOM 5167 N N . ASP B 1 81 ? -0.982 -23.891 5.332 1 90.94 81 ASP B N 1
ATOM 5168 C CA . ASP B 1 81 ? 0.127 -24.703 4.844 1 90.94 81 ASP B CA 1
ATOM 5169 C C . ASP B 1 81 ? 1.363 -24.531 5.723 1 90.94 81 ASP B C 1
ATOM 5171 O O . ASP B 1 81 ? 1.89 -23.422 5.852 1 90.94 81 ASP B O 1
ATOM 5175 N N . ALA B 1 82 ? 1.842 -25.609 6.266 1 86.75 82 ALA B N 1
ATOM 5176 C CA . ALA B 1 82 ? 2.979 -25.578 7.18 1 86.75 82 ALA B CA 1
ATOM 5177 C C . ALA B 1 82 ? 4.266 -25.219 6.441 1 86.75 82 ALA B C 1
ATOM 5179 O O . ALA B 1 82 ? 5.176 -24.625 7.02 1 86.75 82 ALA B O 1
ATOM 5180 N N . THR B 1 83 ? 4.34 -25.609 5.191 1 84.69 83 THR B N 1
ATOM 5181 C CA . THR B 1 83 ? 5.621 -25.5 4.496 1 84.69 83 THR B CA 1
ATOM 5182 C C . THR B 1 83 ? 5.5 -24.594 3.27 1 84.69 83 THR B C 1
ATOM 5184 O O . THR B 1 83 ? 6.152 -24.844 2.252 1 84.69 83 THR B O 1
ATOM 5187 N N . ARG B 1 84 ? 4.594 -23.703 3.363 1 84.81 84 ARG B N 1
ATOM 5188 C CA . ARG B 1 84 ? 4.5 -22.75 2.271 1 84.81 84 ARG B CA 1
ATOM 5189 C C . ARG B 1 84 ? 5.871 -22.156 1.941 1 84.81 84 ARG B C 1
ATOM 5191 O O . ARG B 1 84 ? 6.637 -21.812 2.842 1 84.81 84 ARG B O 1
ATOM 5198 N N . ASP B 1 85 ? 6.211 -22.188 0.63 1 79.38 85 ASP B N 1
ATOM 5199 C CA . ASP B 1 85 ? 7.469 -21.578 0.198 1 79.38 85 ASP B CA 1
ATOM 5200 C C . ASP B 1 85 ? 7.488 -20.078 0.486 1 79.38 85 ASP B C 1
ATOM 5202 O O . ASP B 1 85 ? 6.836 -19.297 -0.211 1 79.38 85 ASP B O 1
ATOM 5206 N N . VAL B 1 86 ? 8.305 -19.688 1.384 1 77.5 86 VAL B N 1
ATOM 5207 C CA . VAL B 1 86 ? 8.328 -18.312 1.841 1 77.5 86 VAL B CA 1
ATOM 5208 C C . VAL B 1 86 ? 9 -17.422 0.788 1 77.5 86 VAL B C 1
ATOM 5210 O O . VAL B 1 86 ? 8.844 -16.203 0.798 1 77.5 86 VAL B O 1
ATOM 5213 N N . HIS B 1 87 ? 9.68 -17.984 -0.153 1 77.56 87 HIS B N 1
ATOM 5214 C CA . HIS B 1 87 ? 10.312 -17.203 -1.199 1 77.56 87 HIS B CA 1
ATOM 5215 C C . HIS B 1 87 ? 9.336 -16.922 -2.342 1 77.56 87 HIS B C 1
ATOM 5217 O O . HIS B 1 87 ? 9.539 -15.984 -3.121 1 77.56 87 HIS B O 1
ATOM 5223 N N . ARG B 1 88 ? 8.297 -17.688 -2.33 1 83.06 88 ARG B N 1
ATOM 5224 C CA . ARG B 1 88 ? 7.289 -17.484 -3.363 1 83.06 88 ARG B CA 1
ATOM 5225 C C . ARG B 1 88 ? 6.141 -16.641 -2.846 1 83.06 88 ARG B C 1
ATOM 5227 O O . ARG B 1 88 ? 5.613 -15.789 -3.572 1 83.06 88 ARG B O 1
ATOM 5234 N N . GLY B 1 89 ? 5.75 -16.891 -1.616 1 91.75 89 GLY B N 1
ATOM 5235 C CA . GLY B 1 89 ? 4.602 -16.203 -1.047 1 91.75 89 GLY B CA 1
ATOM 5236 C C . GLY B 1 89 ? 3.275 -16.766 -1.511 1 91.75 89 GLY B C 1
ATOM 5237 O O . GLY B 1 89 ? 2.961 -17.922 -1.232 1 91.75 89 GLY B O 1
ATOM 5238 N N . TRP B 1 90 ? 2.447 -15.961 -2.232 1 96.19 90 TRP B N 1
ATOM 5239 C CA . TRP B 1 90 ? 1.171 -16.422 -2.771 1 96.19 90 TRP B CA 1
ATOM 5240 C C . TRP B 1 90 ? 1.242 -16.562 -4.289 1 96.19 90 TRP B C 1
ATOM 5242 O O . TRP B 1 90 ? 2.229 -16.156 -4.91 1 96.19 90 TRP B O 1
ATOM 5252 N N . HIS B 1 91 ? 0.277 -17.281 -4.848 1 97.12 91 HIS B N 1
ATOM 5253 C CA . HIS B 1 91 ? 0.17 -17.328 -6.301 1 97.12 91 HIS B CA 1
ATOM 5254 C C . HIS B 1 91 ? -0.358 -16 -6.855 1 97.12 91 HIS B C 1
ATOM 5256 O O . HIS B 1 91 ? -1.432 -15.547 -6.461 1 97.12 91 HIS B O 1
ATOM 5262 N N . VAL B 1 92 ? 0.42 -15.406 -7.73 1 97.94 92 VAL B N 1
ATOM 5263 C CA . VAL B 1 92 ? 0.002 -14.188 -8.406 1 97.94 92 VAL B CA 1
ATOM 5264 C C . VAL B 1 92 ? -1.04 -14.516 -9.477 1 97.94 92 VAL B C 1
ATOM 5266 O O . VAL B 1 92 ? -0.695 -14.969 -10.57 1 97.94 92 VAL B O 1
ATOM 5269 N N . SER B 1 93 ? -2.246 -14.211 -9.148 1 98.62 93 SER B N 1
ATOM 5270 C CA . SER B 1 93 ? -3.357 -14.578 -10.023 1 98.62 93 SER B CA 1
ATOM 5271 C C . SER B 1 93 ? -3.834 -13.383 -10.844 1 98.62 93 SER B C 1
ATOM 5273 O O . SER B 1 93 ? -3.727 -12.234 -10.398 1 98.62 93 SER B O 1
ATOM 5275 N N . ALA B 1 94 ? -4.32 -13.656 -12.047 1 98.5 94 ALA B N 1
ATOM 5276 C CA . ALA B 1 94 ? -4.98 -12.672 -12.906 1 98.5 94 ALA B CA 1
ATOM 5277 C C . ALA B 1 94 ? -6.219 -13.266 -13.57 1 98.5 94 ALA B C 1
ATOM 5279 O O . ALA B 1 94 ? -6.262 -14.469 -13.852 1 98.5 94 ALA B O 1
ATOM 5280 N N . TYR B 1 95 ? -7.148 -12.414 -13.781 1 98.5 95 TYR B N 1
ATOM 5281 C CA . TYR B 1 95 ? -8.383 -12.828 -14.438 1 98.5 95 TYR B CA 1
ATOM 5282 C C . TYR B 1 95 ? -8.289 -12.617 -15.945 1 98.5 95 TYR B C 1
ATOM 5284 O O . TYR B 1 95 ? -7.891 -11.539 -16.406 1 98.5 95 TYR B O 1
ATOM 5292 N N . PHE B 1 96 ? -8.672 -13.633 -16.734 1 98.38 96 PHE B N 1
ATOM 5293 C CA . PHE B 1 96 ? -8.719 -13.586 -18.188 1 98.38 96 PHE B CA 1
ATOM 5294 C C . PHE B 1 96 ? -10.141 -13.82 -18.688 1 98.38 96 PHE B C 1
ATOM 5296 O O . PHE B 1 96 ? -10.609 -14.953 -18.719 1 98.38 96 PHE B O 1
ATOM 5303 N N . GLY B 1 97 ? -10.836 -12.734 -19.125 1 96.62 97 GLY B N 1
ATOM 5304 C CA . GLY B 1 97 ? -12.25 -12.852 -19.453 1 96.62 97 GLY B CA 1
ATOM 5305 C C . GLY B 1 97 ? -12.562 -12.531 -20.906 1 96.62 97 GLY B C 1
ATOM 5306 O O . GLY B 1 97 ? -13.711 -12.273 -21.25 1 96.62 97 GLY B O 1
ATOM 5307 N N . GLY B 1 98 ? -11.633 -12.516 -21.797 1 95.44 98 GLY B N 1
ATOM 5308 C CA . GLY B 1 98 ? -11.891 -12.258 -23.203 1 95.44 98 GLY B CA 1
ATOM 5309 C C . GLY B 1 98 ? -12.57 -13.414 -23.922 1 95.44 98 GLY B C 1
ATOM 5310 O O . GLY B 1 98 ? -12.539 -14.547 -23.438 1 95.44 98 GLY B O 1
ATOM 5311 N N . SER B 1 99 ? -13.164 -13.125 -25.062 1 96.75 99 SER B N 1
ATOM 5312 C CA . SER B 1 99 ? -13.914 -14.156 -25.781 1 96.75 99 SER B CA 1
ATOM 5313 C C . SER B 1 99 ? -13.078 -14.766 -26.906 1 96.75 99 SER B C 1
ATOM 5315 O O . SER B 1 99 ? -13.375 -15.867 -27.375 1 96.75 99 SER B O 1
ATOM 5317 N N . ASP B 1 100 ? -12.094 -14.055 -27.359 1 97.75 100 ASP B N 1
ATOM 5318 C CA . ASP B 1 100 ? -11.219 -14.562 -28.422 1 97.75 100 ASP B CA 1
ATOM 5319 C C . ASP B 1 100 ? -10.125 -15.461 -27.844 1 97.75 100 ASP B C 1
ATOM 5321 O O . ASP B 1 100 ? -9.156 -14.969 -27.266 1 97.75 100 ASP B O 1
ATOM 5325 N N . ALA B 1 101 ? -10.266 -16.766 -28.094 1 98.19 101 ALA B N 1
ATOM 5326 C CA . ALA B 1 101 ? -9.398 -17.766 -27.469 1 98.19 101 ALA B CA 1
ATOM 5327 C C . ALA B 1 101 ? -7.934 -17.516 -27.812 1 98.19 101 ALA B C 1
ATOM 5329 O O . ALA B 1 101 ? -7.055 -17.688 -26.969 1 98.19 101 ALA B O 1
ATOM 5330 N N . THR B 1 102 ? -7.664 -17.109 -29.047 1 97.56 102 THR B N 1
ATOM 5331 C CA . THR B 1 102 ? -6.293 -16.844 -29.469 1 97.56 102 THR B CA 1
ATOM 5332 C C . THR B 1 102 ? -5.719 -15.641 -28.734 1 97.56 102 THR B C 1
ATOM 5334 O O . THR B 1 102 ? -4.578 -15.68 -28.266 1 97.56 102 THR B O 1
ATOM 5337 N N . ALA B 1 103 ? -6.523 -14.594 -28.625 1 97.19 103 ALA B N 1
ATOM 5338 C CA . ALA B 1 103 ? -6.098 -13.398 -27.906 1 97.19 103 ALA B CA 1
ATOM 5339 C C . ALA B 1 103 ? -5.895 -13.695 -26.422 1 97.19 103 ALA B C 1
ATOM 5341 O O . ALA B 1 103 ? -4.922 -13.242 -25.812 1 97.19 103 ALA B O 1
ATOM 5342 N N . VAL B 1 104 ? -6.789 -14.469 -25.875 1 98.19 104 VAL B N 1
ATOM 5343 C CA . VAL B 1 104 ? -6.711 -14.836 -24.469 1 98.19 104 VAL B CA 1
ATOM 5344 C C . VAL B 1 104 ? -5.457 -15.672 -24.219 1 98.19 104 VAL B C 1
ATOM 5346 O O . VAL B 1 104 ? -4.766 -15.477 -23.219 1 98.19 104 VAL B O 1
ATOM 5349 N N . ASN B 1 105 ? -5.219 -16.609 -25.125 1 98 105 ASN B N 1
ATOM 5350 C CA . ASN B 1 105 ? -4.008 -17.406 -25 1 98 105 ASN B CA 1
ATOM 5351 C C . ASN B 1 105 ? -2.756 -16.531 -24.984 1 98 105 ASN B C 1
ATOM 5353 O O . ASN B 1 105 ? -1.854 -16.75 -24.172 1 98 105 ASN B O 1
ATOM 5357 N N . ARG B 1 106 ? -2.73 -15.555 -25.875 1 95.56 106 ARG B N 1
ATOM 5358 C CA . ARG B 1 106 ? -1.596 -14.641 -25.922 1 95.56 106 ARG B CA 1
ATOM 5359 C C . ARG B 1 106 ? -1.444 -13.898 -24.594 1 95.56 106 ARG B C 1
ATOM 5361 O O . ARG B 1 106 ? -0.329 -13.719 -24.094 1 95.56 106 ARG B O 1
ATOM 5368 N N . GLU B 1 107 ? -2.516 -13.477 -24.031 1 96.75 107 GLU B N 1
ATOM 5369 C CA . GLU B 1 107 ? -2.504 -12.781 -22.75 1 96.75 107 GLU B CA 1
ATOM 5370 C C . GLU B 1 107 ? -2.018 -13.688 -21.641 1 96.75 107 GLU B C 1
ATOM 5372 O O . GLU B 1 107 ? -1.229 -13.266 -20.781 1 96.75 107 GLU B O 1
ATOM 5377 N N . ILE B 1 108 ? -2.498 -14.914 -21.641 1 97.75 108 ILE B N 1
ATOM 5378 C CA . ILE B 1 108 ? -2.125 -15.883 -20.625 1 97.75 108 ILE B CA 1
ATOM 5379 C C . ILE B 1 108 ? -0.621 -16.141 -20.688 1 97.75 108 ILE B C 1
ATOM 5381 O O . ILE B 1 108 ? 0.072 -16.047 -19.672 1 97.75 108 ILE B O 1
ATOM 5385 N N . MET B 1 109 ? -0.117 -16.406 -21.891 1 93.19 109 MET B N 1
ATOM 5386 C CA . MET B 1 109 ? 1.299 -16.734 -22.047 1 93.19 109 MET B CA 1
ATOM 5387 C C . MET B 1 109 ? 2.172 -15.539 -21.672 1 93.19 109 MET B C 1
ATOM 5389 O O . MET B 1 109 ? 3.172 -15.695 -20.969 1 93.19 109 MET B O 1
ATOM 5393 N N . ALA B 1 110 ? 1.729 -14.359 -22.078 1 92.62 110 ALA B N 1
ATOM 5394 C CA . ALA B 1 110 ? 2.465 -13.148 -21.719 1 92.62 110 ALA B CA 1
ATOM 5395 C C . ALA B 1 110 ? 2.484 -12.938 -20.203 1 92.62 110 ALA B C 1
ATOM 5397 O O . ALA B 1 110 ? 3.508 -12.547 -19.641 1 92.62 110 ALA B O 1
ATOM 5398 N N . GLY B 1 111 ? 1.321 -13.188 -19.594 1 94.62 111 GLY B N 1
ATOM 5399 C CA . GLY B 1 111 ? 1.231 -13.07 -18.141 1 94.62 111 GLY B CA 1
ATOM 5400 C C . GLY B 1 111 ? 2.135 -14.047 -17.406 1 94.62 111 GLY B C 1
ATOM 5401 O O . GLY B 1 111 ? 2.836 -13.656 -16.469 1 94.62 111 GLY B O 1
ATOM 5402 N N . LEU B 1 112 ? 2.141 -15.258 -17.859 1 94.31 112 LEU B N 1
ATOM 5403 C CA . LEU B 1 112 ? 2.947 -16.297 -17.219 1 94.31 112 LEU B CA 1
ATOM 5404 C C . LEU B 1 112 ? 4.434 -16 -17.375 1 94.31 112 LEU B C 1
ATOM 5406 O O . LEU B 1 112 ? 5.23 -16.312 -16.5 1 94.31 112 LEU B O 1
ATOM 5410 N N . GLU B 1 113 ? 4.773 -15.312 -18.422 1 90.75 113 GLU B N 1
ATOM 5411 C CA . GLU B 1 113 ? 6.164 -14.938 -18.672 1 90.75 113 GLU B CA 1
ATOM 5412 C C . GLU B 1 113 ? 6.547 -13.688 -17.891 1 90.75 113 GLU B C 1
ATOM 5414 O O . GLU B 1 113 ? 7.73 -13.367 -17.766 1 90.75 113 GLU B O 1
ATOM 5419 N N . SER B 1 114 ? 5.496 -13.055 -17.359 1 93 114 SER B N 1
ATOM 5420 C CA . SER B 1 114 ? 5.742 -11.773 -16.703 1 93 114 SER B CA 1
ATOM 5421 C C . SER B 1 114 ? 5.371 -11.82 -15.227 1 93 114 SER B C 1
ATOM 5423 O O . SER B 1 114 ? 5.07 -10.789 -14.617 1 93 114 SER B O 1
ATOM 5425 N N . GLY B 1 115 ? 5.32 -12.945 -14.648 1 93.69 115 GLY B N 1
ATOM 5426 C CA . GLY B 1 115 ? 5.246 -13.016 -13.195 1 93.69 115 GLY B CA 1
ATOM 5427 C C . GLY B 1 115 ? 3.932 -13.594 -12.695 1 93.69 115 GLY B C 1
ATOM 5428 O O . GLY B 1 115 ? 3.811 -13.945 -11.516 1 93.69 115 GLY B O 1
ATOM 5429 N N . ILE B 1 116 ? 2.926 -13.703 -13.57 1 97 116 ILE B N 1
ATOM 5430 C CA . ILE B 1 116 ? 1.701 -14.398 -13.188 1 97 116 ILE B CA 1
ATOM 5431 C C . ILE B 1 116 ? 2.01 -15.867 -12.898 1 97 116 ILE B C 1
ATOM 5433 O O . ILE B 1 116 ? 2.771 -16.5 -13.633 1 97 116 ILE B O 1
ATOM 5437 N N . SER B 1 117 ? 1.399 -16.375 -11.773 1 96.69 117 SER B N 1
ATOM 5438 C CA . SER B 1 117 ? 1.698 -17.75 -11.414 1 96.69 117 SER B CA 1
ATOM 5439 C C . SER B 1 117 ? 0.421 -18.547 -11.156 1 96.69 117 SER B C 1
ATOM 5441 O O . SER B 1 117 ? 0.474 -19.672 -10.656 1 96.69 117 SER B O 1
ATOM 5443 N N . ALA B 1 118 ? -0.723 -17.953 -11.383 1 98.31 118 ALA B N 1
ATOM 5444 C CA . ALA B 1 118 ? -2.02 -18.625 -11.344 1 98.31 118 ALA B CA 1
ATOM 5445 C C . ALA B 1 118 ? -2.998 -17.984 -12.32 1 98.31 118 ALA B C 1
ATOM 5447 O O . ALA B 1 118 ? -2.908 -16.781 -12.609 1 98.31 118 ALA B O 1
ATOM 5448 N N . LEU B 1 119 ? -3.904 -18.781 -12.812 1 98.69 119 LEU B N 1
ATOM 5449 C CA . LEU B 1 119 ? -4.828 -18.328 -13.852 1 98.69 119 LEU B CA 1
ATOM 5450 C C . LEU B 1 119 ? -6.27 -18.406 -13.359 1 98.69 119 LEU B C 1
ATOM 5452 O O . LEU B 1 119 ? -6.676 -19.391 -12.758 1 98.69 119 LEU B O 1
ATOM 5456 N N . TRP B 1 120 ? -7 -17.375 -13.492 1 98.81 120 TRP B N 1
ATOM 5457 C CA . TRP B 1 120 ? -8.453 -17.344 -13.344 1 98.81 120 TRP B CA 1
ATOM 5458 C C . TRP B 1 120 ? -9.125 -17.047 -14.688 1 98.81 120 TRP B C 1
ATOM 5460 O O . TRP B 1 120 ? -9.062 -15.922 -15.188 1 98.81 120 TRP B O 1
ATOM 5470 N N . LEU B 1 121 ? -9.797 -18.078 -15.289 1 98.81 121 LEU B N 1
ATOM 5471 C CA . LEU B 1 121 ? -10.188 -18.016 -16.688 1 98.81 121 LEU B CA 1
ATOM 5472 C C . LEU B 1 121 ? -11.703 -18.031 -16.844 1 98.81 121 LEU B C 1
ATOM 5474 O O . LEU B 1 121 ? -12.367 -18.938 -16.344 1 98.81 121 LEU B O 1
ATOM 5478 N N . GLY B 1 122 ? -12.219 -17 -17.5 1 98.56 122 GLY B N 1
ATOM 5479 C CA . GLY B 1 122 ? -13.633 -16.969 -17.844 1 98.56 122 GLY B CA 1
ATOM 5480 C C . GLY B 1 122 ? -13.977 -17.859 -19.031 1 98.56 122 GLY B C 1
ATOM 5481 O O . GLY B 1 122 ? -13.211 -17.938 -19.984 1 98.56 122 GLY B O 1
ATOM 5482 N N . VAL B 1 123 ? -15.109 -18.531 -18.953 1 98.56 123 VAL B N 1
ATOM 5483 C CA . VAL B 1 123 ? -15.547 -19.453 -20 1 98.56 123 VAL B CA 1
ATOM 5484 C C . VAL B 1 123 ? -17.016 -19.203 -20.312 1 98.56 123 VAL B C 1
ATOM 5486 O O . VAL B 1 123 ? -17.781 -18.75 -19.453 1 98.56 123 VAL B O 1
ATOM 5489 N N . GLY B 1 124 ? -17.438 -19.578 -21.5 1 97.56 124 GLY B N 1
ATOM 5490 C CA . GLY B 1 124 ? -18.812 -19.359 -21.906 1 97.56 124 GLY B CA 1
ATOM 5491 C C . GLY B 1 124 ? -19.203 -17.891 -21.953 1 97.56 124 GLY B C 1
ATOM 5492 O O . GLY B 1 124 ? -18.5 -17.078 -22.547 1 97.56 124 GLY B O 1
ATOM 5493 N N . GLU B 1 125 ? -20.266 -17.531 -21.266 1 95.69 125 GLU B N 1
ATOM 5494 C CA . GLU B 1 125 ? -20.734 -16.141 -21.219 1 95.69 125 GLU B CA 1
ATOM 5495 C C . GLU B 1 125 ? -19.734 -15.242 -20.5 1 95.69 125 GLU B C 1
ATOM 5497 O O . GLU B 1 125 ? -19.797 -14.016 -20.625 1 95.69 125 GLU B O 1
ATOM 5502 N N . ARG B 1 126 ? -18.797 -15.867 -19.859 1 96.38 126 ARG B N 1
ATOM 5503 C CA . ARG B 1 126 ? -17.859 -15.102 -19.031 1 96.38 126 ARG B CA 1
ATOM 5504 C C . ARG B 1 126 ? -16.484 -15.031 -19.688 1 96.38 126 ARG B C 1
ATOM 5506 O O . ARG B 1 126 ? -15.547 -14.477 -19.109 1 96.38 126 ARG B O 1
ATOM 5513 N N . GLY B 1 127 ? -16.375 -15.617 -20.906 1 97.69 127 GLY B N 1
ATOM 5514 C CA . GLY B 1 127 ? -15.078 -15.562 -21.578 1 97.69 127 GLY B CA 1
ATOM 5515 C C . GLY B 1 127 ? -15.016 -16.422 -22.828 1 97.69 127 GLY B C 1
ATOM 5516 O O . GLY B 1 127 ? -15.859 -16.281 -23.719 1 97.69 127 GLY B O 1
ATOM 5517 N N . VAL B 1 128 ? -14.07 -17.328 -22.906 1 98.44 128 VAL B N 1
ATOM 5518 C CA . VAL B 1 128 ? -13.836 -18.141 -24.078 1 98.44 128 VAL B CA 1
ATOM 5519 C C . VAL B 1 128 ? -14.891 -19.234 -24.172 1 98.44 128 VAL B C 1
ATOM 5521 O O . VAL B 1 128 ? -15.312 -19.797 -23.156 1 98.44 128 VAL B O 1
ATOM 5524 N N . ALA B 1 129 ? -15.281 -19.547 -25.391 1 98.38 129 ALA B N 1
ATOM 5525 C CA . ALA B 1 129 ? -16.219 -20.641 -25.609 1 98.38 129 ALA B CA 1
ATOM 5526 C C . ALA B 1 129 ? -15.648 -21.953 -25.109 1 98.38 129 ALA B C 1
ATOM 5528 O O . ALA B 1 129 ? -14.445 -22.203 -25.219 1 98.38 129 ALA B O 1
ATOM 5529 N N . VAL B 1 130 ? -16.547 -22.859 -24.578 1 98.62 130 VAL B N 1
ATOM 5530 C CA . VAL B 1 130 ? -16.125 -24.141 -24.031 1 98.62 130 VAL B CA 1
ATOM 5531 C C . VAL B 1 130 ? -15.289 -24.891 -25.078 1 98.62 130 VAL B C 1
ATOM 5533 O O . VAL B 1 130 ? -14.242 -25.453 -24.75 1 98.62 130 VAL B O 1
ATOM 5536 N N . ALA B 1 131 ? -15.711 -24.844 -26.281 1 98 131 ALA B N 1
ATOM 5537 C CA . ALA B 1 131 ? -15.055 -25.562 -27.375 1 98 131 ALA B CA 1
ATOM 5538 C C . ALA B 1 131 ? -13.664 -25.016 -27.641 1 98 131 ALA B C 1
ATOM 5540 O O . ALA B 1 131 ? -12.805 -25.719 -28.203 1 98 131 ALA B O 1
ATOM 5541 N N . ASP B 1 132 ? -13.43 -23.781 -27.234 1 98.19 132 ASP B N 1
ATOM 5542 C CA . ASP B 1 132 ? -12.18 -23.109 -27.562 1 98.19 132 ASP B CA 1
ATOM 5543 C C . ASP B 1 132 ? -11.219 -23.141 -26.375 1 98.19 132 ASP B C 1
ATOM 5545 O O . ASP B 1 132 ? -10.133 -22.562 -26.422 1 98.19 132 ASP B O 1
ATOM 5549 N N . LEU B 1 133 ? -11.555 -23.812 -25.312 1 98.19 133 LEU B N 1
ATOM 5550 C CA . LEU B 1 133 ? -10.734 -23.875 -24.094 1 98.19 133 LEU B CA 1
ATOM 5551 C C . LEU B 1 133 ? -9.359 -24.469 -24.406 1 98.19 133 LEU B C 1
ATOM 5553 O O . LEU B 1 133 ? -8.352 -23.984 -23.906 1 98.19 133 LEU B O 1
ATOM 5557 N N . PRO B 1 134 ? -9.297 -25.562 -25.234 1 97 134 PRO B N 1
ATOM 5558 C CA . PRO B 1 134 ? -7.973 -26.094 -25.562 1 97 134 PRO B CA 1
ATOM 5559 C C . PRO B 1 134 ? -7.062 -25.062 -26.219 1 97 134 PRO B C 1
ATOM 5561 O O . PRO B 1 134 ? -5.871 -24.984 -25.891 1 97 134 PRO B O 1
ATOM 5564 N N . ALA B 1 135 ? -7.664 -24.234 -27.062 1 97.31 135 ALA B N 1
ATOM 5565 C CA . ALA B 1 135 ? -6.887 -23.172 -27.719 1 97.31 135 ALA B CA 1
ATOM 5566 C C . ALA B 1 135 ? -6.438 -22.125 -26.719 1 97.31 135 ALA B C 1
ATOM 5568 O O . ALA B 1 135 ? -5.297 -21.656 -26.781 1 97.31 135 ALA B O 1
ATOM 5569 N N . ALA B 1 136 ? -7.285 -21.734 -25.812 1 98.31 136 ALA B N 1
ATOM 5570 C CA . ALA B 1 136 ? -6.992 -20.703 -24.812 1 98.31 136 ALA B CA 1
ATOM 5571 C C . ALA B 1 136 ? -5.898 -21.172 -23.844 1 98.31 136 ALA B C 1
ATOM 5573 O O . ALA B 1 136 ? -5.129 -20.359 -23.328 1 98.31 136 ALA B O 1
ATOM 5574 N N . LEU B 1 137 ? -5.793 -22.484 -23.641 1 97.69 137 LEU B N 1
ATOM 5575 C CA . LEU B 1 137 ? -4.875 -23.016 -22.641 1 97.69 137 LEU B CA 1
ATOM 5576 C C . LEU B 1 137 ? -3.66 -23.656 -23.297 1 97.69 137 LEU B C 1
ATOM 5578 O O . LEU B 1 137 ? -2.859 -24.328 -22.641 1 97.69 137 LEU B O 1
ATOM 5582 N N . SER B 1 138 ? -3.594 -23.469 -24.656 1 94.69 138 SER B N 1
ATOM 5583 C CA . SER B 1 138 ? -2.463 -24.031 -25.375 1 94.69 138 SER B CA 1
ATOM 5584 C C . SER B 1 138 ? -1.136 -23.547 -24.797 1 94.69 138 SER B C 1
ATOM 5586 O O . SER B 1 138 ? -0.931 -22.344 -24.641 1 94.69 138 SER B O 1
ATOM 5588 N N . GLY B 1 139 ? -0.258 -24.5 -24.406 1 90.19 139 GLY B N 1
ATOM 5589 C CA . GLY B 1 139 ? 1.078 -24.156 -23.938 1 90.19 139 GLY B CA 1
ATOM 5590 C C . GLY B 1 139 ? 1.157 -23.969 -22.438 1 90.19 139 GLY B C 1
ATOM 5591 O O . GLY B 1 139 ? 2.248 -23.828 -21.875 1 90.19 139 GLY B O 1
ATOM 5592 N N . VAL B 1 140 ? 0.055 -23.969 -21.719 1 94.62 140 VAL B N 1
ATOM 5593 C CA . VAL B 1 140 ? 0.04 -23.797 -20.266 1 94.62 140 VAL B CA 1
ATOM 5594 C C . VAL B 1 140 ? 0.627 -25.031 -19.594 1 94.62 140 VAL B C 1
ATOM 5596 O O . VAL B 1 140 ? 0.256 -26.156 -19.922 1 94.62 140 VAL B O 1
ATOM 5599 N N . LEU B 1 141 ? 1.606 -24.859 -18.75 1 93 141 LEU B N 1
ATOM 5600 C CA . LEU B 1 141 ? 2.121 -25.938 -17.922 1 93 141 LEU B CA 1
ATOM 5601 C C . LEU B 1 141 ? 1.324 -26.047 -16.625 1 93 141 LEU B C 1
ATOM 5603 O O . LEU B 1 141 ? 1.558 -25.281 -15.68 1 93 141 LEU B O 1
ATOM 5607 N N . PHE B 1 142 ? 0.513 -27.031 -16.531 1 95.5 142 PHE B N 1
ATOM 5608 C CA . PHE B 1 142 ? -0.505 -27.125 -15.492 1 95.5 142 PHE B CA 1
ATOM 5609 C C . PHE B 1 142 ? 0.13 -27.422 -14.141 1 95.5 142 PHE B C 1
ATOM 5611 O O . PHE B 1 142 ? -0.465 -27.141 -13.094 1 95.5 142 PHE B O 1
ATOM 5618 N N . ASP B 1 143 ? 1.292 -28.031 -14.125 1 92.31 143 ASP B N 1
ATOM 5619 C CA . ASP B 1 143 ? 1.952 -28.344 -12.859 1 92.31 143 ASP B CA 1
ATOM 5620 C C . ASP B 1 143 ? 2.65 -27.109 -12.289 1 92.31 143 ASP B C 1
ATOM 5622 O O . ASP B 1 143 ? 3.041 -27.094 -11.117 1 92.31 143 ASP B O 1
ATOM 5626 N N . LEU B 1 144 ? 2.705 -26 -13.078 1 89.5 144 LEU B N 1
ATOM 5627 C CA . LEU B 1 144 ? 3.416 -24.797 -12.641 1 89.5 144 LEU B CA 1
ATOM 5628 C C . LEU B 1 144 ? 2.439 -23.672 -12.305 1 89.5 144 LEU B C 1
ATOM 5630 O O . LEU B 1 144 ? 2.762 -22.781 -11.523 1 89.5 144 LEU B O 1
ATOM 5634 N N . ALA B 1 145 ? 1.298 -23.688 -12.859 1 94.62 145 ALA B N 1
ATOM 5635 C CA . ALA B 1 145 ? 0.321 -22.625 -12.641 1 94.62 145 ALA B CA 1
ATOM 5636 C C . ALA B 1 145 ? -1.066 -23.203 -12.375 1 94.62 145 ALA B C 1
ATOM 5638 O O . ALA B 1 145 ? -1.715 -23.719 -13.289 1 94.62 145 ALA B O 1
ATOM 5639 N N . PRO B 1 146 ? -1.487 -23 -11.117 1 97.75 146 PRO B N 1
ATOM 5640 C CA . PRO B 1 146 ? -2.865 -23.406 -10.844 1 97.75 146 PRO B CA 1
ATOM 5641 C C . PRO B 1 146 ? -3.881 -22.703 -11.734 1 97.75 146 PRO B C 1
ATOM 5643 O O . PRO B 1 146 ? -3.691 -21.547 -12.094 1 97.75 146 PRO B O 1
ATOM 5646 N N . LEU B 1 147 ? -4.945 -23.469 -12.094 1 98.62 147 LEU B N 1
ATOM 5647 C CA . LEU B 1 147 ? -5.996 -22.969 -12.969 1 98.62 147 LEU B CA 1
ATOM 5648 C C . LEU B 1 147 ? -7.336 -22.922 -12.242 1 98.62 147 LEU B C 1
ATOM 5650 O O . LEU B 1 147 ? -7.758 -23.922 -11.656 1 98.62 147 LEU B O 1
ATOM 5654 N N . ALA B 1 148 ? -7.945 -21.812 -12.195 1 98.81 148 ALA B N 1
ATOM 5655 C CA . ALA B 1 148 ? -9.32 -21.672 -11.727 1 98.81 148 ALA B CA 1
ATOM 5656 C C . ALA B 1 148 ? -10.242 -21.25 -12.867 1 98.81 148 ALA B C 1
ATOM 5658 O O . ALA B 1 148 ? -9.883 -20.422 -13.695 1 98.81 148 ALA B O 1
ATOM 5659 N N . LEU B 1 149 ? -11.438 -21.844 -12.93 1 98.75 149 LEU B N 1
ATOM 5660 C CA . LEU B 1 149 ? -12.406 -21.5 -13.961 1 98.75 149 LEU B CA 1
ATOM 5661 C C . LEU B 1 149 ? -13.516 -20.625 -13.406 1 98.75 149 LEU B C 1
ATOM 5663 O O . LEU B 1 149 ? -13.844 -20.703 -12.219 1 98.75 149 LEU B O 1
ATOM 5667 N N . ASP B 1 150 ? -13.945 -19.734 -14.133 1 98.56 150 ASP B N 1
ATOM 5668 C CA . ASP B 1 150 ? -15.188 -18.969 -13.969 1 98.56 150 ASP B CA 1
ATOM 5669 C C . ASP B 1 150 ? -16.141 -19.234 -15.125 1 98.56 150 ASP B C 1
ATOM 5671 O O . ASP B 1 150 ? -16.219 -18.469 -16.078 1 98.56 150 ASP B O 1
ATOM 5675 N N . ALA B 1 151 ? -17 -20.344 -14.977 1 98.31 151 ALA B N 1
ATOM 5676 C CA . ALA B 1 151 ? -17.688 -20.859 -16.156 1 98.31 151 ALA B CA 1
ATOM 5677 C C . ALA B 1 151 ? -19.203 -20.859 -15.961 1 98.31 151 ALA B C 1
ATOM 5679 O O . ALA B 1 151 ? -19.953 -21.094 -16.906 1 98.31 151 ALA B O 1
ATOM 5680 N N . GLY B 1 152 ? -19.688 -20.609 -14.766 1 97.38 152 GLY B N 1
ATOM 5681 C CA . GLY B 1 152 ? -21.125 -20.516 -14.516 1 97.38 152 GLY B CA 1
ATOM 5682 C C . GLY B 1 152 ? -21.891 -21.766 -14.961 1 97.38 152 GLY B C 1
ATOM 5683 O O . GLY B 1 152 ? -21.531 -22.875 -14.578 1 97.38 152 GLY B O 1
ATOM 5684 N N . GLU B 1 153 ? -22.797 -21.641 -15.859 1 97.81 153 GLU B N 1
ATOM 5685 C CA . GLU B 1 153 ? -23.719 -22.688 -16.266 1 97.81 153 GLU B CA 1
ATOM 5686 C C . GLU B 1 153 ? -23.016 -23.766 -17.094 1 97.81 153 GLU B C 1
ATOM 5688 O O . GLU B 1 153 ? -23.516 -24.875 -17.203 1 97.81 153 GLU B O 1
ATOM 5693 N N . VAL B 1 154 ? -21.859 -23.453 -17.625 1 98.31 154 VAL B N 1
ATOM 5694 C CA . VAL B 1 154 ? -21.219 -24.406 -18.516 1 98.31 154 VAL B CA 1
ATOM 5695 C C . VAL B 1 154 ? -20.016 -25.047 -17.812 1 98.31 154 VAL B C 1
ATOM 5697 O O . VAL B 1 154 ? -19.109 -25.562 -18.469 1 98.31 154 VAL B O 1
ATOM 5700 N N . THR B 1 155 ? -19.984 -25.016 -16.5 1 98.62 155 THR B N 1
ATOM 5701 C CA . THR B 1 155 ? -18.859 -25.469 -15.695 1 98.62 155 THR B CA 1
ATOM 5702 C C . THR B 1 155 ? -18.562 -26.938 -15.953 1 98.62 155 THR B C 1
ATOM 5704 O O . THR B 1 155 ? -17.406 -27.344 -16.078 1 98.62 155 THR B O 1
ATOM 5707 N N . ALA B 1 156 ? -19.625 -27.781 -16.016 1 98.44 156 ALA B N 1
ATOM 5708 C CA . ALA B 1 156 ? -19.422 -29.203 -16.234 1 98.44 156 ALA B CA 1
ATOM 5709 C C . ALA B 1 156 ? -18.781 -29.469 -17.578 1 98.44 156 ALA B C 1
ATOM 5711 O O . ALA B 1 156 ? -17.859 -30.297 -17.688 1 98.44 156 ALA B O 1
ATOM 5712 N N . GLU B 1 157 ? -19.281 -28.781 -18.609 1 98.5 157 GLU B N 1
ATOM 5713 C CA . GLU B 1 157 ? -18.703 -28.922 -19.953 1 98.5 157 GLU B CA 1
ATOM 5714 C C . GLU B 1 157 ? -17.266 -28.422 -20 1 98.5 157 GLU B C 1
ATOM 5716 O O . GLU B 1 157 ? -16.406 -29.031 -20.625 1 98.5 157 GLU B O 1
ATOM 5721 N N . ALA B 1 158 ? -17.047 -27.266 -19.375 1 98.75 158 ALA B N 1
ATOM 5722 C CA . ALA B 1 158 ? -15.695 -26.719 -19.297 1 98.75 158 ALA B CA 1
ATOM 5723 C C . ALA B 1 158 ? -14.75 -27.688 -18.594 1 98.75 158 ALA B C 1
ATOM 5725 O O . ALA B 1 158 ? -13.609 -27.875 -19.031 1 98.75 158 ALA B O 1
ATOM 5726 N N . ALA B 1 159 ? -15.234 -28.266 -17.484 1 98.69 159 ALA B N 1
ATOM 5727 C CA . ALA B 1 159 ? -14.438 -29.234 -16.734 1 98.69 159 ALA B CA 1
ATOM 5728 C C . ALA B 1 159 ? -14.047 -30.422 -17.625 1 98.69 159 ALA B C 1
ATOM 5730 O O . ALA B 1 159 ? -12.906 -30.891 -17.562 1 98.69 159 ALA B O 1
ATOM 5731 N N . ALA B 1 160 ? -15.016 -30.906 -18.406 1 98.31 160 ALA B N 1
ATOM 5732 C CA . ALA B 1 160 ? -14.742 -32.031 -19.297 1 98.31 160 ALA B CA 1
ATOM 5733 C C . ALA B 1 160 ? -13.609 -31.719 -20.266 1 98.31 160 ALA B C 1
ATOM 5735 O O . ALA B 1 160 ? -12.75 -32.562 -20.531 1 98.31 160 ALA B O 1
ATOM 5736 N N . GLN B 1 161 ? -13.617 -30.484 -20.766 1 98.19 161 GLN B N 1
ATOM 5737 C CA . GLN B 1 161 ? -12.562 -30.062 -21.672 1 98.19 161 GLN B CA 1
ATOM 5738 C C . GLN B 1 161 ? -11.219 -30 -20.969 1 98.19 161 GLN B C 1
ATOM 5740 O O . GLN B 1 161 ? -10.195 -30.422 -21.516 1 98.19 161 GLN B O 1
ATOM 5745 N N . VAL B 1 162 ? -11.18 -29.453 -19.766 1 98.38 162 VAL B N 1
ATOM 5746 C CA . VAL B 1 162 ? -9.945 -29.344 -18.984 1 98.38 162 VAL B CA 1
ATOM 5747 C C . VAL B 1 162 ? -9.422 -30.75 -18.656 1 98.38 162 VAL B C 1
ATOM 5749 O O . VAL B 1 162 ? -8.219 -31 -18.766 1 98.38 162 VAL B O 1
ATOM 5752 N N . PHE B 1 163 ? -10.336 -31.703 -18.281 1 98.12 163 PHE B N 1
ATOM 5753 C CA . PHE B 1 163 ? -9.938 -33.062 -17.969 1 98.12 163 PHE B CA 1
ATOM 5754 C C . PHE B 1 163 ? -9.352 -33.75 -19.188 1 98.12 163 PHE B C 1
ATOM 5756 O O . PHE B 1 163 ? -8.352 -34.469 -19.094 1 98.12 163 PHE B O 1
ATOM 5763 N N . ALA B 1 164 ? -10 -33.531 -20.328 1 97.38 164 ALA B N 1
ATOM 5764 C CA . ALA B 1 164 ? -9.461 -34.094 -21.562 1 97.38 164 ALA B CA 1
ATOM 5765 C C . ALA B 1 164 ? -8.047 -33.562 -21.812 1 97.38 164 ALA B C 1
ATOM 5767 O O . ALA B 1 164 ? -7.172 -34.344 -22.234 1 97.38 164 ALA B O 1
ATOM 5768 N N . ALA B 1 165 ? -7.855 -32.281 -21.625 1 96.19 165 ALA B N 1
ATOM 5769 C CA . ALA B 1 165 ? -6.523 -31.703 -21.797 1 96.19 165 ALA B CA 1
ATOM 5770 C C . ALA B 1 165 ? -5.531 -32.312 -20.812 1 96.19 165 ALA B C 1
ATOM 5772 O O . ALA B 1 165 ? -4.395 -32.625 -21.188 1 96.19 165 ALA B O 1
ATOM 5773 N N . LEU B 1 166 ? -5.945 -32.562 -19.562 1 96.56 166 LEU B N 1
ATOM 5774 C CA . LEU B 1 166 ? -5.086 -33.094 -18.516 1 96.56 166 LEU B CA 1
ATOM 5775 C C . LEU B 1 166 ? -4.762 -34.562 -18.797 1 96.56 166 LEU B C 1
ATOM 5777 O O . LEU B 1 166 ? -3.662 -35.031 -18.484 1 96.56 166 LEU B O 1
ATOM 5781 N N . ASP B 1 167 ? -5.766 -35.281 -19.359 1 95.94 167 ASP B N 1
ATOM 5782 C CA . ASP B 1 167 ? -5.543 -36.688 -19.656 1 95.94 167 ASP B CA 1
ATOM 5783 C C . ASP B 1 167 ? -4.41 -36.844 -20.672 1 95.94 167 ASP B C 1
ATOM 5785 O O . ASP B 1 167 ? -3.701 -37.875 -20.656 1 95.94 167 ASP B O 1
ATOM 5789 N N . GLY B 1 168 ? -4.242 -35.875 -21.5 1 92.94 168 GLY B N 1
ATOM 5790 C CA . GLY B 1 168 ? -3.18 -35.906 -22.5 1 92.94 168 GLY B CA 1
ATOM 5791 C C . GLY B 1 168 ? -1.92 -35.188 -22.047 1 92.94 168 GLY B C 1
ATOM 5792 O O . GLY B 1 168 ? -0.958 -35.094 -22.812 1 92.94 168 GLY B O 1
ATOM 5793 N N . TYR B 1 169 ? -1.938 -34.719 -20.844 1 92.5 169 TYR B N 1
ATOM 5794 C CA . TYR B 1 169 ? -0.844 -33.906 -20.312 1 92.5 169 TYR B CA 1
ATOM 5795 C C . TYR B 1 169 ? 0.141 -34.75 -19.531 1 92.5 169 TYR B C 1
ATOM 5797 O O . TYR B 1 169 ? -0.261 -35.562 -18.672 1 92.5 169 TYR B O 1
ATOM 5805 N N . ASP B 1 170 ? 1.438 -34.75 -19.812 1 87.88 170 ASP B N 1
ATOM 5806 C CA . ASP B 1 170 ? 2.471 -35.5 -19.109 1 87.88 170 ASP B CA 1
ATOM 5807 C C . ASP B 1 170 ? 3.062 -34.688 -17.953 1 87.88 170 ASP B C 1
ATOM 5809 O O . ASP B 1 170 ? 3.557 -33.594 -18.156 1 87.88 170 ASP B O 1
ATOM 5813 N N . ALA B 1 171 ? 2.926 -35.188 -16.766 1 87.62 171 ALA B N 1
ATOM 5814 C CA . ALA B 1 171 ? 3.504 -34.594 -15.57 1 87.62 171 ALA B CA 1
ATOM 5815 C C . ALA B 1 171 ? 4.117 -35.625 -14.656 1 87.62 171 ALA B C 1
ATOM 5817 O O . ALA B 1 171 ? 3.598 -36.75 -14.547 1 87.62 171 ALA B O 1
ATOM 5818 N N . THR B 1 172 ? 5.301 -35.312 -14.078 1 83.19 172 THR B N 1
ATOM 5819 C CA . THR B 1 172 ? 5.988 -36.25 -13.172 1 83.19 172 THR B CA 1
ATOM 5820 C C . THR B 1 172 ? 5.121 -36.531 -11.953 1 83.19 172 THR B C 1
ATOM 5822 O O . THR B 1 172 ? 4.93 -37.719 -11.602 1 83.19 172 THR B O 1
ATOM 5825 N N . ASP B 1 173 ? 4.66 -35.562 -11.32 1 89.19 173 ASP B N 1
ATOM 5826 C CA . ASP B 1 173 ? 3.75 -35.688 -10.18 1 89.19 173 ASP B CA 1
ATOM 5827 C C . ASP B 1 173 ? 2.426 -35 -10.453 1 89.19 173 ASP B C 1
ATOM 5829 O O . ASP B 1 173 ? 2.326 -33.781 -10.312 1 89.19 173 ASP B O 1
ATOM 5833 N N . ARG B 1 174 ? 1.407 -35.719 -10.734 1 94.06 174 ARG B N 1
ATOM 5834 C CA . ARG B 1 174 ? 0.116 -35.188 -11.148 1 94.06 174 ARG B CA 1
ATOM 5835 C C . ARG B 1 174 ? -0.573 -34.469 -10.008 1 94.06 174 ARG B C 1
ATOM 5837 O O . ARG B 1 174 ? -1.44 -33.625 -10.234 1 94.06 174 ARG B O 1
ATOM 5844 N N . ALA B 1 175 ? -0.161 -34.781 -8.758 1 91.69 175 ALA B N 1
ATOM 5845 C CA . ALA B 1 175 ? -0.769 -34.125 -7.602 1 91.69 175 ALA B CA 1
ATOM 5846 C C . ALA B 1 175 ? -0.394 -32.625 -7.551 1 91.69 175 ALA B C 1
ATOM 5848 O O . ALA B 1 175 ? -1.068 -31.844 -6.891 1 91.69 175 ALA B O 1
ATOM 5849 N N . ASP B 1 176 ? 0.64 -32.25 -8.273 1 91.25 176 ASP B N 1
ATOM 5850 C CA . ASP B 1 176 ? 1.094 -30.875 -8.312 1 91.25 176 ASP B CA 1
ATOM 5851 C C . ASP B 1 176 ? 0.18 -30.016 -9.195 1 91.25 176 ASP B C 1
ATOM 5853 O O . ASP B 1 176 ? 0.222 -28.781 -9.133 1 91.25 176 ASP B O 1
ATOM 5857 N N . ILE B 1 177 ? -0.566 -30.703 -10.008 1 97.06 177 ILE B N 1
ATOM 5858 C CA . ILE B 1 177 ? -1.536 -30 -10.836 1 97.06 177 ILE B CA 1
ATOM 5859 C C . ILE B 1 177 ? -2.752 -29.625 -9.992 1 97.06 177 ILE B C 1
ATOM 5861 O O . ILE B 1 177 ? -3.406 -30.484 -9.406 1 97.06 177 ILE B O 1
ATOM 5865 N N . ARG B 1 178 ? -2.99 -28.344 -9.883 1 97.88 178 ARG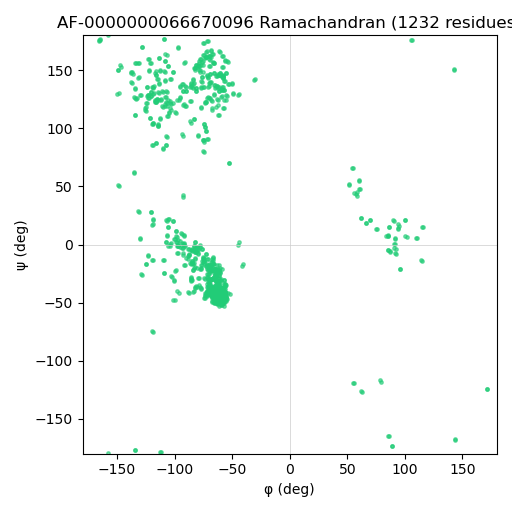 B N 1
ATOM 5866 C CA . ARG B 1 178 ? -4.102 -27.844 -9.094 1 97.88 178 ARG B CA 1
ATOM 5867 C C . ARG B 1 178 ? -5.133 -27.141 -9.977 1 97.88 178 ARG B C 1
ATOM 5869 O O . ARG B 1 178 ? -4.805 -26.203 -10.695 1 97.88 178 ARG B O 1
ATOM 5876 N N . VAL B 1 179 ? -6.359 -27.594 -9.906 1 98.62 179 VAL B N 1
ATOM 5877 C CA . VAL B 1 179 ? -7.434 -27.031 -10.727 1 98.62 179 VAL B CA 1
ATOM 5878 C C . VAL B 1 179 ? -8.664 -26.766 -9.852 1 98.62 179 VAL B C 1
ATOM 5880 O O . VAL B 1 179 ? -9.086 -27.641 -9.094 1 98.62 179 VAL B O 1
ATOM 5883 N N . SER B 1 180 ? -9.164 -25.578 -9.867 1 98.75 180 SER B N 1
ATOM 5884 C CA . SER B 1 180 ? -10.461 -25.234 -9.297 1 98.75 180 SER B CA 1
ATOM 5885 C C . SER B 1 180 ? -11.516 -25.047 -10.383 1 98.75 180 SER B C 1
ATOM 5887 O O . SER B 1 180 ? -11.375 -24.172 -11.242 1 98.75 180 SER B O 1
ATOM 5889 N N . LEU B 1 181 ? -12.57 -25.797 -10.328 1 98.81 181 LEU B N 1
ATOM 5890 C CA . LEU B 1 181 ? -13.547 -25.797 -11.414 1 98.81 181 LEU B CA 1
ATOM 5891 C C . LEU B 1 181 ? -14.531 -24.641 -11.25 1 98.81 181 LEU B C 1
ATOM 5893 O O . LEU B 1 181 ? -15.234 -24.281 -12.195 1 98.81 181 LEU B O 1
ATOM 5897 N N . GLY B 1 182 ? -14.664 -24.094 -10.055 1 98.56 182 GLY B N 1
ATOM 5898 C CA . GLY B 1 182 ? -15.297 -22.812 -9.836 1 98.56 182 GLY B CA 1
ATOM 5899 C C . GLY B 1 182 ? -16.797 -22.906 -9.711 1 98.56 182 GLY B C 1
ATOM 5900 O O . GLY B 1 182 ? -17.5 -21.875 -9.695 1 98.56 182 GLY B O 1
ATOM 5901 N N . ALA B 1 183 ? -17.391 -24.172 -9.648 1 98.75 183 ALA B N 1
ATOM 5902 C CA . ALA B 1 183 ? -18.828 -24.266 -9.414 1 98.75 183 ALA B CA 1
ATOM 5903 C C . ALA B 1 183 ? -19.234 -23.562 -8.117 1 98.75 183 ALA B C 1
ATOM 5905 O O . ALA B 1 183 ? -18.562 -23.734 -7.09 1 98.75 183 ALA B O 1
ATOM 5906 N N . ALA B 1 184 ? -20.266 -22.766 -8.172 1 98.56 184 ALA B N 1
ATOM 5907 C CA . ALA B 1 184 ? -20.688 -22.016 -7 1 98.56 184 ALA B CA 1
ATOM 5908 C C . ALA B 1 184 ? -22.188 -21.781 -7.004 1 98.56 184 ALA B C 1
ATOM 5910 O O . ALA B 1 184 ? -22.656 -20.656 -6.801 1 98.56 184 ALA B O 1
ATOM 5911 N N . PRO B 1 185 ? -22.938 -22.828 -7.191 1 98.25 185 PRO B N 1
ATOM 5912 C CA . PRO B 1 185 ? -24.375 -22.641 -7.395 1 98.25 185 PRO B CA 1
ATOM 5913 C C . PRO B 1 185 ? -25.031 -21.875 -6.25 1 98.25 185 PRO B C 1
ATOM 5915 O O . PRO B 1 185 ? -25.891 -21.031 -6.484 1 98.25 185 PRO B O 1
ATOM 5918 N N . LEU B 1 186 ? -24.656 -22.094 -5.023 1 98.44 186 LEU B N 1
ATOM 5919 C CA . LEU B 1 186 ? -25.359 -21.5 -3.881 1 98.44 186 LEU B CA 1
ATOM 5920 C C . LEU B 1 186 ? -25.047 -20.016 -3.764 1 98.44 186 LEU B C 1
ATOM 5922 O O . LEU B 1 186 ? -25.938 -19.203 -3.559 1 98.44 186 LEU B O 1
ATOM 5926 N N . THR B 1 187 ? -23.781 -19.609 -3.877 1 98.5 187 THR B N 1
ATOM 5927 C CA . THR B 1 187 ? -23.438 -18.203 -3.779 1 98.5 187 THR B CA 1
ATOM 5928 C C . THR B 1 187 ? -23.844 -17.453 -5.043 1 98.5 187 THR B C 1
ATOM 5930 O O . THR B 1 187 ? -24.219 -16.281 -4.977 1 98.5 187 THR B O 1
ATOM 5933 N N . SER B 1 188 ? -23.859 -18.172 -6.188 1 98.06 188 SER B N 1
ATOM 5934 C CA . SER B 1 188 ? -24.328 -17.578 -7.43 1 98.06 188 SER B CA 1
ATOM 5935 C C . SER B 1 188 ? -25.828 -17.281 -7.367 1 98.06 188 SER B C 1
ATOM 5937 O O . SER B 1 188 ? -26.281 -16.266 -7.906 1 98.06 188 SER B O 1
ATOM 5939 N N . ARG B 1 189 ? -26.531 -18.141 -6.73 1 97.62 189 ARG B N 1
ATOM 5940 C CA . ARG B 1 189 ? -27.969 -17.906 -6.574 1 97.62 189 ARG B CA 1
ATOM 5941 C C . ARG B 1 189 ? -28.234 -16.625 -5.801 1 97.62 189 ARG B C 1
ATOM 5943 O O . ARG B 1 189 ? -29.109 -15.836 -6.172 1 97.62 189 ARG B O 1
ATOM 5950 N N . PHE B 1 190 ? -27.547 -16.406 -4.766 1 97.75 190 PHE B N 1
ATOM 5951 C CA . PHE B 1 190 ? -27.672 -15.156 -4.023 1 97.75 190 PHE B CA 1
ATOM 5952 C C . PHE B 1 190 ? -27.375 -13.961 -4.922 1 97.75 190 PHE B C 1
ATOM 5954 O O . PHE B 1 190 ? -28.062 -12.945 -4.863 1 97.75 190 PHE B O 1
ATOM 5961 N N . ALA B 1 191 ? -26.312 -14.07 -5.727 1 97.12 191 ALA B N 1
ATOM 5962 C CA . ALA B 1 191 ? -25.859 -12.977 -6.582 1 97.12 191 ALA B CA 1
ATOM 5963 C C . ALA B 1 191 ? -26.703 -12.883 -7.848 1 97.12 191 ALA B C 1
ATOM 5965 O O . ALA B 1 191 ? -26.453 -12.039 -8.711 1 97.12 191 ALA B O 1
ATOM 5966 N N . GLU B 1 192 ? -27.656 -13.781 -8.023 1 95.12 192 GLU B N 1
ATOM 5967 C CA . GLU B 1 192 ? -28.5 -13.852 -9.203 1 95.12 192 GLU B CA 1
ATOM 5968 C C . GLU B 1 192 ? -27.672 -14.016 -10.477 1 95.12 192 GLU B C 1
ATOM 5970 O O . GLU B 1 192 ? -27.891 -13.305 -11.453 1 95.12 192 GLU B O 1
ATOM 5975 N N . ARG B 1 193 ? -26.719 -14.852 -10.383 1 95.44 193 ARG B N 1
ATOM 5976 C CA . ARG B 1 193 ? -25.891 -15.211 -11.523 1 95.44 193 ARG B CA 1
ATOM 5977 C C . ARG B 1 193 ? -26.109 -16.672 -11.93 1 95.44 193 ARG B C 1
ATOM 5979 O O . ARG B 1 193 ? -26.359 -17.516 -11.07 1 95.44 193 ARG B O 1
ATOM 5986 N N . GLY B 1 194 ? -25.953 -16.922 -13.172 1 96.25 194 GLY B N 1
ATOM 5987 C CA . GLY B 1 194 ? -26.078 -18.297 -13.664 1 96.25 194 GLY B CA 1
ATOM 5988 C C . GLY B 1 194 ? -24.953 -19.188 -13.195 1 96.25 194 GLY B C 1
ATOM 5989 O O . GLY B 1 194 ? -23.797 -18.766 -13.133 1 96.25 194 GLY B O 1
ATOM 5990 N N . ASP B 1 195 ? -25.328 -20.484 -12.828 1 98 195 ASP B N 1
ATOM 5991 C CA . ASP B 1 195 ? -24.359 -21.5 -12.414 1 98 195 ASP B CA 1
ATOM 5992 C C . ASP B 1 195 ? -24.922 -22.906 -12.586 1 98 195 ASP B C 1
ATOM 5994 O O . ASP B 1 195 ? -26.062 -23.078 -13 1 98 195 ASP B O 1
ATOM 5998 N N . LEU B 1 196 ? -24.125 -23.875 -12.242 1 96.81 196 LEU B N 1
ATOM 5999 C CA . LEU B 1 196 ? -24.594 -25.25 -12.211 1 96.81 196 LEU B CA 1
ATOM 6000 C C . LEU B 1 196 ? -25.641 -25.453 -11.125 1 96.81 196 LEU B C 1
ATOM 6002 O O . LEU B 1 196 ? -25.703 -24.672 -10.172 1 96.81 196 LEU B O 1
ATOM 6006 N N . GLY B 1 197 ? -26.453 -26.547 -11.398 1 96.5 197 GLY B N 1
ATOM 6007 C CA . GLY B 1 197 ? -27.312 -26.969 -10.289 1 96.5 197 GLY B CA 1
ATOM 6008 C C . GLY B 1 197 ? -26.547 -27.703 -9.203 1 96.5 197 GLY B C 1
ATOM 6009 O O . GLY B 1 197 ? -25.406 -28.141 -9.422 1 96.5 197 GLY B O 1
ATOM 6010 N N . LEU B 1 198 ? -27.125 -27.812 -8.039 1 97.31 198 LEU B N 1
ATOM 6011 C CA . LEU B 1 198 ? -26.453 -28.438 -6.898 1 97.31 198 LEU B CA 1
ATOM 6012 C C . LEU B 1 198 ? -26.188 -29.906 -7.176 1 97.31 198 LEU B C 1
ATOM 6014 O O . LEU B 1 198 ? -25.125 -30.438 -6.828 1 97.31 198 LEU B O 1
ATOM 6018 N N . THR B 1 199 ? -27.172 -30.594 -7.797 1 97 199 THR B N 1
ATOM 6019 C CA . THR B 1 199 ? -27.016 -32 -8.102 1 97 199 THR B CA 1
ATOM 6020 C C . THR B 1 199 ? -25.859 -32.219 -9.078 1 97 199 THR B C 1
ATOM 6022 O O . THR B 1 199 ? -25.031 -33.125 -8.875 1 97 199 THR B O 1
ATOM 6025 N N . GLU B 1 200 ? -25.828 -31.391 -10.094 1 97.69 200 GLU B N 1
ATOM 6026 C CA . GLU B 1 200 ? -24.75 -31.469 -11.062 1 97.69 200 GLU B CA 1
ATOM 6027 C C . GLU B 1 200 ? -23.406 -31.156 -10.406 1 97.69 200 GLU B C 1
ATOM 6029 O O . GLU B 1 200 ? -22.375 -31.75 -10.766 1 97.69 200 GLU B O 1
ATOM 6034 N N . THR B 1 201 ? -23.438 -30.234 -9.492 1 98.44 201 THR B N 1
ATOM 6035 C CA . THR B 1 201 ? -22.234 -29.859 -8.781 1 98.44 201 THR B CA 1
ATOM 6036 C C . THR B 1 201 ? -21.703 -31.031 -7.953 1 98.44 201 THR B C 1
ATOM 6038 O O . THR B 1 201 ? -20.5 -31.266 -7.918 1 98.44 201 THR B O 1
ATOM 6041 N N . VAL B 1 202 ? -22.562 -31.75 -7.293 1 98.19 202 VAL B N 1
ATOM 6042 C CA . VAL B 1 202 ? -22.172 -32.906 -6.504 1 98.19 202 VAL B CA 1
ATOM 6043 C C . VAL B 1 202 ? -21.562 -33.969 -7.414 1 98.19 202 VAL B C 1
ATOM 6045 O O . VAL B 1 202 ? -20.547 -34.594 -7.07 1 98.19 202 VAL B O 1
ATOM 6048 N N . THR B 1 203 ? -22.203 -34.188 -8.594 1 98.25 203 THR B N 1
ATOM 6049 C CA . THR B 1 203 ? -21.656 -35.125 -9.57 1 98.25 203 THR B CA 1
ATOM 6050 C C . THR B 1 203 ? -20.266 -34.719 -10.023 1 98.25 203 THR B C 1
ATOM 6052 O O . THR B 1 203 ? -19.375 -35.531 -10.133 1 98.25 203 THR B O 1
ATOM 6055 N N . LEU B 1 204 ? -20.141 -33.438 -10.281 1 98.56 204 LEU B N 1
ATOM 6056 C CA . LEU B 1 204 ? -18.844 -32.875 -10.688 1 98.56 204 LEU B CA 1
ATOM 6057 C C . LEU B 1 204 ? -17.797 -33.125 -9.602 1 98.56 204 LEU B C 1
ATOM 6059 O O . LEU B 1 204 ? -16.656 -33.438 -9.898 1 98.56 204 LEU B O 1
ATOM 6063 N N . ALA B 1 205 ? -18.172 -32.906 -8.344 1 98.75 205 ALA B N 1
ATOM 6064 C CA . ALA B 1 205 ? -17.266 -33.094 -7.211 1 98.75 205 ALA B CA 1
ATOM 6065 C C . ALA B 1 205 ? -16.812 -34.562 -7.105 1 98.75 205 ALA B C 1
ATOM 6067 O O . ALA B 1 205 ? -15.656 -34.844 -6.785 1 98.75 205 ALA B O 1
ATOM 6068 N N . GLU B 1 206 ? -17.766 -35.438 -7.336 1 98.25 206 GLU B N 1
ATOM 6069 C CA . GLU B 1 206 ? -17.438 -36.875 -7.328 1 98.25 206 GLU B CA 1
ATOM 6070 C C . GLU B 1 206 ? -16.391 -37.188 -8.398 1 98.25 206 GLU B C 1
ATOM 6072 O O . GLU B 1 206 ? -15.43 -37.906 -8.133 1 98.25 206 GLU B O 1
ATOM 6077 N N . THR B 1 207 ? -16.656 -36.656 -9.57 1 98.12 207 THR B N 1
ATOM 6078 C CA . THR B 1 207 ? -15.711 -36.844 -10.664 1 98.12 207 THR B CA 1
ATOM 6079 C C . THR B 1 207 ? -14.344 -36.25 -10.312 1 98.12 207 THR B C 1
ATOM 6081 O O . THR B 1 207 ? -13.312 -36.906 -10.555 1 98.12 207 THR B O 1
ATOM 6084 N N . ALA B 1 208 ? -14.344 -35.094 -9.758 1 98.38 208 ALA B N 1
ATOM 6085 C CA . ALA B 1 208 ? -13.109 -34.406 -9.383 1 98.38 208 ALA B CA 1
ATOM 6086 C C . ALA B 1 208 ? -12.344 -35.188 -8.328 1 98.38 208 ALA B C 1
ATOM 6088 O O . ALA B 1 208 ? -11.117 -35.281 -8.391 1 98.38 208 ALA B O 1
ATOM 6089 N N . ALA B 1 209 ? -13.047 -35.75 -7.355 1 97.62 209 ALA B N 1
ATOM 6090 C CA . ALA B 1 209 ? -12.438 -36.5 -6.266 1 97.62 209 ALA B CA 1
ATOM 6091 C C . ALA B 1 209 ? -11.727 -37.75 -6.793 1 97.62 209 ALA B C 1
ATOM 6093 O O . ALA B 1 209 ? -10.805 -38.25 -6.152 1 97.62 209 ALA B O 1
ATOM 6094 N N . GLY B 1 210 ? -12.125 -38.219 -7.949 1 96.94 210 GLY B N 1
ATOM 6095 C CA . GLY B 1 210 ? -11.539 -39.406 -8.531 1 96.94 210 GLY B CA 1
ATOM 6096 C C . GLY B 1 210 ? -10.289 -39.156 -9.344 1 96.94 210 GLY B C 1
ATOM 6097 O O . GLY B 1 210 ? -9.594 -40.062 -9.758 1 96.94 210 GLY B O 1
ATOM 6098 N N . ARG B 1 211 ? -9.938 -37.875 -9.516 1 97.19 211 ARG B N 1
ATOM 6099 C CA . ARG B 1 211 ? -8.781 -37.5 -10.312 1 97.19 211 ARG B CA 1
ATOM 6100 C C . ARG B 1 211 ? -7.488 -37.688 -9.516 1 97.19 211 ARG B C 1
ATOM 6102 O O . ARG B 1 211 ? -7.492 -37.594 -8.289 1 97.19 211 ARG B O 1
ATOM 6109 N N . THR B 1 212 ? -6.422 -37.906 -10.227 1 96.06 212 THR B N 1
ATOM 6110 C CA . THR B 1 212 ? -5.109 -38 -9.594 1 96.06 212 THR B CA 1
ATOM 6111 C C . THR B 1 212 ? -4.559 -36.594 -9.297 1 96.06 212 THR B C 1
ATOM 6113 O O . THR B 1 212 ? -3.697 -36.438 -8.43 1 96.06 212 THR B O 1
ATOM 6116 N N . GLU B 1 213 ? -4.98 -35.594 -10.141 1 97.5 213 GLU B N 1
ATOM 6117 C CA . GLU B 1 213 ? -4.633 -34.188 -9.875 1 97.5 213 GLU B CA 1
ATOM 6118 C C . GLU B 1 213 ? -5.387 -33.656 -8.656 1 97.5 213 GLU B C 1
ATOM 6120 O O . GLU B 1 213 ? -6.332 -34.281 -8.18 1 97.5 213 GLU B O 1
ATOM 6125 N N . THR B 1 214 ? -4.957 -32.594 -8.086 1 97.31 214 THR B N 1
ATOM 6126 C CA . THR B 1 214 ? -5.699 -31.875 -7.043 1 97.31 214 THR B CA 1
ATOM 6127 C C . THR B 1 214 ? -6.785 -31 -7.656 1 97.31 214 THR B C 1
ATOM 6129 O O . THR B 1 214 ? -6.523 -29.844 -8.031 1 97.31 214 THR B O 1
ATOM 6132 N N . VAL B 1 215 ? -7.969 -31.547 -7.738 1 98.5 215 VAL B N 1
ATOM 6133 C CA . VAL B 1 215 ? -9.07 -30.844 -8.375 1 98.5 215 VAL B CA 1
ATOM 6134 C C . VAL B 1 215 ? -10.156 -30.531 -7.34 1 98.5 215 VAL B C 1
ATOM 6136 O O . VAL B 1 215 ? -10.586 -31.422 -6.602 1 98.5 215 VAL B O 1
ATOM 6139 N N . ARG B 1 216 ? -10.508 -29.312 -7.234 1 98.69 216 ARG B N 1
ATOM 6140 C CA . ARG B 1 216 ? -11.625 -28.906 -6.398 1 98.69 216 ARG B CA 1
ATOM 6141 C C . ARG B 1 216 ? -12.797 -28.422 -7.246 1 98.69 216 ARG B C 1
ATOM 6143 O O . ARG B 1 216 ? -12.633 -27.547 -8.102 1 98.69 216 ARG B O 1
ATOM 6150 N N . ALA B 1 217 ? -13.953 -28.859 -7 1 98.81 217 ALA B N 1
ATOM 6151 C CA . ALA B 1 217 ? -15.109 -28.594 -7.844 1 98.81 217 ALA B CA 1
ATOM 6152 C C . ALA B 1 217 ? -15.766 -27.266 -7.469 1 98.81 217 ALA B C 1
ATOM 6154 O O . ALA B 1 217 ? -16.312 -26.578 -8.328 1 98.81 217 ALA B O 1
ATOM 6155 N N . ILE B 1 218 ? -15.656 -26.922 -6.195 1 98.88 218 ILE B N 1
ATOM 6156 C CA . ILE B 1 218 ? -16.547 -25.875 -5.699 1 98.88 218 ILE B CA 1
ATOM 6157 C C . ILE B 1 218 ? -15.734 -24.703 -5.164 1 98.88 218 ILE B C 1
ATOM 6159 O O . ILE B 1 218 ? -14.758 -24.906 -4.434 1 98.88 218 ILE B O 1
ATOM 6163 N N . THR B 1 219 ? -16.062 -23.516 -5.57 1 98.75 219 THR B N 1
ATOM 6164 C CA . THR B 1 219 ? -15.594 -22.281 -4.953 1 98.75 219 THR B CA 1
ATOM 6165 C C . THR B 1 219 ? -16.703 -21.625 -4.141 1 98.75 219 THR B C 1
ATOM 6167 O O . THR B 1 219 ? -17.719 -21.203 -4.695 1 98.75 219 THR B O 1
ATOM 6170 N N . VAL B 1 220 ? -16.594 -21.609 -2.832 1 98.88 220 VAL B N 1
ATOM 6171 C CA . VAL B 1 220 ? -17.5 -20.812 -2.004 1 98.88 220 VAL B CA 1
ATOM 6172 C C . VAL B 1 220 ? -17.156 -19.328 -2.131 1 98.88 220 VAL B C 1
ATOM 6174 O O . VAL B 1 220 ? -16.234 -18.844 -1.472 1 98.88 220 VAL B O 1
ATOM 6177 N N . ASP B 1 221 ? -17.906 -18.625 -2.912 1 98.69 221 ASP B N 1
ATOM 6178 C CA . ASP B 1 221 ? -17.531 -17.281 -3.334 1 98.69 221 ASP B CA 1
ATOM 6179 C C . ASP B 1 221 ? -18.109 -16.219 -2.396 1 98.69 221 ASP B C 1
ATOM 6181 O O . ASP B 1 221 ? -19.203 -15.695 -2.648 1 98.69 221 ASP B O 1
ATOM 6185 N N . GLY B 1 222 ? -17.328 -15.836 -1.422 1 98.81 222 GLY B N 1
ATOM 6186 C CA . GLY B 1 222 ? -17.75 -14.82 -0.469 1 98.81 222 GLY B CA 1
ATOM 6187 C C . GLY B 1 222 ? -17.875 -13.438 -1.082 1 98.81 222 GLY B C 1
ATOM 6188 O O . GLY B 1 222 ? -18.516 -12.555 -0.511 1 98.81 222 GLY B O 1
ATOM 6189 N N . THR B 1 223 ? -17.234 -13.188 -2.291 1 98.62 223 THR B N 1
ATOM 6190 C CA . THR B 1 223 ? -17.297 -11.867 -2.918 1 98.62 223 THR B CA 1
ATOM 6191 C C . THR B 1 223 ? -18.719 -11.539 -3.342 1 98.62 223 THR B C 1
ATOM 6193 O O . THR B 1 223 ? -19.078 -10.367 -3.461 1 98.62 223 THR B O 1
ATOM 6196 N N . ALA B 1 224 ? -19.562 -12.586 -3.57 1 98.44 224 ALA B N 1
ATOM 6197 C CA . ALA B 1 224 ? -20.969 -12.359 -3.904 1 98.44 224 ALA B CA 1
ATOM 6198 C C . ALA B 1 224 ? -21.672 -11.547 -2.816 1 98.44 224 ALA B C 1
ATOM 6200 O O . ALA B 1 224 ? -22.406 -10.609 -3.111 1 98.44 224 ALA B O 1
ATOM 6201 N N . PHE B 1 225 ? -21.406 -11.891 -1.58 1 98.88 225 PHE B N 1
ATOM 6202 C CA . PHE B 1 225 ? -22 -11.195 -0.445 1 98.88 225 PHE B CA 1
ATOM 6203 C C . PHE B 1 225 ? -21.375 -9.82 -0.258 1 98.88 225 PHE B C 1
ATOM 6205 O O . PHE B 1 225 ? -22.078 -8.836 -0.028 1 98.88 225 PHE B O 1
ATOM 6212 N N . HIS B 1 226 ? -20.062 -9.781 -0.366 1 98.81 226 HIS B N 1
ATOM 6213 C CA . HIS B 1 226 ? -19.328 -8.523 -0.241 1 98.81 226 HIS B CA 1
ATOM 6214 C C . HIS B 1 226 ? -19.828 -7.496 -1.251 1 98.81 226 HIS B C 1
ATOM 6216 O O . HIS B 1 226 ? -20.078 -6.34 -0.897 1 98.81 226 HIS B O 1
ATOM 6222 N N . ASP B 1 227 ? -19.984 -7.91 -2.477 1 98.5 227 ASP B N 1
ATOM 6223 C CA . ASP B 1 227 ? -20.391 -7.023 -3.564 1 98.5 227 ASP B CA 1
ATOM 6224 C C . ASP B 1 227 ? -21.812 -6.5 -3.354 1 98.5 227 ASP B C 1
ATOM 6226 O O . ASP B 1 227 ? -22.203 -5.492 -3.945 1 98.5 227 ASP B O 1
ATOM 6230 N N . ALA B 1 228 ? -22.547 -7.246 -2.537 1 98.5 228 ALA B N 1
ATOM 6231 C CA . ALA B 1 228 ? -23.906 -6.832 -2.234 1 98.5 228 ALA B CA 1
ATOM 6232 C C . ALA B 1 228 ? -23.938 -5.883 -1.043 1 98.5 228 ALA B C 1
ATOM 6234 O O . ALA B 1 228 ? -24.984 -5.316 -0.72 1 98.5 228 ALA B O 1
ATOM 6235 N N . GLY B 1 229 ? -22.844 -5.699 -0.342 1 98.5 229 GLY B N 1
ATOM 6236 C CA . GLY B 1 229 ? -22.766 -4.73 0.74 1 98.5 229 GLY B CA 1
ATOM 6237 C C . GLY B 1 229 ? -22.531 -5.367 2.096 1 98.5 229 GLY B C 1
ATOM 6238 O O . GLY B 1 229 ? -22.609 -4.699 3.127 1 98.5 229 GLY B O 1
ATOM 6239 N N . ALA B 1 230 ? -22.141 -6.586 2.15 1 98.81 230 ALA B N 1
ATOM 6240 C CA . ALA B 1 230 ? -21.969 -7.312 3.404 1 98.81 230 ALA B CA 1
ATOM 6241 C C . ALA B 1 230 ? -20.781 -6.762 4.195 1 98.81 230 ALA B C 1
ATOM 6243 O O . ALA B 1 230 ? -19.812 -6.281 3.613 1 98.81 230 ALA B O 1
ATOM 6244 N N . SER B 1 231 ? -20.875 -6.785 5.547 1 98.56 231 SER B N 1
ATOM 6245 C CA . SER B 1 231 ? -19.719 -6.586 6.41 1 98.56 231 SER B CA 1
ATOM 6246 C C . SER B 1 231 ? -18.781 -7.793 6.367 1 98.56 231 SER B C 1
ATOM 6248 O O . SER B 1 231 ? -19.094 -8.797 5.723 1 98.56 231 SER B O 1
ATOM 6250 N N . ASP B 1 232 ? -17.656 -7.719 7.012 1 98.69 232 ASP B N 1
ATOM 6251 C CA . ASP B 1 232 ? -16.688 -8.812 7.012 1 98.69 232 ASP B CA 1
ATOM 6252 C C . ASP B 1 232 ? -17.266 -10.055 7.699 1 98.69 232 ASP B C 1
ATOM 6254 O O . ASP B 1 232 ? -17.141 -11.164 7.191 1 98.69 232 ASP B O 1
ATOM 6258 N N . ALA B 1 233 ? -17.922 -9.852 8.828 1 98.81 233 ALA B N 1
ATOM 6259 C CA . ALA B 1 233 ? -18.516 -10.977 9.547 1 98.81 233 ALA B CA 1
ATOM 6260 C C . ALA B 1 233 ? -19.625 -11.625 8.734 1 98.81 233 ALA B C 1
ATOM 6262 O O . ALA B 1 233 ? -19.766 -12.852 8.734 1 98.81 233 ALA B O 1
ATOM 6263 N N . GLN B 1 234 ? -20.391 -10.812 8.055 1 98.88 234 GLN B N 1
ATOM 6264 C CA . GLN B 1 234 ? -21.469 -11.336 7.23 1 98.88 234 GLN B CA 1
ATOM 6265 C C . GLN B 1 234 ? -20.922 -12.117 6.039 1 98.88 234 GLN B C 1
ATOM 6267 O O . GLN B 1 234 ? -21.438 -13.18 5.695 1 98.88 234 GLN B O 1
ATOM 6272 N N . GLU B 1 235 ? -19.891 -11.555 5.363 1 98.94 235 GLU B N 1
ATOM 6273 C CA . GLU B 1 235 ? -19.25 -12.266 4.258 1 98.94 235 GLU B CA 1
ATOM 6274 C C . GLU B 1 235 ? -18.75 -13.633 4.699 1 98.94 235 GLU B C 1
ATOM 6276 O O . GLU B 1 235 ? -19.031 -14.641 4.047 1 98.94 235 GLU B O 1
ATOM 6281 N N . LEU B 1 236 ? -18.047 -13.664 5.824 1 98.88 236 LEU B N 1
ATOM 6282 C CA . LEU B 1 236 ? -17.453 -14.898 6.328 1 98.88 236 LEU B CA 1
ATOM 6283 C C . LEU B 1 236 ? -18.547 -15.875 6.777 1 98.88 236 LEU B C 1
ATOM 6285 O O . LEU B 1 236 ? -18.516 -17.047 6.41 1 98.88 236 LEU B O 1
ATOM 6289 N N . GLY B 1 237 ? -19.484 -15.375 7.574 1 98.88 237 GLY B N 1
ATOM 6290 C CA . GLY B 1 237 ? -20.531 -16.234 8.086 1 98.88 237 GLY B CA 1
ATOM 6291 C C . GLY B 1 237 ? -21.391 -16.859 6.996 1 98.88 237 GLY B C 1
ATOM 6292 O O . GLY B 1 237 ? -21.703 -18.047 7.043 1 98.88 237 GLY B O 1
ATOM 6293 N N . ALA B 1 238 ? -21.719 -16 6.016 1 98.94 238 ALA B N 1
ATOM 6294 C CA . ALA B 1 238 ? -22.531 -16.5 4.902 1 98.94 238 ALA B CA 1
ATOM 6295 C C . ALA B 1 238 ? -21.75 -17.5 4.062 1 98.94 238 ALA B C 1
ATOM 6297 O O . ALA B 1 238 ? -22.312 -18.516 3.609 1 98.94 238 ALA B O 1
ATOM 6298 N N . ALA B 1 239 ? -20.5 -17.266 3.838 1 98.94 239 ALA B N 1
ATOM 6299 C CA . ALA B 1 239 ? -19.656 -18.188 3.078 1 98.94 239 ALA B CA 1
ATOM 6300 C C . ALA B 1 239 ? -19.547 -19.531 3.787 1 98.94 239 ALA B C 1
ATOM 6302 O O . ALA B 1 239 ? -19.672 -20.578 3.156 1 98.94 239 ALA B O 1
ATOM 6303 N N . VAL B 1 240 ? -19.344 -19.484 5.098 1 98.81 240 VAL B N 1
ATOM 6304 C CA . VAL B 1 240 ? -19.219 -20.719 5.871 1 98.81 240 VAL B CA 1
ATOM 6305 C C . VAL B 1 240 ? -20.547 -21.484 5.832 1 98.81 240 VAL B C 1
ATOM 6307 O O . VAL B 1 240 ? -20.547 -22.703 5.691 1 98.81 240 VAL B O 1
ATOM 6310 N N . ALA B 1 241 ? -21.625 -20.781 5.926 1 98.81 241 ALA B N 1
ATOM 6311 C CA . ALA B 1 241 ? -22.938 -21.422 5.844 1 98.81 241 ALA B CA 1
ATOM 6312 C C . ALA B 1 241 ? -23.141 -22.078 4.484 1 98.81 241 ALA B C 1
ATOM 6314 O O . ALA B 1 241 ? -23.672 -23.188 4.402 1 98.81 241 ALA B O 1
ATOM 6315 N N . ALA B 1 242 ? -22.781 -21.375 3.424 1 98.88 242 ALA B N 1
ATOM 6316 C CA . ALA B 1 242 ? -22.859 -21.969 2.09 1 98.88 242 ALA B CA 1
ATOM 6317 C C . ALA B 1 242 ? -21.969 -23.203 1.984 1 98.88 242 ALA B C 1
ATOM 6319 O O . ALA B 1 242 ? -22.375 -24.219 1.415 1 98.88 242 ALA B O 1
ATOM 6320 N N . GLY B 1 243 ? -20.766 -23.094 2.496 1 98.75 243 GLY B N 1
ATOM 6321 C CA . GLY B 1 243 ? -19.859 -24.234 2.535 1 98.75 243 GLY B CA 1
ATOM 6322 C C . GLY B 1 243 ? -20.453 -25.438 3.238 1 98.75 243 GLY B C 1
ATOM 6323 O O . GLY B 1 243 ? -20.344 -26.562 2.754 1 98.75 243 GLY B O 1
ATOM 6324 N N . LEU B 1 244 ? -21.062 -25.188 4.367 1 98.06 244 LEU B N 1
ATOM 6325 C CA . LEU B 1 244 ? -21.703 -26.25 5.129 1 98.06 244 LEU B CA 1
ATOM 6326 C C . LEU B 1 244 ? -22.828 -26.891 4.316 1 98.06 244 LEU B C 1
ATOM 6328 O O . LEU B 1 244 ? -22.984 -28.109 4.348 1 98.06 244 LEU B O 1
ATOM 6332 N N . ALA B 1 245 ? -23.578 -26.078 3.631 1 98.38 245 ALA B N 1
ATOM 6333 C CA . ALA B 1 245 ? -24.641 -26.609 2.773 1 98.38 245 ALA B CA 1
ATOM 6334 C C . ALA B 1 245 ? -24.062 -27.5 1.679 1 98.38 245 ALA B C 1
ATOM 6336 O O . ALA B 1 245 ? -24.625 -28.547 1.363 1 98.38 245 ALA B O 1
ATOM 6337 N N . TYR B 1 246 ? -22.953 -27.094 1.064 1 98.69 246 TYR B N 1
ATOM 6338 C CA . TYR B 1 246 ? -22.281 -27.938 0.081 1 98.69 246 TYR B CA 1
ATOM 6339 C C . TYR B 1 246 ? -21.828 -29.25 0.701 1 98.69 246 TYR B C 1
ATOM 6341 O O . TYR B 1 246 ? -22 -30.312 0.099 1 98.69 246 TYR B O 1
ATOM 6349 N N . LEU B 1 247 ? -21.266 -29.188 1.955 1 98.19 247 LEU B N 1
ATOM 6350 C CA . LEU B 1 247 ? -20.781 -30.375 2.621 1 98.19 247 LEU B CA 1
ATOM 6351 C C . LEU B 1 247 ? -21.906 -31.375 2.848 1 98.19 247 LEU B C 1
ATOM 6353 O O . LEU B 1 247 ? -21.719 -32.594 2.666 1 98.19 247 LEU B O 1
ATOM 6357 N N . ARG B 1 248 ? -23.031 -30.875 3.244 1 97.62 248 ARG B N 1
ATOM 6358 C CA . ARG B 1 248 ? -24.188 -31.75 3.463 1 97.62 248 ARG B CA 1
ATOM 6359 C C . ARG B 1 248 ? -24.578 -32.469 2.176 1 97.62 248 ARG B C 1
ATOM 6361 O O . ARG B 1 248 ? -24.891 -33.656 2.193 1 97.62 248 ARG B O 1
ATOM 6368 N N . ALA B 1 249 ? -24.547 -31.766 1.123 1 98 249 ALA B N 1
ATOM 6369 C CA . ALA B 1 249 ? -24.891 -32.344 -0.165 1 98 249 ALA B CA 1
ATOM 6370 C C . ALA B 1 249 ? -23.828 -33.344 -0.615 1 98 249 ALA B C 1
ATOM 6372 O O . ALA B 1 249 ? -24.141 -34.438 -1.127 1 98 249 ALA B O 1
ATOM 6373 N N . LEU B 1 250 ? -22.609 -33.031 -0.43 1 98.56 250 LEU B N 1
ATOM 6374 C CA . LEU B 1 250 ? -21.484 -33.812 -0.904 1 98.56 250 LEU B CA 1
ATOM 6375 C C . LEU B 1 250 ? -21.375 -35.125 -0.125 1 98.56 250 LEU B C 1
ATOM 6377 O O . LEU B 1 250 ? -21 -36.156 -0.684 1 98.56 250 LEU B O 1
ATOM 6381 N N . THR B 1 251 ? -21.688 -35.094 1.169 1 97.75 251 THR B N 1
ATOM 6382 C CA . THR B 1 251 ? -21.453 -36.219 2.041 1 97.75 251 THR B CA 1
ATOM 6383 C C . THR B 1 251 ? -22.516 -37.312 1.81 1 97.75 251 THR B C 1
ATOM 6385 O O . THR B 1 251 ? -22.422 -38.406 2.379 1 97.75 251 THR B O 1
ATOM 6388 N N . GLU B 1 252 ? -23.406 -37.031 1.001 1 95.62 252 GLU B N 1
ATOM 6389 C CA . GLU B 1 252 ? -24.312 -38.062 0.548 1 95.62 252 GLU B CA 1
ATOM 6390 C C . GLU B 1 252 ? -23.609 -39.062 -0.381 1 95.62 252 GLU B C 1
ATOM 6392 O O . GLU B 1 252 ? -24.047 -40.188 -0.539 1 95.62 252 GLU B O 1
ATOM 6397 N N . ARG B 1 253 ? -22.547 -38.562 -0.909 1 95.88 253 ARG B N 1
ATOM 6398 C CA . ARG B 1 253 ? -21.906 -39.375 -1.936 1 95.88 253 ARG B CA 1
ATOM 6399 C C . ARG B 1 253 ? -20.422 -39.562 -1.646 1 95.88 253 ARG B C 1
ATOM 6401 O O . ARG B 1 253 ? -19.781 -40.469 -2.15 1 95.88 253 ARG B O 1
ATOM 6408 N N . LEU B 1 254 ? -19.828 -38.656 -0.951 1 97.94 254 LEU B N 1
ATOM 6409 C CA . LEU B 1 254 ? -18.406 -38.656 -0.642 1 97.94 254 LEU B CA 1
ATOM 6410 C C . LEU B 1 254 ? -18.172 -38.781 0.861 1 97.94 254 LEU B C 1
ATOM 6412 O O . LEU B 1 254 ? -19.016 -38.344 1.656 1 97.94 254 LEU B O 1
ATOM 6416 N N . ASP B 1 255 ? -17.062 -39.406 1.226 1 97.31 255 ASP B N 1
ATOM 6417 C CA . ASP B 1 255 ? -16.703 -39.312 2.637 1 97.31 255 ASP B CA 1
ATOM 6418 C C . ASP B 1 255 ? -16.328 -37.906 3.012 1 97.31 255 ASP B C 1
ATOM 6420 O O . ASP B 1 255 ? -16.062 -37.062 2.137 1 97.31 255 ASP B O 1
ATOM 6424 N N . ILE B 1 256 ? -16.297 -37.625 4.258 1 97.81 256 ILE B N 1
ATOM 6425 C CA . ILE B 1 256 ? -16.188 -36.281 4.762 1 97.81 256 ILE B CA 1
ATOM 6426 C C . ILE B 1 256 ? -14.852 -35.656 4.344 1 97.81 256 ILE B C 1
ATOM 6428 O O . ILE B 1 256 ? -14.773 -34.469 4.012 1 97.81 256 ILE B O 1
ATOM 6432 N N . ALA B 1 257 ? -13.758 -36.406 4.348 1 97.44 257 ALA B N 1
ATOM 6433 C CA . ALA B 1 257 ? -12.445 -35.906 3.973 1 97.44 257 ALA B CA 1
ATOM 6434 C C . ALA B 1 257 ? -12.414 -35.469 2.512 1 97.44 257 ALA B C 1
ATOM 6436 O O . ALA B 1 257 ? -11.977 -34.375 2.193 1 97.44 257 ALA B O 1
ATOM 6437 N N . ASP B 1 258 ? -12.969 -36.344 1.675 1 97.81 258 ASP B N 1
ATOM 6438 C CA . ASP B 1 258 ? -13.023 -36.062 0.25 1 97.81 258 ASP B CA 1
ATOM 6439 C C . ASP B 1 258 ? -13.938 -34.844 -0.012 1 97.81 258 ASP B C 1
ATOM 6441 O O . ASP B 1 258 ? -13.641 -34.031 -0.875 1 97.81 258 ASP B O 1
ATOM 6445 N N . ALA B 1 259 ? -15.031 -34.812 0.709 1 98.62 259 ALA B N 1
ATOM 6446 C CA . ALA B 1 259 ? -15.961 -33.688 0.553 1 98.62 259 ALA B CA 1
ATOM 6447 C C . ALA B 1 259 ? -15.289 -32.375 0.892 1 98.62 259 ALA B C 1
ATOM 6449 O O . ALA B 1 259 ? -15.422 -31.406 0.149 1 98.62 259 ALA B O 1
ATOM 6450 N N . LEU B 1 260 ? -14.562 -32.344 1.975 1 98.62 260 LEU B N 1
ATOM 6451 C CA . LEU B 1 260 ? -13.867 -31.156 2.41 1 98.62 260 LEU B CA 1
ATOM 6452 C C . LEU B 1 260 ? -12.828 -30.719 1.383 1 98.62 260 LEU B C 1
ATOM 6454 O O . LEU B 1 260 ? -12.633 -29.531 1.15 1 98.62 260 LEU B O 1
ATOM 6458 N N . GLU B 1 261 ? -12.219 -31.641 0.693 1 98.06 261 GLU B N 1
ATOM 6459 C CA . GLU B 1 261 ? -11.156 -31.359 -0.274 1 98.06 261 GLU B CA 1
ATOM 6460 C C . GLU B 1 261 ? -11.727 -30.844 -1.591 1 98.06 261 GLU B C 1
ATOM 6462 O O . GLU B 1 261 ? -10.984 -30.453 -2.486 1 98.06 261 GLU B O 1
ATOM 6467 N N . GLN B 1 262 ? -13.039 -30.734 -1.666 1 98.69 262 GLN B N 1
ATOM 6468 C CA . GLN B 1 262 ? -13.664 -30.25 -2.891 1 98.69 262 GLN B CA 1
ATOM 6469 C C . GLN B 1 262 ? -14 -28.766 -2.779 1 98.69 262 GLN B C 1
ATOM 6471 O O . GLN B 1 262 ? -14.438 -28.141 -3.754 1 98.69 262 GLN B O 1
ATOM 6476 N N . LEU B 1 263 ? -13.719 -28.141 -1.642 1 98.75 263 LEU B N 1
ATOM 6477 C CA . LEU B 1 263 ? -14.148 -26.75 -1.427 1 98.75 263 LEU B CA 1
ATOM 6478 C C . LEU B 1 263 ? -12.945 -25.828 -1.328 1 98.75 263 LEU B C 1
ATOM 6480 O O . LEU B 1 263 ? -11.945 -26.156 -0.684 1 98.75 263 LEU B O 1
ATOM 6484 N N . ALA B 1 264 ? -12.961 -24.75 -2.039 1 98.56 264 ALA B N 1
ATOM 6485 C CA . ALA B 1 264 ? -12.094 -23.578 -1.886 1 98.56 264 ALA B CA 1
ATOM 6486 C C . ALA B 1 264 ? -12.922 -22.328 -1.624 1 98.56 264 ALA B C 1
ATOM 6488 O O . ALA B 1 264 ? -14.117 -22.281 -1.908 1 98.56 264 ALA B O 1
ATOM 6489 N N . PHE B 1 265 ? -12.312 -21.344 -1.006 1 98.88 265 PHE B N 1
ATOM 6490 C CA . PHE B 1 265 ? -13.031 -20.125 -0.663 1 98.88 265 PHE B CA 1
ATOM 6491 C C . PHE B 1 265 ? -12.453 -18.922 -1.402 1 98.88 265 PHE B C 1
ATOM 6493 O O . PHE B 1 265 ? -11.25 -18.891 -1.692 1 98.88 265 PHE B O 1
ATOM 6500 N N . ARG B 1 266 ? -13.234 -18.031 -1.751 1 98.88 266 ARG B N 1
ATOM 6501 C CA . ARG B 1 266 ? -12.852 -16.734 -2.314 1 98.88 266 ARG B CA 1
ATOM 6502 C C . ARG B 1 266 ? -13.422 -15.594 -1.491 1 98.88 266 ARG B C 1
ATOM 6504 O O . ARG B 1 266 ? -14.602 -15.602 -1.139 1 98.88 266 ARG B O 1
ATOM 6511 N N . PHE B 1 267 ? -12.602 -14.641 -1.083 1 98.88 267 PHE B N 1
ATOM 6512 C CA . PHE B 1 267 ? -13.031 -13.508 -0.274 1 98.88 267 PHE B CA 1
ATOM 6513 C C . PHE B 1 267 ? -12.508 -12.195 -0.856 1 98.88 267 PHE B C 1
ATOM 6515 O O . PHE B 1 267 ? -11.516 -12.195 -1.591 1 98.88 267 PHE B O 1
ATOM 6522 N N . ALA B 1 268 ? -13.188 -11.141 -0.531 1 98.88 268 ALA B N 1
ATOM 6523 C CA . ALA B 1 268 ? -12.789 -9.805 -0.975 1 98.88 268 ALA B CA 1
ATOM 6524 C C . ALA B 1 268 ? -11.742 -9.211 -0.043 1 98.88 268 ALA B C 1
ATOM 6526 O O . ALA B 1 268 ? -11.812 -9.383 1.176 1 98.88 268 ALA B O 1
ATOM 6527 N N . ALA B 1 269 ? -10.75 -8.578 -0.608 1 98.81 269 ALA B N 1
ATOM 6528 C CA . ALA B 1 269 ? -9.75 -7.828 0.144 1 98.81 269 ALA B CA 1
ATOM 6529 C C . ALA B 1 269 ? -9.938 -6.324 -0.042 1 98.81 269 ALA B C 1
ATOM 6531 O O . ALA B 1 269 ? -9.992 -5.832 -1.172 1 98.81 269 ALA B O 1
ATOM 6532 N N . THR B 1 270 ? -10.031 -5.559 1.02 1 98.31 270 THR B N 1
ATOM 6533 C CA . THR B 1 270 ? -10.266 -4.121 0.95 1 98.31 270 THR B CA 1
ATOM 6534 C C . THR B 1 270 ? -9.016 -3.346 1.349 1 98.31 270 THR B C 1
ATOM 6536 O O . THR B 1 270 ? -8.016 -3.941 1.756 1 98.31 270 THR B O 1
ATOM 6539 N N . ASP B 1 271 ? -9.07 -2.006 1.263 1 97.19 271 ASP B N 1
ATOM 6540 C CA . ASP B 1 271 ? -7.941 -1.142 1.587 1 97.19 271 ASP B CA 1
ATOM 6541 C C . ASP B 1 271 ? -7.832 -0.925 3.094 1 97.19 271 ASP B C 1
ATOM 6543 O O . ASP B 1 271 ? -6.914 -0.248 3.564 1 97.19 271 ASP B O 1
ATOM 6547 N N . ASP B 1 272 ? -8.82 -1.439 3.855 1 96.12 272 ASP B N 1
ATOM 6548 C CA . ASP B 1 272 ? -8.594 -1.582 5.289 1 96.12 272 ASP B CA 1
ATOM 6549 C C . ASP B 1 272 ? -7.672 -2.764 5.582 1 96.12 272 ASP B C 1
ATOM 6551 O O . ASP B 1 272 ? -8.141 -3.873 5.844 1 96.12 272 ASP B O 1
ATOM 6555 N N . GLN B 1 273 ? -6.43 -2.539 5.613 1 93.62 273 GLN B N 1
ATOM 6556 C CA . GLN B 1 273 ? -5.395 -3.566 5.605 1 93.62 273 GLN B CA 1
ATOM 6557 C C . GLN B 1 273 ? -5.512 -4.473 6.832 1 93.62 273 GLN B C 1
ATOM 6559 O O . GLN B 1 273 ? -5.363 -5.691 6.723 1 93.62 273 GLN B O 1
ATOM 6564 N N . PHE B 1 274 ? -5.746 -3.902 8.016 1 95.88 274 PHE B N 1
ATOM 6565 C CA . PHE B 1 274 ? -5.793 -4.723 9.219 1 95.88 274 PHE B CA 1
ATOM 6566 C C . PHE B 1 274 ? -7.062 -5.566 9.258 1 95.88 274 PHE B C 1
ATOM 6568 O O . PHE B 1 274 ? -7.02 -6.742 9.625 1 95.88 274 PHE B O 1
ATOM 6575 N N . ALA B 1 275 ? -8.18 -4.922 8.828 1 97.19 275 ALA B N 1
ATOM 6576 C CA . ALA B 1 275 ? -9.406 -5.703 8.727 1 97.19 275 ALA B CA 1
ATOM 6577 C C . ALA B 1 275 ? -9.25 -6.848 7.734 1 97.19 275 ALA B C 1
ATOM 6579 O O . ALA B 1 275 ? -9.781 -7.941 7.949 1 97.19 275 ALA B O 1
ATOM 6580 N N . THR B 1 276 ? -8.555 -6.602 6.641 1 98.31 276 THR B N 1
ATOM 6581 C CA . THR B 1 276 ? -8.336 -7.625 5.625 1 98.31 276 THR B CA 1
ATOM 6582 C C . THR B 1 276 ? -7.445 -8.742 6.156 1 98.31 276 THR B C 1
ATOM 6584 O O . THR B 1 276 ? -7.73 -9.922 5.953 1 98.31 276 THR B O 1
ATOM 6587 N N . ILE B 1 277 ? -6.336 -8.398 6.863 1 97.75 277 ILE B N 1
ATOM 6588 C CA . ILE B 1 277 ? -5.465 -9.391 7.488 1 97.75 277 ILE B CA 1
ATOM 6589 C C . ILE B 1 277 ? -6.289 -10.289 8.406 1 97.75 277 ILE B C 1
ATOM 6591 O O . ILE B 1 277 ? -6.23 -11.516 8.305 1 97.75 277 ILE B O 1
ATOM 6595 N N . VAL B 1 278 ? -7.117 -9.664 9.219 1 98 278 VAL B N 1
ATOM 6596 C CA . VAL B 1 278 ? -7.918 -10.328 10.242 1 98 278 VAL B CA 1
ATOM 6597 C C . VAL B 1 278 ? -8.969 -11.219 9.578 1 98 278 VAL B C 1
ATOM 6599 O O . VAL B 1 278 ? -9.227 -12.336 10.039 1 98 278 VAL B O 1
ATOM 6602 N N . LYS B 1 279 ? -9.531 -10.734 8.578 1 98.56 279 LYS B N 1
ATOM 6603 C CA . LYS B 1 279 ? -10.594 -11.453 7.879 1 98.56 279 LYS B CA 1
ATOM 6604 C C . LYS B 1 279 ? -10.102 -12.797 7.359 1 98.56 279 LYS B C 1
ATOM 6606 O O . LYS B 1 279 ? -10.773 -13.82 7.539 1 98.56 279 LYS B O 1
ATOM 6611 N N . PHE B 1 280 ? -8.969 -12.875 6.727 1 98.75 280 PHE B N 1
ATOM 6612 C CA . PHE B 1 280 ? -8.453 -14.109 6.141 1 98.75 280 PHE B CA 1
ATOM 6613 C C . PHE B 1 280 ? -8.023 -15.086 7.23 1 98.75 280 PHE B C 1
ATOM 6615 O O . PHE B 1 280 ? -8.195 -16.297 7.09 1 98.75 280 PHE B O 1
ATOM 6622 N N . ARG B 1 281 ? -7.52 -14.562 8.359 1 98.38 281 ARG B N 1
ATOM 6623 C CA . ARG B 1 281 ? -7.199 -15.383 9.523 1 98.38 281 ARG B CA 1
ATOM 6624 C C . ARG B 1 281 ? -8.461 -16 10.125 1 98.38 281 ARG B C 1
ATOM 6626 O O . ARG B 1 281 ? -8.516 -17.203 10.352 1 98.38 281 ARG B O 1
ATOM 6633 N N . ALA B 1 282 ? -9.453 -15.148 10.281 1 98.69 282 ALA B N 1
ATOM 6634 C CA . ALA B 1 282 ? -10.711 -15.586 10.883 1 98.69 282 ALA B CA 1
ATOM 6635 C C . ALA B 1 282 ? -11.422 -16.594 9.984 1 98.69 282 ALA B C 1
ATOM 6637 O O . ALA B 1 282 ? -12.016 -17.562 10.477 1 98.69 282 ALA B O 1
ATOM 6638 N N . ALA B 1 283 ? -11.352 -16.359 8.711 1 98.81 283 ALA B N 1
ATOM 6639 C CA . ALA B 1 283 ? -12 -17.266 7.758 1 98.81 283 ALA B CA 1
ATOM 6640 C C . ALA B 1 283 ? -11.469 -18.688 7.902 1 98.81 283 ALA B C 1
ATOM 6642 O O . ALA B 1 283 ? -12.234 -19.656 7.895 1 98.81 283 ALA B O 1
ATOM 6643 N N . ARG B 1 284 ? -10.164 -18.859 8.008 1 98.5 284 ARG B N 1
ATOM 6644 C CA . ARG B 1 284 ? -9.57 -20.188 8.18 1 98.5 284 ARG B CA 1
ATOM 6645 C C . ARG B 1 284 ? -10.023 -20.828 9.484 1 98.5 284 ARG B C 1
ATOM 6647 O O . ARG B 1 284 ? -10.359 -22.016 9.516 1 98.5 284 ARG B O 1
ATOM 6654 N N . GLN B 1 285 ? -10.102 -20.016 10.508 1 98.19 285 GLN B N 1
ATOM 6655 C CA . GLN B 1 285 ? -10.516 -20.516 11.812 1 98.19 285 GLN B CA 1
ATOM 6656 C C . GLN B 1 285 ? -11.945 -21.062 11.766 1 98.19 285 GLN B C 1
ATOM 6658 O O . GLN B 1 285 ? -12.234 -22.109 12.328 1 98.19 285 GLN B O 1
ATOM 6663 N N . LEU B 1 286 ? -12.797 -20.312 11.117 1 98.62 286 LEU B N 1
ATOM 6664 C CA . LEU B 1 286 ? -14.203 -20.688 11.039 1 98.62 286 LEU B CA 1
ATOM 6665 C C . LEU B 1 286 ? -14.367 -22.016 10.297 1 98.62 286 LEU B C 1
ATOM 6667 O O . LEU B 1 286 ? -15.055 -22.922 10.773 1 98.62 286 LEU B O 1
ATOM 6671 N N . TRP B 1 287 ? -13.766 -22.094 9.141 1 98.62 287 TRP B N 1
ATOM 6672 C CA . TRP B 1 287 ? -13.93 -23.297 8.336 1 98.62 287 TRP B CA 1
ATOM 6673 C C . TRP B 1 287 ? -13.281 -24.5 9.023 1 98.62 287 TRP B C 1
ATOM 6675 O O . TRP B 1 287 ? -13.789 -25.625 8.945 1 98.62 287 TRP B O 1
ATOM 6685 N N . ALA B 1 288 ? -12.125 -24.266 9.672 1 98.19 288 ALA B N 1
ATOM 6686 C CA . ALA B 1 288 ? -11.469 -25.312 10.453 1 98.19 288 ALA B CA 1
ATOM 6687 C C . ALA B 1 288 ? -12.414 -25.875 11.508 1 98.19 288 ALA B C 1
ATOM 6689 O O . ALA B 1 288 ? -12.422 -27.078 11.758 1 98.19 288 ALA B O 1
ATOM 6690 N N . ARG B 1 289 ? -13.133 -25.031 12.117 1 97.81 289 ARG B N 1
ATOM 6691 C CA . ARG B 1 289 ? -14.07 -25.469 13.141 1 97.81 289 ARG B CA 1
ATOM 6692 C C . ARG B 1 289 ? -15.148 -26.375 12.547 1 97.81 289 ARG B C 1
ATOM 6694 O O . ARG B 1 289 ? -15.547 -27.359 13.164 1 97.81 289 ARG B O 1
ATOM 6701 N N . VAL B 1 290 ? -15.633 -26.016 11.406 1 98 290 VAL B N 1
ATOM 6702 C CA . VAL B 1 290 ? -16.609 -26.844 10.703 1 98 290 VAL B CA 1
ATOM 6703 C C . VAL B 1 290 ? -16.031 -28.234 10.469 1 98 290 VAL B C 1
ATOM 6705 O O . VAL B 1 290 ? -16.688 -29.234 10.789 1 98 290 VAL B O 1
ATOM 6708 N N . ALA B 1 291 ? -14.852 -28.281 9.93 1 98 291 ALA B N 1
ATOM 6709 C CA . ALA B 1 291 ? -14.203 -29.562 9.672 1 98 291 ALA B CA 1
ATOM 6710 C C . ALA B 1 291 ? -14.047 -30.375 10.953 1 98 291 ALA B C 1
ATOM 6712 O O . ALA B 1 291 ? -14.242 -31.594 10.961 1 98 291 ALA B O 1
ATOM 6713 N N . HIS B 1 292 ? -13.695 -29.656 12.023 1 96.88 292 HIS B N 1
ATOM 6714 C CA . HIS B 1 292 ? -13.516 -30.297 13.32 1 96.88 292 HIS B CA 1
ATOM 6715 C C . HIS B 1 292 ? -14.812 -30.938 13.797 1 96.88 292 HIS B C 1
ATOM 6717 O O . HIS B 1 292 ? -14.812 -32.094 14.242 1 96.88 292 HIS B O 1
ATOM 6723 N N . VAL B 1 293 ? -15.867 -30.234 13.711 1 95.75 293 VAL B N 1
ATOM 6724 C CA . VAL B 1 293 ? -17.172 -30.719 14.148 1 95.75 293 VAL B CA 1
ATOM 6725 C C . VAL B 1 293 ? -17.609 -31.906 13.281 1 95.75 293 VAL B C 1
ATOM 6727 O O . VAL B 1 293 ? -18.25 -32.844 13.766 1 95.75 293 VAL B O 1
ATOM 6730 N N . CYS B 1 294 ? -17.156 -31.906 12.086 1 95.81 294 CYS B N 1
ATOM 6731 C CA . CYS B 1 294 ? -17.484 -32.969 11.164 1 95.81 294 CYS B CA 1
ATOM 6732 C C . CYS B 1 294 ? -16.578 -34.188 11.367 1 95.81 294 CYS B C 1
ATOM 6734 O O . CYS B 1 294 ? -16.75 -35.219 10.719 1 95.81 294 CYS B O 1
ATOM 6736 N N . GLY B 1 295 ? -15.586 -34.031 12.227 1 95.19 295 GLY B N 1
ATOM 6737 C CA . GLY B 1 295 ? -14.734 -35.156 12.594 1 95.19 295 GLY B CA 1
ATOM 6738 C C . GLY B 1 295 ? -13.469 -35.25 11.758 1 95.19 295 GLY B C 1
ATOM 6739 O O . GLY B 1 295 ? -12.805 -36.281 11.734 1 95.19 295 GLY B O 1
ATOM 6740 N N . ALA B 1 296 ? -13.133 -34.219 11.023 1 97.19 296 ALA B N 1
ATOM 6741 C CA . ALA B 1 296 ? -11.961 -34.219 10.148 1 97.19 296 ALA B CA 1
ATOM 6742 C C . ALA B 1 296 ? -11.172 -32.938 10.273 1 97.19 296 ALA B C 1
ATOM 6744 O O . ALA B 1 296 ? -10.953 -32.219 9.289 1 97.19 296 ALA B O 1
ATOM 6745 N N . PRO B 1 297 ? -10.641 -32.625 11.414 1 95.81 297 PRO B N 1
ATOM 6746 C CA . PRO B 1 297 ? -10 -31.328 11.672 1 95.81 297 PRO B CA 1
ATOM 6747 C C . PRO B 1 297 ? -8.812 -31.062 10.758 1 95.81 297 PRO B C 1
ATOM 6749 O O . PRO B 1 297 ? -8.547 -29.922 10.391 1 95.81 297 PRO B O 1
ATOM 6752 N N . ASP B 1 298 ? -8.109 -32.125 10.336 1 94.31 298 ASP B N 1
ATOM 6753 C CA . ASP B 1 298 ? -6.895 -31.969 9.539 1 94.31 298 ASP B CA 1
ATOM 6754 C C . ASP B 1 298 ? -7.219 -31.5 8.125 1 94.31 298 ASP B C 1
ATOM 6756 O O . ASP B 1 298 ? -6.336 -31.047 7.398 1 94.31 298 ASP B O 1
ATOM 6760 N N . PHE B 1 299 ? -8.508 -31.547 7.742 1 96.06 299 PHE B N 1
ATOM 6761 C CA . PHE B 1 299 ? -8.922 -31.203 6.387 1 96.06 299 PHE B CA 1
ATOM 6762 C C . PHE B 1 299 ? -9.602 -29.844 6.348 1 96.06 299 PHE B C 1
ATOM 6764 O O . PHE B 1 299 ? -10.25 -29.5 5.359 1 96.06 299 PHE B O 1
ATOM 6771 N N . GLY B 1 300 ? -9.438 -29.016 7.465 1 96.12 300 GLY B N 1
ATOM 6772 C CA . GLY B 1 300 ? -10.148 -27.75 7.57 1 96.12 300 GLY B CA 1
ATOM 6773 C C . GLY B 1 300 ? -9.359 -26.578 7.023 1 96.12 300 GLY B C 1
ATOM 6774 O O . GLY B 1 300 ? -9.75 -25.422 7.195 1 96.12 300 GLY B O 1
ATOM 6775 N N . GLY B 1 301 ? -8.188 -26.797 6.348 1 95.94 301 GLY B N 1
ATOM 6776 C CA . GLY B 1 301 ? -7.32 -25.75 5.855 1 95.94 301 GLY B CA 1
ATOM 6777 C C . GLY B 1 301 ? -7.613 -25.359 4.418 1 95.94 301 GLY B C 1
ATOM 6778 O O . GLY B 1 301 ? -6.695 -25.109 3.633 1 95.94 301 GLY B O 1
ATOM 6779 N N . ALA B 1 302 ? -8.875 -25.25 3.979 1 96.5 302 ALA B N 1
ATOM 6780 C CA . ALA B 1 302 ? -9.273 -24.969 2.602 1 96.5 302 ALA B CA 1
ATOM 6781 C C . ALA B 1 302 ? -8.531 -23.766 2.041 1 96.5 302 ALA B C 1
ATOM 6783 O O . ALA B 1 302 ? -8.32 -22.781 2.748 1 96.5 302 ALA B O 1
ATOM 6784 N N . PRO B 1 303 ? -8.086 -23.844 0.756 1 97.81 303 PRO B N 1
ATOM 6785 C CA . PRO B 1 303 ? -7.391 -22.719 0.126 1 97.81 303 PRO B CA 1
ATOM 6786 C C . PRO B 1 303 ? -8.266 -21.469 0.012 1 97.81 303 PRO B C 1
ATOM 6788 O O . PRO B 1 303 ? -9.484 -21.578 -0.151 1 97.81 303 PRO B O 1
ATOM 6791 N N . GLN B 1 304 ? -7.621 -20.297 0.135 1 98.5 304 GLN B N 1
ATOM 6792 C CA . GLN B 1 304 ? -8.305 -19.016 0.022 1 98.5 304 GLN B CA 1
ATOM 6793 C C . GLN B 1 304 ? -7.773 -18.219 -1.164 1 98.5 304 GLN B C 1
ATOM 6795 O O . GLN B 1 304 ? -6.566 -18 -1.289 1 98.5 304 GLN B O 1
ATOM 6800 N N . HIS B 1 305 ? -8.648 -17.844 -2.045 1 98.88 305 HIS B N 1
ATOM 6801 C CA . HIS B 1 305 ? -8.383 -16.906 -3.139 1 98.88 305 HIS B CA 1
ATOM 6802 C C . HIS B 1 305 ? -8.875 -15.5 -2.799 1 98.88 305 HIS B C 1
ATOM 6804 O O . HIS B 1 305 ? -10.07 -15.289 -2.617 1 98.88 305 HIS B O 1
ATOM 6810 N N . ALA B 1 306 ? -7.93 -14.578 -2.674 1 98.88 306 ALA B N 1
ATOM 6811 C CA . ALA B 1 306 ? -8.289 -13.188 -2.404 1 98.88 306 ALA B CA 1
ATOM 6812 C C . ALA B 1 306 ? -8.477 -12.406 -3.703 1 98.88 306 ALA B C 1
ATOM 6814 O O . ALA B 1 306 ? -7.656 -12.508 -4.617 1 98.88 306 ALA B O 1
ATOM 6815 N N . VAL B 1 307 ? -9.539 -11.68 -3.818 1 98.94 307 VAL B N 1
ATOM 6816 C CA . VAL B 1 307 ? -9.766 -10.734 -4.906 1 98.94 307 VAL B CA 1
ATOM 6817 C C . VAL B 1 307 ? -9.961 -9.328 -4.336 1 98.94 307 VAL B C 1
ATOM 6819 O O . VAL B 1 307 ? -10.75 -9.133 -3.414 1 98.94 307 VAL B O 1
ATOM 6822 N N . THR B 1 308 ? -9.195 -8.367 -4.848 1 98.88 308 THR B N 1
ATOM 6823 C CA . THR B 1 308 ? -9.406 -7.012 -4.352 1 98.88 308 THR B CA 1
ATOM 6824 C C . THR B 1 308 ? -10.852 -6.57 -4.574 1 98.88 308 THR B C 1
ATOM 6826 O O . THR B 1 308 ? -11.461 -6.91 -5.59 1 98.88 308 THR B O 1
ATOM 6829 N N . SER B 1 309 ? -11.398 -5.844 -3.678 1 98.69 309 SER B N 1
ATOM 6830 C CA . SER B 1 309 ? -12.82 -5.516 -3.58 1 98.69 309 SER B CA 1
ATOM 6831 C C . SER B 1 309 ? -13.281 -4.719 -4.793 1 98.69 309 SER B C 1
ATOM 6833 O O . SER B 1 309 ? -12.719 -3.67 -5.109 1 98.69 309 SER B O 1
ATOM 6835 N N . ALA B 1 310 ? -14.273 -5.203 -5.422 1 98.44 310 ALA B N 1
ATOM 6836 C CA . ALA B 1 310 ? -14.93 -4.422 -6.469 1 98.44 310 ALA B CA 1
ATOM 6837 C C . ALA B 1 310 ? -15.719 -3.262 -5.879 1 98.44 310 ALA B C 1
ATOM 6839 O O . ALA B 1 310 ? -15.844 -2.203 -6.5 1 98.44 310 ALA B O 1
ATOM 6840 N N . ALA B 1 311 ? -16.203 -3.432 -4.672 1 98.31 311 ALA B N 1
ATOM 6841 C CA . ALA B 1 311 ? -17.031 -2.436 -4.012 1 98.31 311 ALA B CA 1
ATOM 6842 C C . ALA B 1 311 ? -16.234 -1.18 -3.674 1 98.31 311 ALA B C 1
ATOM 6844 O O . ALA B 1 311 ? -16.781 -0.07 -3.689 1 98.31 311 ALA B O 1
ATOM 6845 N N . MET B 1 312 ? -14.977 -1.298 -3.428 1 97.88 312 MET B N 1
ATOM 6846 C CA . MET B 1 312 ? -14.18 -0.15 -3 1 97.88 312 MET B CA 1
ATOM 6847 C C . MET B 1 312 ? -13.695 0.654 -4.199 1 97.88 312 MET B C 1
ATOM 6849 O O . MET B 1 312 ? -13.195 1.769 -4.043 1 97.88 312 MET B O 1
ATOM 6853 N N . MET B 1 313 ? -13.805 0.061 -5.418 1 97.88 313 MET B N 1
ATOM 6854 C CA . MET B 1 313 ? -13.32 0.721 -6.625 1 97.88 313 MET B CA 1
ATOM 6855 C C . MET B 1 313 ? -14.203 1.905 -6.992 1 97.88 313 MET B C 1
ATOM 6857 O O . MET B 1 313 ? -15.43 1.805 -6.949 1 97.88 313 MET B O 1
ATOM 6861 N N . THR B 1 314 ? -13.633 3.01 -7.348 1 97.69 314 THR B N 1
ATOM 6862 C CA . THR B 1 314 ? -14.391 4.207 -7.691 1 97.69 314 THR B CA 1
ATOM 6863 C C . THR B 1 314 ? -14.32 4.477 -9.195 1 97.69 314 THR B C 1
ATOM 6865 O O . THR B 1 314 ? -13.32 4.168 -9.836 1 97.69 314 THR B O 1
ATOM 6868 N N . GLN B 1 315 ? -15.344 5.031 -9.68 1 97.25 315 GLN B N 1
ATOM 6869 C CA . GLN B 1 315 ? -15.367 5.461 -11.078 1 97.25 315 GLN B CA 1
ATOM 6870 C C . GLN B 1 315 ? -14.773 6.855 -11.234 1 97.25 315 GLN B C 1
ATOM 6872 O O . GLN B 1 315 ? -14.266 7.203 -12.297 1 97.25 315 GLN B O 1
ATOM 6877 N N . ARG B 1 316 ? -14.906 7.648 -10.094 1 97.06 316 ARG B N 1
ATOM 6878 C CA . ARG B 1 316 ? -14.305 8.977 -10.062 1 97.06 316 ARG B CA 1
ATOM 6879 C C . ARG B 1 316 ? -12.906 8.93 -9.438 1 97.06 316 ARG B C 1
ATOM 6881 O O . ARG B 1 316 ? -12.68 8.211 -8.461 1 97.06 316 ARG B O 1
ATOM 6888 N N . ASP B 1 317 ? -11.984 9.688 -10.07 1 96.31 317 ASP B N 1
ATOM 6889 C CA . ASP B 1 317 ? -10.586 9.664 -9.648 1 96.31 317 ASP B CA 1
ATOM 6890 C C . ASP B 1 317 ? -10.062 8.227 -9.57 1 96.31 317 ASP B C 1
ATOM 6892 O O . ASP B 1 317 ? -9.516 7.816 -8.547 1 96.31 317 ASP B O 1
ATOM 6896 N N . PRO B 1 318 ? -10.242 7.453 -10.656 1 97.19 318 PRO B N 1
ATOM 6897 C CA . PRO B 1 318 ? -9.984 6.016 -10.602 1 97.19 318 PRO B CA 1
ATOM 6898 C C . PRO B 1 318 ? -8.508 5.691 -10.391 1 97.19 318 PRO B C 1
ATOM 6900 O O . PRO B 1 318 ? -8.164 4.566 -10.016 1 97.19 318 PRO B O 1
ATOM 6903 N N . TRP B 1 319 ? -7.578 6.633 -10.609 1 96.5 319 TRP B N 1
ATOM 6904 C CA . TRP B 1 319 ? -6.156 6.422 -10.367 1 96.5 319 TRP B CA 1
ATOM 6905 C C . TRP B 1 319 ? -5.891 6.121 -8.898 1 96.5 319 TRP B C 1
ATOM 6907 O O . TRP B 1 319 ? -4.945 5.406 -8.562 1 96.5 319 TRP B O 1
ATOM 6917 N N . VAL B 1 320 ? -6.746 6.59 -8.039 1 97.5 320 VAL B N 1
ATOM 6918 C CA . VAL B 1 320 ? -6.617 6.371 -6.602 1 97.5 320 VAL B CA 1
ATOM 6919 C C . VAL B 1 320 ? -6.836 4.895 -6.285 1 97.5 320 VAL B C 1
ATOM 6921 O O . VAL B 1 320 ? -6.332 4.387 -5.277 1 97.5 320 VAL B O 1
ATOM 6924 N N . ASN B 1 321 ? -7.504 4.176 -7.207 1 98.56 321 ASN B N 1
ATOM 6925 C CA . ASN B 1 321 ? -7.738 2.75 -7.012 1 98.56 321 ASN B CA 1
ATOM 6926 C C . ASN B 1 321 ? -6.43 1.965 -6.996 1 98.56 321 ASN B C 1
ATOM 6928 O O . ASN B 1 321 ? -6.359 0.874 -6.426 1 98.56 321 ASN B O 1
ATOM 6932 N N . LEU B 1 322 ? -5.34 2.533 -7.637 1 98.5 322 LEU B N 1
ATOM 6933 C CA . LEU B 1 322 ? -4.031 1.893 -7.566 1 98.5 322 LEU B CA 1
ATOM 6934 C C . LEU B 1 322 ? -3.547 1.798 -6.121 1 98.5 322 LEU B C 1
ATOM 6936 O O . LEU B 1 322 ? -2.975 0.782 -5.719 1 98.5 322 LEU B O 1
ATOM 6940 N N . LEU B 1 323 ? -3.809 2.814 -5.391 1 98.25 323 LEU B N 1
ATOM 6941 C CA . LEU B 1 323 ? -3.406 2.85 -3.99 1 98.25 323 LEU B CA 1
ATOM 6942 C C . LEU B 1 323 ? -4.25 1.89 -3.158 1 98.25 323 LEU B C 1
ATOM 6944 O O . LEU B 1 323 ? -3.719 1.146 -2.33 1 98.25 323 LEU B O 1
ATOM 6948 N N . ARG B 1 324 ? -5.578 1.832 -3.457 1 98.5 324 ARG B N 1
ATOM 6949 C CA . ARG B 1 324 ? -6.5 0.949 -2.748 1 98.5 324 ARG B CA 1
ATOM 6950 C C . ARG B 1 324 ? -6.105 -0.513 -2.932 1 98.5 324 ARG B C 1
ATOM 6952 O O . ARG B 1 324 ? -6.016 -1.265 -1.959 1 98.5 324 ARG B O 1
ATOM 6959 N N . THR B 1 325 ? -5.867 -0.845 -4.164 1 98.69 325 THR B N 1
ATOM 6960 C CA . THR B 1 325 ? -5.594 -2.248 -4.449 1 98.69 325 THR B CA 1
ATOM 6961 C C . THR B 1 325 ? -4.227 -2.654 -3.91 1 98.69 325 THR B C 1
ATOM 6963 O O . THR B 1 325 ? -4.02 -3.807 -3.527 1 98.69 325 THR B O 1
ATOM 6966 N N . THR B 1 326 ? -3.279 -1.695 -3.818 1 98.56 326 THR B N 1
ATOM 6967 C CA . THR B 1 326 ? -1.989 -1.984 -3.201 1 98.56 326 THR B CA 1
ATOM 6968 C C . THR B 1 326 ? -2.166 -2.391 -1.741 1 98.56 326 THR B C 1
ATOM 6970 O O . THR B 1 326 ? -1.634 -3.412 -1.307 1 98.56 326 THR B O 1
ATOM 6973 N N . LEU B 1 327 ? -2.986 -1.648 -1.045 1 98.12 327 LEU B N 1
ATOM 6974 C CA . LEU B 1 327 ? -3.236 -1.94 0.362 1 98.12 327 LEU B CA 1
ATOM 6975 C C . LEU B 1 327 ? -4.012 -3.246 0.517 1 98.12 327 LEU B C 1
ATOM 6977 O O . LEU B 1 327 ? -3.729 -4.035 1.421 1 98.12 327 LEU B O 1
ATOM 6981 N N . ALA B 1 328 ? -4.988 -3.43 -0.374 1 98.69 328 ALA B N 1
ATOM 6982 C CA . ALA B 1 328 ? -5.805 -4.641 -0.334 1 98.69 328 ALA B CA 1
ATOM 6983 C C . ALA B 1 328 ? -4.949 -5.887 -0.55 1 98.69 328 ALA B C 1
ATOM 6985 O O . ALA B 1 328 ? -5.062 -6.863 0.195 1 98.69 328 ALA B O 1
ATOM 6986 N N . ALA B 1 329 ? -4.082 -5.82 -1.587 1 98.56 329 ALA B N 1
ATOM 6987 C CA . ALA B 1 329 ? -3.201 -6.945 -1.879 1 98.56 329 ALA B CA 1
ATOM 6988 C C . ALA B 1 329 ? -2.232 -7.199 -0.728 1 98.56 329 ALA B C 1
ATOM 6990 O O . ALA B 1 329 ? -1.957 -8.352 -0.38 1 98.56 329 ALA B O 1
ATOM 6991 N N . PHE B 1 330 ? -1.771 -6.133 -0.136 1 97.75 330 PHE B N 1
ATOM 6992 C CA . PHE B 1 330 ? -0.908 -6.242 1.033 1 97.75 330 PHE B CA 1
ATOM 6993 C C . PHE B 1 330 ? -1.615 -6.984 2.16 1 97.75 330 PHE B C 1
ATOM 6995 O O . PHE B 1 330 ? -1.075 -7.945 2.713 1 97.75 330 PHE B O 1
ATOM 7002 N N . GLY B 1 331 ? -2.832 -6.559 2.514 1 97.56 331 GLY B N 1
ATOM 7003 C CA . GLY B 1 331 ? -3.588 -7.18 3.588 1 97.56 331 GLY B CA 1
ATOM 7004 C C . GLY B 1 331 ? -3.885 -8.648 3.334 1 97.56 331 GLY B C 1
ATOM 7005 O O . GLY B 1 331 ? -3.756 -9.477 4.234 1 97.56 331 GLY B O 1
ATOM 7006 N N . ALA B 1 332 ? -4.254 -8.977 2.088 1 98.25 332 ALA B N 1
ATOM 7007 C CA . ALA B 1 332 ? -4.555 -10.359 1.716 1 98.25 332 ALA B CA 1
ATOM 7008 C C . ALA B 1 332 ? -3.318 -11.242 1.859 1 98.25 332 ALA B C 1
ATOM 7010 O O . ALA B 1 332 ? -3.398 -12.352 2.4 1 98.25 332 ALA B O 1
ATOM 7011 N N . GLY B 1 333 ? -2.18 -10.734 1.387 1 96.56 333 GLY B N 1
ATOM 7012 C CA . GLY B 1 333 ? -0.931 -11.477 1.479 1 96.56 333 GLY B CA 1
ATOM 7013 C C . GLY B 1 333 ? -0.506 -11.758 2.908 1 96.56 333 GLY B C 1
ATOM 7014 O O . GLY B 1 333 ? -0.236 -12.898 3.271 1 96.56 333 GLY B O 1
ATOM 7015 N N . VAL B 1 334 ? -0.527 -10.703 3.723 1 96 334 VAL B N 1
ATOM 7016 C CA . VAL B 1 334 ? -0.131 -10.82 5.121 1 96 334 VAL B CA 1
ATOM 7017 C C . VAL B 1 334 ? -1.132 -11.703 5.867 1 96 334 VAL B C 1
ATOM 7019 O O . VAL B 1 334 ? -0.756 -12.453 6.773 1 96 334 VAL B O 1
ATOM 7022 N N . GLY B 1 335 ? -2.398 -11.688 5.406 1 97.06 335 GLY B N 1
ATOM 7023 C CA . GLY B 1 335 ? -3.434 -12.516 6.008 1 97.06 335 GLY B CA 1
ATOM 7024 C C . GLY B 1 335 ? -3.314 -13.977 5.633 1 97.06 335 GLY B C 1
ATOM 7025 O O . GLY B 1 335 ? -4.039 -14.82 6.172 1 97.06 335 GLY B O 1
ATOM 7026 N N . GLY B 1 336 ? -2.486 -14.32 4.641 1 96.5 336 GLY B N 1
ATOM 7027 C CA . GLY B 1 336 ? -2.176 -15.711 4.336 1 96.5 336 GLY B CA 1
ATOM 7028 C C . GLY B 1 336 ? -2.971 -16.25 3.168 1 96.5 336 GLY B C 1
ATOM 7029 O O . GLY B 1 336 ? -3.148 -17.469 3.045 1 96.5 336 GLY B O 1
ATOM 7030 N N . ALA B 1 337 ? -3.49 -15.422 2.311 1 97.75 337 ALA B N 1
ATOM 7031 C CA . ALA B 1 337 ? -4.191 -15.898 1.124 1 97.75 337 ALA B CA 1
ATOM 7032 C C . ALA B 1 337 ? -3.281 -16.781 0.273 1 97.75 337 ALA B C 1
ATOM 7034 O O . ALA B 1 337 ? -2.072 -16.562 0.201 1 97.75 337 ALA B O 1
ATOM 7035 N N . ASP B 1 338 ? -3.842 -17.797 -0.368 1 97.25 338 ASP B N 1
ATOM 7036 C CA . ASP B 1 338 ? -3.076 -18.719 -1.211 1 97.25 338 ASP B CA 1
ATOM 7037 C C . ASP B 1 338 ? -2.857 -18.125 -2.604 1 97.25 338 ASP B C 1
ATOM 7039 O O . ASP B 1 338 ? -1.835 -18.375 -3.24 1 97.25 338 ASP B O 1
ATOM 7043 N N . SER B 1 339 ? -3.785 -17.453 -3.084 1 98.19 339 SER B N 1
ATOM 7044 C CA . SER B 1 339 ? -3.715 -16.703 -4.336 1 98.19 339 SER B CA 1
ATOM 7045 C C . SER B 1 339 ? -4.371 -15.344 -4.203 1 98.19 339 SER B C 1
ATOM 7047 O O . SER B 1 339 ? -5.273 -15.156 -3.387 1 98.19 339 SER B O 1
ATOM 7049 N N . VAL B 1 340 ? -3.854 -14.391 -4.914 1 98.69 340 VAL B N 1
ATOM 7050 C CA . VAL B 1 340 ? -4.379 -13.023 -4.883 1 98.69 340 VAL B CA 1
ATOM 7051 C C . VAL B 1 340 ? -4.613 -12.531 -6.309 1 98.69 340 VAL B C 1
ATOM 7053 O O . VAL B 1 340 ? -3.758 -12.703 -7.18 1 98.69 340 VAL B O 1
ATOM 7056 N N . THR B 1 341 ? -5.766 -12.047 -6.566 1 98.88 341 THR B N 1
ATOM 7057 C CA . THR B 1 341 ? -6.059 -11.32 -7.797 1 98.88 341 THR B CA 1
ATOM 7058 C C . THR B 1 341 ? -6.289 -9.836 -7.516 1 98.88 341 THR B C 1
ATOM 7060 O O . THR B 1 341 ? -7.188 -9.484 -6.746 1 98.88 341 THR B O 1
ATOM 7063 N N . VAL B 1 342 ? -5.461 -9.039 -8.094 1 98.88 342 VAL B N 1
ATOM 7064 C CA . VAL B 1 342 ? -5.656 -7.598 -8.047 1 98.88 342 VAL B CA 1
ATOM 7065 C C . VAL B 1 342 ? -6.461 -7.145 -9.266 1 98.88 342 VAL B C 1
ATOM 7067 O O . VAL B 1 342 ? -6.043 -7.363 -10.406 1 98.88 342 VAL B O 1
ATOM 7070 N N . LEU B 1 343 ? -7.602 -6.535 -8.977 1 98.69 343 LEU B N 1
ATOM 7071 C CA . LEU B 1 343 ? -8.375 -5.973 -10.078 1 98.69 343 LEU B CA 1
ATOM 7072 C C . LEU B 1 343 ? -7.672 -4.758 -10.672 1 98.69 343 LEU B C 1
ATOM 7074 O O . LEU B 1 343 ? -7.102 -3.945 -9.945 1 98.69 343 LEU B O 1
ATOM 7078 N N . PRO B 1 344 ? -7.723 -4.695 -12.031 1 98.25 344 PRO B N 1
ATOM 7079 C CA . PRO B 1 344 ? -7.18 -3.469 -12.617 1 98.25 344 PRO B CA 1
ATOM 7080 C C . PRO B 1 344 ? -7.832 -2.207 -12.062 1 98.25 344 PRO B C 1
ATOM 7082 O O . PRO B 1 344 ? -9.031 -2.209 -11.758 1 98.25 344 PRO B O 1
ATOM 7085 N N . PHE B 1 345 ? -7.055 -1.088 -11.961 1 97.94 345 PHE B N 1
ATOM 7086 C CA . PHE B 1 345 ? -7.504 0.114 -11.273 1 97.94 345 PHE B CA 1
ATOM 7087 C C . PHE B 1 345 ? -8.727 0.71 -11.953 1 97.94 345 PHE B C 1
ATOM 7089 O O . PHE B 1 345 ? -9.484 1.468 -11.344 1 97.94 345 PHE B O 1
ATOM 7096 N N . ASP B 1 346 ? -8.953 0.38 -13.227 1 97.5 346 ASP B N 1
ATOM 7097 C CA . ASP B 1 346 ? -10.078 0.934 -13.977 1 97.5 346 ASP B CA 1
ATOM 7098 C C . ASP B 1 346 ? -11.188 -0.102 -14.148 1 97.5 346 ASP B C 1
ATOM 7100 O O . ASP B 1 346 ? -12.008 0.013 -15.055 1 97.5 346 ASP B O 1
ATOM 7104 N N . SER B 1 347 ? -11.195 -1.103 -13.281 1 96.81 347 SER B N 1
ATOM 7105 C CA . SER B 1 347 ? -12.117 -2.227 -13.422 1 96.81 347 SER B CA 1
ATOM 7106 C C . SER B 1 347 ? -13.562 -1.781 -13.258 1 96.81 347 SER B C 1
ATOM 7108 O O . SER B 1 347 ? -14.484 -2.48 -13.68 1 96.81 347 SER B O 1
ATOM 7110 N N . ALA B 1 348 ? -13.82 -0.639 -12.617 1 96.94 348 ALA B N 1
ATOM 7111 C CA . ALA B 1 348 ? -15.18 -0.141 -12.414 1 96.94 348 ALA B CA 1
ATOM 7112 C C . ALA B 1 348 ? -15.672 0.62 -13.641 1 96.94 348 ALA B C 1
ATOM 7114 O O . ALA B 1 348 ? -16.797 1.131 -13.656 1 96.94 348 ALA B O 1
ATOM 7115 N N . LEU B 1 349 ? -14.852 0.754 -14.656 1 97 349 LEU B N 1
ATOM 7116 C CA . LEU B 1 349 ? -15.156 1.476 -15.891 1 97 349 LEU B CA 1
ATOM 7117 C C . LEU B 1 349 ? -15.008 0.565 -17.109 1 97 349 LEU B C 1
ATOM 7119 O O . LEU B 1 349 ? -14.328 -0.464 -17.031 1 97 349 LEU B O 1
ATOM 7123 N N . PRO B 1 350 ? -15.641 0.949 -18.203 1 94.75 350 PRO B N 1
ATOM 7124 C CA . PRO B 1 350 ? -15.383 0.199 -19.438 1 94.75 350 PRO B CA 1
ATOM 7125 C C . PRO B 1 350 ? -13.914 0.251 -19.859 1 94.75 350 PRO B C 1
ATOM 7127 O O . PRO B 1 350 ? -13.242 1.258 -19.625 1 94.75 350 PRO B O 1
ATOM 7130 N N . THR B 1 351 ? -13.516 -0.851 -20.469 1 90.88 351 THR B N 1
ATOM 7131 C CA . THR B 1 351 ? -12.141 -0.917 -20.938 1 90.88 351 THR B CA 1
ATOM 7132 C C . THR B 1 351 ? -11.828 0.262 -21.859 1 90.88 351 THR B C 1
ATOM 7134 O O . THR B 1 351 ? -12.602 0.579 -22.766 1 90.88 351 THR B O 1
ATOM 7137 N N . GLY B 1 352 ? -10.758 0.976 -21.609 1 91.12 352 GLY B N 1
ATOM 7138 C CA . GLY B 1 352 ? -10.312 2.061 -22.453 1 91.12 352 GLY B CA 1
ATOM 7139 C C . GLY B 1 352 ? -10.875 3.41 -22.062 1 91.12 352 GLY B C 1
ATOM 7140 O O . GLY B 1 352 ? -10.477 4.441 -22.609 1 91.12 352 GLY B O 1
ATOM 7141 N N . GLU B 1 353 ? -11.758 3.482 -21.047 1 94.12 353 GLU B N 1
ATOM 7142 C CA . GLU B 1 353 ? -12.453 4.699 -20.656 1 94.12 353 GLU B CA 1
ATOM 7143 C C . GLU B 1 353 ? -11.469 5.812 -20.312 1 94.12 353 GLU B C 1
ATOM 7145 O O . GLU B 1 353 ? -11.727 6.984 -20.594 1 94.12 353 GLU B O 1
ATOM 7150 N N . LEU B 1 354 ? -10.32 5.504 -19.75 1 94 354 LEU B N 1
ATOM 7151 C CA . LEU B 1 354 ? -9.375 6.492 -19.25 1 94 354 LEU B CA 1
ATOM 7152 C C . LEU B 1 354 ? -8.266 6.746 -20.266 1 94 354 LEU B C 1
ATOM 7154 O O . LEU B 1 354 ? -7.289 7.438 -19.969 1 94 354 LEU B O 1
ATOM 7158 N N . GLY B 1 355 ? -8.398 6.18 -21.469 1 92.25 355 GLY B N 1
ATOM 7159 C CA . GLY B 1 355 ? -7.402 6.367 -22.516 1 92.25 355 GLY B CA 1
ATOM 7160 C C . GLY B 1 355 ? -6.141 5.559 -22.281 1 92.25 355 GLY B C 1
ATOM 7161 O O . GLY B 1 355 ? -5.086 5.863 -22.844 1 92.25 355 GLY B O 1
ATOM 7162 N N . VAL B 1 356 ? -6.16 4.613 -21.375 1 92.81 356 VAL B N 1
ATOM 7163 C CA . VAL B 1 356 ? -5.031 3.717 -21.156 1 92.81 356 VAL B CA 1
ATOM 7164 C C . VAL B 1 356 ? -5.348 2.338 -21.734 1 92.81 356 VAL B C 1
ATOM 7166 O O . VAL B 1 356 ? -6.516 1.977 -21.891 1 92.81 356 VAL B O 1
ATOM 7169 N N . SER B 1 357 ? -4.305 1.643 -22.094 1 93.75 357 SER B N 1
ATOM 7170 C CA . SER B 1 357 ? -4.492 0.322 -22.672 1 93.75 357 SER B CA 1
ATOM 7171 C C . SER B 1 357 ? -4.848 -0.713 -21.609 1 93.75 357 SER B C 1
ATOM 7173 O O . SER B 1 357 ? -4.5 -0.552 -20.438 1 93.75 357 SER B O 1
ATOM 7175 N N . LYS B 1 358 ? -5.531 -1.757 -22.047 1 94.56 358 LYS B N 1
ATOM 7176 C CA . LYS B 1 358 ? -5.797 -2.893 -21.172 1 94.56 358 LYS B CA 1
ATOM 7177 C C . LYS B 1 358 ? -4.496 -3.5 -20.641 1 94.56 358 LYS B C 1
ATOM 7179 O O . LYS B 1 358 ? -4.414 -3.9 -19.484 1 94.56 358 LYS B O 1
ATOM 7184 N N . SER B 1 359 ? -3.537 -3.574 -21.516 1 93.94 359 SER B N 1
ATOM 7185 C CA . SER B 1 359 ? -2.244 -4.145 -21.141 1 93.94 359 SER B CA 1
ATOM 7186 C C . SER B 1 359 ? -1.595 -3.359 -20.016 1 93.94 359 SER B C 1
ATOM 7188 O O . SER B 1 359 ? -0.978 -3.943 -19.109 1 93.94 359 SER B O 1
ATOM 7190 N N . PHE B 1 360 ? -1.749 -2.043 -20.062 1 94.81 360 PHE B N 1
ATOM 7191 C CA . PHE B 1 360 ? -1.198 -1.206 -19 1 94.81 360 PHE B CA 1
ATOM 7192 C C . PHE B 1 360 ? -1.894 -1.483 -17.672 1 94.81 360 PHE B C 1
ATOM 7194 O O . PHE B 1 360 ? -1.234 -1.675 -16.656 1 94.81 360 PHE B O 1
ATOM 7201 N N . ALA B 1 361 ? -3.205 -1.467 -17.734 1 96.94 361 ALA B N 1
ATOM 7202 C CA . ALA B 1 361 ? -3.98 -1.687 -16.516 1 96.94 361 ALA B CA 1
ATOM 7203 C C . ALA B 1 361 ? -3.672 -3.053 -15.906 1 96.94 361 ALA B C 1
ATOM 7205 O O . ALA B 1 361 ? -3.48 -3.17 -14.695 1 96.94 361 ALA B O 1
ATOM 7206 N N . ASP B 1 362 ? -3.557 -4.066 -16.734 1 96.88 362 ASP B N 1
ATOM 7207 C CA . ASP B 1 362 ? -3.246 -5.418 -16.281 1 96.88 362 ASP B CA 1
ATOM 7208 C C . ASP B 1 362 ? -1.837 -5.492 -15.703 1 96.88 362 ASP B C 1
ATOM 7210 O O . ASP B 1 362 ? -1.606 -6.188 -14.703 1 96.88 362 ASP B O 1
ATOM 7214 N N . ARG B 1 363 ? -0.946 -4.855 -16.312 1 95.94 363 ARG B N 1
ATOM 7215 C CA . ARG B 1 363 ? 0.434 -4.836 -15.844 1 95.94 363 ARG B CA 1
ATOM 7216 C C . ARG B 1 363 ? 0.529 -4.211 -14.453 1 95.94 363 ARG B C 1
ATOM 7218 O O . ARG B 1 363 ? 1.229 -4.727 -13.586 1 95.94 363 ARG B O 1
ATOM 7225 N N . MET B 1 364 ? -0.191 -3.086 -14.258 1 97.31 364 MET B N 1
ATOM 7226 C CA . MET B 1 364 ? -0.163 -2.436 -12.945 1 97.31 364 MET B CA 1
ATOM 7227 C C . MET B 1 364 ? -0.719 -3.361 -11.867 1 97.31 364 MET B C 1
ATOM 7229 O O . MET B 1 364 ? -0.195 -3.408 -10.758 1 97.31 364 MET B O 1
ATOM 7233 N N . ALA B 1 365 ? -1.746 -4.066 -12.234 1 98.44 365 ALA B N 1
ATOM 7234 C CA . ALA B 1 365 ? -2.322 -5.023 -11.297 1 98.44 365 ALA B CA 1
ATOM 7235 C C . ALA B 1 365 ? -1.322 -6.125 -10.953 1 98.44 365 ALA B C 1
ATOM 7237 O O . ALA B 1 365 ? -1.122 -6.441 -9.773 1 98.44 365 ALA B O 1
ATOM 7238 N N . ARG B 1 366 ? -0.685 -6.66 -11.906 1 97.88 366 ARG B N 1
ATOM 7239 C CA . ARG B 1 366 ? 0.312 -7.711 -11.719 1 97.88 366 ARG B CA 1
ATOM 7240 C C . ARG B 1 366 ? 1.516 -7.191 -10.938 1 97.88 366 ARG B C 1
ATOM 7242 O O . ARG B 1 366 ? 1.977 -7.836 -9.992 1 97.88 366 ARG B O 1
ATOM 7249 N N . ASN B 1 367 ? 1.994 -6.004 -11.266 1 97.44 367 ASN B N 1
ATOM 7250 C CA . ASN B 1 367 ? 3.182 -5.434 -10.633 1 97.44 367 ASN B CA 1
ATOM 7251 C C . ASN B 1 367 ? 2.938 -5.109 -9.164 1 97.44 367 ASN B C 1
ATOM 7253 O O . ASN B 1 367 ? 3.865 -5.145 -8.352 1 97.44 367 ASN B O 1
ATOM 7257 N N . THR B 1 368 ? 1.679 -4.793 -8.867 1 98.19 368 THR B N 1
ATOM 7258 C CA . THR B 1 368 ? 1.346 -4.594 -7.461 1 98.19 368 THR B CA 1
ATOM 7259 C C . THR B 1 368 ? 1.702 -5.832 -6.641 1 98.19 368 THR B C 1
ATOM 7261 O O . THR B 1 368 ? 2.338 -5.723 -5.59 1 98.19 368 THR B O 1
ATOM 7264 N N . GLN B 1 369 ? 1.382 -6.949 -7.156 1 97.88 369 GLN B N 1
ATOM 7265 C CA . GLN B 1 369 ? 1.666 -8.203 -6.465 1 97.88 369 GLN B CA 1
ATOM 7266 C C . GLN B 1 369 ? 3.16 -8.508 -6.473 1 97.88 369 GLN B C 1
ATOM 7268 O O . GLN B 1 369 ? 3.73 -8.883 -5.445 1 97.88 369 GLN B O 1
ATOM 7273 N N . LEU B 1 370 ? 3.795 -8.32 -7.602 1 96.94 370 LEU B N 1
ATOM 7274 C CA . LEU B 1 370 ? 5.207 -8.648 -7.746 1 96.94 370 LEU B CA 1
ATOM 7275 C C . LEU B 1 370 ? 6.07 -7.742 -6.871 1 96.94 370 LEU B C 1
ATOM 7277 O O . LEU B 1 370 ? 7.055 -8.195 -6.285 1 96.94 370 LEU B O 1
ATOM 7281 N N . LEU B 1 371 ? 5.668 -6.492 -6.812 1 97.19 371 LEU B N 1
ATOM 7282 C CA . LEU B 1 371 ? 6.371 -5.562 -5.934 1 97.19 371 LEU B CA 1
ATOM 7283 C C . LEU B 1 371 ? 6.301 -6.027 -4.48 1 97.19 371 LEU B C 1
ATOM 7285 O O . LEU B 1 371 ? 7.316 -6.043 -3.781 1 97.19 371 LEU B O 1
ATOM 7289 N N . LEU B 1 372 ? 5.148 -6.414 -4.031 1 96.94 372 LEU B N 1
ATOM 7290 C CA . LEU B 1 372 ? 4.934 -6.863 -2.66 1 96.94 372 LEU B CA 1
ATOM 7291 C C . LEU B 1 372 ? 5.758 -8.109 -2.359 1 96.94 372 LEU B C 1
ATOM 7293 O O . LEU B 1 372 ? 6.305 -8.242 -1.263 1 96.94 372 LEU B O 1
ATOM 7297 N N . LEU B 1 373 ? 5.922 -9 -3.346 1 95.5 373 LEU B N 1
ATOM 7298 C CA . LEU B 1 373 ? 6.566 -10.289 -3.129 1 95.5 373 LEU B CA 1
ATOM 7299 C C . LEU B 1 373 ? 8.078 -10.18 -3.311 1 95.5 373 LEU B C 1
ATOM 7301 O O . LEU B 1 373 ? 8.844 -10.68 -2.48 1 95.5 373 LEU B O 1
ATOM 7305 N N . GLU B 1 374 ? 8.5 -9.438 -4.348 1 92.38 374 GLU B N 1
ATOM 7306 C CA . GLU B 1 374 ? 9.891 -9.516 -4.773 1 92.38 374 GLU B CA 1
ATOM 7307 C C . GLU B 1 374 ? 10.703 -8.336 -4.242 1 92.38 374 GLU B C 1
ATOM 7309 O O . GLU B 1 374 ? 11.898 -8.461 -3.986 1 92.38 374 GLU B O 1
ATOM 7314 N N . GLU B 1 375 ? 10.055 -7.285 -4.098 1 91.75 375 GLU B N 1
ATOM 7315 C CA . GLU B 1 375 ? 10.758 -6.078 -3.682 1 91.75 375 GLU B CA 1
ATOM 7316 C C . GLU B 1 375 ? 10.555 -5.805 -2.193 1 91.75 375 GLU B C 1
ATOM 7318 O O . GLU B 1 375 ? 11.523 -5.59 -1.458 1 91.75 375 GLU B O 1
ATOM 7323 N N . SER B 1 376 ? 9.297 -5.871 -1.761 1 89.44 376 SER B N 1
ATOM 7324 C CA . SER B 1 376 ? 8.969 -5.633 -0.358 1 89.44 376 SER B CA 1
ATOM 7325 C C . SER B 1 376 ? 9.164 -6.891 0.477 1 89.44 376 SER B C 1
ATOM 7327 O O . SER B 1 376 ? 9.203 -6.828 1.708 1 89.44 376 SER B O 1
ATOM 7329 N N . ARG B 1 377 ? 9.273 -8.047 -0.104 1 82.94 377 ARG B N 1
ATOM 7330 C CA . ARG B 1 377 ? 9.578 -9.344 0.477 1 82.94 377 ARG B CA 1
ATOM 7331 C C . ARG B 1 377 ? 8.562 -9.719 1.554 1 82.94 377 ARG B C 1
ATOM 7333 O O . ARG B 1 377 ? 8.945 -10.156 2.645 1 82.94 377 ARG B O 1
ATOM 7340 N N . LEU B 1 378 ? 7.289 -9.531 1.306 1 87.25 378 LEU B N 1
ATOM 7341 C CA . LEU B 1 378 ? 6.211 -9.805 2.252 1 87.25 378 LEU B CA 1
ATOM 7342 C C . LEU B 1 378 ? 6.043 -11.305 2.465 1 87.25 378 LEU B C 1
ATOM 7344 O O . LEU B 1 378 ? 5.531 -11.734 3.5 1 87.25 378 LEU B O 1
ATOM 7348 N N . GLY B 1 379 ? 6.5 -12.148 1.596 1 80.75 379 GLY B N 1
ATOM 7349 C CA . GLY B 1 379 ? 6.305 -13.586 1.707 1 80.75 379 GLY B CA 1
ATOM 7350 C C . GLY B 1 379 ? 7.344 -14.266 2.576 1 80.75 379 GLY B C 1
ATOM 7351 O O . GLY B 1 379 ? 7.156 -15.406 2.996 1 80.75 379 GLY B O 1
ATOM 7352 N N . PHE B 1 380 ? 8.328 -13.531 3.049 1 86.5 380 PHE B N 1
ATOM 7353 C CA . PHE B 1 380 ? 9.492 -14.141 3.686 1 86.5 380 PHE B CA 1
ATOM 7354 C C . PHE B 1 380 ? 9.164 -14.555 5.113 1 86.5 380 PHE B C 1
ATOM 7356 O O . PHE B 1 380 ? 9.719 -15.531 5.621 1 86.5 380 PHE B O 1
ATOM 7363 N N . VAL B 1 381 ? 8.352 -13.805 5.75 1 91.88 381 VAL B N 1
ATOM 7364 C CA . VAL B 1 381 ? 7.945 -14.148 7.109 1 91.88 381 VAL B CA 1
ATOM 7365 C C . VAL B 1 381 ? 6.504 -14.664 7.105 1 91.88 381 VAL B C 1
ATOM 7367 O O . VAL B 1 381 ? 5.594 -13.961 6.652 1 91.88 381 VAL B O 1
ATOM 7370 N N . GLN B 1 382 ? 6.379 -15.859 7.594 1 93.31 382 GLN B N 1
ATOM 7371 C CA . GLN B 1 382 ? 5.031 -16.406 7.699 1 93.31 382 GLN B CA 1
ATOM 7372 C C . GLN B 1 382 ? 4.258 -15.742 8.836 1 93.31 382 GLN B C 1
ATOM 7374 O O . GLN B 1 382 ? 4.723 -15.727 9.984 1 93.31 382 GLN B O 1
ATOM 7379 N N . ASP B 1 383 ? 3.111 -15.141 8.484 1 93.75 383 ASP B N 1
ATOM 7380 C CA . ASP B 1 383 ? 2.223 -14.5 9.453 1 93.75 383 ASP B CA 1
ATOM 7381 C C . ASP B 1 383 ? 2.973 -13.469 10.289 1 93.75 383 ASP B C 1
ATOM 7383 O O . ASP B 1 383 ? 3.002 -13.562 11.516 1 93.75 383 ASP B O 1
ATOM 7387 N N . PRO B 1 384 ? 3.414 -12.43 9.648 1 93.88 384 PRO B N 1
ATOM 7388 C CA . PRO B 1 384 ? 4.234 -11.438 10.352 1 93.88 384 PRO B CA 1
ATOM 7389 C C . PRO B 1 384 ? 3.453 -10.688 11.43 1 93.88 384 PRO B C 1
ATOM 7391 O O . PRO B 1 384 ? 4.055 -10.031 12.281 1 93.88 384 PRO B O 1
ATOM 7394 N N . ALA B 1 385 ? 2.131 -10.797 11.422 1 93.69 385 ALA B N 1
ATOM 7395 C CA . ALA B 1 385 ? 1.302 -10.07 12.383 1 93.69 385 ALA B CA 1
ATOM 7396 C C . ALA B 1 385 ? 1.125 -10.875 13.672 1 93.69 385 ALA B C 1
ATOM 7398 O O . ALA B 1 385 ? 0.547 -10.391 14.641 1 93.69 385 ALA B O 1
ATOM 7399 N N . ALA B 1 386 ? 1.669 -12.133 13.719 1 95.44 386 ALA B N 1
ATOM 7400 C CA . ALA B 1 386 ? 1.488 -13 14.883 1 95.44 386 ALA B CA 1
ATOM 7401 C C . ALA B 1 386 ? 2.043 -12.344 16.141 1 95.44 386 ALA B C 1
ATOM 7403 O O . ALA B 1 386 ? 3.111 -11.727 16.109 1 95.44 386 ALA B O 1
ATOM 7404 N N . GLY B 1 387 ? 1.253 -12.383 17.172 1 95.38 387 GLY B N 1
ATOM 7405 C CA . GLY B 1 387 ? 1.645 -11.836 18.453 1 95.38 387 GLY B CA 1
ATOM 7406 C C . GLY B 1 387 ? 1.148 -10.422 18.688 1 95.38 387 GLY B C 1
ATOM 7407 O O . GLY B 1 387 ? 1.126 -9.938 19.812 1 95.38 387 GLY B O 1
ATOM 7408 N N . SER B 1 388 ? 0.798 -9.664 17.594 1 96.88 388 SER B N 1
ATOM 7409 C CA . SER B 1 388 ? 0.241 -8.328 17.75 1 96.88 388 SER B CA 1
ATOM 7410 C C . SER B 1 388 ? -1.047 -8.352 18.562 1 96.88 388 SER B C 1
ATOM 7412 O O . SER B 1 388 ? -1.987 -9.07 18.234 1 96.88 388 SER B O 1
ATOM 7414 N N . TRP B 1 389 ? -1.107 -7.535 19.578 1 97.06 389 TRP B N 1
ATOM 7415 C CA . TRP B 1 389 ? -2.266 -7.547 20.469 1 97.06 389 TRP B CA 1
ATOM 7416 C C . TRP B 1 389 ? -3.521 -7.098 19.719 1 97.06 389 TRP B C 1
ATOM 7418 O O . TRP B 1 389 ? -4.594 -7.684 19.906 1 97.06 389 TRP B O 1
ATOM 7428 N N . TYR B 1 390 ? -3.365 -6.125 18.891 1 96.69 390 TYR B N 1
ATOM 7429 C CA . TYR B 1 390 ? -4.461 -5.605 18.078 1 96.69 390 TYR B CA 1
ATOM 7430 C C . TYR B 1 390 ? -4.98 -6.668 17.125 1 96.69 390 TYR B C 1
ATOM 7432 O O . TYR B 1 390 ? -6.172 -6.988 17.125 1 96.69 390 TYR B O 1
ATOM 7440 N N . VAL B 1 391 ? -4.137 -7.332 16.344 1 97.5 391 VAL B N 1
ATOM 7441 C CA . VAL B 1 391 ? -4.516 -8.258 15.289 1 97.5 391 VAL B CA 1
ATOM 7442 C C . VAL B 1 391 ? -5.105 -9.531 15.898 1 97.5 391 VAL B C 1
ATOM 7444 O O . VAL B 1 391 ? -6.117 -10.047 15.414 1 97.5 391 VAL B O 1
ATOM 7447 N N . GLU B 1 392 ? -4.484 -9.984 16.984 1 97.62 392 GLU B N 1
ATOM 7448 C CA . GLU B 1 392 ? -4.973 -11.195 17.625 1 97.62 392 GLU B CA 1
ATOM 7449 C C . GLU B 1 392 ? -6.363 -10.992 18.219 1 97.62 392 GLU B C 1
ATOM 7451 O O . GLU B 1 392 ? -7.25 -11.828 18.047 1 97.62 392 GLU B O 1
ATOM 7456 N N . ASP B 1 393 ? -6.5 -9.852 18.859 1 97.06 393 ASP B N 1
ATOM 7457 C CA . ASP B 1 393 ? -7.793 -9.539 19.469 1 97.06 393 ASP B CA 1
ATOM 7458 C C . ASP B 1 393 ? -8.867 -9.375 18.391 1 97.06 393 ASP B C 1
ATOM 7460 O O . ASP B 1 393 ? -9.953 -9.953 18.5 1 97.06 393 ASP B O 1
ATOM 7464 N N . TYR B 1 394 ? -8.586 -8.586 17.422 1 97.56 394 TYR B N 1
ATOM 7465 C CA . TYR B 1 394 ? -9.516 -8.32 16.328 1 97.56 394 TYR B CA 1
ATOM 7466 C C . TYR B 1 394 ? -9.867 -9.609 15.586 1 97.56 394 TYR B C 1
ATOM 7468 O O . TYR B 1 394 ? -11.023 -9.828 15.219 1 97.56 394 TYR B O 1
ATOM 7476 N N . THR B 1 395 ? -8.906 -10.547 15.359 1 98.12 395 THR B N 1
ATOM 7477 C CA . THR B 1 395 ? -9.148 -11.836 14.719 1 98.12 395 THR B CA 1
ATOM 7478 C C . THR B 1 395 ? -10.156 -12.656 15.516 1 98.12 395 THR B C 1
ATOM 7480 O O . THR B 1 395 ? -11.117 -13.188 14.953 1 98.12 395 THR B O 1
ATOM 7483 N N . SER B 1 396 ? -9.945 -12.695 16.797 1 97.31 396 SER B N 1
ATOM 7484 C CA . SER B 1 396 ? -10.828 -13.461 17.672 1 97.31 396 SER B CA 1
ATOM 7485 C C . SER B 1 396 ? -12.242 -12.898 17.656 1 97.31 396 SER B C 1
ATOM 7487 O O . SER B 1 396 ? -13.211 -13.656 17.547 1 97.31 396 SER B O 1
ATOM 7489 N N . GLU B 1 397 ? -12.352 -11.594 17.75 1 97.62 397 GLU B N 1
ATOM 7490 C CA . GLU B 1 397 ? -13.664 -10.945 17.781 1 97.62 397 GLU B CA 1
ATOM 7491 C C . GLU B 1 397 ? -14.406 -11.109 16.469 1 97.62 397 GLU B C 1
ATOM 7493 O O . GLU B 1 397 ? -15.609 -11.375 16.453 1 97.62 397 GLU B O 1
ATOM 7498 N N . LEU B 1 398 ? -13.711 -10.938 15.359 1 98.56 398 LEU B N 1
ATOM 7499 C CA . LEU B 1 398 ? -14.352 -11.094 14.055 1 98.56 398 LEU B CA 1
ATOM 7500 C C . LEU B 1 398 ? -14.82 -12.531 13.852 1 98.56 398 LEU B C 1
ATOM 7502 O O . LEU B 1 398 ? -15.914 -12.758 13.328 1 98.56 398 LEU B O 1
ATOM 7506 N N . ALA B 1 399 ? -13.977 -13.508 14.227 1 98.5 399 ALA B N 1
ATOM 7507 C CA . ALA B 1 399 ? -14.352 -14.914 14.102 1 98.5 399 ALA B CA 1
ATOM 7508 C C . ALA B 1 399 ? -15.633 -15.211 14.883 1 98.5 399 ALA B C 1
ATOM 7510 O O . ALA B 1 399 ? -16.531 -15.891 14.375 1 98.5 399 ALA B O 1
ATOM 7511 N N . ALA B 1 400 ? -15.688 -14.664 16.078 1 98.25 400 ALA B N 1
ATOM 7512 C CA . ALA B 1 400 ? -16.859 -14.891 16.922 1 98.25 400 ALA B CA 1
ATOM 7513 C C . ALA B 1 400 ? -18.109 -14.297 16.281 1 98.25 400 ALA B C 1
ATOM 7515 O O . ALA B 1 400 ? -19.156 -14.945 16.266 1 98.25 400 ALA B O 1
ATOM 7516 N N . LYS B 1 401 ? -18 -13.109 15.812 1 98.38 401 LYS B N 1
ATOM 7517 C CA . LYS B 1 401 ? -19.156 -12.438 15.219 1 98.38 401 LYS B CA 1
ATOM 7518 C C . LYS B 1 401 ? -19.594 -13.133 13.938 1 98.38 401 LYS B C 1
ATOM 7520 O O . LYS B 1 401 ? -20.797 -13.25 13.672 1 98.38 401 LYS B O 1
ATOM 7525 N N . ALA B 1 402 ? -18.672 -13.539 13.125 1 98.75 402 ALA B N 1
ATOM 7526 C CA . ALA B 1 402 ? -19 -14.273 11.898 1 98.75 402 ALA B CA 1
ATOM 7527 C C . ALA B 1 402 ? -19.672 -15.602 12.219 1 98.75 402 ALA B C 1
ATOM 7529 O O . ALA B 1 402 ? -20.609 -16.016 11.523 1 98.75 402 ALA B O 1
ATOM 7530 N N . TRP B 1 403 ? -19.156 -16.266 13.234 1 98.5 403 TRP B N 1
ATOM 7531 C CA . TRP B 1 403 ? -19.75 -17.531 13.656 1 98.5 403 TRP B CA 1
ATOM 7532 C C . TRP B 1 403 ? -21.188 -17.312 14.109 1 98.5 403 TRP B C 1
ATOM 7534 O O . TRP B 1 403 ? -22.078 -18.125 13.805 1 98.5 403 TRP B O 1
ATOM 7544 N N . GLU B 1 404 ? -21.422 -16.234 14.828 1 98.38 404 GLU B N 1
ATOM 7545 C CA . GLU B 1 404 ? -22.766 -15.891 15.25 1 98.38 404 GLU B CA 1
ATOM 7546 C C . GLU B 1 404 ? -23.703 -15.734 14.047 1 98.38 404 GLU B C 1
ATOM 7548 O O . GLU B 1 404 ? -24.844 -16.188 14.078 1 98.38 404 GLU B O 1
ATOM 7553 N N . PHE B 1 405 ? -23.234 -15.094 13.055 1 98.62 405 PHE B N 1
ATOM 7554 C CA . PHE B 1 405 ? -24.062 -14.914 11.867 1 98.62 405 PHE B CA 1
ATOM 7555 C C . PHE B 1 405 ? -24.312 -16.25 11.172 1 98.62 405 PHE B C 1
ATOM 7557 O O . PHE B 1 405 ? -25.422 -16.516 10.703 1 98.62 405 PHE B O 1
ATOM 7564 N N . MET B 1 406 ? -23.281 -17.047 11.062 1 98.62 406 MET B N 1
ATOM 7565 C CA . MET B 1 406 ? -23.453 -18.391 10.516 1 98.62 406 MET B CA 1
ATOM 7566 C C . MET B 1 406 ? -24.516 -19.172 11.305 1 98.62 406 MET B C 1
ATOM 7568 O O . MET B 1 406 ? -25.359 -19.844 10.719 1 98.62 406 MET B O 1
ATOM 7572 N N . GLN B 1 407 ? -24.484 -19.047 12.602 1 98.25 407 GLN B N 1
ATOM 7573 C CA . GLN B 1 407 ? -25.469 -19.734 13.445 1 98.25 407 GLN B CA 1
ATOM 7574 C C . GLN B 1 407 ? -26.875 -19.188 13.219 1 98.25 407 GLN B C 1
ATOM 7576 O O . GLN B 1 407 ? -27.844 -19.938 13.281 1 98.25 407 GLN B O 1
ATOM 7581 N N . GLU B 1 408 ? -26.938 -17.891 12.984 1 98.31 408 GLU B N 1
ATOM 7582 C CA . GLU B 1 408 ? -28.234 -17.328 12.648 1 98.31 408 GLU B CA 1
ATOM 7583 C C . GLU B 1 408 ? -28.797 -17.953 11.375 1 98.31 408 GLU B C 1
ATOM 7585 O O . GLU B 1 408 ? -29.984 -18.281 11.305 1 98.31 408 GLU B O 1
ATOM 7590 N N . ILE B 1 409 ? -27.969 -18.109 10.422 1 98.56 409 ILE B N 1
ATOM 7591 C CA . ILE B 1 409 ? -28.375 -18.719 9.156 1 98.56 409 ILE B CA 1
ATOM 7592 C C . ILE B 1 409 ? -28.797 -20.156 9.391 1 98.56 409 ILE B C 1
ATOM 7594 O O . ILE B 1 409 ? -29.828 -20.594 8.883 1 98.56 409 ILE B O 1
ATOM 7598 N N . GLU B 1 410 ? -28.062 -20.938 10.18 1 97.75 410 GLU B N 1
ATOM 7599 C CA . GLU B 1 410 ? -28.406 -22.312 10.5 1 97.75 410 GLU B CA 1
ATOM 7600 C C . GLU B 1 410 ? -29.719 -22.406 11.266 1 97.75 410 GLU B C 1
ATOM 7602 O O . GLU B 1 410 ? -30.516 -23.312 11.039 1 97.75 410 GLU B O 1
ATOM 7607 N N . ALA B 1 411 ? -29.859 -21.484 12.164 1 98.06 411 ALA B N 1
ATOM 7608 C CA . ALA B 1 411 ? -31.078 -21.469 12.969 1 98.06 411 ALA B CA 1
ATOM 7609 C C . ALA B 1 411 ? -32.312 -21.203 12.102 1 98.06 411 ALA B C 1
ATOM 7611 O O . ALA B 1 411 ? -33.406 -21.641 12.422 1 98.06 411 ALA B O 1
ATOM 7612 N N . ALA B 1 412 ? -32.062 -20.562 11.016 1 98.12 412 ALA B N 1
ATOM 7613 C CA . ALA B 1 412 ? -33.156 -20.281 10.078 1 98.12 412 ALA B CA 1
ATOM 7614 C C . ALA B 1 412 ? -33.438 -21.469 9.172 1 98.12 412 ALA B C 1
ATOM 7616 O O . ALA B 1 412 ? -34.312 -21.406 8.305 1 98.12 412 ALA B O 1
ATOM 7617 N N . GLY B 1 413 ? -32.75 -22.531 9.367 1 97.81 413 GLY B N 1
ATOM 7618 C CA . GLY B 1 413 ? -33 -23.75 8.586 1 97.81 413 GLY B CA 1
ATOM 7619 C C . GLY B 1 413 ? -31.859 -24.047 7.625 1 97.81 413 GLY B C 1
ATOM 7620 O O . GLY B 1 413 ? -31.969 -24.938 6.781 1 97.81 413 GLY B O 1
ATOM 7621 N N . GLY B 1 414 ? -30.859 -23.297 7.719 1 98.06 414 GLY B N 1
ATOM 7622 C CA . GLY B 1 414 ? -29.719 -23.5 6.844 1 98.06 414 GLY B CA 1
ATOM 7623 C C . GLY B 1 414 ? -29.609 -22.469 5.738 1 98.06 414 GLY B C 1
ATOM 7624 O O . GLY B 1 414 ? -30.484 -21.609 5.613 1 98.06 414 GLY B O 1
ATOM 7625 N N . TYR B 1 415 ? -28.578 -22.531 4.973 1 98.5 415 TYR B N 1
ATOM 7626 C CA . TYR B 1 415 ? -28.25 -21.531 3.971 1 98.5 415 TYR B CA 1
ATOM 7627 C C . TYR B 1 415 ? -29.391 -21.375 2.963 1 98.5 415 TYR B C 1
ATOM 7629 O O . TYR B 1 415 ? -29.812 -20.266 2.664 1 98.5 415 TYR B O 1
ATOM 7637 N N . LEU B 1 416 ? -29.844 -22.5 2.434 1 97.75 416 LEU B N 1
ATOM 7638 C CA . LEU B 1 416 ? -30.875 -22.469 1.4 1 97.75 416 LEU B CA 1
ATOM 7639 C C . LEU B 1 416 ? -32.156 -21.859 1.943 1 97.75 416 LEU B C 1
ATOM 7641 O O . LEU B 1 416 ? -32.812 -21.062 1.269 1 97.75 416 LEU B O 1
ATOM 7645 N N . ALA B 1 417 ? -32.531 -22.234 3.107 1 98.06 417 ALA B N 1
ATOM 7646 C CA . ALA B 1 417 ? -33.719 -21.688 3.734 1 98.06 417 ALA B CA 1
ATOM 7647 C C . ALA B 1 417 ? -33.562 -20.188 3.969 1 98.06 417 ALA B C 1
ATOM 7649 O O . ALA B 1 417 ? -34.531 -19.422 3.77 1 98.06 417 ALA B O 1
ATOM 7650 N N . ALA B 1 418 ? -32.375 -19.781 4.461 1 98.12 418 ALA B N 1
ATOM 7651 C CA . ALA B 1 418 ? -32.094 -18.375 4.695 1 98.12 418 ALA B CA 1
ATOM 7652 C C . ALA B 1 418 ? -32.156 -17.578 3.393 1 98.12 418 ALA B C 1
ATOM 7654 O O . ALA B 1 418 ? -32.625 -16.438 3.375 1 98.12 418 ALA B O 1
ATOM 7655 N N . LEU B 1 419 ? -31.688 -18.188 2.303 1 97.56 419 LEU B N 1
ATOM 7656 C CA . LEU B 1 419 ? -31.75 -17.562 0.985 1 97.56 419 LEU B CA 1
ATOM 7657 C C . LEU B 1 419 ? -33.188 -17.391 0.534 1 97.56 419 LEU B C 1
ATOM 7659 O O . LEU B 1 419 ? -33.594 -16.297 0.104 1 97.56 419 LEU B O 1
ATOM 7663 N N . ASP B 1 420 ? -34 -18.422 0.697 1 97.38 420 ASP B N 1
ATOM 7664 C CA . ASP B 1 420 ? -35.375 -18.453 0.207 1 97.38 420 ASP B CA 1
ATOM 7665 C C . ASP B 1 420 ? -36.25 -17.5 1.014 1 97.38 420 ASP B C 1
ATOM 7667 O O . ASP B 1 420 ? -37.156 -16.859 0.463 1 97.38 420 ASP B O 1
ATOM 7671 N N . SER B 1 421 ? -35.969 -17.406 2.258 1 97.94 421 SER B N 1
ATOM 7672 C CA . SER B 1 421 ? -36.781 -16.562 3.123 1 97.94 421 SER B CA 1
ATOM 7673 C C . SER B 1 421 ? -36.438 -15.086 2.947 1 97.94 421 SER B C 1
ATOM 7675 O O . SER B 1 421 ? -37.188 -14.203 3.371 1 97.94 421 SER B O 1
ATOM 7677 N N . GLY B 1 422 ? -35.219 -14.844 2.412 1 97.31 422 GLY B N 1
ATOM 7678 C CA . GLY B 1 422 ? -34.75 -13.477 2.234 1 97.31 422 GLY B CA 1
ATOM 7679 C C . GLY B 1 422 ? -33.969 -12.953 3.416 1 97.31 422 GLY B C 1
ATOM 7680 O O . GLY B 1 422 ? -33.5 -11.805 3.414 1 97.31 422 GLY B O 1
ATOM 7681 N N . LEU B 1 423 ? -33.719 -13.781 4.352 1 98 423 LEU B N 1
ATOM 7682 C CA . LEU B 1 423 ? -33 -13.391 5.559 1 98 423 LEU B CA 1
ATOM 7683 C C . LEU B 1 423 ? -31.641 -12.836 5.223 1 98 423 LEU B C 1
ATOM 7685 O O . LEU B 1 423 ? -31.25 -11.773 5.715 1 98 423 LEU B O 1
ATOM 7689 N N . LEU B 1 424 ? -30.906 -13.562 4.398 1 97.81 424 LEU B N 1
ATOM 7690 C CA . LEU B 1 424 ? -29.562 -13.164 4.027 1 97.81 424 LEU B CA 1
ATOM 7691 C C . LEU B 1 424 ? -29.562 -11.797 3.346 1 97.81 424 LEU B C 1
ATOM 7693 O O . LEU B 1 424 ? -28.781 -10.914 3.717 1 97.81 424 LEU B O 1
ATOM 7697 N N . ALA B 1 425 ? -30.391 -11.648 2.377 1 98 425 ALA B N 1
ATOM 7698 C CA . ALA B 1 425 ? -30.5 -10.391 1.64 1 98 425 ALA B CA 1
ATOM 7699 C C . ALA B 1 425 ? -30.891 -9.242 2.566 1 98 425 ALA B C 1
ATOM 7701 O O . ALA B 1 425 ? -30.359 -8.133 2.439 1 98 425 ALA B O 1
ATOM 7702 N N . GLU B 1 426 ? -31.797 -9.531 3.484 1 98.5 426 GLU B N 1
ATOM 7703 C CA . GLU B 1 426 ? -32.281 -8.516 4.414 1 98.5 426 GLU B CA 1
ATOM 7704 C C . GLU B 1 426 ? -31.156 -8.031 5.328 1 98.5 426 GLU B C 1
ATOM 7706 O O . GLU B 1 426 ? -30.984 -6.82 5.504 1 98.5 426 GLU B O 1
ATOM 7711 N N . ARG B 1 427 ? -30.438 -8.977 5.906 1 98.56 427 ARG B N 1
ATOM 7712 C CA . ARG B 1 427 ? -29.359 -8.617 6.816 1 98.56 427 ARG B CA 1
ATOM 7713 C C . ARG B 1 427 ? -28.281 -7.816 6.098 1 98.56 427 ARG B C 1
ATOM 7715 O O . ARG B 1 427 ? -27.797 -6.809 6.617 1 98.56 427 ARG B O 1
ATOM 7722 N N . ILE B 1 428 ? -27.906 -8.211 4.914 1 98.62 428 ILE B N 1
ATOM 7723 C CA . ILE B 1 428 ? -26.844 -7.562 4.152 1 98.62 428 ILE B CA 1
ATOM 7724 C C . ILE B 1 428 ? -27.312 -6.188 3.68 1 98.62 428 ILE B C 1
ATOM 7726 O O . ILE B 1 428 ? -26.562 -5.215 3.725 1 98.62 428 ILE B O 1
ATOM 7730 N N . ALA B 1 429 ? -28.562 -6.09 3.27 1 98.38 429 ALA B N 1
ATOM 7731 C CA . ALA B 1 429 ? -29.141 -4.812 2.836 1 98.38 429 ALA B CA 1
ATOM 7732 C C . ALA B 1 429 ? -29.109 -3.789 3.969 1 98.38 429 ALA B C 1
ATOM 7734 O O . ALA B 1 429 ? -28.922 -2.596 3.73 1 98.38 429 ALA B O 1
ATOM 7735 N N . ALA B 1 430 ? -29.375 -4.254 5.172 1 98.56 430 ALA B N 1
ATOM 7736 C CA . ALA B 1 430 ? -29.328 -3.361 6.324 1 98.56 430 ALA B CA 1
ATOM 7737 C C . ALA B 1 430 ? -27.922 -2.795 6.531 1 98.56 430 ALA B C 1
ATOM 7739 O O . ALA B 1 430 ? -27.766 -1.613 6.844 1 98.56 430 ALA B O 1
ATOM 7740 N N . THR B 1 431 ? -26.969 -3.641 6.398 1 98.56 431 THR B N 1
ATOM 7741 C CA . THR B 1 431 ? -25.578 -3.205 6.508 1 98.56 431 THR B CA 1
ATOM 7742 C C . THR B 1 431 ? -25.219 -2.232 5.387 1 98.56 431 THR B C 1
ATOM 7744 O O . THR B 1 431 ? -24.578 -1.207 5.625 1 98.56 431 THR B O 1
ATOM 7747 N N . LYS B 1 432 ? -25.609 -2.543 4.203 1 98.44 432 LYS B N 1
ATOM 7748 C CA . LYS B 1 432 ? -25.391 -1.646 3.07 1 98.44 432 LYS B CA 1
ATOM 7749 C C . LYS B 1 432 ? -26 -0.273 3.332 1 98.44 432 LYS B C 1
ATOM 7751 O O . LYS B 1 432 ? -25.375 0.754 3.051 1 98.44 432 LYS B O 1
ATOM 7756 N N . ALA B 1 433 ? -27.203 -0.261 3.82 1 98.31 433 ALA B N 1
ATOM 7757 C CA . ALA B 1 433 ? -27.906 0.988 4.102 1 98.31 433 ALA B CA 1
ATOM 7758 C C . ALA B 1 433 ? -27.156 1.816 5.145 1 98.31 433 ALA B C 1
ATOM 7760 O O . ALA B 1 433 ? -27.062 3.039 5.02 1 98.31 433 ALA B O 1
ATOM 7761 N N . ALA B 1 434 ? -26.688 1.122 6.156 1 98.31 434 ALA B N 1
ATOM 7762 C CA . ALA B 1 434 ? -25.906 1.81 7.191 1 98.31 434 ALA B CA 1
ATOM 7763 C C . ALA B 1 434 ? -24.641 2.418 6.609 1 98.31 434 ALA B C 1
ATOM 7765 O O . ALA B 1 434 ? -24.281 3.553 6.934 1 98.31 434 ALA B O 1
ATOM 7766 N N . ARG B 1 435 ? -23.953 1.679 5.777 1 98.12 435 ARG B N 1
ATOM 7767 C CA . ARG B 1 435 ? -22.734 2.172 5.145 1 98.12 435 ARG B CA 1
ATOM 7768 C C . ARG B 1 435 ? -23.031 3.34 4.211 1 98.12 435 ARG B C 1
ATOM 7770 O O . ARG B 1 435 ? -22.312 4.34 4.203 1 98.12 435 ARG B O 1
ATOM 7777 N N . ASP B 1 436 ? -24.094 3.172 3.434 1 98.06 436 ASP B N 1
ATOM 7778 C CA . ASP B 1 436 ? -24.5 4.258 2.549 1 98.06 436 ASP B CA 1
ATOM 7779 C C . ASP B 1 436 ? -24.766 5.535 3.34 1 98.06 436 ASP B C 1
ATOM 7781 O O . ASP B 1 436 ? -24.406 6.629 2.908 1 98.06 436 ASP B O 1
ATOM 7785 N N . ALA B 1 437 ? -25.422 5.367 4.43 1 98.19 437 ALA B N 1
ATOM 7786 C CA . ALA B 1 437 ? -25.719 6.516 5.285 1 98.19 437 ALA B CA 1
ATOM 7787 C C . ALA B 1 437 ? -24.438 7.148 5.816 1 98.19 437 ALA B C 1
ATOM 7789 O O . ALA B 1 437 ? -24.297 8.375 5.844 1 98.19 437 ALA B O 1
ATOM 7790 N N . ASP B 1 438 ? -23.547 6.328 6.242 1 97.56 438 ASP B N 1
ATOM 7791 C CA . ASP B 1 438 ? -22.281 6.84 6.75 1 97.56 438 ASP B CA 1
ATOM 7792 C C . ASP B 1 438 ? -21.5 7.574 5.66 1 97.56 438 ASP B C 1
ATOM 7794 O O . ASP B 1 438 ? -20.875 8.602 5.922 1 97.56 438 ASP B O 1
ATOM 7798 N N . VAL B 1 439 ? -21.469 7.016 4.457 1 97.88 439 VAL B N 1
ATOM 7799 C CA . VAL B 1 439 ? -20.797 7.664 3.33 1 97.88 439 VAL B CA 1
ATOM 7800 C C . VAL B 1 439 ? -21.5 8.992 3.018 1 97.88 439 VAL B C 1
ATOM 7802 O O . VAL B 1 439 ? -20.828 10.008 2.809 1 97.88 439 VAL B O 1
ATOM 7805 N N . ALA B 1 440 ? -22.797 8.977 3.064 1 98.19 440 ALA B N 1
ATOM 7806 C CA . ALA B 1 440 ? -23.578 10.172 2.779 1 98.19 440 ALA B CA 1
ATOM 7807 C C . ALA B 1 440 ? -23.312 11.273 3.807 1 98.19 440 ALA B C 1
ATOM 7809 O O . ALA B 1 440 ? -23.297 12.453 3.473 1 98.19 440 ALA B O 1
ATOM 7810 N N . HIS B 1 441 ? -23.094 10.883 5.016 1 97.31 441 HIS B N 1
ATOM 7811 C CA . HIS B 1 441 ? -22.859 11.836 6.09 1 97.31 441 HIS B CA 1
ATOM 7812 C C . HIS B 1 441 ? -21.375 12.109 6.266 1 97.31 441 HIS B C 1
ATOM 7814 O O . HIS B 1 441 ? -20.969 12.766 7.227 1 97.31 441 HIS B O 1
ATOM 7820 N N . ARG B 1 442 ? -20.531 11.469 5.395 1 94.38 442 ARG B N 1
ATOM 7821 C CA . ARG B 1 442 ? -19.078 11.633 5.34 1 94.38 442 ARG B CA 1
ATOM 7822 C C . ARG B 1 442 ? -18.438 11.203 6.652 1 94.38 442 ARG B C 1
ATOM 7824 O O . ARG B 1 442 ? -17.422 11.773 7.07 1 94.38 442 ARG B O 1
ATOM 7831 N N . LYS B 1 443 ? -19.219 10.359 7.316 1 94.38 443 LYS B N 1
ATOM 7832 C CA . LYS B 1 443 ? -18.594 9.617 8.414 1 94.38 443 LYS B CA 1
ATOM 7833 C C . LYS B 1 443 ? -17.594 8.602 7.895 1 94.38 443 LYS B C 1
ATOM 7835 O O . LYS B 1 443 ? -16.594 8.32 8.555 1 94.38 443 LYS B O 1
ATOM 7840 N N . THR B 1 444 ? -17.891 8.039 6.754 1 94.94 444 THR B N 1
ATOM 7841 C CA . THR B 1 444 ? -16.984 7.191 5.988 1 94.94 444 THR B CA 1
ATOM 7842 C C . THR B 1 444 ? -16.5 7.918 4.734 1 94.94 444 THR B C 1
ATOM 7844 O O . THR B 1 444 ? -17.312 8.352 3.91 1 94.94 444 THR B O 1
ATOM 7847 N N . ALA B 1 445 ? -15.195 8.039 4.691 1 95.19 445 ALA B N 1
ATOM 7848 C CA . ALA B 1 445 ? -14.609 8.766 3.568 1 95.19 445 ALA B CA 1
ATOM 7849 C C . ALA B 1 445 ? -14.297 7.82 2.41 1 95.19 445 ALA B C 1
ATOM 7851 O O . ALA B 1 445 ? -13.836 6.695 2.625 1 95.19 445 ALA B O 1
ATOM 7852 N N . VAL B 1 446 ? -14.609 8.203 1.246 1 97.81 446 VAL B N 1
ATOM 7853 C CA . VAL B 1 446 ? -14.117 7.641 -0.006 1 97.81 446 VAL B CA 1
ATOM 7854 C C . VAL B 1 446 ? -13.266 8.68 -0.743 1 97.81 446 VAL B C 1
ATOM 7856 O O . VAL B 1 446 ? -13.805 9.57 -1.399 1 97.81 446 VAL B O 1
ATOM 7859 N N . THR B 1 447 ? -11.969 8.508 -0.656 1 97.19 447 THR B N 1
ATOM 7860 C CA . THR B 1 447 ? -11.023 9.516 -1.113 1 97.19 447 THR B CA 1
ATOM 7861 C C . THR B 1 447 ? -11.18 9.766 -2.609 1 97.19 447 THR B C 1
ATOM 7863 O O . THR B 1 447 ? -11.203 8.828 -3.404 1 97.19 447 THR B O 1
ATOM 7866 N N . GLY B 1 448 ? -11.25 11.008 -2.967 1 96.38 448 GLY B N 1
ATOM 7867 C CA . GLY B 1 448 ? -11.406 11.406 -4.355 1 96.38 448 GLY B CA 1
ATOM 7868 C C . GLY B 1 448 ? -12.852 11.461 -4.805 1 96.38 448 GLY B C 1
ATOM 7869 O O . GLY B 1 448 ? -13.141 11.883 -5.93 1 96.38 448 GLY B O 1
ATOM 7870 N N . VAL B 1 449 ? -13.773 11 -3.863 1 97.5 449 VAL B N 1
ATOM 7871 C CA . VAL B 1 449 ? -15.188 10.93 -4.238 1 97.5 449 VAL B CA 1
ATOM 7872 C C . VAL B 1 449 ? -16.016 11.828 -3.322 1 97.5 449 VAL B C 1
ATOM 7874 O O . VAL B 1 449 ? -16.203 13.008 -3.611 1 97.5 449 VAL B O 1
ATOM 7877 N N . ASN B 1 450 ? -16.234 11.391 -2.08 1 97.25 450 ASN B N 1
ATOM 7878 C CA . ASN B 1 450 ? -16.984 12.258 -1.182 1 97.25 450 ASN B CA 1
ATOM 7879 C C . ASN B 1 450 ? -16.062 13.172 -0.383 1 97.25 450 ASN B C 1
ATOM 7881 O O . ASN B 1 450 ? -16.5 14.18 0.167 1 97.25 450 ASN B O 1
ATOM 7885 N N . GLU B 1 451 ? -14.773 12.781 -0.351 1 95.12 451 GLU B N 1
ATOM 7886 C CA . GLU B 1 451 ? -13.742 13.625 0.246 1 95.12 451 GLU B CA 1
ATOM 7887 C C . GLU B 1 451 ? -12.641 13.938 -0.758 1 95.12 451 GLU B C 1
ATOM 7889 O O . GLU B 1 451 ? -12.141 13.039 -1.445 1 95.12 451 GLU B O 1
ATOM 7894 N N . PHE B 1 452 ? -12.305 15.172 -0.92 1 94.12 452 PHE B N 1
ATOM 7895 C CA . PHE B 1 452 ? -11.234 15.695 -1.767 1 94.12 452 PHE B CA 1
ATOM 7896 C C . PHE B 1 452 ? -11.469 15.32 -3.227 1 94.12 452 PHE B C 1
ATOM 7898 O O . PHE B 1 452 ? -10.586 14.781 -3.883 1 94.12 452 PHE B O 1
ATOM 7905 N N . PRO B 1 453 ? -12.602 15.68 -3.697 1 95.94 453 PRO B N 1
ATOM 7906 C CA . PRO B 1 453 ? -12.961 15.367 -5.082 1 95.94 453 PRO B CA 1
ATOM 7907 C C . PRO B 1 453 ? -12.156 16.172 -6.102 1 95.94 453 PRO B C 1
ATOM 7909 O O . PRO B 1 453 ? -11.664 17.25 -5.785 1 95.94 453 PRO B O 1
ATOM 7912 N N . ASN B 1 454 ? -11.984 15.641 -7.289 1 94.38 454 ASN B N 1
ATOM 7913 C CA . ASN B 1 454 ? -11.398 16.344 -8.422 1 94.38 454 ASN B CA 1
ATOM 7914 C C . ASN B 1 454 ? -12.453 16.719 -9.461 1 94.38 454 ASN B C 1
ATOM 7916 O O . ASN B 1 454 ? -12.664 15.992 -10.43 1 94.38 454 ASN B O 1
ATOM 7920 N N . LEU B 1 455 ? -12.977 17.922 -9.305 1 94.5 455 LEU B N 1
ATOM 7921 C CA . LEU B 1 455 ? -14.07 18.344 -10.18 1 94.5 455 LEU B CA 1
ATOM 7922 C C . LEU B 1 455 ? -13.578 18.562 -11.602 1 94.5 455 LEU B C 1
ATOM 7924 O O . LEU B 1 455 ? -14.359 18.531 -12.547 1 94.5 455 LEU B O 1
ATOM 7928 N N . ALA B 1 456 ? -12.266 18.812 -11.758 1 91.38 456 ALA B N 1
ATOM 7929 C CA . ALA B 1 456 ? -11.695 19.156 -13.055 1 91.38 456 ALA B CA 1
ATOM 7930 C C . ALA B 1 456 ? -11.43 17.906 -13.883 1 91.38 456 ALA B C 1
ATOM 7932 O O . ALA B 1 456 ? -11.039 18 -15.055 1 91.38 456 ALA B O 1
ATOM 7933 N N . GLU B 1 457 ? -11.68 16.719 -13.336 1 94 457 GLU B N 1
ATOM 7934 C CA . GLU B 1 457 ? -11.422 15.5 -14.086 1 94 457 GLU B CA 1
ATOM 7935 C C . GLU B 1 457 ? -12.352 15.391 -15.297 1 94 457 GLU B C 1
ATOM 7937 O O . GLU B 1 457 ? -13.438 15.969 -15.305 1 94 457 GLU B O 1
ATOM 7942 N N . GLN B 1 458 ? -11.945 14.641 -16.312 1 93.75 458 GLN B N 1
ATOM 7943 C CA . GLN B 1 458 ? -12.734 14.484 -17.531 1 93.75 458 GLN B CA 1
ATOM 7944 C C . GLN B 1 458 ? -14.055 13.781 -17.234 1 93.75 458 GLN B C 1
ATOM 7946 O O . GLN B 1 458 ? -14.086 12.797 -16.5 1 93.75 458 GLN B O 1
ATOM 7951 N N . PRO B 1 459 ? -15.18 14.297 -17.797 1 95.88 459 PRO B N 1
ATOM 7952 C CA . PRO B 1 459 ? -16.453 13.602 -17.625 1 95.88 459 PRO B CA 1
ATOM 7953 C C . PRO B 1 459 ? -16.422 12.172 -18.156 1 95.88 459 PRO B C 1
ATOM 7955 O O . PRO B 1 459 ? -15.688 11.875 -19.109 1 95.88 459 PRO B O 1
ATOM 7958 N N . LEU B 1 460 ? -17.234 11.32 -17.594 1 95.06 460 LEU B N 1
ATOM 7959 C CA . LEU B 1 460 ? -17.328 9.93 -18.031 1 95.06 460 LEU B CA 1
ATOM 7960 C C . LEU B 1 460 ? -18.25 9.805 -19.234 1 95.06 460 LEU B C 1
ATOM 7962 O O . LEU B 1 460 ? -19.156 10.617 -19.422 1 95.06 460 LEU B O 1
ATOM 7966 N N . SER B 1 461 ? -17.984 8.797 -20.031 1 94.25 461 SER B N 1
ATOM 7967 C CA . SER B 1 461 ? -18.844 8.5 -21.172 1 94.25 461 SER B CA 1
ATOM 7968 C C . SER B 1 461 ? -20.203 7.996 -20.703 1 94.25 461 SER B C 1
ATOM 7970 O O . SER B 1 461 ? -20.391 7.664 -19.531 1 94.25 461 SER B O 1
ATOM 7972 N N . GLU B 1 462 ? -21.172 7.938 -21.562 1 91.69 462 GLU B N 1
ATOM 7973 C CA . GLU B 1 462 ? -22.484 7.402 -21.25 1 91.69 462 GLU B CA 1
ATOM 7974 C C . GLU B 1 462 ? -22.406 5.938 -20.828 1 91.69 462 GLU B C 1
ATOM 7976 O O . GLU B 1 462 ? -23.109 5.508 -19.906 1 91.69 462 GLU B O 1
ATOM 7981 N N . ALA B 1 463 ? -21.547 5.215 -21.453 1 91.12 463 ALA B N 1
ATOM 7982 C CA . ALA B 1 463 ? -21.375 3.801 -21.125 1 91.12 463 ALA B CA 1
ATOM 7983 C C . ALA B 1 463 ? -20.828 3.625 -19.719 1 91.12 463 ALA B C 1
ATOM 7985 O O . ALA B 1 463 ? -21.219 2.697 -19 1 91.12 463 ALA B O 1
ATOM 7986 N N . ALA B 1 464 ? -19.969 4.484 -19.328 1 93 464 ALA B N 1
ATOM 7987 C CA . ALA B 1 464 ? -19.328 4.41 -18.016 1 93 464 ALA B CA 1
ATOM 7988 C C . ALA B 1 464 ? -20.312 4.77 -16.906 1 93 464 ALA B C 1
ATOM 7990 O O . ALA B 1 464 ? -20.109 4.406 -15.75 1 93 464 ALA B O 1
ATOM 7991 N N . ARG B 1 465 ? -21.438 5.402 -17.25 1 90.31 465 ARG B N 1
ATOM 7992 C CA . ARG B 1 465 ? -22.375 5.898 -16.25 1 90.31 465 ARG B CA 1
ATOM 7993 C C . ARG B 1 465 ? -23.469 4.867 -15.969 1 90.31 465 ARG B C 1
ATOM 7995 O O . ARG B 1 465 ? -24.281 5.043 -15.055 1 90.31 465 ARG B O 1
ATOM 8002 N N . GLN B 1 466 ? -23.375 3.771 -16.609 1 87.44 466 GLN B N 1
ATOM 8003 C CA . GLN B 1 466 ? -24.391 2.744 -16.406 1 87.44 466 GLN B CA 1
ATOM 8004 C C . GLN B 1 466 ? -24.188 2.043 -15.062 1 87.44 466 GLN B C 1
ATOM 8006 O O . GLN B 1 466 ? -23.047 1.761 -14.664 1 87.44 466 GLN B O 1
ATOM 8011 N N . PRO B 1 467 ? -25.312 1.862 -14.367 1 84.62 467 PRO B N 1
ATOM 8012 C CA . PRO B 1 467 ? -25.188 1.198 -13.062 1 84.62 467 PRO B CA 1
ATOM 8013 C C . PRO B 1 467 ? -24.734 -0.254 -13.188 1 84.62 467 PRO B C 1
ATOM 8015 O O . PRO B 1 467 ? -25.047 -0.922 -14.18 1 84.62 467 PRO B O 1
ATOM 8018 N N . GLY B 1 468 ? -24.016 -0.673 -12.211 1 85.88 468 GLY B N 1
ATOM 8019 C CA . GLY B 1 468 ? -23.562 -2.057 -12.141 1 85.88 468 GLY B CA 1
ATOM 8020 C C . GLY B 1 468 ? -24.203 -2.834 -11.008 1 85.88 468 GLY B C 1
ATOM 8021 O O . GLY B 1 468 ? -25.094 -2.324 -10.32 1 85.88 468 GLY B O 1
ATOM 8022 N N . ARG B 1 469 ? -23.844 -4.074 -10.844 1 89.06 469 ARG B N 1
ATOM 8023 C CA . ARG B 1 469 ? -24.422 -4.98 -9.859 1 89.06 469 ARG B CA 1
ATOM 8024 C C . ARG B 1 469 ? -23.75 -4.809 -8.492 1 89.06 469 ARG B C 1
ATOM 8026 O O . ARG B 1 469 ? -24.344 -5.137 -7.465 1 89.06 469 ARG B O 1
ATOM 8033 N N . VAL B 1 470 ? -22.547 -4.281 -8.484 1 96.38 470 VAL B N 1
ATOM 8034 C CA . VAL B 1 470 ? -21.75 -4.184 -7.273 1 96.38 470 VAL B CA 1
ATOM 8035 C C . VAL B 1 470 ? -22.188 -2.969 -6.457 1 96.38 470 VAL B C 1
ATOM 8037 O O . VAL B 1 470 ? -22.406 -1.89 -7.012 1 96.38 470 VAL B O 1
ATOM 8040 N N . ALA B 1 471 ? -22.406 -3.125 -5.16 1 97.31 471 ALA B N 1
ATOM 8041 C CA . ALA B 1 471 ? -22.688 -2.018 -4.25 1 97.31 471 ALA B CA 1
ATOM 8042 C C . ALA B 1 471 ? -21.406 -1.229 -3.945 1 97.31 471 ALA B C 1
ATOM 8044 O O . ALA B 1 471 ? -20.844 -1.353 -2.857 1 97.31 471 ALA B O 1
ATOM 8045 N N . ARG B 1 472 ? -21.078 -0.38 -4.887 1 97.75 472 ARG B N 1
ATOM 8046 C CA . ARG B 1 472 ? -19.844 0.389 -4.703 1 97.75 472 ARG B CA 1
ATOM 8047 C C . ARG B 1 472 ? -20.016 1.445 -3.619 1 97.75 472 ARG B C 1
ATOM 8049 O O . ARG B 1 472 ? -21.062 2.09 -3.531 1 97.75 472 ARG B O 1
ATOM 8056 N N . TYR B 1 473 ? -18.984 1.728 -2.859 1 97.69 473 TYR B N 1
ATOM 8057 C CA . TYR B 1 473 ? -19.047 2.625 -1.712 1 97.69 473 TYR B CA 1
ATOM 8058 C C . TYR B 1 473 ? -19.344 4.055 -2.152 1 97.69 473 TYR B C 1
ATOM 8060 O O . TYR B 1 473 ? -20.094 4.773 -1.483 1 97.69 473 TYR B O 1
ATOM 8068 N N . GLY B 1 474 ? -18.766 4.449 -3.268 1 97 474 GLY B N 1
ATOM 8069 C CA . GLY B 1 474 ? -18.859 5.84 -3.689 1 97 474 GLY B CA 1
ATOM 8070 C C . GLY B 1 474 ? -20 6.094 -4.648 1 97 474 GLY B C 1
ATOM 8071 O O . GLY B 1 474 ? -20.141 7.199 -5.176 1 97 474 GLY B O 1
ATOM 8072 N N . ALA B 1 475 ? -20.922 5.125 -4.875 1 97.19 475 ALA B N 1
ATOM 8073 C CA . ALA B 1 475 ? -21.891 5.121 -5.973 1 97.19 475 ALA B CA 1
ATOM 8074 C C . ALA B 1 475 ? -22.812 6.332 -5.895 1 97.19 475 ALA B C 1
ATOM 8076 O O . ALA B 1 475 ? -23.125 6.949 -6.914 1 97.19 475 ALA B O 1
ATOM 8077 N N . ALA B 1 476 ? -23.25 6.695 -4.695 1 97.56 476 ALA B N 1
ATOM 8078 C CA . ALA B 1 476 ? -24.219 7.785 -4.555 1 97.56 476 ALA B CA 1
ATOM 8079 C C . ALA B 1 476 ? -23.609 9.109 -5.016 1 97.56 476 ALA B C 1
ATOM 8081 O O . ALA B 1 476 ? -24.281 9.891 -5.707 1 97.56 476 ALA B O 1
ATOM 8082 N N . PHE B 1 477 ? -22.422 9.406 -4.66 1 98.25 477 PHE B N 1
ATOM 8083 C CA . PHE B 1 477 ? -21.75 10.641 -5.059 1 98.25 477 PHE B CA 1
ATOM 8084 C C . PHE B 1 477 ? -21.391 10.602 -6.539 1 98.25 477 PHE B C 1
ATOM 8086 O O . PHE B 1 477 ? -21.422 11.633 -7.219 1 98.25 477 PHE B O 1
ATOM 8093 N N . GLU B 1 478 ? -20.984 9.414 -7.016 1 97.75 478 GLU B N 1
ATOM 8094 C CA . GLU B 1 478 ? -20.688 9.266 -8.438 1 97.75 478 GLU B CA 1
ATOM 8095 C C . GLU B 1 478 ? -21.906 9.57 -9.297 1 97.75 478 GLU B C 1
ATOM 8097 O O . GLU B 1 478 ? -21.781 10.172 -10.375 1 97.75 478 GLU B O 1
ATOM 8102 N N . GLU B 1 479 ? -23.047 9.164 -8.805 1 97.25 479 GLU B N 1
ATOM 8103 C CA . GLU B 1 479 ? -24.281 9.477 -9.516 1 97.25 479 GLU B CA 1
ATOM 8104 C C . GLU B 1 479 ? -24.516 10.984 -9.57 1 97.25 479 GLU B C 1
ATOM 8106 O O . GLU B 1 479 ? -24.969 11.508 -10.594 1 97.25 479 GLU B O 1
ATOM 8111 N N . LEU B 1 480 ? -24.25 11.695 -8.484 1 98.19 480 LEU B N 1
ATOM 8112 C CA . LEU B 1 480 ? -24.359 13.148 -8.469 1 98.19 480 LEU B CA 1
ATOM 8113 C C . LEU B 1 480 ? -23.422 13.781 -9.492 1 98.19 480 LEU B C 1
ATOM 8115 O O . LEU B 1 480 ? -23.828 14.68 -10.242 1 98.19 480 LEU B O 1
ATOM 8119 N N . ARG B 1 481 ? -22.219 13.32 -9.523 1 97.81 481 ARG B N 1
ATOM 8120 C CA . ARG B 1 481 ? -21.234 13.82 -10.469 1 97.81 481 ARG B CA 1
ATOM 8121 C C . ARG B 1 481 ? -21.656 13.531 -11.906 1 97.81 481 ARG B C 1
ATOM 8123 O O . ARG B 1 481 ? -21.328 14.281 -12.82 1 97.81 481 ARG B O 1
ATOM 8130 N N . ASN B 1 482 ? -22.297 12.352 -12.141 1 97 482 ASN B N 1
ATOM 8131 C CA . ASN B 1 482 ? -22.844 12.031 -13.453 1 97 482 ASN B CA 1
ATOM 8132 C C . ASN B 1 482 ? -23.891 13.047 -13.891 1 97 482 ASN B C 1
ATOM 8134 O O . ASN B 1 482 ? -23.922 13.453 -15.055 1 97 482 ASN B O 1
ATOM 8138 N N . ARG B 1 483 ? -24.75 13.438 -12.984 1 96.81 483 ARG B N 1
ATOM 8139 C CA . ARG B 1 483 ? -25.75 14.469 -13.266 1 96.81 483 ARG B CA 1
ATOM 8140 C C . ARG B 1 483 ? -25.094 15.781 -13.664 1 96.81 483 ARG B C 1
ATOM 8142 O O . ARG B 1 483 ? -25.531 16.453 -14.602 1 96.81 483 ARG B O 1
ATOM 8149 N N . SER B 1 484 ? -24.078 16.141 -12.945 1 97.31 484 SER B N 1
ATOM 8150 C CA . SER B 1 484 ? -23.328 17.359 -13.25 1 97.31 484 SER B CA 1
ATOM 8151 C C . SER B 1 484 ? -22.672 17.266 -14.625 1 97.31 484 SER B C 1
ATOM 8153 O O . SER B 1 484 ? -22.641 18.25 -15.367 1 97.31 484 SER B O 1
ATOM 8155 N N . ASP B 1 485 ? -22.125 16.109 -14.953 1 95.75 485 ASP B N 1
ATOM 8156 C CA . ASP B 1 485 ? -21.531 15.891 -16.266 1 95.75 485 ASP B CA 1
ATOM 8157 C C . ASP B 1 485 ? -22.562 16.094 -17.375 1 95.75 485 ASP B C 1
ATOM 8159 O O . ASP B 1 485 ? -22.266 16.703 -18.406 1 95.75 485 ASP B O 1
ATOM 8163 N N . ALA B 1 486 ? -23.703 15.539 -17.141 1 94.75 486 ALA B N 1
ATOM 8164 C CA . ALA B 1 486 ? -24.781 15.711 -18.109 1 94.75 486 ALA B CA 1
ATOM 8165 C C . ALA B 1 486 ? -25.156 17.188 -18.266 1 94.75 486 ALA B C 1
ATOM 8167 O O . ALA B 1 486 ? -25.375 17.656 -19.375 1 94.75 486 ALA B O 1
ATOM 8168 N N . TYR B 1 487 ? -25.25 17.906 -17.203 1 96.88 487 TYR B N 1
ATOM 8169 C CA . TYR B 1 487 ? -25.531 19.328 -17.203 1 96.88 487 TYR B CA 1
ATOM 8170 C C . TYR B 1 487 ? -24.469 20.094 -17.969 1 96.88 487 TYR B C 1
ATOM 8172 O O . TYR B 1 487 ? -24.781 20.969 -18.781 1 96.88 487 TYR B O 1
ATOM 8180 N N . LEU B 1 488 ? -23.234 19.766 -17.672 1 96.69 488 LEU B N 1
ATOM 8181 C CA . LEU B 1 488 ? -22.109 20.391 -18.359 1 96.69 488 LEU B CA 1
ATOM 8182 C C . LEU B 1 488 ? -22.234 20.188 -19.875 1 96.69 488 LEU B C 1
ATOM 8184 O O . LEU B 1 488 ? -22.016 21.125 -20.656 1 96.69 488 LEU B O 1
ATOM 8188 N N . ALA B 1 489 ? -22.547 18.984 -20.266 1 94.62 489 ALA B N 1
ATOM 8189 C CA . ALA B 1 489 ? -22.688 18.672 -21.688 1 94.62 489 ALA B CA 1
ATOM 8190 C C . ALA B 1 489 ? -23.797 19.5 -22.328 1 94.62 489 ALA B C 1
ATOM 8192 O O . ALA B 1 489 ? -23.672 19.938 -23.469 1 94.62 489 ALA B O 1
ATOM 8193 N N . ALA B 1 490 ? -24.812 19.766 -21.609 1 95.88 490 ALA B N 1
ATOM 8194 C CA . ALA B 1 490 ? -26 20.438 -22.141 1 95.88 490 ALA B CA 1
ATOM 8195 C C . ALA B 1 490 ? -25.828 21.953 -22.109 1 95.88 490 ALA B C 1
ATOM 8197 O O . ALA B 1 490 ? -26.328 22.672 -22.984 1 95.88 490 ALA B O 1
ATOM 8198 N N . HIS B 1 491 ? -25.078 22.5 -21.141 1 96.44 491 HIS B N 1
ATOM 8199 C CA . HIS B 1 491 ? -25.109 23.938 -20.891 1 96.44 491 HIS B CA 1
ATOM 8200 C C . HIS B 1 491 ? -23.734 24.562 -21.109 1 96.44 491 HIS B C 1
ATOM 8202 O O . HIS B 1 491 ? -23.609 25.797 -21.125 1 96.44 491 HIS B O 1
ATOM 8208 N N . GLY B 1 492 ? -22.703 23.719 -21.203 1 95.94 492 GLY B N 1
ATOM 8209 C CA . GLY B 1 492 ? -21.344 24.219 -21.438 1 95.94 492 GLY B CA 1
ATOM 8210 C C . GLY B 1 492 ? -20.641 24.625 -20.156 1 95.94 492 GLY B C 1
ATOM 8211 O O . GLY B 1 492 ? -19.469 25.016 -20.203 1 95.94 492 GLY B O 1
ATOM 8212 N N . ALA B 1 493 ? -21.375 24.562 -19.047 1 96.12 493 ALA B N 1
ATOM 8213 C CA . ALA B 1 493 ? -20.797 24.859 -17.734 1 96.12 493 ALA B CA 1
ATOM 8214 C C . ALA B 1 493 ?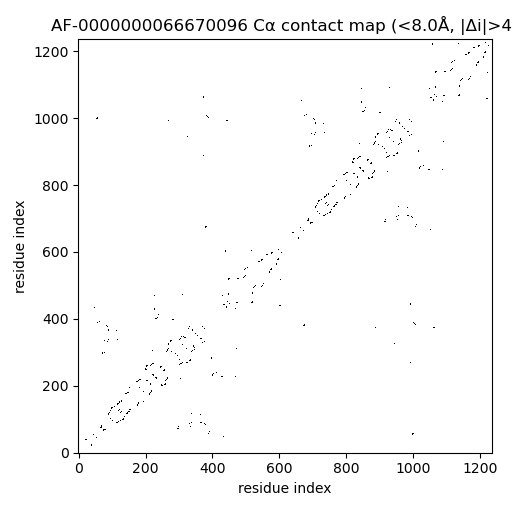 -21.438 24 -16.641 1 96.12 493 ALA B C 1
ATOM 8216 O O . ALA B 1 493 ? -22.578 23.578 -16.781 1 96.12 493 ALA B O 1
ATOM 8217 N N . ARG B 1 494 ? -20.641 23.766 -15.57 1 97.19 494 ARG B N 1
ATOM 8218 C CA . ARG B 1 494 ? -21.188 23.062 -14.422 1 97.19 494 ARG B CA 1
ATOM 8219 C C . ARG B 1 494 ? -22.062 23.969 -13.578 1 97.19 494 ARG B C 1
ATOM 8221 O O . ARG B 1 494 ? -21.969 25.188 -13.672 1 97.19 494 ARG B O 1
ATOM 8228 N N . PRO B 1 495 ? -22.938 23.297 -12.773 1 97.56 495 PRO B N 1
ATOM 8229 C CA . PRO B 1 495 ? -23.594 24.125 -11.773 1 97.56 495 PRO B CA 1
ATOM 8230 C C . PRO B 1 495 ? -22.609 24.875 -10.867 1 97.56 495 PRO B C 1
ATOM 8232 O O . PRO B 1 495 ? -21.578 24.312 -10.492 1 97.56 495 PRO B O 1
ATOM 8235 N N . LYS B 1 496 ? -22.969 26.109 -10.57 1 97.94 496 LYS B N 1
ATOM 8236 C CA . LYS B 1 496 ? -22.062 26.938 -9.789 1 97.94 496 LYS B CA 1
ATOM 8237 C C . LYS B 1 496 ? -22.734 27.438 -8.508 1 97.94 496 LYS B C 1
ATOM 8239 O O . LYS B 1 496 ? -23.953 27.562 -8.453 1 97.94 496 LYS B O 1
ATOM 8244 N N . ALA B 1 497 ? -21.938 27.625 -7.531 1 98.5 497 ALA B N 1
ATOM 8245 C CA . ALA B 1 497 ? -22.359 28.234 -6.277 1 98.5 497 ALA B CA 1
ATOM 8246 C C . ALA B 1 497 ? -21.344 29.281 -5.82 1 98.5 497 ALA B C 1
ATOM 8248 O O . ALA B 1 497 ? -20.125 29.078 -5.922 1 98.5 497 ALA B O 1
ATOM 8249 N N . LEU B 1 498 ? -21.859 30.406 -5.406 1 98.44 498 LEU B N 1
ATOM 8250 C CA . LEU B 1 498 ? -21.016 31.469 -4.883 1 98.44 498 LEU B CA 1
ATOM 8251 C C . LEU B 1 498 ? -20.75 31.281 -3.393 1 98.44 498 LEU B C 1
ATOM 8253 O O . LEU B 1 498 ? -21.703 31.109 -2.611 1 98.44 498 LEU B O 1
ATOM 8257 N N . LEU B 1 499 ? -19.5 31.219 -3.02 1 98.31 499 LEU B N 1
ATOM 8258 C CA . LEU B 1 499 ? -19.156 31.281 -1.604 1 98.31 499 LEU B CA 1
ATOM 8259 C C . LEU B 1 499 ? -19.062 32.719 -1.137 1 98.31 499 LEU B C 1
ATOM 8261 O O . LEU B 1 499 ? -18.547 33.594 -1.858 1 98.31 499 LEU B O 1
ATOM 8265 N N . VAL B 1 500 ? -19.641 32.969 -0.003 1 98.19 500 VAL B N 1
ATOM 8266 C CA . VAL B 1 500 ? -19.625 34.312 0.578 1 98.19 500 VAL B CA 1
ATOM 8267 C C . VAL B 1 500 ? -18.922 34.281 1.931 1 98.19 500 VAL B C 1
ATOM 8269 O O . VAL B 1 500 ? -19.578 34.219 2.977 1 98.19 500 VAL B O 1
ATOM 8272 N N . PRO B 1 501 ? -17.625 34.406 1.888 1 96.75 501 PRO B N 1
ATOM 8273 C CA . PRO B 1 501 ? -16.875 34.438 3.148 1 96.75 501 PRO B CA 1
ATOM 8274 C C . PRO B 1 501 ? -17.141 35.688 3.975 1 96.75 501 PRO B C 1
ATOM 8276 O O . PRO B 1 501 ? -17.016 36.781 3.467 1 96.75 501 PRO B O 1
ATOM 8279 N N . LEU B 1 502 ? -17.562 35.5 5.191 1 95.94 502 LEU B N 1
ATOM 8280 C CA . LEU B 1 502 ? -17.812 36.594 6.125 1 95.94 502 LEU B CA 1
ATOM 8281 C C . LEU B 1 502 ? -16.734 36.625 7.207 1 95.94 502 LEU B C 1
ATOM 8283 O O . LEU B 1 502 ? -16.391 35.594 7.789 1 95.94 502 LEU B O 1
ATOM 8287 N N . GLY B 1 503 ? -16.219 37.781 7.426 1 91.56 503 GLY B N 1
ATOM 8288 C CA . GLY B 1 503 ? -15.211 37.969 8.461 1 91.56 503 GLY B CA 1
ATOM 8289 C C . GLY B 1 503 ? -13.805 37.656 7.969 1 91.56 503 GLY B C 1
ATOM 8290 O O . GLY B 1 503 ? -13.531 37.719 6.766 1 91.56 503 GLY B O 1
ATOM 8291 N N . SER B 1 504 ? -12.898 37.5 8.898 1 88.19 504 SER B N 1
ATOM 8292 C CA . SER B 1 504 ? -11.492 37.281 8.586 1 88.19 504 SER B CA 1
ATOM 8293 C C . SER B 1 504 ? -11.266 35.875 8.016 1 88.19 504 SER B C 1
ATOM 8295 O O . SER B 1 504 ? -12.148 35.031 8.086 1 88.19 504 SER B O 1
ATOM 8297 N N . VAL B 1 505 ? -10.078 35.656 7.434 1 84.75 505 VAL B N 1
ATOM 8298 C CA . VAL B 1 505 ? -9.703 34.344 6.895 1 84.75 505 VAL B CA 1
ATOM 8299 C C . VAL B 1 505 ? -9.758 33.312 8 1 84.75 505 VAL B C 1
ATOM 8301 O O . VAL B 1 505 ? -10.234 32.188 7.773 1 84.75 505 VAL B O 1
ATOM 8304 N N . ALA B 1 506 ? -9.383 33.625 9.195 1 81.75 506 ALA B N 1
ATOM 8305 C CA . ALA B 1 506 ? -9.398 32.719 10.336 1 81.75 506 ALA B CA 1
ATOM 8306 C C . ALA B 1 506 ? -10.828 32.281 10.68 1 81.75 506 ALA B C 1
ATOM 8308 O O . ALA B 1 506 ? -11.07 31.172 11.117 1 81.75 506 ALA B O 1
ATOM 8309 N N . GLU B 1 507 ? -11.742 33.219 10.398 1 88.44 507 GLU B N 1
ATOM 8310 C CA . GLU B 1 507 ? -13.133 32.969 10.773 1 88.44 507 GLU B CA 1
ATOM 8311 C C . GLU B 1 507 ? -13.844 32.094 9.75 1 88.44 507 GLU B C 1
ATOM 8313 O O . GLU B 1 507 ? -14.656 31.25 10.109 1 88.44 507 GLU B O 1
ATOM 8318 N N . HIS B 1 508 ? -13.445 32.344 8.461 1 92.5 508 HIS B N 1
ATOM 8319 C CA . HIS B 1 508 ? -14.305 31.719 7.465 1 92.5 508 HIS B CA 1
ATOM 8320 C C . HIS B 1 508 ? -13.586 30.562 6.766 1 92.5 508 HIS B C 1
ATOM 8322 O O . HIS B 1 508 ? -14.211 29.766 6.062 1 92.5 508 HIS B O 1
ATOM 8328 N N . ASN B 1 509 ? -12.289 30.391 6.871 1 88.75 509 ASN B N 1
ATOM 8329 C CA . ASN B 1 509 ? -11.508 29.5 6.027 1 88.75 509 ASN B CA 1
ATOM 8330 C C . ASN B 1 509 ? -11.969 28.047 6.176 1 88.75 509 ASN B C 1
ATOM 8332 O O . ASN B 1 509 ? -12.086 27.328 5.184 1 88.75 509 ASN B O 1
ATOM 8336 N N . VAL B 1 510 ? -12.172 27.641 7.395 1 89.81 510 VAL B N 1
ATOM 8337 C CA . VAL B 1 510 ? -12.57 26.25 7.656 1 89.81 510 VAL B CA 1
ATOM 8338 C C . VAL B 1 510 ? -13.883 25.953 6.934 1 89.81 510 VAL B C 1
ATOM 8340 O O . VAL B 1 510 ? -14.023 24.891 6.312 1 89.81 510 VAL B O 1
ATOM 8343 N N . ARG B 1 511 ? -14.781 26.906 6.992 1 94.62 511 ARG B N 1
ATOM 8344 C CA . ARG B 1 511 ? -16.094 26.672 6.387 1 94.62 511 ARG B CA 1
ATOM 8345 C C . ARG B 1 511 ? -16.016 26.828 4.871 1 94.62 511 ARG B C 1
ATOM 8347 O O . ARG B 1 511 ? -16.719 26.109 4.141 1 94.62 511 ARG B O 1
ATOM 8354 N N . VAL B 1 512 ? -15.219 27.75 4.379 1 94.38 512 VAL B N 1
ATOM 8355 C CA . VAL B 1 512 ? -15.039 27.906 2.939 1 94.38 512 VAL B CA 1
ATOM 8356 C C . VAL B 1 512 ? -14.477 26.609 2.348 1 94.38 512 VAL B C 1
ATOM 8358 O O . VAL B 1 512 ? -14.969 26.125 1.33 1 94.38 512 VAL B O 1
ATOM 8361 N N . THR B 1 513 ? -13.484 26.031 3.027 1 92.12 513 THR B N 1
ATOM 8362 C CA . THR B 1 513 ? -12.844 24.797 2.574 1 92.12 513 THR B CA 1
ATOM 8363 C C . THR B 1 513 ? -13.828 23.641 2.621 1 92.12 513 THR B C 1
ATOM 8365 O O . THR B 1 513 ? -13.914 22.844 1.677 1 92.12 513 THR B O 1
ATOM 8368 N N . PHE B 1 514 ? -14.547 23.562 3.697 1 94.81 514 PHE B N 1
ATOM 8369 C CA . PHE B 1 514 ? -15.531 22.5 3.873 1 94.81 514 PHE B CA 1
ATOM 8370 C C . PHE B 1 514 ? -16.578 22.547 2.773 1 94.81 514 PHE B C 1
ATOM 8372 O O . PHE B 1 514 ? -16.891 21.531 2.15 1 94.81 514 PHE B O 1
ATOM 8379 N N . ILE B 1 515 ? -17.125 23.734 2.506 1 97 515 ILE B N 1
ATOM 8380 C CA . ILE B 1 515 ? -18.219 23.891 1.562 1 97 515 ILE B CA 1
ATOM 8381 C C . ILE B 1 515 ? -17.719 23.656 0.14 1 97 515 ILE B C 1
ATOM 8383 O O . ILE B 1 515 ? -18.406 23.031 -0.668 1 97 515 ILE B O 1
ATOM 8387 N N . ALA B 1 516 ? -16.547 24.188 -0.179 1 95.94 516 ALA B N 1
ATOM 8388 C CA . ALA B 1 516 ? -15.984 23.953 -1.509 1 95.94 516 ALA B CA 1
ATOM 8389 C C . ALA B 1 516 ? -15.844 22.453 -1.795 1 95.94 516 ALA B C 1
ATOM 8391 O O . ALA B 1 516 ? -16.188 22 -2.887 1 95.94 516 ALA B O 1
ATOM 8392 N N . ASN B 1 517 ? -15.375 21.719 -0.839 1 95.75 517 ASN B N 1
ATOM 8393 C CA . ASN B 1 517 ? -15.227 20.266 -0.975 1 95.75 517 ASN B CA 1
ATOM 8394 C C . ASN B 1 517 ? -16.578 19.578 -1.102 1 95.75 517 ASN B C 1
ATOM 8396 O O . ASN B 1 517 ? -16.75 18.688 -1.933 1 95.75 517 ASN B O 1
ATOM 8400 N N . LEU B 1 518 ? -17.469 20.016 -0.241 1 97.62 518 LEU B N 1
ATOM 8401 C CA . LEU B 1 518 ? -18.797 19.422 -0.25 1 97.62 518 LEU B CA 1
ATOM 8402 C C . LEU B 1 518 ? -19.469 19.609 -1.606 1 97.62 518 LEU B C 1
ATOM 8404 O O . LEU B 1 518 ? -19.953 18.656 -2.201 1 97.62 518 LEU B O 1
ATOM 8408 N N . LEU B 1 519 ? -19.453 20.844 -2.107 1 98.12 519 LEU B N 1
ATOM 8409 C CA . LEU B 1 519 ? -20.094 21.156 -3.379 1 98.12 519 LEU B CA 1
ATOM 8410 C C . LEU B 1 519 ? -19.438 20.391 -4.523 1 98.12 519 LEU B C 1
ATOM 8412 O O . LEU B 1 519 ? -20.125 19.812 -5.363 1 98.12 519 LEU B O 1
ATOM 8416 N N . ALA B 1 520 ? -18.141 20.391 -4.469 1 97.75 520 ALA B N 1
ATOM 8417 C CA . ALA B 1 520 ? -17.391 19.688 -5.52 1 97.75 520 ALA B CA 1
ATOM 8418 C C . ALA B 1 520 ? -17.734 18.203 -5.535 1 97.75 520 ALA B C 1
ATOM 8420 O O . ALA B 1 520 ? -17.75 17.578 -6.602 1 97.75 520 ALA B O 1
ATOM 8421 N N . SER B 1 521 ? -17.984 17.578 -4.438 1 97.94 521 SER B N 1
ATOM 8422 C CA . SER B 1 521 ? -18.297 16.172 -4.355 1 97.94 521 SER B CA 1
ATOM 8423 C C . SER B 1 521 ? -19.625 15.852 -5.055 1 97.94 521 SER B C 1
ATOM 8425 O O . SER B 1 521 ? -19.875 14.711 -5.434 1 97.94 521 SER B O 1
ATOM 8427 N N . GLY B 1 522 ? -20.438 16.891 -5.207 1 98.25 522 GLY B N 1
ATOM 8428 C CA . GLY B 1 522 ? -21.688 16.734 -5.926 1 98.25 522 GLY B CA 1
ATOM 8429 C C . GLY B 1 522 ? -21.641 17.297 -7.332 1 98.25 522 GLY B C 1
ATOM 8430 O O . GLY B 1 522 ? -22.672 17.344 -8.016 1 98.25 522 GLY B O 1
ATOM 8431 N N . GLY B 1 523 ? -20.516 17.812 -7.723 1 98.19 523 GLY B N 1
ATOM 8432 C CA . GLY B 1 523 ? -20.359 18.312 -9.078 1 98.19 523 GLY B CA 1
ATOM 8433 C C . GLY B 1 523 ? -20.734 19.781 -9.227 1 98.19 523 GLY B C 1
ATOM 8434 O O . GLY B 1 523 ? -21.047 20.25 -10.32 1 98.19 523 GLY B O 1
ATOM 8435 N N . ILE B 1 524 ? -20.719 20.484 -8.133 1 98.44 524 ILE B N 1
ATOM 8436 C CA . ILE B 1 524 ? -21.031 21.906 -8.164 1 98.44 524 ILE B CA 1
ATOM 8437 C C . ILE B 1 524 ? -19.75 22.719 -8 1 98.44 524 ILE B C 1
ATOM 8439 O O . ILE B 1 524 ? -19 22.516 -7.043 1 98.44 524 ILE B O 1
ATOM 8443 N N . GLU B 1 525 ? -19.484 23.562 -8.891 1 97.69 525 GLU B N 1
ATOM 8444 C CA . GLU B 1 525 ? -18.281 24.375 -8.875 1 97.69 525 GLU B CA 1
ATOM 8445 C C . GLU B 1 525 ? -18.438 25.594 -7.961 1 97.69 525 GLU B C 1
ATOM 8447 O O . GLU B 1 525 ? -19.469 26.266 -7.992 1 97.69 525 GLU B O 1
ATOM 8452 N N . SER B 1 526 ? -17.484 25.875 -7.16 1 97.19 526 SER B N 1
ATOM 8453 C CA . SER B 1 526 ? -17.516 27 -6.242 1 97.19 526 SER B CA 1
ATOM 8454 C C . SER B 1 526 ? -16.828 28.219 -6.84 1 97.19 526 SER B C 1
ATOM 8456 O O . SER B 1 526 ? -15.781 28.094 -7.484 1 97.19 526 SER B O 1
ATOM 8458 N N . ILE B 1 527 ? -17.438 29.312 -6.691 1 97.12 527 ILE B N 1
ATOM 8459 C CA . ILE B 1 527 ? -16.828 30.609 -6.961 1 97.12 527 ILE B CA 1
ATOM 8460 C C . ILE B 1 527 ? -16.484 31.312 -5.648 1 97.12 527 ILE B C 1
ATOM 8462 O O . ILE B 1 527 ? -17.375 31.578 -4.836 1 97.12 527 ILE B O 1
ATOM 8466 N N . ASN B 1 528 ? -15.258 31.516 -5.367 1 94.88 528 ASN B N 1
ATOM 8467 C CA . ASN B 1 528 ? -14.82 32.156 -4.129 1 94.88 528 ASN B CA 1
ATOM 8468 C C . ASN B 1 528 ? -14.141 33.5 -4.395 1 94.88 528 ASN B C 1
ATOM 8470 O O . ASN B 1 528 ? -12.961 33.531 -4.738 1 94.88 528 ASN B O 1
ATOM 8474 N N . PRO B 1 529 ? -14.766 34.594 -4.195 1 92.5 529 PRO B N 1
ATOM 8475 C CA . PRO B 1 529 ? -14.18 35.906 -4.445 1 92.5 529 PRO B CA 1
ATOM 8476 C C . PRO B 1 529 ? -13.25 36.375 -3.322 1 92.5 529 PRO B C 1
ATOM 8478 O O . PRO B 1 529 ? -12.609 37.406 -3.43 1 92.5 529 PRO B O 1
ATOM 8481 N N . GLY B 1 530 ? -13.156 35.562 -2.225 1 88.75 530 GLY B N 1
ATOM 8482 C CA . GLY B 1 530 ? -12.438 36 -1.041 1 88.75 530 GLY B CA 1
ATOM 8483 C C . GLY B 1 530 ? -13.32 36.75 -0.057 1 88.75 530 GLY B C 1
ATOM 8484 O O . GLY B 1 530 ? -14.539 36.844 -0.239 1 88.75 530 GLY B O 1
ATOM 8485 N N . PRO B 1 531 ? -12.695 37.281 0.954 1 89.31 531 PRO B N 1
ATOM 8486 C CA . PRO B 1 531 ? -13.492 37.969 1.983 1 89.31 531 PRO B CA 1
ATOM 8487 C C . PRO B 1 531 ? -14.312 39.125 1.43 1 89.31 531 PRO B C 1
ATOM 8489 O O . PRO B 1 531 ? -13.812 39.906 0.602 1 89.31 531 PRO B O 1
ATOM 8492 N N . LEU B 1 532 ? -15.547 39.188 1.855 1 91.88 532 LEU B N 1
ATOM 8493 C CA . LEU B 1 532 ? -16.469 40.219 1.346 1 91.88 532 LEU B CA 1
ATOM 8494 C C . LEU B 1 532 ? -17.047 41.031 2.486 1 91.88 532 LEU B C 1
ATOM 8496 O O . LEU B 1 532 ? -17.453 40.469 3.512 1 91.88 532 LEU B O 1
ATOM 8500 N N . ALA B 1 533 ? -17.062 42.344 2.252 1 92.94 533 ALA B N 1
ATOM 8501 C CA . ALA B 1 533 ? -17.891 43.219 3.084 1 92.94 533 ALA B CA 1
ATOM 8502 C C . ALA B 1 533 ? -19.359 43.156 2.662 1 92.94 533 ALA B C 1
ATOM 8504 O O . ALA B 1 533 ? -19.672 42.812 1.519 1 92.94 533 ALA B O 1
ATOM 8505 N N . ILE B 1 534 ? -20.219 43.5 3.611 1 95 534 ILE B N 1
ATOM 8506 C CA . ILE B 1 534 ? -21.656 43.375 3.375 1 95 534 ILE B CA 1
ATOM 8507 C C . ILE B 1 534 ? -22.047 44.188 2.135 1 95 534 ILE B C 1
ATOM 8509 O O . ILE B 1 534 ? -22.828 43.719 1.311 1 95 534 ILE B O 1
ATOM 8513 N N . ASP B 1 535 ? -21.516 45.344 1.946 1 94 535 ASP B N 1
ATOM 8514 C CA . ASP B 1 535 ? -21.906 46.219 0.847 1 94 535 ASP B CA 1
ATOM 8515 C C . ASP B 1 535 ? -21.328 45.719 -0.479 1 94 535 ASP B C 1
ATOM 8517 O O . ASP B 1 535 ? -21.75 46.156 -1.548 1 94 535 ASP B O 1
ATOM 8521 N N . GLY B 1 536 ? -20.422 44.75 -0.483 1 95.75 536 GLY B N 1
ATOM 8522 C CA . GLY B 1 536 ? -19.828 44.188 -1.689 1 95.75 536 GLY B CA 1
ATOM 8523 C C . GLY B 1 536 ? -20.484 42.906 -2.145 1 95.75 536 GLY B C 1
ATOM 8524 O O . GLY B 1 536 ? -20.219 42.438 -3.246 1 95.75 536 GLY B O 1
ATOM 8525 N N . ILE B 1 537 ? -21.359 42.375 -1.376 1 97.5 537 ILE B N 1
ATOM 8526 C CA . ILE B 1 537 ? -21.938 41.062 -1.605 1 97.5 537 ILE B CA 1
ATOM 8527 C C . ILE B 1 537 ? -22.812 41.094 -2.857 1 97.5 537 ILE B C 1
ATOM 8529 O O . ILE B 1 537 ? -22.75 40.188 -3.688 1 97.5 537 ILE B O 1
ATOM 8533 N N . ALA B 1 538 ? -23.578 42.125 -3.029 1 96.38 538 ALA B N 1
ATOM 8534 C CA . ALA B 1 538 ? -24.469 42.219 -4.184 1 96.38 538 ALA B CA 1
ATOM 8535 C C . ALA B 1 538 ? -23.672 42.219 -5.488 1 96.38 538 ALA B C 1
ATOM 8537 O O . ALA B 1 538 ? -24.062 41.594 -6.465 1 96.38 538 ALA B O 1
ATOM 8538 N N . ALA B 1 539 ? -22.609 42.969 -5.523 1 96.81 539 ALA B N 1
ATOM 8539 C CA . ALA B 1 539 ? -21.766 43.031 -6.707 1 96.81 539 ALA B CA 1
ATOM 8540 C C . ALA B 1 539 ? -21.125 41.688 -7.02 1 96.81 539 ALA B C 1
ATOM 8542 O O . ALA B 1 539 ? -21.062 41.281 -8.18 1 96.81 539 ALA B O 1
ATOM 8543 N N . ALA B 1 540 ? -20.625 41.031 -5.98 1 97.25 540 ALA B N 1
ATOM 8544 C CA . ALA B 1 540 ? -20.031 39.719 -6.152 1 97.25 540 ALA B CA 1
ATOM 8545 C C . ALA B 1 540 ? -21.047 38.719 -6.684 1 97.25 540 ALA B C 1
ATOM 8547 O O . ALA B 1 540 ? -20.719 37.875 -7.52 1 97.25 540 ALA B O 1
ATOM 8548 N N . ALA B 1 541 ? -22.234 38.75 -6.168 1 97.94 541 ALA B N 1
ATOM 8549 C CA . ALA B 1 541 ? -23.297 37.875 -6.598 1 97.94 541 ALA B CA 1
ATOM 8550 C C . ALA B 1 541 ? -23.656 38.094 -8.062 1 97.94 541 ALA B C 1
ATOM 8552 O O . ALA B 1 541 ? -23.859 37.156 -8.82 1 97.94 541 ALA B O 1
ATOM 8553 N N . THR B 1 542 ? -23.766 39.344 -8.469 1 96.88 542 THR B N 1
ATOM 8554 C CA . THR B 1 542 ? -24.078 39.719 -9.844 1 96.88 542 THR B CA 1
ATOM 8555 C C . THR B 1 542 ? -22.984 39.219 -10.789 1 96.88 542 THR B C 1
ATOM 8557 O O . THR B 1 542 ? -23.266 38.656 -11.852 1 96.88 542 THR B O 1
ATOM 8560 N N . GLU B 1 543 ? -21.797 39.406 -10.383 1 96.56 543 GLU B N 1
ATOM 8561 C CA . GLU B 1 543 ? -20.656 38.969 -11.188 1 96.56 543 GLU B CA 1
ATOM 8562 C C . GLU B 1 543 ? -20.625 37.469 -11.336 1 96.56 543 GLU B C 1
ATOM 8564 O O . GLU B 1 543 ? -20.344 36.938 -12.422 1 96.56 543 GLU B O 1
ATOM 8569 N N . ALA B 1 544 ? -20.859 36.75 -10.242 1 96.38 544 ALA B N 1
ATOM 8570 C CA . ALA B 1 544 ? -20.812 35.281 -10.25 1 96.38 544 ALA B CA 1
ATOM 8571 C C . ALA B 1 544 ? -21.953 34.719 -11.094 1 96.38 544 ALA B C 1
ATOM 8573 O O . ALA B 1 544 ? -21.781 33.719 -11.781 1 96.38 544 ALA B O 1
ATOM 8574 N N . GLY B 1 545 ? -23.125 35.312 -11 1 95.38 545 GLY B N 1
ATOM 8575 C CA . GLY B 1 545 ? -24.281 34.875 -11.75 1 95.38 545 GLY B CA 1
ATOM 8576 C C . GLY B 1 545 ? -24.766 33.5 -11.336 1 95.38 545 GLY B C 1
ATOM 8577 O O . GLY B 1 545 ? -25.406 32.781 -12.125 1 95.38 545 GLY B O 1
ATOM 8578 N N . ALA B 1 546 ? -24.375 33.031 -10.164 1 96.75 546 ALA B N 1
ATOM 8579 C CA . ALA B 1 546 ? -24.766 31.703 -9.688 1 96.75 546 ALA B CA 1
ATOM 8580 C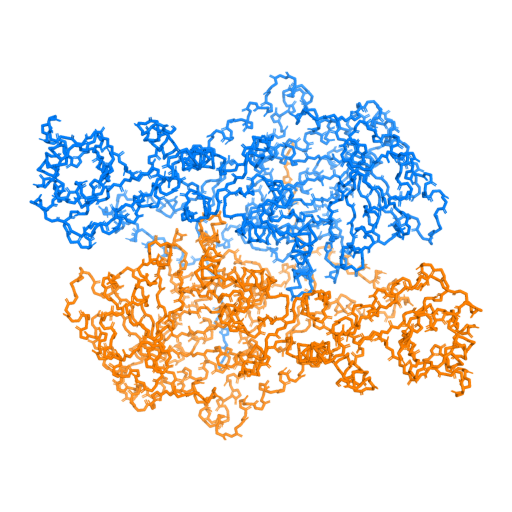 C . ALA B 1 546 ? -26.109 31.734 -8.984 1 96.75 546 ALA B C 1
ATOM 8582 O O . ALA B 1 546 ? -26.422 32.688 -8.258 1 96.75 546 ALA B O 1
ATOM 8583 N N . PRO B 1 547 ? -26.906 30.781 -9.211 1 97.19 547 PRO B N 1
ATOM 8584 C CA . PRO B 1 547 ? -28.219 30.75 -8.578 1 97.19 547 PRO B CA 1
ATOM 8585 C C . PRO B 1 547 ? -28.156 30.344 -7.105 1 97.19 547 PRO B C 1
ATOM 8587 O O . PRO B 1 547 ? -29.156 30.453 -6.383 1 97.19 547 PRO B O 1
ATOM 8590 N N . ILE B 1 548 ? -27 29.797 -6.684 1 98.31 548 ILE B N 1
ATOM 8591 C CA . ILE B 1 548 ? -26.812 29.344 -5.316 1 98.31 548 ILE B CA 1
ATOM 8592 C C . ILE B 1 548 ? -25.688 30.141 -4.656 1 98.31 548 ILE B C 1
ATOM 8594 O O . ILE B 1 548 ? -24.656 30.406 -5.285 1 98.31 548 ILE B O 1
ATOM 8598 N N . ALA B 1 549 ? -25.891 30.547 -3.461 1 98.69 549 ALA B N 1
ATOM 8599 C CA . ALA B 1 549 ? -24.844 31.172 -2.656 1 98.69 549 ALA B CA 1
ATOM 8600 C C . ALA B 1 549 ? -24.781 30.562 -1.263 1 98.69 549 ALA B C 1
ATOM 8602 O O . ALA B 1 549 ? -25.812 30.172 -0.699 1 98.69 549 ALA B O 1
ATOM 8603 N N . VAL B 1 550 ? -23.625 30.438 -0.746 1 98.69 550 VAL B N 1
ATOM 8604 C CA . VAL B 1 550 ? -23.438 29.859 0.579 1 98.69 550 VAL B CA 1
ATOM 8605 C C . VAL B 1 550 ? -22.656 30.812 1.464 1 98.69 550 VAL B C 1
ATOM 8607 O O . VAL B 1 550 ? -21.516 31.156 1.157 1 98.69 550 VAL B O 1
ATOM 8610 N N . LEU B 1 551 ? -23.297 31.266 2.566 1 98.31 551 LEU B N 1
ATOM 8611 C CA . LEU B 1 551 ? -22.609 32.094 3.553 1 98.31 551 LEU B CA 1
ATOM 8612 C C . LEU B 1 551 ? -21.609 31.266 4.344 1 98.31 551 LEU B C 1
ATOM 8614 O O . LEU B 1 551 ? -21.953 30.203 4.871 1 98.31 551 LEU B O 1
ATOM 8618 N N . CYS B 1 552 ? -20.359 31.688 4.402 1 97.81 552 CYS B N 1
ATOM 8619 C CA . CYS B 1 552 ? -19.297 31.016 5.141 1 97.81 552 CYS B CA 1
ATOM 8620 C C . CYS B 1 552 ? -18.688 31.938 6.188 1 97.81 552 CYS B C 1
ATOM 8622 O O . CYS B 1 552 ? -18 32.906 5.848 1 97.81 552 CYS B O 1
ATOM 8624 N N . GLY B 1 553 ? -18.906 31.734 7.406 1 95.44 553 GLY B N 1
ATOM 8625 C CA . GLY B 1 553 ? -18.375 32.531 8.508 1 95.44 553 GLY B CA 1
ATOM 8626 C C . GLY B 1 553 ? -18.5 31.828 9.852 1 95.44 553 GLY B C 1
ATOM 8627 O O . GLY B 1 553 ? -19.016 30.703 9.938 1 95.44 553 GLY B O 1
ATOM 8628 N N . ALA B 1 554 ? -17.969 32.438 10.883 1 94.06 554 ALA B N 1
ATOM 8629 C CA . ALA B 1 554 ? -18.109 31.922 12.242 1 94.06 554 ALA B CA 1
ATOM 8630 C C . ALA B 1 554 ? -19.516 32.188 12.781 1 94.06 554 ALA B C 1
ATOM 8632 O O . ALA B 1 554 ? -20.203 33.094 12.32 1 94.06 554 ALA B O 1
ATOM 8633 N N . ASP B 1 555 ? -19.938 31.453 13.75 1 93.44 555 ASP B N 1
ATOM 8634 C CA . ASP B 1 555 ? -21.281 31.562 14.32 1 93.44 555 ASP B CA 1
ATOM 8635 C C . ASP B 1 555 ? -21.531 32.969 14.844 1 93.44 555 ASP B C 1
ATOM 8637 O O . ASP B 1 555 ? -22.609 33.531 14.625 1 93.44 555 ASP B O 1
ATOM 8641 N N . LYS B 1 556 ? -20.547 33.531 15.508 1 91.81 556 LYS B N 1
ATOM 8642 C CA . LYS B 1 556 ? -20.688 34.875 16.047 1 91.81 556 LYS B CA 1
ATOM 8643 C C . LYS B 1 556 ? -20.906 35.875 14.922 1 91.81 556 LYS B C 1
ATOM 8645 O O . LYS B 1 556 ? -21.688 36.812 15.078 1 91.81 556 LYS B O 1
ATOM 8650 N N . ARG B 1 557 ? -20.188 35.656 13.844 1 93.38 557 ARG B N 1
ATOM 8651 C CA . ARG B 1 557 ? -20.312 36.531 12.68 1 93.38 557 ARG B CA 1
ATOM 8652 C C . ARG B 1 557 ? -21.703 36.438 12.062 1 93.38 557 ARG B C 1
ATOM 8654 O O . ARG B 1 557 ? -22.234 37.438 11.562 1 93.38 557 ARG B O 1
ATOM 8661 N N . TYR B 1 558 ? -22.312 35.312 12.023 1 95.25 558 TYR B N 1
ATOM 8662 C CA . TYR B 1 558 ? -23.641 35.094 11.484 1 95.25 558 TYR B CA 1
ATOM 8663 C C . TYR B 1 558 ? -24.672 35.938 12.234 1 95.25 558 TYR B C 1
ATOM 8665 O O . TYR B 1 558 ? -25.594 36.5 11.625 1 95.25 558 TYR B O 1
ATOM 8673 N N . GLY B 1 559 ? -24.484 35.969 13.578 1 91.75 559 GLY B N 1
ATOM 8674 C CA . GLY B 1 559 ? -25.406 36.75 14.391 1 91.75 559 GLY B CA 1
ATOM 8675 C C . GLY B 1 559 ? -25.469 38.219 13.977 1 91.75 559 GLY B C 1
ATOM 8676 O O . GLY B 1 559 ? -26.531 38.844 14.031 1 91.75 559 GLY B O 1
ATOM 8677 N N . THR B 1 560 ? -24.375 38.719 13.469 1 92.44 560 THR B N 1
ATOM 8678 C CA . THR B 1 560 ? -24.281 40.156 13.203 1 92.44 560 THR B CA 1
ATOM 8679 C C . THR B 1 560 ? -24.469 40.438 11.711 1 92.44 560 THR B C 1
ATOM 8681 O O . THR B 1 560 ? -24.938 41.5 11.336 1 92.44 560 THR B O 1
ATOM 8684 N N . GLU B 1 561 ? -24.094 39.438 10.891 1 95.75 561 GLU B N 1
ATOM 8685 C CA . GLU B 1 561 ? -23.953 39.844 9.492 1 95.75 561 GLU B CA 1
ATOM 8686 C C . GLU B 1 561 ? -24.812 38.969 8.578 1 95.75 561 GLU B C 1
ATOM 8688 O O . GLU B 1 561 ? -25.047 39.312 7.422 1 95.75 561 GLU B O 1
ATOM 8693 N N . ALA B 1 562 ? -25.281 37.844 8.984 1 96.94 562 ALA B N 1
ATOM 8694 C CA . ALA B 1 562 ? -25.938 36.906 8.102 1 96.94 562 ALA B CA 1
ATOM 8695 C C . ALA B 1 562 ? -27.203 37.5 7.496 1 96.94 562 ALA B C 1
ATOM 8697 O O . ALA B 1 562 ? -27.469 37.312 6.305 1 96.94 562 ALA B O 1
ATOM 8698 N N . GLY B 1 563 ? -27.953 38.125 8.336 1 97 563 GLY B N 1
ATOM 8699 C CA . GLY B 1 563 ? -29.203 38.719 7.852 1 97 563 GLY B CA 1
ATOM 8700 C C . GLY B 1 563 ? -29 39.719 6.723 1 97 563 GLY B C 1
ATOM 8701 O O . GLY B 1 563 ? -29.641 39.625 5.68 1 97 563 GLY B O 1
ATOM 8702 N N . ALA B 1 564 ? -28.141 40.688 6.945 1 96.5 564 ALA B N 1
ATOM 8703 C CA . ALA B 1 564 ? -27.828 41.688 5.93 1 96.5 564 ALA B CA 1
ATOM 8704 C C . ALA B 1 564 ? -27.266 41.031 4.668 1 96.5 564 ALA B C 1
ATOM 8706 O O . ALA B 1 564 ? -27.547 41.469 3.553 1 96.5 564 ALA B O 1
ATOM 8707 N N . ALA B 1 565 ? -26.438 40 4.848 1 97.94 565 ALA B N 1
ATOM 8708 C CA . ALA B 1 565 ? -25.859 39.281 3.711 1 97.94 565 ALA B CA 1
ATOM 8709 C C . ALA B 1 565 ? -26.953 38.625 2.867 1 97.94 565 ALA B C 1
ATOM 8711 O O . ALA B 1 565 ? -26.906 38.688 1.637 1 97.94 565 ALA B O 1
ATOM 8712 N N . VAL B 1 566 ? -27.875 37.938 3.508 1 97.75 566 VAL B N 1
ATOM 8713 C CA . VAL B 1 566 ? -28.984 37.281 2.826 1 97.75 566 VAL B CA 1
ATOM 8714 C C . VAL B 1 566 ? -29.781 38.281 2.014 1 97.75 566 VAL B C 1
ATOM 8716 O O . VAL B 1 566 ? -30.141 38.031 0.862 1 97.75 566 VAL B O 1
ATOM 8719 N N . GLU B 1 567 ? -30.016 39.406 2.578 1 96.56 567 GLU B N 1
ATOM 8720 C CA . GLU B 1 567 ? -30.781 40.469 1.904 1 96.56 567 GLU B CA 1
ATOM 8721 C C . GLU B 1 567 ? -30.062 40.938 0.641 1 96.56 567 GLU B C 1
ATOM 8723 O O . GLU B 1 567 ? -30.703 41.125 -0.403 1 96.56 567 GLU B O 1
ATOM 8728 N N . GLN B 1 568 ? -28.812 41.156 0.792 1 97.19 568 GLN B N 1
ATOM 8729 C CA . GLN B 1 568 ? -28.031 41.594 -0.356 1 97.19 568 GLN B CA 1
ATOM 8730 C C . GLN B 1 568 ? -28.047 40.531 -1.471 1 97.19 568 GLN B C 1
ATOM 8732 O O . GLN B 1 568 ? -28.156 40.875 -2.648 1 97.19 568 GLN B O 1
ATOM 8737 N N . LEU B 1 569 ? -27.938 39.281 -1.131 1 98.12 569 LEU B N 1
ATOM 8738 C CA . LEU B 1 569 ? -27.922 38.188 -2.104 1 98.12 569 LEU B CA 1
ATOM 8739 C C . LEU B 1 569 ? -29.266 38.062 -2.812 1 98.12 569 LEU B C 1
ATOM 8741 O O . LEU B 1 569 ? -29.312 37.938 -4.039 1 98.12 569 LEU B O 1
ATOM 8745 N N . ARG B 1 570 ? -30.281 38.125 -2.064 1 96.62 570 ARG B N 1
ATOM 8746 C CA . ARG B 1 570 ? -31.609 38.031 -2.648 1 96.62 570 ARG B CA 1
ATOM 8747 C C . ARG B 1 570 ? -31.891 39.219 -3.559 1 96.62 570 ARG B C 1
ATOM 8749 O O . ARG B 1 570 ? -32.469 39.062 -4.633 1 96.62 570 ARG B O 1
ATOM 8756 N N . ALA B 1 571 ? -31.5 40.312 -3.125 1 95.44 571 ALA B N 1
ATOM 8757 C CA . ALA B 1 571 ? -31.672 41.531 -3.926 1 95.44 571 ALA B CA 1
ATOM 8758 C C . ALA B 1 571 ? -30.906 41.438 -5.242 1 95.44 571 ALA B C 1
ATOM 8760 O O . ALA B 1 571 ? -31.328 42 -6.258 1 95.44 571 ALA B O 1
ATOM 8761 N N . ALA B 1 572 ? -29.812 40.75 -5.219 1 97.12 572 ALA B N 1
ATOM 8762 C CA . ALA B 1 572 ? -28.984 40.562 -6.406 1 97.12 572 ALA B CA 1
ATOM 8763 C C . ALA B 1 572 ? -29.516 39.438 -7.293 1 97.12 572 ALA B C 1
ATOM 8765 O O . ALA B 1 572 ? -28.969 39.188 -8.367 1 97.12 572 ALA B O 1
ATOM 8766 N N . GLY B 1 573 ? -30.578 38.719 -6.844 1 95.94 573 GLY B N 1
ATOM 8767 C CA . GLY B 1 573 ? -31.234 37.75 -7.688 1 95.94 573 GLY B CA 1
ATOM 8768 C C . GLY B 1 573 ? -30.844 36.312 -7.379 1 95.94 573 GLY B C 1
ATOM 8769 O O . GLY B 1 573 ? -31.172 35.406 -8.125 1 95.94 573 GLY B O 1
ATOM 8770 N N . VAL B 1 574 ? -30.078 36.094 -6.328 1 97.56 574 VAL B N 1
ATOM 8771 C CA . VAL B 1 574 ? -29.703 34.719 -5.949 1 97.56 574 VAL B CA 1
ATOM 8772 C C . VAL B 1 574 ? -30.938 33.938 -5.504 1 97.56 574 VAL B C 1
ATOM 8774 O O . VAL B 1 574 ? -31.672 34.406 -4.625 1 97.56 574 VAL B O 1
ATOM 8777 N N . GLU B 1 575 ? -31.141 32.812 -6.051 1 96.69 575 GLU B N 1
ATOM 8778 C CA . GLU B 1 575 ? -32.375 32.062 -5.852 1 96.69 575 GLU B CA 1
ATOM 8779 C C . GLU B 1 575 ? -32.344 31.25 -4.555 1 96.69 575 GLU B C 1
ATOM 8781 O O . GLU B 1 575 ? -33.344 31.094 -3.875 1 96.69 575 GLU B O 1
ATOM 8786 N N . THR B 1 576 ? -31.188 30.656 -4.262 1 97.88 576 THR B N 1
ATOM 8787 C CA . THR B 1 576 ? -31.031 29.828 -3.076 1 97.88 576 THR B CA 1
ATOM 8788 C C . THR B 1 576 ? -29.844 30.312 -2.238 1 97.88 576 THR B C 1
ATOM 8790 O O . THR B 1 576 ? -28.703 30.25 -2.688 1 97.88 576 THR B O 1
ATOM 8793 N N . VAL B 1 577 ? -30.141 30.766 -1.069 1 98.38 577 VAL B N 1
ATOM 8794 C CA . VAL B 1 577 ? -29.109 31.234 -0.151 1 98.38 577 VAL B CA 1
ATOM 8795 C C . VAL B 1 577 ? -28.969 30.234 1 1 98.38 577 VAL B C 1
ATOM 8797 O O . VAL B 1 577 ? -29.922 29.984 1.733 1 98.38 577 VAL B O 1
ATOM 8800 N N . LEU B 1 578 ? -27.75 29.656 1.125 1 98.5 578 LEU B N 1
ATOM 8801 C CA . LEU B 1 578 ? -27.469 28.672 2.156 1 98.5 578 LEU B CA 1
ATOM 8802 C C . LEU B 1 578 ? -26.453 29.203 3.16 1 98.5 578 LEU B C 1
ATOM 8804 O O . LEU B 1 578 ? -25.812 30.234 2.918 1 98.5 578 LEU B O 1
ATOM 8808 N N . LEU B 1 579 ? -26.438 28.594 4.297 1 98.12 579 LEU B N 1
ATOM 8809 C CA . LEU B 1 579 ? -25.484 28.938 5.344 1 98.12 579 LEU B CA 1
ATOM 8810 C C . LEU B 1 579 ? -24.656 27.719 5.742 1 98.12 579 LEU B C 1
ATOM 8812 O O . LEU B 1 579 ? -25.203 26.641 5.992 1 98.12 579 LEU B O 1
ATOM 8816 N N . ALA B 1 580 ? -23.297 27.875 5.695 1 97.94 580 ALA B N 1
ATOM 8817 C CA . ALA B 1 580 ? -22.406 26.828 6.195 1 97.94 580 ALA B CA 1
ATOM 8818 C C . ALA B 1 580 ? -22.438 26.766 7.719 1 97.94 580 ALA B C 1
ATOM 8820 O O . ALA B 1 580 ? -21.719 27.5 8.398 1 97.94 580 ALA B O 1
ATOM 8821 N N . GLY B 1 581 ? -23.188 25.891 8.242 1 95.88 581 GLY B N 1
ATOM 8822 C CA . GLY B 1 581 ? -23.359 25.766 9.68 1 95.88 581 GLY B CA 1
ATOM 8823 C C . GLY B 1 581 ? -24.766 25.391 10.086 1 95.88 581 GLY B C 1
ATOM 8824 O O . GLY B 1 581 ? -25.562 24.984 9.25 1 95.88 581 GLY B O 1
ATOM 8825 N N . ALA B 1 582 ? -25.047 25.5 11.359 1 94.06 582 ALA B N 1
ATOM 8826 C CA . ALA B 1 582 ? -26.312 25.047 11.922 1 94.06 582 ALA B CA 1
ATOM 8827 C C . ALA B 1 582 ? -27.344 26.172 11.922 1 94.06 582 ALA B C 1
ATOM 8829 O O . ALA B 1 582 ? -26.984 27.359 12.008 1 94.06 582 ALA B O 1
ATOM 8830 N N . ALA B 1 583 ? -28.547 25.766 11.953 1 92.88 583 ALA B N 1
ATOM 8831 C CA . ALA B 1 583 ? -29.656 26.703 11.938 1 92.88 583 ALA B CA 1
ATOM 8832 C C . ALA B 1 583 ? -29.672 27.562 13.195 1 92.88 583 ALA B C 1
ATOM 8834 O O . ALA B 1 583 ? -30.094 28.719 13.164 1 92.88 583 ALA B O 1
ATOM 8835 N N . LYS B 1 584 ? -29.141 27.031 14.234 1 93 584 LYS B N 1
ATOM 8836 C CA . LYS B 1 584 ? -29.172 27.719 15.523 1 93 584 LYS B CA 1
ATOM 8837 C C . LYS B 1 584 ? -28.359 29 15.484 1 93 584 LYS B C 1
ATOM 8839 O O . LYS B 1 584 ? -28.625 29.938 16.25 1 93 584 LYS B O 1
ATOM 8844 N N . ALA B 1 585 ? -27.453 29.094 14.562 1 93.31 585 ALA B N 1
ATOM 8845 C CA . ALA B 1 585 ? -26.562 30.25 14.477 1 93.31 585 ALA B CA 1
ATOM 8846 C C . ALA B 1 585 ? -27.344 31.5 14.031 1 93.31 585 ALA B C 1
ATOM 8848 O O . ALA B 1 585 ? -26.891 32.625 14.234 1 93.31 585 ALA B O 1
ATOM 8849 N N . VAL B 1 586 ? -28.562 31.266 13.438 1 94.31 586 VAL B N 1
ATOM 8850 C CA . VAL B 1 586 ? -29.344 32.375 12.922 1 94.31 586 VAL B CA 1
ATOM 8851 C C . VAL B 1 586 ? -30.781 32.25 13.414 1 94.31 586 VAL B C 1
ATOM 8853 O O . VAL B 1 586 ? -31.719 32.656 12.719 1 94.31 586 VAL B O 1
ATOM 8856 N N . ALA B 1 587 ? -30.969 31.688 14.492 1 91.56 587 ALA B N 1
ATOM 8857 C CA . ALA B 1 587 ? -32.281 31.422 15.047 1 91.56 587 ALA B CA 1
ATOM 8858 C C . ALA B 1 587 ? -33.062 32.719 15.289 1 91.56 587 ALA B C 1
ATOM 8860 O O . ALA B 1 587 ? -34.281 32.75 15.234 1 91.56 587 ALA B O 1
ATOM 8861 N N . ASP B 1 588 ? -32.375 33.844 15.469 1 91.69 588 ASP B N 1
ATOM 8862 C CA . ASP B 1 588 ? -33 35.094 15.859 1 91.69 588 ASP B CA 1
ATOM 8863 C C . ASP B 1 588 ? -33.375 35.938 14.633 1 91.69 588 ASP B C 1
ATOM 8865 O O . ASP B 1 588 ? -34 36.969 14.758 1 91.69 588 ASP B O 1
ATOM 8869 N N . LEU B 1 589 ? -32.938 35.469 13.523 1 92.5 589 LEU B N 1
ATOM 8870 C CA . LEU B 1 589 ? -33.188 36.25 12.312 1 92.5 589 LEU B CA 1
ATOM 8871 C C . LEU B 1 589 ? -34.625 36.062 11.859 1 92.5 589 LEU B C 1
ATOM 8873 O O . LEU B 1 589 ? -35.219 35 12.055 1 92.5 589 LEU B O 1
ATOM 8877 N N . SER B 1 590 ? -35.188 37.125 11.242 1 90.88 590 SER B N 1
ATOM 8878 C CA . SER B 1 590 ? -36.531 37.062 10.672 1 90.88 590 SER B CA 1
ATOM 8879 C C . SER B 1 590 ? -36.562 36.156 9.438 1 90.88 590 SER B C 1
ATOM 8881 O O . SER B 1 590 ? -35.5 35.844 8.852 1 90.88 590 SER B O 1
ATOM 8883 N N . ASP B 1 591 ? -37.688 35.688 9.102 1 88.06 591 ASP B N 1
ATOM 8884 C CA . ASP B 1 591 ? -37.844 34.781 7.98 1 88.06 591 ASP B CA 1
ATOM 8885 C C . ASP B 1 591 ? -37.281 35.375 6.695 1 88.06 591 ASP B C 1
ATOM 8887 O O . ASP B 1 591 ? -36.625 34.656 5.914 1 88.06 591 ASP B O 1
ATOM 8891 N N . ALA B 1 592 ? -37.406 36.656 6.539 1 88.62 592 ALA B N 1
ATOM 8892 C CA . ALA B 1 592 ? -36.938 37.344 5.332 1 88.62 592 ALA B CA 1
ATOM 8893 C C . ALA B 1 592 ? -35.406 37.344 5.297 1 88.62 592 ALA B C 1
ATOM 8895 O O . ALA B 1 592 ? -34.812 37.375 4.219 1 88.62 592 ALA B O 1
ATOM 8896 N N . GLN B 1 593 ? -34.812 37.25 6.445 1 93.75 593 GLN B N 1
ATOM 8897 C CA . GLN B 1 593 ? -33.375 37.344 6.551 1 93.75 593 GLN B CA 1
ATOM 8898 C C . GLN B 1 593 ? -32.75 35.969 6.762 1 93.75 593 GLN B C 1
ATOM 8900 O O . GLN B 1 593 ? -31.516 35.844 6.828 1 93.75 593 GLN B O 1
ATOM 8905 N N . ARG B 1 594 ? -33.5 35 6.836 1 95 594 ARG B N 1
ATOM 8906 C CA . ARG B 1 594 ? -33 33.656 7.141 1 95 594 ARG B CA 1
ATOM 8907 C C . ARG B 1 594 ? -32.562 32.938 5.867 1 95 594 ARG B C 1
ATOM 8909 O O . ARG B 1 594 ? -33.219 33.031 4.832 1 95 594 ARG B O 1
ATOM 8916 N N . PRO B 1 595 ? -31.422 32.281 5.883 1 97.56 595 PRO B N 1
ATOM 8917 C CA . PRO B 1 595 ? -31.031 31.438 4.75 1 97.56 595 PRO B CA 1
ATOM 8918 C C . PRO B 1 595 ? -32.062 30.359 4.418 1 97.56 595 PRO B C 1
ATOM 8920 O O . PRO B 1 595 ? -32.875 29.984 5.277 1 97.56 595 PRO B O 1
ATOM 8923 N N . ASP B 1 596 ? -32.031 29.875 3.201 1 96.62 596 ASP B N 1
ATOM 8924 C CA . ASP B 1 596 ? -32.969 28.891 2.721 1 96.62 596 ASP B CA 1
ATOM 8925 C C . ASP B 1 596 ? -32.625 27.484 3.225 1 96.62 596 ASP B C 1
ATOM 8927 O O . ASP B 1 596 ? -33.469 26.578 3.18 1 96.62 596 ASP B O 1
ATOM 8931 N N . GLY B 1 597 ? -31.422 27.234 3.615 1 96.06 597 GLY B N 1
ATOM 8932 C CA . GLY B 1 597 ? -30.953 25.938 4.09 1 96.06 597 GLY B CA 1
ATOM 8933 C C . GLY B 1 597 ? -29.625 26.016 4.801 1 96.06 597 GLY B C 1
ATOM 8934 O O . GLY B 1 597 ? -29.016 27.094 4.902 1 96.06 597 GLY B O 1
ATOM 8935 N N . PHE B 1 598 ? -29.203 24.906 5.328 1 97.38 598 PHE B N 1
ATOM 8936 C CA . PHE B 1 598 ? -28 24.844 6.172 1 97.38 598 PHE B CA 1
ATOM 8937 C C . PHE B 1 598 ? -27.125 23.672 5.785 1 97.38 598 PHE B C 1
ATOM 8939 O O . PHE B 1 598 ? -27.625 22.547 5.621 1 97.38 598 PHE B O 1
ATOM 8946 N N . LEU B 1 599 ? -25.859 23.922 5.504 1 97.44 599 LEU B N 1
ATOM 8947 C CA . LEU B 1 599 ? -24.875 22.891 5.195 1 97.44 599 LEU B CA 1
ATOM 8948 C C . LEU B 1 599 ? -23.891 22.719 6.352 1 97.44 599 LEU B C 1
ATOM 8950 O O . LEU B 1 599 ? -22.828 23.328 6.363 1 97.44 599 LEU B O 1
ATOM 8954 N N . ALA B 1 600 ? -24.266 21.922 7.289 1 94.12 600 ALA B N 1
ATOM 8955 C CA . ALA B 1 600 ? -23.453 21.656 8.477 1 94.12 600 ALA B CA 1
ATOM 8956 C C . ALA B 1 600 ? -22.641 20.375 8.32 1 94.12 600 ALA B C 1
ATOM 8958 O O . ALA B 1 600 ? -22.859 19.594 7.387 1 94.12 600 ALA B O 1
ATOM 8959 N N . ALA B 1 601 ? -21.719 20.25 9.305 1 89.38 601 ALA B N 1
ATOM 8960 C CA . ALA B 1 601 ? -20.969 19 9.367 1 89.38 601 ALA B CA 1
ATOM 8961 C C . ALA B 1 601 ? -21.906 17.812 9.602 1 89.38 601 ALA B C 1
ATOM 8963 O O . ALA B 1 601 ? -22.875 17.922 10.352 1 89.38 601 ALA B O 1
ATOM 8964 N N . LYS B 1 602 ? -21.812 16.719 8.961 1 88.69 602 LYS B N 1
ATOM 8965 C CA . LYS B 1 602 ? -22.453 15.43 9.18 1 88.69 602 LYS B CA 1
ATOM 8966 C C . LYS B 1 602 ? -23.844 15.391 8.562 1 88.69 602 LYS B C 1
ATOM 8968 O O . LYS B 1 602 ? -24.625 14.469 8.812 1 88.69 602 LYS B O 1
ATOM 8973 N N . ILE B 1 603 ? -24.156 16.469 7.812 1 94.88 603 ILE B N 1
ATOM 8974 C CA . ILE B 1 603 ? -25.438 16.422 7.102 1 94.88 603 ILE B CA 1
ATOM 8975 C C . ILE B 1 603 ? -25.469 15.219 6.172 1 94.88 603 ILE B C 1
ATOM 8977 O O . ILE B 1 603 ? -24.438 14.594 5.914 1 94.88 603 ILE B O 1
ATOM 8981 N N . ASP B 1 604 ? -26.688 14.891 5.777 1 97.81 604 ASP B N 1
ATOM 8982 C CA . ASP B 1 604 ? -26.797 14 4.629 1 97.81 604 ASP B CA 1
ATOM 8983 C C . ASP B 1 604 ? -26.391 14.703 3.338 1 97.81 604 ASP B C 1
ATOM 8985 O O . ASP B 1 604 ? -27.234 15.281 2.65 1 97.81 604 ASP B O 1
ATOM 8989 N N . ALA B 1 605 ? -25.156 14.617 3.012 1 98.25 605 ALA B N 1
ATOM 8990 C CA . ALA B 1 605 ? -24.594 15.352 1.885 1 98.25 605 ALA B CA 1
ATOM 8991 C C . ALA B 1 605 ? -25.234 14.922 0.569 1 98.25 605 ALA B C 1
ATOM 8993 O O . ALA B 1 605 ? -25.422 15.742 -0.331 1 98.25 605 ALA B O 1
ATOM 8994 N N . VAL B 1 606 ? -25.547 13.617 0.397 1 98.5 606 VAL B N 1
ATOM 8995 C CA . VAL B 1 606 ? -26.156 13.125 -0.834 1 98.5 606 VAL B CA 1
ATOM 8996 C C . VAL B 1 606 ? -27.516 13.789 -1.05 1 98.5 606 VAL B C 1
ATOM 8998 O O . VAL B 1 606 ? -27.812 14.266 -2.146 1 98.5 606 VAL B O 1
ATOM 9001 N N . ALA B 1 607 ? -28.297 13.812 -0.007 1 98.12 607 ALA B N 1
ATOM 9002 C CA . ALA B 1 607 ? -29.609 14.422 -0.093 1 98.12 607 ALA B CA 1
ATOM 9003 C C . ALA B 1 607 ? -29.5 15.922 -0.374 1 98.12 607 ALA B C 1
ATOM 9005 O O . ALA B 1 607 ? -30.234 16.453 -1.217 1 98.12 607 ALA B O 1
ATOM 9006 N N . ALA B 1 608 ? -28.656 16.609 0.377 1 98 608 ALA B N 1
ATOM 9007 C CA . ALA B 1 608 ? -28.484 18.062 0.227 1 98 608 ALA B CA 1
ATOM 9008 C C . ALA B 1 608 ? -28.031 18.406 -1.186 1 98 608 ALA B C 1
ATOM 9010 O O . ALA B 1 608 ? -28.594 19.312 -1.817 1 98 608 ALA B O 1
ATOM 9011 N N . LEU B 1 609 ? -27.031 17.75 -1.669 1 98.5 609 LEU B N 1
ATOM 9012 C CA . LEU B 1 609 ? -26.469 18.031 -2.982 1 98.5 609 LEU B CA 1
ATOM 9013 C C . LEU B 1 609 ? -27.453 17.656 -4.09 1 98.5 609 LEU B C 1
ATOM 9015 O O . LEU B 1 609 ? -27.531 18.344 -5.109 1 98.5 609 LEU B O 1
ATOM 9019 N N . SER B 1 610 ? -28.141 16.5 -3.92 1 98.44 610 SER B N 1
ATOM 9020 C CA . SER B 1 610 ? -29.172 16.125 -4.879 1 98.44 610 SER B CA 1
ATOM 9021 C C . SER B 1 610 ? -30.219 17.219 -5.012 1 98.44 610 SER B C 1
ATOM 9023 O O . SER B 1 610 ? -30.641 17.562 -6.125 1 98.44 610 SER B O 1
ATOM 9025 N N . GLY B 1 611 ? -30.625 17.781 -3.871 1 97.94 611 GLY B N 1
ATOM 9026 C CA . GLY B 1 611 ? -31.594 18.875 -3.873 1 97.94 611 GLY B CA 1
ATOM 9027 C C . GLY B 1 611 ? -31.078 20.109 -4.578 1 97.94 611 GLY B C 1
ATOM 9028 O O . GLY B 1 611 ? -31.812 20.781 -5.312 1 97.94 611 GLY B O 1
ATOM 9029 N N . LEU B 1 612 ? -29.859 20.453 -4.348 1 98.19 612 LEU B N 1
ATOM 9030 C CA . LEU B 1 612 ? -29.266 21.625 -4.992 1 98.19 612 LEU B CA 1
ATOM 9031 C C . LEU B 1 612 ? -29.188 21.422 -6.504 1 98.19 612 LEU B C 1
ATOM 9033 O O . LEU B 1 612 ? -29.438 22.359 -7.27 1 98.19 612 LEU B O 1
ATOM 9037 N N . LEU B 1 613 ? -28.75 20.219 -6.941 1 98.19 613 LEU B N 1
ATOM 9038 C CA . LEU B 1 613 ? -28.688 19.906 -8.367 1 98.19 613 LEU B CA 1
ATOM 9039 C C . LEU B 1 613 ? -30.062 20 -9.016 1 98.19 613 LEU B C 1
ATOM 9041 O O . LEU B 1 613 ? -30.188 20.516 -10.133 1 98.19 613 LEU B O 1
ATOM 9045 N N . GLU B 1 614 ? -31.062 19.547 -8.305 1 97.5 614 GLU B N 1
ATOM 9046 C CA . GLU B 1 614 ? -32.438 19.641 -8.805 1 97.5 614 GLU B CA 1
ATOM 9047 C C . GLU B 1 614 ? -32.844 21.109 -8.992 1 97.5 614 GLU B C 1
ATOM 9049 O O . GLU B 1 614 ? -33.5 21.453 -9.984 1 97.5 614 GLU B O 1
ATOM 9054 N N . LYS B 1 615 ? -32.5 21.922 -8.094 1 96.19 615 LYS B N 1
ATOM 9055 C CA . LYS B 1 615 ? -32.875 23.328 -8.117 1 96.19 615 LYS B CA 1
ATOM 9056 C C . LYS B 1 615 ? -32.281 24.031 -9.336 1 96.19 615 LYS B C 1
ATOM 9058 O O . LYS B 1 615 ? -32.844 24.984 -9.859 1 96.19 615 LYS B O 1
ATOM 9063 N N . VAL B 1 616 ? -31.156 23.594 -9.766 1 95.62 616 VAL B N 1
ATOM 9064 C CA . VAL B 1 616 ? -30.516 24.25 -10.891 1 95.62 616 VAL B CA 1
ATOM 9065 C C . VAL B 1 616 ? -30.875 23.531 -12.188 1 95.62 616 VAL B C 1
ATOM 9067 O O . VAL B 1 616 ? -30.359 23.875 -13.258 1 95.62 616 VAL B O 1
ATOM 9070 N N . GLY B 1 617 ? -31.641 22.453 -12.117 1 94.75 617 GLY B N 1
ATOM 9071 C CA . GLY B 1 617 ? -32.125 21.766 -13.297 1 94.75 617 GLY B CA 1
ATOM 9072 C C . GLY B 1 617 ? -31.266 20.609 -13.719 1 94.75 617 GLY B C 1
ATOM 9073 O O . GLY B 1 617 ? -31.281 20.203 -14.883 1 94.75 617 GLY B O 1
ATOM 9074 N N . ALA B 1 618 ? -30.484 20.219 -12.859 1 93.5 618 ALA B N 1
ATOM 9075 C CA . ALA B 1 618 ? -29.641 19.062 -13.148 1 93.5 618 ALA B CA 1
ATOM 9076 C C . ALA B 1 618 ? -30.266 17.781 -12.602 1 93.5 618 ALA B C 1
ATOM 9078 O O . ALA B 1 618 ? -30.906 17.797 -11.547 1 93.5 618 ALA B O 1
#

Organism: Nocardia brasiliensis (strain ATCC 700358 / HUJEG-1) (NCBI:txid1133849)

Solvent-accessible surface area (backbone atoms only — not comparable to full-atom values): 61800 Å² total; per-residue (Å²): 131,82,84,78,73,85,75,75,89,65,70,76,74,53,51,65,58,47,48,52,47,42,30,53,51,51,16,61,74,68,72,49,55,58,85,74,45,60,95,61,45,63,61,78,61,43,42,70,48,90,74,70,46,77,44,60,37,67,66,47,75,90,46,56,69,79,83,73,49,55,38,47,29,74,46,16,47,52,18,50,51,62,64,63,54,34,85,61,47,49,32,38,29,46,79,47,54,51,57,50,28,67,60,40,20,52,50,49,54,52,36,52,60,59,66,38,38,24,42,34,37,24,22,42,99,43,13,20,42,57,89,36,44,66,57,33,49,58,87,64,56,50,66,70,30,39,40,32,36,44,24,37,63,46,28,69,61,39,45,52,50,52,50,54,54,50,73,73,50,88,63,95,58,46,59,55,23,36,37,36,44,36,41,30,34,72,44,24,53,75,57,71,42,72,36,39,53,66,69,58,46,43,53,45,31,53,56,29,66,72,44,74,39,42,38,21,29,31,29,38,43,18,40,45,43,38,25,56,26,30,39,71,28,50,19,47,8,51,28,49,31,45,46,50,51,50,43,61,60,28,48,74,79,32,57,66,65,62,34,42,58,23,44,31,37,30,41,60,15,41,43,36,30,65,63,23,22,26,46,47,19,19,46,30,32,55,44,12,47,52,25,38,76,71,72,39,40,89,54,15,46,55,54,35,37,30,32,37,36,71,21,74,42,37,75,51,60,28,73,55,30,49,54,38,43,43,34,4,51,48,12,30,53,55,20,49,33,47,26,41,30,51,59,35,41,56,66,65,37,52,90,52,74,86,76,49,55,68,69,55,38,48,47,54,24,51,45,49,52,47,36,42,40,57,53,33,42,57,26,39,37,53,38,56,58,49,61,7,20,46,49,52,44,50,21,53,53,44,34,51,52,9,49,51,46,24,48,52,32,46,73,54,66,23,43,69,43,18,57,73,71,37,51,54,60,52,57,26,45,52,45,28,50,52,49,49,49,30,38,32,24,60,73,42,48,39,70,30,36,68,34,62,38,63,72,85,55,81,74,75,54,75,80,49,67,55,85,72,87,54,46,33,69,50,48,72,40,49,51,36,34,49,39,25,41,53,36,22,72,74,68,76,48,57,52,46,29,32,46,41,30,35,64,53,66,87,47,9,45,66,43,46,38,50,48,46,35,51,36,28,21,38,32,27,45,67,43,72,83,52,71,47,54,71,87,45,41,30,58,52,43,52,72,66,66,31,50,29,34,32,39,13,36,34,57,73,50,34,66,75,42,40,40,64,41,43,44,32,35,48,73,47,63,36,74,40,42,29,30,48,33,61,68,74,45,48,65,85,48,50,78,86,25,41,59,78,44,62,57,38,90,64,39,55,46,57,62,54,42,52,51,53,37,47,73,75,70,70,131,82,83,79,73,87,76,75,89,66,70,76,75,53,51,65,59,46,49,53,47,42,31,51,52,50,15,60,75,66,72,50,55,58,86,75,45,60,97,60,44,62,61,77,62,43,41,69,50,90,74,70,45,78,45,59,37,67,67,49,78,90,46,56,68,80,81,72,51,55,38,47,29,74,47,16,48,53,17,52,50,62,65,62,55,36,86,62,49,47,32,36,29,44,79,47,55,50,56,50,28,68,61,41,19,52,51,51,53,52,35,50,61,57,66,37,37,24,42,36,36,23,22,43,98,44,13,20,42,57,89,36,45,67,58,33,50,59,88,64,57,49,66,71,29,39,40,32,36,43,24,37,61,47,26,68,61,38,45,52,49,53,48,56,53,51,73,74,51,89,62,96,58,46,59,56,22,36,37,34,42,35,39,29,36,70,43,25,53,75,59,71,42,72,37,39,54,68,69,58,46,42,53,47,32,53,57,29,66,69,44,73,39,42,36,21,29,31,29,39,43,17,40,45,42,37,24,54,26,29,39,72,31,49,19,46,8,50,29,49,31,45,45,51,51,49,44,61,61,29,49,75,79,32,58,66,66,62,35,43,59,22,42,32,38,29,39,60,15,39,43,35,30,67,61,23,22,25,47,47,20,19,46,31,33,54,45,12,46,53,24,39,76,73,73,38,39,89,54,15,46,56,53,35,37,31,32,36,38,70,22,76,40,36,76,52,60,27,72,56,28,49,52,37,44,43,34,5,51,48,11,28,53,56,20,50,34,48,26,41,29,49,61,34,40,57,67,64,38,52,90,51,74,85,76,50,54,68,67,55,38,49,46,53,25,51,46,48,52,46,34,42,40,56,53,31,43,57,25,40,36,52,38,55,58,48,60,7,20,47,51,51,42,51,21,53,52,44,34,52,51,9,50,52,45,24,48,52,32,46,72,54,66,23,42,69,43,19,57,73,73,36,49,55,60,51,57,24,46,52,45,29,51,53,51,50,49,32,38,31,24,59,74,42,47,40,71,29,37,68,36,61,36,63,73,84,55,81,72,77,53,76,77,50,66,55,84,73,86,53,46,33,70,49,48,72,39,50,51,36,34,48,40,24,42,53,36,23,73,75,68,75,46,56,51,47,28,34,47,43,30,34,66,52,66,87,45,10,44,68,44,46,38,50,48,46,36,52,36,29,20,36,32,28,44,68,43,72,84,51,72,46,55,71,88,46,41,30,59,52,44,52,71,66,65,31,51,29,34,33,40,13,35,34,56,73,51,34,66,73,42,38,39,64,41,42,45,32,34,46,73,48,60,35,74,39,42,30,29,47,32,61,67,74,46,48,65,84,49,53,78,85,27,41,61,77,45,61,56,38,90,65,38,56,47,56,62,54,43,52,51,53,36,46,73,75,71,71

Nearest PDB structures (foldseek):
  6oxc-assembly1_B  TM=9.580E-01  e=1.813E-62  Mycobacterium tuberculosis
  6oxd-assembly1_B  TM=9.606E-01  e=2.035E-61  Mycobacterium tuberculosis
  4req-assembly2_D  TM=9.037E-01  e=1.590E-43  Propionibacterium freudenreichii subsp. shermanii
  2req-assembly1_B  TM=8.850E-01  e=1.296E-41  Propionibacterium freudenreichii subsp. shermanii
  6oxd-assembly1_A  TM=6.789E-01  e=8.796E-29  Mycobacterium tuberculosis

Radius of gyration: 31.53 Å; Cα contacts (8 Å, |Δi|>4): 2590; chains: 2; bounding box: 76×86×78 Å